Protein 8F4B (pdb70)

Nearest PDB structures (foldseek):
  8f4b-assembly1_A  TM=1.001E+00  e=0.000E+00  Bos taurus
  5uja-assembly1_A  TM=8.887E-01  e=0.000E+00  Bos taurus
  8hvh-assembly1_A  TM=9.849E-01  e=0.000E+00  Homo sapiens
  6uy0-assembly1_A  TM=6.257E-01  e=0.000E+00  Bos taurus
  8hw4-assembly1_A  TM=9.477E-01  e=0.000E+00  Homo sapiens

Solvent-accessible surface area: 55188 Å² total

Sequence (1198 aa):
PNPCPESSASFLSRITFWWITGMMVQGYRQPLESTDLWSLNKEDTSEQVVPVLVKNWKKECAKSFKVLYKTFGPYFLMSFLFKAVHDLMMFAGPEILKLLINFVNDKKAPEWQGYFYTALLFISACLQTLVLHQYFHICFVSGMRIKTAVIGAVYRKALVITNAARKSSTVGEIVNLMSVDAQRFMDLATYINMIWSAPLQVILALYLLWLNLGPSVLAGVAVMVLMVPLNAVMAMKTKTYQVAHMKSKDNRIKLMNEILNGIKVLKLYAWELAFKDKVLAIRQEELKVLKKSAYLAAVGTFTWVCTPFLVALSTFAVYVTVDENNILDAQKAFVSLALFNILRFPLNILPMVISSIVQASVSLKRLRVFLSHEDLDPDSIQRRSITVKNATFTWARNDPPTLHGITFSVPEGSLVAVVGQVGCGKSSLLSALLAEMDKVEGHVTVKGSVAYVPQQAWIQNISLRENILFGRQLQERYYKAVVEACALLPDLEILPSGDRTEIGEKGVNLSGGQKQRVSLARAVYCDSDVYLLDDPLSAVDAHVGKHIFENVIGPKGLLKNKTRLLVTHAISYLPQMDVIIVMSGGKISEMGSYQELLARDGAFAEFLRKLSVYWDYMKAIGLFISFLSIFLFLCNHVASLVSNYWLSLWTDDPIVNGTQEHTQVRLSVYGALGISQGITVFGYSMAVSIGGIFASRRLHLDLLHNVLRSPISFFERTPSGNLVNRFSKELDTVDSMIPQVIKMFMGSLFNVIGACIIILLATPMAAVIIPPLGLIYFFVQRFYVASSRQLKRLESVSRSPVYSHFNETLLGVSVIRAFEEQERFIRQSDLKVDENQKAYYPSIVANRWLAVRLECVGNCIVLFASLFAVISRHSLSAGLVGLSVSYSLQVTTYLNWLVRMSSEMETNIVAVERLKEYSETEKEAPWQIQDMAPPKDWPQVGRVEFRDYGLRYREDLDLVLKHINVTIDGGEKVGIVGRTGAGKSSLTLGLFRIKESAEGEIIIDDINIAKIGLHDLRFKITIIPQDPVLFSGSLRMNLDPFSQYSDEEVWTSLELAHLKGFVSALPDKLNHECAEGGENLSVGQRQLVCLARALLRKTKILVLDEATAAVDLETDDLIQSTIRTQFDDCTVLTIAHRLNTIMDYTRVIVLDKGEIQEWGSPSDLLQQRGLFYSMAKDSGLVFWGNLHWYYEQFDSTC

Structure (mmCIF, N/CA/C/O backbone):
data_8F4B
#
_entry.id   8F4B
#
_cell.length_a   1.00
_cell.length_b   1.00
_cell.length_c   1.00
_cell.angle_alpha   90.00
_cell.angle_beta   90.00
_cell.angle_gamma   90.00
#
_symmetry.space_group_name_H-M   'P 1'
#
loop_
_entity.id
_entity.type
_entity.pdbx_description
1 polymer 'Multidrug resistance-associated protein 1'
2 polymer 'Cyclic peptide inhibitor 1 (CPI1)'
#
loop_
_atom_site.group_PDB
_atom_site.id
_atom_site.type_symbol
_atom_site.label_atom_id
_atom_site.label_alt_id
_atom_site.label_comp_id
_atom_site.label_asym_id
_atom_site.label_entity_id
_atom_site.label_seq_id
_atom_site.pdbx_PDB_ins_code
_atom_site.Cartn_x
_atom_site.Cartn_y
_atom_site.Cartn_z
_atom_site.occupancy
_atom_site.B_iso_or_equiv
_atom_site.auth_seq_id
_atom_site.auth_comp_id
_atom_site.auth_asym_id
_atom_site.auth_atom_id
_atom_site.pdbx_PDB_model_num
ATOM 1 N N . PRO A 1 1 ? 145.382 149.290 144.505 1.00 164.80 205 PRO A N 1
ATOM 2 C CA . PRO A 1 1 ? 144.146 150.084 144.446 1.00 161.10 205 PRO A CA 1
ATOM 3 C C . PRO A 1 1 ? 144.415 151.533 144.878 1.00 156.57 205 PRO A C 1
ATOM 4 O O . PRO A 1 1 ? 144.044 152.438 144.153 1.00 151.87 205 PRO A O 1
ATOM 8 N N . ASN A 1 2 ? 145.052 151.698 146.043 1.00 155.01 206 ASN A N 1
ATOM 9 C CA . ASN A 1 2 ? 145.506 153.002 146.604 1.00 146.42 206 ASN A CA 1
ATOM 10 C C . ASN A 1 2 ? 146.685 152.738 147.542 1.00 140.71 206 ASN A C 1
ATOM 11 O O . ASN A 1 2 ? 146.556 152.867 148.760 1.00 146.86 206 ASN A O 1
ATOM 16 N N . PRO A 1 3 ? 147.869 152.347 147.009 1.00 133.05 207 PRO A N 1
ATOM 17 C CA . PRO A 1 3 ? 149.017 151.997 147.848 1.00 129.79 207 PRO A CA 1
ATOM 18 C C . PRO A 1 3 ? 149.705 153.219 148.470 1.00 126.70 207 PRO A C 1
ATOM 19 O O . PRO A 1 3 ? 149.488 154.318 147.995 1.00 132.63 207 PRO A O 1
ATOM 23 N N . CYS A 1 4 ? 150.514 152.995 149.509 1.00 126.58 208 CYS A N 1
ATOM 24 C CA . CYS A 1 4 ? 151.376 154.021 150.155 1.00 128.13 208 CYS A CA 1
ATOM 25 C C . CYS A 1 4 ? 152.494 154.399 149.185 1.00 127.51 208 CYS A C 1
ATOM 26 O O . CYS A 1 4 ? 153.220 153.518 148.727 1.00 134.61 208 CYS A O 1
ATOM 29 N N . PRO A 1 5 ? 152.675 155.692 148.818 1.00 125.15 209 PRO A N 1
ATOM 30 C CA . PRO A 1 5 ? 153.706 156.072 147.850 1.00 125.98 209 PRO A CA 1
ATOM 31 C C . PRO A 1 5 ? 155.163 155.841 148.294 1.00 128.12 209 PRO A C 1
ATOM 32 O O . PRO A 1 5 ? 156.019 155.872 147.428 1.00 138.13 209 PRO A O 1
ATOM 36 N N . GLU A 1 6 ? 155.412 155.638 149.596 1.00 126.97 210 GLU A N 1
ATOM 37 C CA . GLU A 1 6 ? 156.765 155.426 150.186 1.00 126.12 210 GLU A CA 1
ATOM 38 C C . GLU A 1 6 ? 157.496 154.297 149.451 1.00 128.35 210 GLU A C 1
ATOM 39 O O . GLU A 1 6 ? 158.655 154.519 149.054 1.00 133.64 210 GLU A O 1
ATOM 45 N N . SER A 1 7 ? 156.848 153.136 149.304 1.00 129.64 211 SER A N 1
ATOM 46 C CA . SER A 1 7 ? 157.431 151.896 148.718 1.00 132.87 211 SER A CA 1
ATOM 47 C C . SER A 1 7 ? 157.791 152.109 147.240 1.00 131.60 211 SER A C 1
ATOM 48 O O . SER A 1 7 ? 158.818 151.552 146.807 1.00 135.24 211 SER A O 1
ATOM 51 N N . SER A 1 8 ? 156.982 152.880 146.502 1.00 126.54 212 SER A N 1
ATOM 52 C CA . SER A 1 8 ? 157.208 153.248 145.078 1.00 128.56 212 SER A CA 1
ATOM 53 C C . SER A 1 8 ? 157.691 154.703 144.973 1.00 129.66 212 SER A C 1
ATOM 54 O O . SER A 1 8 ? 157.144 155.454 144.137 1.00 134.94 212 SER A O 1
ATOM 57 N N . ALA A 1 9 ? 158.680 155.083 145.793 1.00 127.68 213 ALA A N 1
ATOM 58 C CA . ALA A 1 9 ? 159.398 156.382 145.750 1.00 122.31 213 ALA A CA 1
ATOM 59 C C . ALA A 1 9 ? 160.913 156.138 145.788 1.00 123.42 213 ALA A C 1
ATOM 60 O O . ALA A 1 9 ? 161.340 155.148 146.421 1.00 126.67 213 ALA A O 1
ATOM 62 N N . SER A 1 10 ? 161.688 157.031 145.159 1.00 119.71 214 SER A N 1
ATOM 63 C CA . SER A 1 10 ? 163.169 156.954 145.014 1.00 117.62 214 SER A CA 1
ATOM 64 C C . SER A 1 10 ? 163.862 157.084 146.379 1.00 114.71 214 SER A C 1
ATOM 65 O O . SER A 1 10 ? 163.171 157.378 147.373 1.00 115.28 214 SER A O 1
ATOM 68 N N . PHE A 1 11 ? 165.185 156.892 146.412 1.00 114.18 215 PHE A N 1
ATOM 69 C CA . PHE A 1 11 ? 166.029 157.002 147.632 1.00 116.35 215 PHE A CA 1
ATOM 70 C C . PHE A 1 11 ? 165.926 158.416 148.215 1.00 125.19 215 PHE A C 1
ATOM 71 O O . PHE A 1 11 ? 165.657 158.536 149.427 1.00 141.26 215 PHE A O 1
ATOM 79 N N . LEU A 1 12 ? 166.140 159.440 147.379 1.00 122.69 216 LEU A N 1
ATOM 80 C CA . LEU A 1 12 ? 166.150 160.875 147.785 1.00 116.08 216 LEU A CA 1
ATOM 81 C C . LEU A 1 12 ? 164.776 161.273 148.338 1.00 112.23 216 LEU A C 1
ATOM 82 O O . LEU A 1 12 ? 164.751 162.010 149.340 1.00 114.96 216 LEU A O 1
ATOM 87 N N . SER A 1 13 ? 163.686 160.796 147.724 1.00 108.48 217 SER A N 1
ATOM 88 C CA . SER A 1 13 ? 162.288 161.025 148.183 1.00 114.72 217 SER A CA 1
ATOM 89 C C . SER A 1 13 ? 162.124 160.546 149.631 1.00 113.09 217 SER A C 1
ATOM 90 O O . SER A 1 13 ? 161.551 161.304 150.436 1.00 122.02 217 SER A O 1
ATOM 93 N N . ARG A 1 14 ? 162.611 159.339 149.939 1.00 111.13 218 ARG A N 1
ATOM 94 C CA . ARG A 1 14 ? 162.435 158.669 151.259 1.00 113.60 218 ARG A CA 1
ATOM 95 C C . ARG A 1 14 ? 163.266 159.384 152.330 1.00 112.18 218 ARG A C 1
ATOM 96 O O . ARG A 1 14 ? 162.775 159.479 153.472 1.00 118.60 218 ARG A O 1
ATOM 104 N N . ILE A 1 15 ? 164.469 159.857 151.978 1.00 107.04 219 ILE A N 1
ATOM 105 C CA . ILE A 1 15 ? 165.399 160.597 152.889 1.00 104.65 219 ILE A CA 1
ATOM 106 C C . ILE A 1 15 ? 164.709 161.876 153.387 1.00 102.52 219 ILE A C 1
ATOM 107 O O . ILE A 1 15 ? 164.752 162.124 154.611 1.00 109.67 219 ILE A O 1
ATOM 112 N N . THR A 1 16 ? 164.097 162.647 152.478 1.00 92.12 220 THR A N 1
ATOM 113 C CA . THR A 1 16 ? 163.504 163.988 152.738 1.00 83.06 220 THR A CA 1
ATOM 114 C C . THR A 1 16 ? 161.982 163.908 152.931 1.00 78.52 220 THR A C 1
ATOM 115 O O . THR A 1 16 ? 161.380 164.963 153.150 1.00 80.76 220 THR A O 1
ATOM 119 N N . PHE A 1 17 ? 161.384 162.716 152.848 1.00 81.37 221 PHE A N 1
ATOM 120 C CA . PHE A 1 17 ? 159.926 162.474 153.022 1.00 83.83 221 PHE A CA 1
ATOM 121 C C . PHE A 1 17 ? 159.133 163.319 152.016 1.00 84.24 221 PHE A C 1
ATOM 122 O O . PHE A 1 17 ? 158.104 163.891 152.390 1.00 85.00 221 PHE A O 1
ATOM 130 N N . TRP A 1 18 ? 159.587 163.373 150.761 1.00 87.88 222 TRP A N 1
ATOM 131 C CA . TRP A 1 18 ? 158.931 164.157 149.682 1.00 89.19 222 TRP A CA 1
ATOM 132 C C . TRP A 1 18 ? 157.653 163.452 149.214 1.00 88.65 222 TRP A C 1
ATOM 133 O O . TRP A 1 18 ? 156.809 164.129 148.603 1.00 100.33 222 TRP A O 1
ATOM 144 N N . TRP A 1 19 ? 157.507 162.153 149.488 1.00 87.43 223 TRP A N 1
ATOM 145 C CA . TRP A 1 19 ? 156.393 161.316 148.960 1.00 92.07 223 TRP A CA 1
ATOM 146 C C . TRP A 1 19 ? 155.053 161.666 149.631 1.00 92.07 223 TRP A C 1
ATOM 147 O O . TRP A 1 19 ? 154.017 161.310 149.035 1.00 94.43 223 TRP A O 1
ATOM 158 N N . ILE A 1 20 ? 155.055 162.341 150.790 1.00 91.19 224 ILE A N 1
ATOM 159 C CA . ILE A 1 20 ? 153.809 162.794 151.490 1.00 90.89 224 ILE A CA 1
ATOM 160 C C . ILE A 1 20 ? 153.400 164.197 151.016 1.00 96.31 224 ILE A C 1
ATOM 161 O O . ILE A 1 20 ? 152.233 164.555 151.263 1.00 103.35 224 ILE A O 1
ATOM 166 N N . THR A 1 21 ? 154.296 164.952 150.362 1.00 101.30 225 THR A N 1
ATOM 167 C CA . THR A 1 21 ? 154.070 166.357 149.903 1.00 105.25 225 THR A CA 1
ATOM 168 C C . THR A 1 21 ? 152.760 166.461 149.109 1.00 107.46 225 THR A C 1
ATOM 169 O O . THR A 1 21 ? 152.067 167.489 149.265 1.00 109.95 225 THR A O 1
ATOM 173 N N . GLY A 1 22 ? 152.450 165.455 148.283 1.00 109.45 226 GLY A N 1
ATOM 174 C CA . GLY A 1 22 ? 151.181 165.339 147.537 1.00 111.01 226 GLY A CA 1
ATOM 175 C C . GLY A 1 22 ? 149.968 165.363 148.456 1.00 112.81 226 GLY A C 1
ATOM 176 O O . GLY A 1 22 ? 149.006 166.084 148.131 1.00 111.75 226 GLY A O 1
ATOM 177 N N . MET A 1 23 ? 150.009 164.611 149.561 1.00 117.30 227 MET A N 1
ATOM 178 C CA . MET A 1 23 ? 148.887 164.473 150.534 1.00 118.53 227 MET A CA 1
ATOM 179 C C . MET A 1 23 ? 148.757 165.741 151.393 1.00 115.46 227 MET A C 1
ATOM 180 O O . MET A 1 23 ? 147.647 165.974 151.903 1.00 110.65 227 MET A O 1
ATOM 185 N N . MET A 1 24 ? 149.840 166.510 151.563 1.00 118.75 228 MET A N 1
ATOM 186 C CA . MET A 1 24 ? 149.855 167.759 152.376 1.00 118.48 228 MET A CA 1
ATOM 187 C C . MET A 1 24 ? 149.149 168.874 151.600 1.00 116.51 228 MET A C 1
ATOM 188 O O . MET A 1 24 ? 148.240 169.495 152.176 1.00 120.10 228 MET A O 1
ATOM 193 N N . VAL A 1 25 ? 149.560 169.115 150.350 1.00 118.54 229 VAL A N 1
ATOM 194 C CA . VAL A 1 25 ? 149.024 170.210 149.480 1.00 120.88 229 VAL A CA 1
ATOM 195 C C . VAL A 1 25 ? 147.525 169.971 149.238 1.00 118.97 229 VAL A C 1
ATOM 196 O O . VAL A 1 25 ? 146.767 170.961 149.255 1.00 120.51 229 VAL A O 1
ATOM 200 N N . GLN A 1 26 ? 147.121 168.711 149.048 1.00 123.57 230 GLN A N 1
ATOM 201 C CA . GLN A 1 26 ? 145.708 168.275 148.862 1.00 128.22 230 GLN A CA 1
ATOM 202 C C . GLN A 1 26 ? 144.886 168.649 150.102 1.00 124.31 230 GLN A C 1
ATOM 203 O O . GLN A 1 26 ? 143.773 169.182 149.928 1.00 128.10 230 GLN A O 1
ATOM 209 N N . GLY A 1 27 ? 145.426 168.380 151.297 1.00 124.97 231 GLY A N 1
ATOM 210 C CA . GLY A 1 27 ? 144.756 168.552 152.601 1.00 126.41 231 GLY A CA 1
ATOM 211 C C . GLY A 1 27 ? 144.410 169.999 152.919 1.00 131.61 231 GLY A C 1
ATOM 212 O O . GLY A 1 27 ? 143.537 170.204 153.787 1.00 135.06 231 GLY A O 1
ATOM 213 N N . TYR A 1 28 ? 145.072 170.969 152.275 1.00 136.73 232 TYR A N 1
ATOM 214 C CA . TYR A 1 28 ? 144.757 172.420 152.372 1.00 136.44 232 TYR A CA 1
ATOM 215 C C . TYR A 1 28 ? 143.547 172.746 151.486 1.00 135.32 232 TYR A C 1
ATOM 216 O O . TYR A 1 28 ? 142.620 173.411 151.987 1.00 136.73 232 TYR A O 1
ATOM 225 N N . ARG A 1 29 ? 143.565 172.300 150.221 1.00 135.78 233 ARG A N 1
ATOM 226 C CA . ARG A 1 29 ? 142.531 172.603 149.190 1.00 142.79 233 ARG A CA 1
ATOM 227 C C . ARG A 1 29 ? 141.146 172.163 149.679 1.00 147.45 233 ARG A C 1
ATOM 228 O O . ARG A 1 29 ? 140.228 173.006 149.669 1.00 152.77 233 ARG A O 1
ATOM 236 N N . GLN A 1 30 ? 141.013 170.895 150.086 1.00 154.23 234 GLN A N 1
ATOM 237 C CA . GLN A 1 30 ? 139.737 170.270 150.536 1.00 157.79 234 GLN A CA 1
ATOM 238 C C . GLN A 1 30 ? 139.966 169.545 151.862 1.00 157.87 234 GLN A C 1
ATOM 239 O O . GLN A 1 30 ? 141.110 169.279 152.221 1.00 164.19 234 GLN A O 1
ATOM 245 N N . PRO A 1 31 ? 138.903 169.208 152.636 1.00 156.38 235 PRO A N 1
ATOM 246 C CA . PRO A 1 31 ? 139.064 168.432 153.867 1.00 157.06 235 PRO A CA 1
ATOM 247 C C . PRO A 1 31 ? 139.449 166.972 153.575 1.00 163.45 235 PRO A C 1
ATOM 248 O O . PRO A 1 31 ? 138.932 166.413 152.621 1.00 169.42 235 PRO A O 1
ATOM 252 N N . LEU A 1 32 ? 140.345 166.403 154.391 1.00 162.30 236 LEU A N 1
ATOM 253 C CA . LEU A 1 32 ? 140.759 164.974 154.323 1.00 162.16 236 LEU A CA 1
ATOM 254 C C . LEU A 1 32 ? 139.750 164.133 155.112 1.00 159.37 236 LEU A C 1
ATOM 255 O O . LEU A 1 32 ? 139.451 164.506 156.266 1.00 159.92 236 LEU A O 1
ATOM 260 N N . GLU A 1 33 ? 139.249 163.049 154.506 1.00 151.63 237 GLU A N 1
ATOM 261 C CA . GLU A 1 33 ? 138.291 162.088 155.122 1.00 150.04 237 GLU A CA 1
ATOM 262 C C . GLU A 1 33 ? 138.943 160.698 155.158 1.00 149.71 237 GLU A C 1
ATOM 263 O O . GLU A 1 33 ? 140.061 160.554 154.624 1.00 156.95 237 GLU A O 1
ATOM 269 N N . SER A 1 34 ? 138.264 159.719 155.764 1.00 144.08 238 SER A N 1
ATOM 270 C CA . SER A 1 34 ? 138.763 158.335 155.991 1.00 139.11 238 SER A CA 1
ATOM 271 C C . SER A 1 34 ? 138.989 157.602 154.661 1.00 138.43 238 SER A C 1
ATOM 272 O O . SER A 1 34 ? 139.842 156.699 154.638 1.00 147.14 238 SER A O 1
ATOM 275 N N . THR A 1 35 ? 138.248 157.961 153.605 1.00 139.70 239 THR A N 1
ATOM 276 C CA . THR A 1 35 ? 138.345 157.353 152.248 1.00 141.87 239 THR A CA 1
ATOM 277 C C . THR A 1 35 ? 139.593 157.879 151.525 1.00 140.74 239 THR A C 1
ATOM 278 O O . THR A 1 35 ? 140.246 157.071 150.836 1.00 136.99 239 THR A O 1
ATOM 282 N N . ASP A 1 36 ? 139.906 159.174 151.671 1.00 143.86 240 ASP A N 1
ATOM 283 C CA . ASP A 1 36 ? 141.080 159.849 151.050 1.00 149.26 240 ASP A CA 1
ATOM 284 C C . ASP A 1 36 ? 142.317 159.566 151.915 1.00 146.02 240 ASP A C 1
ATOM 285 O O . ASP A 1 36 ? 142.932 160.529 152.418 1.00 154.05 240 ASP A O 1
ATOM 290 N N . LEU A 1 37 ? 142.674 158.286 152.056 1.00 141.80 241 LEU A N 1
ATOM 291 C CA . LEU A 1 37 ? 143.633 157.766 153.070 1.00 135.20 241 LEU A CA 1
ATOM 292 C C . LEU A 1 37 ? 144.227 156.453 152.548 1.00 132.59 241 LEU A C 1
ATOM 293 O O . LEU A 1 37 ? 143.436 155.543 152.227 1.00 138.70 241 LEU A O 1
ATOM 298 N N . TRP A 1 38 ? 145.559 156.359 152.467 1.00 129.43 242 TRP A N 1
ATOM 299 C CA . TRP A 1 38 ? 146.292 155.244 151.800 1.00 128.23 242 TRP A CA 1
ATOM 300 C C . TRP A 1 38 ? 146.010 153.910 152.499 1.00 131.47 242 TRP A C 1
ATOM 301 O O . TRP A 1 38 ? 145.666 153.923 153.700 1.00 141.90 242 TRP A O 1
ATOM 312 N N . SER A 1 39 ? 146.186 152.802 151.774 1.00 129.12 243 SER A N 1
ATOM 313 C CA . SER A 1 39 ? 146.287 151.430 152.338 1.00 132.04 243 SER A CA 1
ATOM 314 C C . SER A 1 39 ? 147.607 151.314 153.105 1.00 130.12 243 SER A C 1
ATOM 315 O O . SER A 1 39 ? 148.589 151.959 152.679 1.00 131.13 243 SER A O 1
ATOM 318 N N . LEU A 1 40 ? 147.628 150.530 154.189 1.00 126.31 244 LEU A N 1
ATOM 319 C CA . LEU A 1 40 ? 148.852 150.240 154.989 1.00 124.96 244 LEU A CA 1
ATOM 320 C C . LEU A 1 40 ? 149.846 149.459 154.124 1.00 125.27 244 LEU A C 1
ATOM 321 O O . LEU A 1 40 ? 149.400 148.758 153.191 1.00 130.34 244 LEU A O 1
ATOM 326 N N . ASN A 1 41 ? 151.142 149.570 154.436 1.00 125.74 245 ASN A N 1
ATOM 327 C CA . ASN A 1 41 ? 152.209 148.687 153.892 1.00 127.72 245 ASN A CA 1
ATOM 328 C C . ASN A 1 41 ? 151.920 147.248 154.339 1.00 132.17 245 ASN A C 1
ATOM 329 O O . ASN A 1 41 ? 151.342 147.069 155.437 1.00 137.74 245 ASN A O 1
ATOM 334 N N . LYS A 1 42 ? 152.323 146.265 153.528 1.00 135.49 246 LYS A N 1
ATOM 335 C CA . LYS A 1 42 ? 152.152 144.814 153.819 1.00 139.13 246 LYS A CA 1
ATOM 336 C C . LYS A 1 42 ? 152.804 144.475 155.168 1.00 135.56 246 LYS A C 1
ATOM 337 O O . LYS A 1 42 ? 152.203 143.691 155.926 1.00 134.12 246 LYS A O 1
ATOM 343 N N . GLU A 1 43 ? 153.952 145.093 155.474 1.00 134.28 247 GLU A N 1
ATOM 344 C CA . GLU A 1 43 ? 154.785 144.805 156.676 1.00 137.09 247 GLU A CA 1
ATOM 345 C C . GLU A 1 43 ? 154.223 145.504 157.924 1.00 131.91 247 GLU A C 1
ATOM 346 O O . GLU A 1 43 ? 154.746 145.223 159.022 1.00 127.57 247 GLU A O 1
ATOM 352 N N . ASP A 1 44 ? 153.224 146.385 157.770 1.00 132.66 248 ASP A N 1
ATOM 353 C CA . ASP A 1 44 ? 152.527 147.098 158.877 1.00 135.50 248 ASP A CA 1
ATOM 354 C C . ASP A 1 44 ? 151.172 146.442 159.189 1.00 130.42 248 ASP A C 1
ATOM 355 O O . ASP A 1 44 ? 150.675 146.659 160.313 1.00 130.57 248 ASP A O 1
ATOM 360 N N . THR A 1 45 ? 150.591 145.688 158.243 1.00 128.25 249 THR A N 1
ATOM 361 C CA . THR A 1 45 ? 149.251 145.043 158.358 1.00 124.46 249 THR A CA 1
ATOM 362 C C . THR A 1 45 ? 149.239 144.059 159.536 1.00 120.59 249 THR A C 1
ATOM 363 O O . THR A 1 45 ? 150.273 143.402 159.758 1.00 126.87 249 THR A O 1
ATOM 367 N N . SER A 1 46 ? 148.102 143.954 160.236 1.00 119.87 250 SER A N 1
ATOM 368 C CA . SER A 1 46 ? 147.888 143.102 161.440 1.00 117.52 250 SER A CA 1
ATOM 369 C C . SER A 1 46 ? 148.158 141.627 161.118 1.00 119.51 250 SER A C 1
ATOM 370 O O . SER A 1 46 ? 148.855 140.973 161.920 1.00 127.75 250 SER A O 1
ATOM 373 N N . GLU A 1 47 ? 147.650 141.139 159.981 1.00 123.89 251 GLU A N 1
ATOM 374 C CA . GLU A 1 47 ? 147.730 139.713 159.553 1.00 127.98 251 GLU A CA 1
ATOM 375 C C . GLU A 1 47 ? 149.177 139.297 159.248 1.00 125.38 251 GLU A C 1
ATOM 376 O O . GLU A 1 47 ? 149.400 138.078 159.136 1.00 127.09 251 GLU A O 1
ATOM 382 N N . GLN A 1 48 ? 150.108 140.248 159.090 1.00 124.74 252 GLN A N 1
ATOM 383 C CA . GLN A 1 48 ? 151.567 139.981 158.928 1.00 124.18 252 GLN A CA 1
ATOM 384 C C . GLN A 1 48 ? 152.279 140.121 160.279 1.00 117.10 252 GLN A C 1
ATOM 385 O O . GLN A 1 48 ? 153.064 139.219 160.621 1.00 123.31 252 GLN A O 1
ATOM 391 N N . VAL A 1 49 ? 152.004 141.203 161.011 1.00 113.02 253 VAL A N 1
ATOM 392 C CA . VAL A 1 49 ? 152.712 141.595 162.269 1.00 114.62 253 VAL A CA 1
ATOM 393 C C . VAL A 1 49 ? 152.319 140.651 163.415 1.00 115.84 253 VAL A C 1
ATOM 394 O O . VAL A 1 49 ? 153.235 140.204 164.135 1.00 116.53 253 VAL A O 1
ATOM 398 N N . VAL A 1 50 ? 151.021 140.374 163.594 1.00 116.17 254 VAL A N 1
ATOM 399 C CA . VAL A 1 50 ? 150.469 139.704 164.814 1.00 114.02 254 VAL A CA 1
ATOM 400 C C . VAL A 1 50 ? 150.919 138.242 164.881 1.00 115.87 254 VAL A C 1
ATOM 401 O O . VAL A 1 50 ? 151.372 137.813 165.939 1.00 124.59 254 VAL A O 1
ATOM 405 N N . PRO A 1 51 ? 150.809 137.418 163.806 1.00 113.77 255 PRO A N 1
ATOM 406 C CA . PRO A 1 51 ? 151.189 136.003 163.876 1.00 116.89 255 PRO A CA 1
ATOM 407 C C . PRO A 1 51 ? 152.645 135.691 164.263 1.00 124.11 255 PRO A C 1
ATOM 408 O O . PRO A 1 51 ? 152.879 134.599 164.753 1.00 133.16 255 PRO A O 1
ATOM 412 N N . VAL A 1 52 ? 153.575 136.626 164.035 1.00 123.72 256 VAL A N 1
ATOM 413 C CA . VAL A 1 52 ? 155.028 136.463 164.352 1.00 120.09 256 VAL A CA 1
ATOM 414 C C . VAL A 1 52 ? 155.218 136.515 165.876 1.00 116.75 256 VAL A C 1
ATOM 415 O O . VAL A 1 52 ? 156.091 135.784 166.375 1.00 122.84 256 VAL A O 1
ATOM 419 N N . LEU A 1 53 ? 154.441 137.343 166.586 1.00 116.28 257 LEU A N 1
ATOM 420 C CA . LEU A 1 53 ? 154.527 137.503 168.064 1.00 118.07 257 LEU A CA 1
ATOM 421 C C . LEU A 1 53 ? 153.928 136.275 168.759 1.00 119.60 257 LEU A C 1
ATOM 422 O O . LEU A 1 53 ? 154.597 135.738 169.664 1.00 128.58 257 LEU A O 1
ATOM 427 N N . VAL A 1 54 ? 152.716 135.862 168.368 1.00 116.53 258 VAL A N 1
ATOM 428 C CA . VAL A 1 54 ? 151.965 134.739 169.011 1.00 118.60 258 VAL A CA 1
ATOM 429 C C . VAL A 1 54 ? 152.729 133.426 168.791 1.00 120.60 258 VAL A C 1
ATOM 430 O O . VAL A 1 54 ? 152.601 132.536 169.654 1.00 127.98 258 VAL A O 1
ATOM 434 N N . LYS A 1 55 ? 153.474 133.311 167.684 1.00 124.78 259 LYS A N 1
ATOM 435 C CA . LYS A 1 55 ? 154.347 132.146 167.372 1.00 129.55 259 LYS A CA 1
ATOM 436 C C . LYS A 1 55 ? 155.496 132.083 168.387 1.00 127.00 259 LYS A C 1
ATOM 437 O O . LYS A 1 55 ? 155.684 131.012 168.999 1.00 131.97 259 LYS A O 1
ATOM 443 N N . ASN A 1 56 ? 156.230 133.189 168.550 1.00 119.32 260 ASN A N 1
ATOM 444 C CA . ASN A 1 56 ? 157.406 133.306 169.458 1.00 117.71 260 ASN A CA 1
ATOM 445 C C . ASN A 1 56 ? 156.972 133.151 170.922 1.00 119.99 260 ASN A C 1
ATOM 446 O O . ASN A 1 56 ? 157.784 132.642 171.711 1.00 130.69 260 ASN A O 1
ATOM 451 N N . TRP A 1 57 ? 155.755 133.582 171.274 1.00 121.97 261 TRP A N 1
ATOM 452 C CA . TRP A 1 57 ? 155.180 133.463 172.644 1.00 125.30 261 TRP A CA 1
ATOM 453 C C . TRP A 1 57 ? 154.875 131.991 172.962 1.00 128.31 261 TRP A C 1
ATOM 454 O O . TRP A 1 57 ? 155.171 131.567 174.096 1.00 124.54 261 TRP A O 1
ATOM 465 N N . LYS A 1 58 ? 154.310 131.250 171.999 1.00 135.94 262 LYS A N 1
ATOM 466 C CA . LYS A 1 58 ? 154.025 129.789 172.103 1.00 143.58 262 LYS A CA 1
ATOM 467 C C . LYS A 1 58 ? 155.343 129.020 172.266 1.00 148.21 262 LYS A C 1
ATOM 468 O O . LYS A 1 58 ? 155.386 128.099 173.110 1.00 153.89 262 LYS A O 1
ATOM 474 N N . LYS A 1 59 ? 156.370 129.389 171.489 1.00 149.13 263 LYS A N 1
ATOM 475 C CA . LYS A 1 59 ? 157.725 128.771 171.508 1.00 150.03 263 LYS A CA 1
ATOM 476 C C . LYS A 1 59 ? 158.393 129.022 172.868 1.00 150.50 263 LYS A C 1
ATOM 477 O O . LYS A 1 59 ? 158.882 128.043 173.467 1.00 152.27 263 LYS A O 1
ATOM 483 N N . GLU A 1 60 ? 158.407 130.279 173.328 1.00 148.74 264 GLU A N 1
ATOM 484 C CA . GLU A 1 60 ? 159.071 130.722 174.587 1.00 148.88 264 GLU A CA 1
ATOM 485 C C . GLU A 1 60 ? 158.373 130.098 175.801 1.00 143.98 264 GLU A C 1
ATOM 486 O O . GLU A 1 60 ? 159.090 129.675 176.729 1.00 135.09 264 GLU A O 1
ATOM 492 N N . CYS A 1 61 ? 157.035 130.056 175.799 1.00 148.30 265 CYS A N 1
ATOM 493 C CA . CYS A 1 61 ? 156.195 129.511 176.905 1.00 158.25 265 CYS A CA 1
ATOM 494 C C . CYS A 1 61 ? 156.552 128.043 177.175 1.00 158.53 265 CYS A C 1
ATOM 495 O O . CYS A 1 61 ? 156.618 127.665 178.364 1.00 165.29 265 CYS A O 1
ATOM 498 N N . ALA A 1 62 ? 156.785 127.255 176.116 1.00 154.65 266 ALA A N 1
ATOM 499 C CA . ALA A 1 62 ? 157.125 125.811 176.173 1.00 153.33 266 ALA A CA 1
ATOM 500 C C . ALA A 1 62 ? 158.370 125.573 177.037 1.00 152.79 266 ALA A C 1
ATOM 501 O O . ALA A 1 62 ? 158.357 124.607 177.828 1.00 154.94 266 ALA A O 1
ATOM 503 N N . LYS A 1 63 ? 159.394 126.426 176.902 1.00 153.66 267 LYS A N 1
ATOM 504 C CA . LYS A 1 63 ? 160.727 126.280 177.557 1.00 154.01 267 LYS A CA 1
ATOM 505 C C . LYS A 1 63 ? 160.590 126.328 179.086 1.00 150.73 267 LYS A C 1
ATOM 506 O O . LYS A 1 63 ? 161.358 125.609 179.756 1.00 146.34 267 LYS A O 1
ATOM 512 N N . SER A 1 64 ? 159.665 127.144 179.611 1.00 152.23 268 SER A N 1
ATOM 513 C CA . SER A 1 64 ? 159.392 127.313 181.067 1.00 150.07 268 SER A CA 1
ATOM 514 C C . SER A 1 64 ? 158.333 126.304 181.526 1.00 147.45 268 SER A C 1
ATOM 515 O O . SER A 1 64 ? 158.343 125.968 182.730 1.00 131.76 268 SER A O 1
ATOM 518 N N . PHE A 1 110 ? 158.612 138.705 179.783 1.00 133.97 314 PHE A N 1
ATOM 519 C CA . PHE A 1 110 ? 158.655 138.402 178.325 1.00 131.30 314 PHE A CA 1
ATOM 520 C C . PHE A 1 110 ? 159.319 139.562 177.563 1.00 129.62 314 PHE A C 1
ATOM 521 O O . PHE A 1 110 ? 158.825 139.954 176.489 1.00 131.95 314 PHE A O 1
ATOM 529 N N . LYS A 1 111 ? 160.436 140.080 178.086 1.00 127.34 315 LYS A N 1
ATOM 530 C CA . LYS A 1 111 ? 161.337 141.012 177.353 1.00 125.50 315 LYS A CA 1
ATOM 531 C C . LYS A 1 111 ? 162.129 140.208 176.308 1.00 122.96 315 LYS A C 1
ATOM 532 O O . LYS A 1 111 ? 162.602 140.817 175.331 1.00 129.80 315 LYS A O 1
ATOM 538 N N . VAL A 1 112 ? 162.245 138.888 176.501 1.00 121.17 316 VAL A N 1
ATOM 539 C CA . VAL A 1 112 ? 162.866 137.925 175.539 1.00 126.67 316 VAL A CA 1
ATOM 540 C C . VAL A 1 112 ? 161.966 137.797 174.296 1.00 128.10 316 VAL A C 1
ATOM 541 O O . VAL A 1 112 ? 162.513 137.526 173.208 1.00 135.75 316 VAL A O 1
ATOM 545 N N . LEU A 1 113 ? 160.646 137.973 174.439 1.00 127.81 317 LEU A N 1
ATOM 546 C CA . LEU A 1 113 ? 159.677 137.955 173.307 1.00 130.13 317 LEU A CA 1
ATOM 547 C C . LEU A 1 113 ? 159.775 139.262 172.506 1.00 130.43 317 LEU A C 1
ATOM 548 O O . LEU A 1 113 ? 159.393 139.240 171.322 1.00 136.00 317 LEU A O 1
ATOM 553 N N . TYR A 1 114 ? 160.270 140.348 173.115 1.00 133.00 318 TYR A N 1
ATOM 554 C CA . TYR A 1 114 ? 160.549 141.648 172.441 1.00 133.09 318 TYR A CA 1
ATOM 555 C C . TYR A 1 114 ? 161.945 141.629 171.786 1.00 128.71 318 TYR A C 1
ATOM 556 O O . TYR A 1 114 ? 162.568 142.697 171.636 1.00 125.79 318 TYR A O 1
ATOM 565 N N . LYS A 1 115 ? 162.421 140.436 171.400 1.00 126.50 319 LYS A N 1
ATOM 566 C CA . LYS A 1 115 ? 163.423 140.206 170.326 1.00 123.32 319 LYS A CA 1
ATOM 567 C C . LYS A 1 115 ? 162.683 139.690 169.080 1.00 118.76 319 LYS A C 1
ATOM 568 O O . LYS A 1 115 ? 163.240 138.831 168.365 1.00 113.41 319 LYS A O 1
ATOM 574 N N . THR A 1 116 ? 161.451 140.174 168.869 1.00 116.75 320 THR A N 1
ATOM 575 C CA . THR A 1 116 ? 160.649 140.082 167.619 1.00 114.20 320 THR A CA 1
ATOM 576 C C . THR A 1 116 ? 160.820 141.385 166.831 1.00 115.55 320 THR A C 1
ATOM 577 O O . THR A 1 116 ? 161.018 141.310 165.601 1.00 120.37 320 THR A O 1
ATOM 581 N N . PHE A 1 117 ? 160.734 142.525 167.526 1.00 112.71 321 PHE A N 1
ATOM 582 C CA . PHE A 1 117 ? 160.894 143.896 166.972 1.00 118.15 321 PHE A CA 1
ATOM 583 C C . PHE A 1 117 ? 162.335 144.378 167.193 1.00 120.61 321 PHE A C 1
ATOM 584 O O . PHE A 1 117 ? 162.636 145.524 166.801 1.00 125.14 321 PHE A O 1
ATOM 592 N N . GLY A 1 118 ? 163.181 143.537 167.801 1.00 117.63 322 GLY A N 1
ATOM 593 C CA . GLY A 1 118 ? 164.619 143.778 168.023 1.00 112.09 322 GLY A CA 1
ATOM 594 C C . GLY A 1 118 ? 165.382 144.016 166.721 1.00 107.08 322 GLY A C 1
ATOM 595 O O . GLY A 1 118 ? 166.081 145.017 166.610 1.00 113.70 322 GLY A O 1
ATOM 596 N N . PRO A 1 119 ? 165.285 143.114 165.713 1.00 103.38 323 PRO A N 1
ATOM 597 C CA . PRO A 1 119 ? 166.077 143.224 164.484 1.00 104.42 323 PRO A CA 1
ATOM 598 C C . PRO A 1 119 ? 165.940 144.565 163.749 1.00 103.05 323 PRO A C 1
ATOM 599 O O . PRO A 1 119 ? 166.954 145.127 163.377 1.00 103.27 323 PRO A O 1
ATOM 603 N N . TYR A 1 120 ? 164.706 145.037 163.554 1.00 105.04 324 TYR A N 1
ATOM 604 C CA . TYR A 1 120 ? 164.393 146.321 162.872 1.00 105.92 324 TYR A CA 1
ATOM 605 C C . TYR A 1 120 ? 164.879 147.491 163.733 1.00 109.39 324 TYR A C 1
ATOM 606 O O . TYR A 1 120 ? 165.473 148.434 163.180 1.00 119.78 324 TYR A O 1
ATOM 615 N N . PHE A 1 121 ? 164.634 147.419 165.044 1.00 112.23 325 PHE A N 1
ATOM 616 C CA . PHE A 1 121 ? 164.940 148.488 166.031 1.00 111.23 325 PHE A CA 1
ATOM 617 C C . PHE A 1 121 ? 166.449 148.579 166.300 1.00 110.92 325 PHE A C 1
ATOM 618 O O . PHE A 1 121 ? 166.888 149.644 166.752 1.00 120.53 325 PHE A O 1
ATOM 626 N N . LEU A 1 122 ? 167.216 147.514 166.047 1.00 113.85 326 LEU A N 1
ATOM 627 C CA . LEU A 1 122 ? 168.693 147.478 166.254 1.00 117.44 326 LEU A CA 1
ATOM 628 C C . LEU A 1 122 ? 169.386 148.483 165.319 1.00 119.29 326 LEU A C 1
ATOM 629 O O . LEU A 1 122 ? 170.439 149.016 165.720 1.00 121.63 326 LEU A O 1
ATOM 634 N N . MET A 1 123 ? 168.821 148.724 164.128 1.00 120.01 327 MET A N 1
ATOM 635 C CA . MET A 1 123 ? 169.297 149.725 163.130 1.00 119.30 327 MET A CA 1
ATOM 636 C C . MET A 1 123 ? 169.240 151.140 163.730 1.00 115.96 327 MET A C 1
ATOM 637 O O . MET A 1 123 ? 170.082 151.969 163.335 1.00 116.77 327 MET A O 1
ATOM 642 N N . SER A 1 124 ? 168.284 151.398 164.635 1.00 110.89 328 SER A N 1
ATOM 643 C CA . SER A 1 124 ? 168.063 152.697 165.332 1.00 111.34 328 SER A CA 1
ATOM 644 C C . SER A 1 124 ? 169.352 153.183 166.008 1.00 113.98 328 SER A C 1
ATOM 645 O O . SER A 1 124 ? 169.662 154.384 165.869 1.00 119.19 328 SER A O 1
ATOM 648 N N . PHE A 1 125 ? 170.059 152.285 166.704 1.00 113.94 329 PHE A N 1
ATOM 649 C CA . PHE A 1 125 ? 171.301 152.566 167.477 1.00 114.50 329 PHE A CA 1
ATOM 650 C C . PHE A 1 125 ? 172.370 153.208 166.579 1.00 111.34 329 PHE A C 1
ATOM 651 O O . PHE A 1 125 ? 173.061 154.120 167.064 1.00 109.91 329 PHE A O 1
ATOM 659 N N . LEU A 1 126 ? 172.512 152.740 165.332 1.00 113.51 330 LEU A N 1
ATOM 660 C CA . LEU A 1 126 ? 173.579 153.182 164.389 1.00 117.25 330 LEU A CA 1
ATOM 661 C C . LEU A 1 126 ? 173.347 154.641 163.975 1.00 115.06 330 LEU A C 1
ATOM 662 O O . LEU A 1 126 ? 174.323 155.409 163.999 1.00 118.86 330 LEU A O 1
ATOM 667 N N . PHE A 1 127 ? 172.115 154.999 163.595 1.00 112.04 331 PHE A N 1
ATOM 668 C CA . PHE A 1 127 ? 171.709 156.379 163.207 1.00 109.69 331 PHE A CA 1
ATOM 669 C C . PHE A 1 127 ? 171.873 157.339 164.393 1.00 108.58 331 PHE A C 1
ATOM 670 O O . PHE A 1 127 ? 172.433 158.432 164.190 1.00 115.11 331 PHE A O 1
ATOM 678 N N . LYS A 1 128 ? 171.389 156.952 165.580 1.00 108.44 332 LYS A N 1
ATOM 679 C CA . LYS A 1 128 ? 171.388 157.797 166.809 1.00 110.01 332 LYS A CA 1
ATOM 680 C C . LYS A 1 128 ? 172.821 158.050 167.292 1.00 106.44 332 LYS A C 1
ATOM 681 O O . LYS A 1 128 ? 173.077 159.170 167.765 1.00 110.10 332 LYS A O 1
ATOM 687 N N . ALA A 1 129 ? 173.702 157.046 167.204 1.00 104.74 333 ALA A N 1
ATOM 688 C CA . ALA A 1 129 ? 175.137 157.130 167.577 1.00 104.99 333 ALA A CA 1
ATOM 689 C C . ALA A 1 129 ? 175.856 158.148 166.681 1.00 109.54 333 ALA A C 1
ATOM 690 O O . ALA A 1 129 ? 176.629 158.963 167.223 1.00 113.59 333 ALA A O 1
ATOM 692 N N . VAL A 1 130 ? 175.612 158.088 165.366 1.00 111.07 334 VAL A N 1
ATOM 693 C CA . VAL A 1 130 ? 176.165 159.025 164.338 1.00 108.89 334 VAL A CA 1
ATOM 694 C C . VAL A 1 130 ? 175.698 160.454 164.645 1.00 111.20 334 VAL A C 1
ATOM 695 O O . VAL A 1 130 ? 176.519 161.374 164.486 1.00 118.29 334 VAL A O 1
ATOM 699 N N . HIS A 1 131 ? 174.434 160.634 165.050 1.00 112.69 335 HIS A N 1
ATOM 700 C CA . HIS A 1 131 ? 173.820 161.960 165.336 1.00 119.77 335 HIS A CA 1
ATOM 701 C C . HIS A 1 131 ? 174.524 162.635 166.520 1.00 123.95 335 HIS A C 1
ATOM 702 O O . HIS A 1 131 ? 174.687 163.867 166.466 1.00 132.48 335 HIS A O 1
ATOM 709 N N . ASP A 1 132 ? 174.919 161.868 167.541 1.00 125.36 336 ASP A N 1
ATOM 710 C CA . ASP A 1 132 ? 175.514 162.396 168.800 1.00 133.93 336 ASP A CA 1
ATOM 711 C C . ASP A 1 132 ? 176.914 162.967 168.535 1.00 135.37 336 ASP A C 1
ATOM 712 O O . ASP A 1 132 ? 177.267 163.952 169.208 1.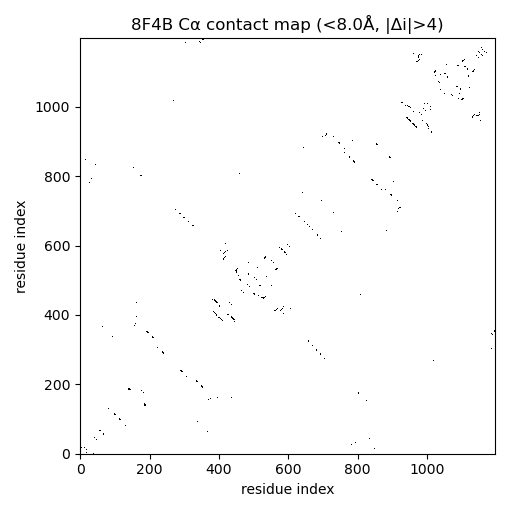00 150.25 336 ASP A O 1
ATOM 717 N N . LEU A 1 133 ? 177.677 162.379 167.607 1.00 128.67 337 LEU A N 1
ATOM 718 C CA . LEU A 1 133 ? 179.050 162.836 167.245 1.00 124.51 337 LEU A CA 1
ATOM 719 C C . LEU A 1 133 ? 178.970 164.023 166.277 1.00 121.36 337 LEU A C 1
ATOM 720 O O . LEU A 1 133 ? 179.799 164.940 166.414 1.00 129.08 337 LEU A O 1
ATOM 725 N N . MET A 1 134 ? 178.017 164.002 165.339 1.00 117.69 338 MET A N 1
ATOM 726 C CA . MET A 1 134 ? 177.729 165.119 164.395 1.00 120.89 338 MET A CA 1
ATOM 727 C C . MET A 1 134 ? 177.230 166.350 165.165 1.00 120.10 338 MET A C 1
ATOM 728 O O . MET A 1 134 ? 177.436 167.467 164.660 1.00 119.40 338 MET A O 1
ATOM 733 N N . MET A 1 135 ? 176.577 166.146 166.316 1.00 122.04 339 MET A N 1
ATOM 734 C CA . MET A 1 135 ? 175.987 167.214 167.172 1.00 124.82 339 MET A CA 1
ATOM 735 C C . MET A 1 135 ? 177.089 168.128 167.717 1.00 121.14 339 MET A C 1
ATOM 736 O O . MET A 1 135 ? 176.837 169.346 167.801 1.00 125.92 339 MET A O 1
ATOM 741 N N . PHE A 1 136 ? 178.250 167.561 168.072 1.00 114.66 340 PHE A N 1
ATOM 742 C CA . PHE A 1 136 ? 179.444 168.288 168.586 1.00 111.14 340 PHE A CA 1
ATOM 743 C C . PHE A 1 136 ? 180.415 168.605 167.439 1.00 109.28 340 PHE A C 1
ATOM 744 O O . PHE A 1 136 ? 181.637 168.523 167.655 1.00 107.91 340 PHE A O 1
ATOM 752 N N . ALA A 1 137 ? 179.890 168.967 166.261 1.00 115.87 341 ALA A N 1
ATOM 753 C CA . ALA A 1 137 ? 180.656 169.410 165.071 1.00 119.79 341 ALA A CA 1
ATOM 754 C C . ALA A 1 137 ? 180.536 170.930 164.936 1.00 121.41 341 ALA A C 1
ATOM 755 O O . ALA A 1 137 ? 181.576 171.574 164.719 1.00 129.61 341 ALA A O 1
ATOM 757 N N . GLY A 1 138 ? 179.311 171.461 165.052 1.00 122.66 342 GLY A N 1
ATOM 758 C CA . GLY A 1 138 ? 178.994 172.904 165.024 1.00 122.70 342 GLY A CA 1
ATOM 759 C C . GLY A 1 138 ? 179.892 173.721 165.951 1.00 121.62 342 GLY A C 1
ATOM 760 O O . GLY A 1 138 ? 180.569 174.638 165.490 1.00 124.83 342 GLY A O 1
ATOM 761 N N . PRO A 1 139 ? 179.915 173.431 167.275 1.00 117.04 343 PRO A N 1
ATOM 762 C CA . PRO A 1 139 ? 180.822 174.110 168.207 1.00 116.38 343 PRO A CA 1
ATOM 763 C C . PRO A 1 139 ? 182.323 173.965 167.897 1.00 118.99 343 PRO A C 1
ATOM 764 O O . PRO A 1 139 ? 183.044 174.918 168.131 1.00 126.73 343 PRO A O 1
ATOM 768 N N . GLU A 1 140 ? 182.765 172.802 167.405 1.00 119.28 344 GLU A N 1
ATOM 769 C CA . GLU A 1 140 ? 184.193 172.534 167.069 1.00 125.08 344 GLU A CA 1
ATOM 770 C C . GLU A 1 140 ? 184.588 173.345 165.826 1.00 124.17 344 GLU A C 1
ATOM 771 O O . GLU A 1 140 ? 185.686 173.937 165.838 1.00 128.69 344 GLU A O 1
ATOM 777 N N . ILE A 1 141 ? 183.728 173.361 164.799 1.00 117.96 345 ILE A N 1
ATOM 778 C CA . ILE A 1 141 ? 183.896 174.148 163.536 1.00 110.68 345 ILE A CA 1
ATOM 779 C C . ILE A 1 141 ? 183.800 175.645 163.862 1.00 112.16 345 ILE A C 1
ATOM 780 O O . ILE A 1 141 ? 184.581 176.413 163.270 1.00 118.18 345 ILE A O 1
ATOM 785 N N . LEU A 1 142 ? 182.874 176.041 164.746 1.00 108.93 346 LEU A N 1
ATOM 786 C CA . LEU A 1 142 ? 182.671 177.456 165.169 1.00 106.55 346 LEU A CA 1
ATOM 787 C C . LEU A 1 142 ? 183.991 178.021 165.705 1.00 106.16 346 LEU A C 1
ATOM 788 O O . LEU A 1 142 ? 184.373 179.119 165.267 1.00 115.30 346 LEU A O 1
ATOM 793 N N . LYS A 1 143 ? 184.665 177.290 166.600 1.00 107.00 347 LYS A N 1
ATOM 794 C CA . LYS A 1 143 ? 185.952 177.709 167.222 1.00 111.54 347 LYS A CA 1
ATOM 795 C C . LYS A 1 143 ? 186.966 178.069 166.127 1.00 114.38 347 LYS A C 1
ATOM 796 O O . LYS A 1 143 ? 187.657 179.090 166.295 1.00 123.59 347 LYS A O 1
ATOM 802 N N . LEU A 1 144 ? 187.029 177.277 165.047 1.00 114.86 348 LEU A N 1
ATOM 803 C CA . LEU A 1 144 ? 187.969 177.472 163.904 1.00 113.03 348 LEU A CA 1
ATOM 804 C C . LEU A 1 144 ? 187.581 178.730 163.116 1.00 111.79 348 LEU A C 1
ATOM 805 O O . LEU A 1 144 ? 188.499 179.449 162.678 1.00 119.87 348 LEU A O 1
ATOM 810 N N . LEU A 1 145 ? 186.278 178.974 162.943 1.00 111.22 349 LEU A N 1
ATOM 811 C CA . LEU A 1 145 ? 185.731 180.121 162.170 1.00 108.20 349 LEU A CA 1
ATOM 812 C C . LEU A 1 145 ? 186.020 181.436 162.905 1.00 106.94 349 LEU A C 1
ATOM 813 O O . LEU A 1 145 ? 186.314 182.427 162.215 1.00 115.26 349 LEU A O 1
ATOM 818 N N . ILE A 1 146 ? 185.923 181.449 164.241 1.00 104.18 350 ILE A N 1
ATOM 819 C CA . ILE A 1 146 ? 186.174 182.656 165.087 1.00 99.27 350 ILE A CA 1
ATOM 820 C C . ILE A 1 146 ? 187.676 182.961 165.060 1.00 101.02 350 ILE A C 1
ATOM 821 O O . ILE A 1 146 ? 188.027 184.159 165.016 1.00 107.45 350 ILE A O 1
ATOM 826 N N . ASN A 1 147 ? 188.519 181.923 165.101 1.00 100.03 351 ASN A N 1
ATOM 827 C CA . ASN A 1 147 ? 189.999 182.039 164.995 1.00 104.28 351 ASN A CA 1
ATOM 828 C C . ASN A 1 147 ? 190.368 182.585 163.612 1.00 104.92 351 ASN A C 1
ATOM 829 O O . ASN A 1 147 ? 191.307 183.404 163.540 1.00 106.57 351 ASN A O 1
ATOM 834 N N . PHE A 1 148 ? 189.652 182.156 162.567 1.00 104.49 352 PHE A N 1
ATOM 835 C CA . PHE A 1 148 ? 189.874 182.576 161.158 1.00 102.85 352 PHE A CA 1
ATOM 836 C C . PHE A 1 148 ? 189.666 184.089 161.029 1.00 103.61 352 PHE A C 1
ATOM 837 O O . PHE A 1 148 ? 190.553 184.755 160.468 1.00 113.15 352 PHE A O 1
ATOM 845 N N . VAL A 1 149 ? 188.535 184.602 161.528 1.00 105.73 353 VAL A N 1
ATOM 846 C CA . VAL A 1 149 ? 188.145 186.044 161.444 1.00 108.12 353 VAL A CA 1
ATOM 847 C C . VAL A 1 149 ? 189.146 186.891 162.237 1.00 111.49 353 VAL A C 1
ATOM 848 O O . VAL A 1 149 ? 189.426 188.028 161.805 1.00 108.23 353 VAL A O 1
ATOM 852 N N . ASN A 1 150 ? 189.654 186.360 163.354 1.00 123.10 354 ASN A N 1
ATOM 853 C CA . ASN A 1 150 ? 190.640 187.039 164.238 1.00 130.52 354 ASN A CA 1
ATOM 854 C C . ASN A 1 150 ? 192.020 187.037 163.565 1.00 135.90 354 ASN A C 1
ATOM 855 O O . ASN A 1 150 ? 192.691 188.090 163.615 1.00 135.32 354 ASN A O 1
ATOM 860 N N . ASP A 1 151 ? 192.426 185.906 162.969 1.00 143.90 355 ASP A N 1
ATOM 861 C CA . ASP A 1 151 ? 193.729 185.736 162.262 1.00 151.85 355 ASP A CA 1
ATOM 862 C C . ASP A 1 151 ? 193.652 186.433 160.896 1.00 151.60 355 ASP A C 1
ATOM 863 O O . ASP A 1 151 ? 193.287 185.762 159.911 1.00 150.47 355 ASP A O 1
ATOM 868 N N . LYS A 1 152 ? 194.011 187.723 160.850 1.00 155.80 356 LYS A N 1
ATOM 869 C CA . LYS A 1 152 ? 193.848 188.621 159.670 1.00 156.44 356 LYS A CA 1
ATOM 870 C C . LYS A 1 152 ? 194.738 188.153 158.511 1.00 153.03 356 LYS A C 1
ATOM 871 O O . LYS A 1 152 ? 194.221 188.055 157.383 1.00 152.55 356 LYS A O 1
ATOM 877 N N . LYS A 1 153 ? 196.022 187.887 158.776 1.00 155.40 357 LYS A N 1
ATOM 878 C CA . LYS A 1 153 ? 197.014 187.440 157.758 1.00 159.89 357 LYS A CA 1
ATOM 879 C C . LYS A 1 153 ? 196.895 185.923 157.573 1.00 157.58 357 LYS A C 1
ATOM 880 O O . LYS A 1 153 ? 197.788 185.189 158.049 1.00 156.52 357 LYS A O 1
ATOM 886 N N . ALA A 1 154 ? 195.823 185.477 156.909 1.00 156.33 358 ALA A N 1
ATOM 887 C CA . ALA A 1 154 ? 195.535 184.056 156.589 1.00 154.13 358 ALA A CA 1
ATOM 888 C C . ALA A 1 154 ? 194.979 183.951 155.168 1.00 147.21 358 ALA A C 1
ATOM 889 O O . ALA A 1 154 ? 194.470 184.937 154.635 1.00 153.79 358 ALA A O 1
ATOM 891 N N . PRO A 1 155 ? 195.060 182.770 154.504 1.00 130.75 359 PRO A N 1
ATOM 892 C CA . PRO A 1 155 ? 194.443 182.577 153.191 1.00 128.79 359 PRO A CA 1
ATOM 893 C C . PRO A 1 155 ? 192.910 182.634 153.285 1.00 127.32 359 PRO A C 1
ATOM 894 O O . PRO A 1 155 ? 192.352 181.875 154.060 1.00 130.28 359 PRO A O 1
ATOM 898 N N . GLU A 1 156 ? 192.281 183.524 152.508 1.00 120.34 360 GLU A N 1
ATOM 899 C CA . GLU A 1 156 ? 190.834 183.863 152.609 1.00 115.65 360 GLU A CA 1
ATOM 900 C C . GLU A 1 156 ? 189.976 182.622 152.332 1.00 108.36 360 GLU A C 1
ATOM 901 O O . GLU A 1 156 ? 189.035 182.381 153.118 1.00 112.84 360 GLU A O 1
ATOM 907 N N . TRP A 1 157 ? 190.303 181.858 151.282 1.00 98.44 361 TRP A N 1
ATOM 908 C CA . TRP A 1 157 ? 189.536 180.660 150.836 1.00 96.62 361 TRP A CA 1
ATOM 909 C C . TRP A 1 157 ? 189.224 179.741 152.027 1.00 100.16 361 TRP A C 1
ATOM 910 O O . TRP A 1 157 ? 188.113 179.169 152.044 1.00 100.70 361 TRP A O 1
ATOM 921 N N . GLN A 1 158 ? 190.160 179.606 152.979 1.00 104.87 362 GLN A N 1
ATOM 922 C CA . GLN A 1 158 ? 190.020 178.763 154.203 1.00 109.67 362 GLN A CA 1
ATOM 923 C C . GLN A 1 158 ? 188.726 179.109 154.946 1.00 107.53 362 GLN A C 1
ATOM 924 O O . GLN A 1 158 ? 188.133 178.187 155.530 1.00 116.47 362 GLN A O 1
ATOM 930 N N . GLY A 1 159 ? 188.321 180.382 154.946 1.00 103.44 363 GLY A N 1
ATOM 931 C CA . GLY A 1 159 ? 187.039 180.830 155.526 1.00 106.33 363 GLY A CA 1
ATOM 932 C C . GLY A 1 159 ? 185.862 180.128 154.880 1.00 106.60 363 GLY A C 1
ATOM 933 O O . GLY A 1 159 ? 185.119 179.431 155.595 1.00 110.24 363 GLY A O 1
ATOM 934 N N . TYR A 1 160 ? 185.719 180.297 153.564 1.00 104.28 364 TYR A N 1
ATOM 935 C CA . TYR A 1 160 ? 184.608 179.751 152.743 1.00 102.72 364 TYR A CA 1
ATOM 936 C C . TYR A 1 160 ? 184.529 178.233 152.947 1.00 106.64 364 TYR A C 1
ATOM 937 O O . TYR A 1 160 ? 183.408 177.695 153.000 1.00 118.20 364 TYR A O 1
ATOM 946 N N . PHE A 1 161 ? 185.684 177.571 153.076 1.00 105.53 365 PHE A N 1
ATOM 947 C CA . PHE A 1 161 ? 185.799 176.109 153.333 1.00 108.39 365 PHE A CA 1
ATOM 948 C C . PHE A 1 161 ? 185.084 175.746 154.643 1.00 112.16 365 PHE A C 1
ATOM 949 O O . PHE A 1 161 ? 184.311 174.768 154.630 1.00 121.65 365 PHE A O 1
ATOM 957 N N . TYR A 1 162 ? 185.329 176.499 155.725 1.00 110.72 366 TYR A N 1
ATOM 958 C CA . TYR A 1 162 ? 184.735 176.259 157.071 1.00 107.61 366 TYR A CA 1
ATOM 959 C C . TYR A 1 162 ? 183.214 176.433 157.008 1.00 108.16 366 TYR A C 1
ATOM 960 O O . TYR A 1 162 ? 182.503 175.574 157.548 1.00 115.49 366 TYR A O 1
ATOM 969 N N . THR A 1 163 ? 182.745 177.516 156.381 1.00 105.83 367 THR A N 1
ATOM 970 C CA . THR A 1 163 ? 181.308 177.892 156.302 1.00 114.55 367 THR A CA 1
ATOM 971 C C . THR A 1 163 ? 180.553 176.855 155.462 1.00 117.10 367 THR A C 1
ATOM 972 O O . THR A 1 163 ? 179.382 176.589 155.785 1.00 126.06 367 THR A O 1
ATOM 976 N N . ALA A 1 164 ? 181.202 176.298 154.435 1.00 119.30 368 ALA A N 1
ATOM 977 C CA . ALA A 1 164 ? 180.681 175.191 153.596 1.00 117.91 368 ALA A CA 1
ATOM 978 C C . ALA A 1 164 ? 180.607 173.913 154.440 1.00 111.80 368 ALA A C 1
ATOM 979 O O . ALA A 1 164 ? 179.514 173.328 154.543 1.00 112.61 368 ALA A O 1
ATOM 981 N N . LEU A 1 165 ? 181.737 173.533 155.046 1.00 106.75 369 LEU A N 1
ATOM 982 C CA . LEU A 1 165 ? 181.899 172.339 155.922 1.00 106.59 369 LEU A CA 1
ATOM 983 C C . LEU A 1 165 ? 180.906 172.389 157.096 1.00 104.05 369 LEU A C 1
ATOM 984 O O . LEU A 1 165 ? 180.510 171.304 157.570 1.00 102.49 369 LEU A O 1
ATOM 989 N N . LEU A 1 166 ? 180.525 173.594 157.543 1.00 100.86 370 LEU A N 1
ATOM 990 C CA . LEU A 1 166 ? 179.560 173.826 158.655 1.00 101.85 370 LEU A CA 1
ATOM 991 C C . LEU A 1 166 ? 178.141 173.475 158.194 1.00 102.35 370 LEU A C 1
ATOM 992 O O . LEU A 1 166 ? 177.429 172.795 158.963 1.00 104.11 370 LEU A O 1
ATOM 997 N N . PHE A 1 167 ? 177.746 173.937 157.001 1.00 101.02 371 PHE A N 1
ATOM 998 C CA . PHE A 1 167 ? 176.394 173.740 156.411 1.00 100.90 371 PHE A CA 1
ATOM 999 C C . PHE A 1 167 ? 176.181 172.256 156.081 1.00 104.03 371 PHE A C 1
ATOM 1000 O O . PHE A 1 167 ? 175.131 171.709 156.469 1.00 110.88 371 PHE A O 1
ATOM 1008 N N . ILE A 1 168 ? 177.145 171.641 155.386 1.00 103.84 372 ILE A N 1
ATOM 1009 C CA . ILE A 1 168 ? 177.160 170.190 155.022 1.00 103.84 372 ILE A CA 1
ATOM 1010 C C . ILE A 1 168 ? 176.997 169.342 156.290 1.00 103.06 372 ILE A C 1
ATOM 1011 O O . ILE A 1 168 ? 176.155 168.431 156.273 1.00 105.83 372 ILE A O 1
ATOM 1016 N N . SER A 1 169 ? 177.779 169.630 157.338 1.00 103.09 373 SER A N 1
ATOM 1017 C CA . SER A 1 169 ? 177.769 168.904 158.636 1.00 103.99 373 SER A CA 1
ATOM 1018 C C . SER A 1 169 ? 176.387 169.002 159.298 1.00 104.45 373 SER A C 1
ATOM 1019 O O . SER A 1 169 ? 175.894 167.964 159.783 1.00 105.31 373 SER A O 1
ATOM 1022 N N . ALA A 1 170 ? 175.797 170.202 159.314 1.00 104.41 374 ALA A N 1
ATOM 1023 C CA . ALA A 1 170 ? 174.477 170.507 159.922 1.00 105.84 374 ALA A CA 1
ATOM 1024 C C . ALA A 1 170 ? 173.339 169.851 159.127 1.00 104.90 374 ALA A C 1
ATOM 1025 O O . ALA A 1 170 ? 172.303 169.535 159.749 1.00 103.79 374 ALA A O 1
ATOM 1027 N N . CYS A 1 171 ? 173.513 169.666 157.812 1.00 106.54 375 CYS A N 1
ATOM 1028 C CA . CYS A 1 171 ? 172.476 169.130 156.883 1.00 108.32 375 CYS A CA 1
ATOM 1029 C C . CYS A 1 171 ? 172.476 167.593 156.880 1.00 105.72 375 CYS A C 1
ATOM 1030 O O . CYS A 1 171 ? 171.399 167.024 156.651 1.00 101.82 375 CYS A O 1
ATOM 1033 N N . LEU A 1 172 ? 173.624 166.945 157.100 1.00 105.13 376 LEU A N 1
ATOM 1034 C CA . LEU A 1 172 ? 173.703 165.471 157.316 1.00 104.97 376 LEU A CA 1
ATOM 1035 C C . LEU A 1 172 ? 173.128 165.129 158.695 1.00 105.06 376 LEU A C 1
ATOM 1036 O O . LEU A 1 172 ? 172.622 164.001 158.851 1.00 111.29 376 LEU A O 1
ATOM 1041 N N . GLN A 1 173 ? 173.202 166.063 159.648 1.00 101.81 377 GLN A N 1
ATOM 1042 C CA . GLN A 1 173 ? 172.683 165.895 161.031 1.00 100.36 377 GLN A CA 1
ATOM 1043 C C . GLN A 1 173 ? 171.151 165.825 160.987 1.00 95.24 377 GLN A C 1
ATOM 1044 O O . GLN A 1 173 ? 170.599 164.896 161.599 1.00 102.06 377 GLN A O 1
ATOM 1050 N N . THR A 1 174 ? 170.492 166.759 160.290 1.00 92.03 378 THR A N 1
ATOM 1051 C CA . THR A 1 174 ? 169.005 166.810 160.170 1.00 93.03 378 THR A CA 1
ATOM 1052 C C . THR A 1 174 ? 168.491 165.541 159.472 1.00 93.53 378 THR A C 1
ATOM 1053 O O . THR A 1 174 ? 167.466 165.013 159.931 1.00 99.39 378 THR A O 1
ATOM 1057 N N . LEU A 1 175 ? 169.170 165.065 158.422 1.00 92.86 379 LEU A N 1
ATOM 1058 C CA . LEU A 1 175 ? 168.727 163.888 157.625 1.00 89.33 379 LEU A CA 1
ATOM 1059 C C . LEU A 1 175 ? 168.835 162.616 158.471 1.00 91.04 379 LEU A C 1
ATOM 1060 O O . LEU A 1 175 ? 167.828 161.883 158.537 1.00 106.30 379 LEU A O 1
ATOM 1065 N N . VAL A 1 176 ? 169.991 162.381 159.103 1.00 86.68 380 VAL A N 1
ATOM 1066 C CA . VAL A 1 176 ? 170.270 161.175 159.947 1.00 87.61 380 VAL A CA 1
ATOM 1067 C C . VAL A 1 176 ? 169.325 161.155 161.160 1.00 89.08 380 VAL A C 1
ATOM 1068 O O . VAL A 1 176 ? 168.845 160.051 161.501 1.00 95.16 380 VAL A O 1
ATOM 1072 N N . LEU A 1 177 ? 169.076 162.315 161.780 1.00 87.89 381 LEU A N 1
ATOM 1073 C CA . LEU A 1 177 ? 168.170 162.482 162.953 1.00 91.24 381 LEU A CA 1
ATOM 1074 C C . LEU A 1 177 ? 166.775 161.932 162.626 1.00 93.51 381 LEU A C 1
ATOM 1075 O O . LEU A 1 177 ? 166.277 161.095 163.401 1.00 99.12 381 LEU A O 1
ATOM 1080 N N . HIS A 1 178 ? 166.164 162.413 161.541 1.00 92.34 382 HIS A N 1
ATOM 1081 C CA . HIS A 1 178 ? 164.747 162.136 161.177 1.00 93.00 382 HIS A CA 1
ATOM 1082 C C . HIS A 1 178 ? 164.615 160.784 160.468 1.00 93.44 382 HIS A C 1
ATOM 1083 O O . HIS A 1 178 ? 163.468 160.305 160.360 1.00 98.24 382 HIS A O 1
ATOM 1090 N N . GLN A 1 179 ? 165.724 160.182 160.021 1.00 90.68 383 GLN A N 1
ATOM 1091 C CA . GLN A 1 179 ? 165.766 158.736 159.679 1.00 93.13 383 GLN A CA 1
ATOM 1092 C C . GLN A 1 179 ? 165.678 157.922 160.977 1.00 89.86 383 GLN A C 1
ATOM 1093 O O . GLN A 1 179 ? 164.859 156.983 161.011 1.00 91.85 383 GLN A O 1
ATOM 1099 N N . TYR A 1 180 ? 166.465 158.277 162.002 1.00 85.52 384 TYR A N 1
ATOM 1100 C CA . TYR A 1 180 ? 166.461 157.612 163.338 1.00 86.73 384 TYR A CA 1
ATOM 1101 C C . TYR A 1 180 ? 165.054 157.657 163.948 1.00 87.81 384 TYR A C 1
ATOM 1102 O O . TYR A 1 180 ? 164.632 156.638 164.526 1.00 93.93 384 TYR A O 1
ATOM 1111 N N . PHE A 1 181 ? 164.370 158.800 163.846 1.00 87.56 385 PHE A N 1
ATOM 1112 C CA . PHE A 1 181 ? 163.023 159.016 164.445 1.00 87.43 385 PHE A CA 1
ATOM 1113 C C . PHE A 1 181 ? 161.954 158.250 163.656 1.00 89.13 385 PHE A C 1
ATOM 1114 O O . PHE A 1 181 ? 161.019 157.748 164.300 1.00 95.61 385 PHE A O 1
ATOM 1122 N N . HIS A 1 182 ? 162.071 158.149 162.328 1.00 88.79 386 HIS A N 1
ATOM 1123 C CA . HIS A 1 182 ? 161.085 157.419 161.487 1.00 93.96 386 HIS A CA 1
ATOM 1124 C C . HIS A 1 182 ? 161.038 155.946 161.909 1.00 99.21 386 HIS A C 1
ATOM 1125 O O . HIS A 1 182 ? 159.933 155.461 162.208 1.00 111.60 386 HIS A O 1
ATOM 1132 N N . ILE A 1 183 ? 162.197 155.279 161.958 1.00 100.71 387 ILE A N 1
ATOM 1133 C CA . ILE A 1 183 ? 162.310 153.815 162.251 1.00 102.16 387 ILE A CA 1
ATOM 1134 C C . ILE A 1 183 ? 161.994 153.536 163.729 1.00 98.46 387 ILE A C 1
ATOM 1135 O O . ILE A 1 183 ? 161.663 152.373 164.034 1.00 105.38 387 ILE A O 1
ATOM 1140 N N . CYS A 1 184 ? 162.084 154.543 164.608 1.00 92.09 388 CYS A N 1
ATOM 1141 C CA . CYS A 1 184 ? 161.637 154.465 166.028 1.00 90.14 388 CYS A CA 1
ATOM 1142 C C . CYS A 1 184 ? 160.108 154.516 166.103 1.00 88.33 388 CYS A C 1
ATOM 1143 O O . CYS A 1 184 ? 159.535 153.681 166.819 1.00 91.81 388 CYS A O 1
ATOM 1146 N N . PHE A 1 185 ? 159.488 155.482 165.419 1.00 90.05 389 PHE A N 1
ATOM 1147 C CA . PHE A 1 185 ? 158.017 155.718 165.410 1.00 90.52 389 PHE A CA 1
ATOM 1148 C C . PHE A 1 185 ? 157.297 154.594 164.650 1.00 94.35 389 PHE A C 1
ATOM 1149 O O . PHE A 1 185 ? 156.113 154.358 164.951 1.00 96.99 389 PHE A O 1
ATOM 1157 N N . VAL A 1 186 ? 157.972 153.943 163.696 1.00 96.99 390 VAL A N 1
ATOM 1158 C CA . VAL A 1 186 ? 157.427 152.778 162.939 1.00 96.23 390 VAL A CA 1
ATOM 1159 C C . VAL A 1 186 ? 157.436 151.550 163.858 1.00 97.70 390 VAL A C 1
ATOM 1160 O O . VAL A 1 186 ? 156.376 150.909 163.980 1.00 103.91 390 VAL A O 1
ATOM 1164 N N . SER A 1 187 ? 158.580 151.242 164.480 1.00 97.61 391 SER A N 1
ATOM 1165 C CA . SER A 1 187 ? 158.762 150.069 165.382 1.00 97.37 391 SER A CA 1
ATOM 1166 C C . SER A 1 187 ? 157.769 150.133 166.552 1.00 93.03 391 SER A C 1
ATOM 1167 O O . SER A 1 187 ? 157.306 149.063 166.980 1.00 97.02 391 SER A O 1
ATOM 1170 N N . GLY A 1 188 ? 157.462 151.338 167.045 1.00 91.52 392 GLY A N 1
ATOM 1171 C CA . GLY A 1 188 ? 156.470 151.582 168.111 1.00 95.79 392 GLY A CA 1
ATOM 1172 C C . GLY A 1 188 ? 155.048 151.338 167.631 1.00 98.72 392 GLY A C 1
ATOM 1173 O O . GLY A 1 188 ? 154.251 150.773 168.411 1.00 101.85 392 GLY A O 1
ATOM 1174 N N . MET A 1 189 ? 154.743 151.756 166.398 1.00 99.33 393 MET A N 1
ATOM 1175 C CA . MET A 1 189 ? 153.447 151.515 165.702 1.00 100.74 393 MET A CA 1
ATOM 1176 C C . MET A 1 189 ? 153.271 150.009 165.454 1.00 97.00 393 MET A C 1
ATOM 1177 O O . MET A 1 189 ? 152.140 149.516 165.618 1.00 98.62 393 MET A O 1
ATOM 1182 N N . ARG A 1 190 ? 154.351 149.316 165.075 1.00 96.86 394 ARG A N 1
ATOM 1183 C CA . ARG A 1 190 ? 154.369 147.849 164.814 1.00 99.27 394 ARG A CA 1
ATOM 1184 C C . ARG A 1 190 ? 154.210 147.055 166.118 1.00 97.12 394 ARG A C 1
ATOM 1185 O O . ARG A 1 190 ? 153.764 145.898 166.027 1.00 105.50 394 ARG A O 1
ATOM 1193 N N . ILE A 1 191 ? 154.592 147.614 167.272 1.00 90.20 395 ILE A N 1
ATOM 1194 C CA . ILE A 1 191 ? 154.407 146.951 168.598 1.00 90.51 395 ILE A CA 1
ATOM 1195 C C . ILE A 1 191 ? 152.931 147.064 168.998 1.00 92.82 395 ILE A C 1
ATOM 1196 O O . ILE A 1 191 ? 152.379 146.046 169.452 1.00 98.45 395 ILE A O 1
ATOM 1201 N N . LYS A 1 192 ? 152.327 148.248 168.841 1.00 97.47 396 LYS A N 1
ATOM 1202 C CA . LYS A 1 192 ? 150.907 148.518 169.212 1.00 99.13 396 LYS A CA 1
ATOM 1203 C C . LYS A 1 192 ? 149.998 147.511 168.501 1.00 100.30 396 LYS A C 1
ATOM 1204 O O . LYS A 1 192 ? 149.189 146.862 169.194 1.00 107.43 396 LYS A O 1
ATOM 1210 N N . THR A 1 193 ? 150.145 147.391 167.178 1.00 97.96 397 THR A N 1
ATOM 1211 C CA . THR A 1 193 ? 149.384 146.460 166.300 1.00 99.74 397 THR A CA 1
ATOM 1212 C C . THR A 1 193 ? 149.532 145.021 166.811 1.00 95.97 397 THR A C 1
ATOM 1213 O O . THR A 1 193 ? 148.508 144.309 166.859 1.00 100.24 397 THR A O 1
ATOM 1217 N N . ALA A 1 194 ? 150.754 144.624 167.181 1.00 90.66 398 ALA A N 1
ATOM 1218 C CA . ALA A 1 194 ? 151.116 143.261 167.640 1.00 91.04 398 ALA A CA 1
ATOM 1219 C C . ALA A 1 194 ? 150.504 142.971 169.015 1.00 92.52 398 ALA A C 1
ATOM 1220 O O . ALA A 1 194 ? 149.890 141.898 169.159 1.00 95.29 398 ALA A O 1
ATOM 1222 N N . VAL A 1 195 ? 150.688 143.879 169.982 1.00 96.44 399 VAL A N 1
ATOM 1223 C CA . VAL A 1 195 ? 150.226 143.725 171.399 1.00 99.36 399 VAL A CA 1
ATOM 1224 C C . VAL A 1 195 ? 148.697 143.598 171.413 1.00 95.18 399 VAL A C 1
ATOM 1225 O O . VAL A 1 195 ? 148.202 142.620 172.001 1.00 99.46 399 VAL A O 1
ATOM 1229 N N . ILE A 1 196 ? 147.991 144.548 170.792 1.00 92.76 400 ILE A N 1
ATOM 1230 C CA . ILE A 1 196 ? 146.500 144.544 170.664 1.00 95.09 400 ILE A CA 1
ATOM 1231 C C . ILE A 1 196 ? 146.065 143.190 170.092 1.00 96.26 400 ILE A C 1
ATOM 1232 O O . ILE A 1 196 ? 145.121 142.596 170.650 1.00 101.78 400 ILE A O 1
ATOM 1237 N N . GLY A 1 197 ? 146.732 142.739 169.022 1.00 96.35 401 GLY A N 1
ATOM 1238 C CA . GLY A 1 197 ? 146.473 141.455 168.343 1.00 93.59 401 GLY A CA 1
ATOM 1239 C C . GLY A 1 197 ? 146.530 140.287 169.311 1.00 92.89 401 GLY A C 1
ATOM 1240 O O . GLY A 1 197 ? 145.535 139.545 169.385 1.00 96.79 401 GLY A O 1
ATOM 1241 N N . ALA A 1 198 ? 147.637 140.157 170.050 1.00 94.38 402 ALA A N 1
ATOM 1242 C CA . ALA A 1 198 ? 147.922 139.049 170.996 1.00 95.16 402 ALA A CA 1
ATOM 1243 C C . ALA A 1 198 ? 146.888 139.034 172.128 1.00 92.82 402 ALA A C 1
ATOM 1244 O O . ALA A 1 198 ? 146.337 137.946 172.409 1.00 93.89 402 ALA A O 1
ATOM 1246 N N . VAL A 1 199 ? 146.640 140.195 172.746 1.00 90.85 403 VAL A N 1
ATOM 1247 C CA . VAL A 1 199 ? 145.671 140.382 173.871 1.00 92.83 403 VAL A CA 1
ATOM 1248 C C . VAL A 1 199 ? 144.286 139.886 173.433 1.00 94.48 403 VAL A C 1
ATOM 1249 O O . VAL A 1 199 ? 143.626 139.197 174.239 1.00 105.41 403 VAL A O 1
ATOM 1253 N N . TYR A 1 200 ? 143.868 140.228 172.211 1.00 94.07 404 TYR A N 1
ATOM 1254 C CA . TYR A 1 200 ? 142.525 139.903 171.660 1.00 95.18 404 TYR A CA 1
ATOM 1255 C C . TYR A 1 200 ? 142.390 138.386 171.483 1.00 97.59 404 TYR A C 1
ATOM 1256 O O . TYR A 1 200 ? 141.358 137.841 171.917 1.00 103.52 404 TYR A O 1
ATOM 1265 N N . ARG A 1 201 ? 143.385 137.736 170.865 1.00 98.69 405 ARG A N 1
ATOM 1266 C CA . ARG A 1 201 ? 143.433 136.256 170.684 1.00 100.71 405 ARG A CA 1
ATOM 1267 C C . ARG A 1 201 ? 143.366 135.568 172.054 1.00 101.09 405 ARG A C 1
ATOM 1268 O O . ARG A 1 201 ? 142.608 134.585 172.179 1.00 103.67 405 ARG A O 1
ATOM 1276 N N . LYS A 1 202 ? 144.126 136.064 173.035 1.00 102.16 406 LYS A N 1
ATOM 1277 C CA . LYS A 1 202 ? 144.211 135.488 174.406 1.00 104.04 406 LYS A CA 1
ATOM 1278 C C . LYS A 1 202 ? 142.839 135.569 175.091 1.00 103.55 406 LYS A C 1
ATOM 1279 O O . LYS A 1 202 ? 142.434 134.564 175.718 1.00 107.80 406 LYS A O 1
ATOM 1285 N N . ALA A 1 203 ? 142.149 136.708 174.953 1.00 103.75 407 ALA A N 1
ATOM 1286 C CA . ALA A 1 203 ? 140.842 137.013 175.588 1.00 103.64 407 ALA A CA 1
ATOM 1287 C C . ALA A 1 203 ? 139.776 135.981 175.191 1.00 106.00 407 ALA A C 1
ATOM 1288 O O . ALA A 1 203 ? 138.806 135.827 175.959 1.00 112.00 407 ALA A O 1
ATOM 1290 N N . LEU A 1 204 ? 139.929 135.321 174.036 1.00 106.83 408 LEU A N 1
ATOM 1291 C CA . LEU A 1 204 ? 138.992 134.276 173.541 1.00 109.07 408 LEU A CA 1
ATOM 1292 C C . LEU A 1 204 ? 139.317 132.935 174.208 1.00 109.96 408 LEU A C 1
ATOM 1293 O O . LEU A 1 204 ? 138.373 132.282 174.692 1.00 117.35 408 LEU A O 1
ATOM 1298 N N . VAL A 1 205 ? 140.596 132.545 174.236 1.00 107.27 409 VAL A N 1
ATOM 1299 C CA . VAL A 1 205 ? 141.058 131.210 174.724 1.00 109.50 409 VAL A CA 1
ATOM 1300 C C . VAL A 1 205 ? 141.141 131.186 176.260 1.00 112.40 409 VAL A C 1
ATOM 1301 O O . VAL A 1 205 ? 141.104 130.070 176.800 1.00 121.83 409 VAL A O 1
ATOM 1305 N N . ILE A 1 206 ? 141.234 132.342 176.936 1.00 113.76 410 ILE A N 1
ATOM 1306 C CA . ILE A 1 206 ? 141.339 132.451 178.431 1.00 112.61 410 ILE A CA 1
ATOM 1307 C C . ILE A 1 206 ? 140.170 131.713 179.104 1.00 115.80 410 ILE A C 1
ATOM 1308 O O . ILE A 1 206 ? 139.089 131.632 178.488 1.00 116.73 410 ILE A O 1
ATOM 1313 N N . THR A 1 207 ? 140.383 131.219 180.333 1.00 121.86 411 THR A N 1
ATOM 1314 C CA . THR A 1 207 ? 139.390 130.451 181.143 1.00 124.34 411 THR A CA 1
ATOM 1315 C C . THR A 1 207 ? 138.611 131.396 182.071 1.00 125.33 411 THR A C 1
ATOM 1316 O O . THR A 1 207 ? 139.108 132.508 182.335 1.00 132.83 411 THR A O 1
ATOM 1320 N N . ASN A 1 208 ? 137.448 130.943 182.558 1.00 132.03 412 ASN A N 1
ATOM 1321 C CA . ASN A 1 208 ? 136.484 131.735 183.376 1.00 142.16 412 ASN A CA 1
ATOM 1322 C C . ASN A 1 208 ? 137.133 132.169 184.696 1.00 137.34 412 ASN A C 1
ATOM 1323 O O . ASN A 1 208 ? 136.924 133.335 185.094 1.00 137.37 412 ASN A O 1
ATOM 1328 N N . ALA A 1 209 ? 137.870 131.262 185.347 1.00 133.03 413 ALA A N 1
ATOM 1329 C CA . ALA A 1 209 ? 138.611 131.489 186.612 1.00 128.06 413 ALA A CA 1
ATOM 1330 C C . ALA A 1 209 ? 139.554 132.691 186.464 1.00 125.97 413 ALA A C 1
ATOM 1331 O O . ALA A 1 209 ? 139.552 133.556 187.361 1.00 129.71 413 ALA A O 1
ATOM 1333 N N . ALA A 1 210 ? 140.314 132.737 185.367 1.00 124.60 414 ALA A N 1
ATOM 1334 C CA . ALA A 1 210 ? 141.330 133.776 185.072 1.00 122.43 414 ALA A CA 1
ATOM 1335 C C . ALA A 1 210 ? 140.643 135.096 184.709 1.00 122.62 414 ALA A C 1
ATOM 1336 O O . ALA A 1 210 ? 141.172 136.149 185.100 1.00 129.32 414 ALA A O 1
ATOM 1338 N N . ARG A 1 211 ? 139.514 135.044 183.993 1.00 126.51 415 ARG A N 1
ATOM 1339 C CA . ARG A 1 211 ? 138.740 136.245 183.575 1.00 133.62 415 ARG A CA 1
ATOM 1340 C C . ARG A 1 211 ? 138.066 136.883 184.799 1.00 136.14 415 ARG A C 1
ATOM 1341 O O . ARG A 1 211 ? 137.943 138.124 184.813 1.00 135.43 415 ARG A O 1
ATOM 1349 N N . LYS A 1 212 ? 137.659 136.073 185.786 1.00 138.96 416 LYS A N 1
ATOM 1350 C CA . LYS A 1 212 ? 137.052 136.541 187.067 1.00 142.93 416 LYS A CA 1
ATOM 1351 C C . LYS A 1 212 ? 138.099 137.241 187.948 1.00 143.87 416 LYS A C 1
ATOM 1352 O O . LYS A 1 212 ? 137.676 137.977 188.864 1.00 141.90 416 LYS A O 1
ATOM 1358 N N . SER A 1 213 ? 139.399 137.021 187.708 1.00 147.91 417 SER A N 1
ATOM 1359 C CA . SER A 1 213 ? 140.518 137.708 188.410 1.00 149.24 417 SER A CA 1
ATOM 1360 C C . SER A 1 213 ? 140.460 139.214 188.131 1.00 147.51 417 SER A C 1
ATOM 1361 O O . SER A 1 213 ? 140.498 139.993 189.104 1.00 154.73 417 SER A O 1
ATOM 1364 N N . SER A 1 214 ? 140.364 139.595 186.853 1.00 144.05 418 SER A N 1
ATOM 1365 C CA . SER A 1 214 ? 140.339 141.005 186.377 1.00 147.33 418 SER A CA 1
ATOM 1366 C C . SER A 1 214 ? 138.893 141.477 186.178 1.00 145.70 418 SER A C 1
ATOM 1367 O O . SER A 1 214 ? 137.972 140.642 186.273 1.00 148.69 418 SER A O 1
ATOM 1370 N N . THR A 1 215 ? 138.716 142.778 185.930 1.00 143.51 419 THR A N 1
ATOM 1371 C CA . THR A 1 215 ? 137.426 143.428 185.570 1.00 143.63 419 THR A CA 1
ATOM 1372 C C . THR A 1 215 ? 137.380 143.597 184.047 1.00 140.21 419 THR A C 1
ATOM 1373 O O . THR A 1 215 ? 138.463 143.593 183.427 1.00 139.82 419 THR A O 1
ATOM 1377 N N . VAL A 1 216 ? 136.180 143.735 183.471 1.00 141.93 420 VAL A N 1
ATOM 1378 C CA . VAL A 1 216 ? 135.967 144.076 182.030 1.00 144.26 420 VAL A CA 1
ATOM 1379 C C . VAL A 1 216 ? 136.679 145.404 181.724 1.00 143.67 420 VAL A C 1
ATOM 1380 O O . VAL A 1 216 ? 137.286 145.507 180.638 1.00 149.06 420 VAL A O 1
ATOM 1384 N N . GLY A 1 217 ? 136.622 146.366 182.654 1.00 141.07 421 GLY A N 1
ATOM 1385 C CA . GLY A 1 217 ? 137.302 147.673 182.560 1.00 139.17 421 GLY A CA 1
ATOM 1386 C C . GLY A 1 217 ? 138.815 147.533 182.496 1.00 136.48 421 GLY A C 1
ATOM 1387 O O . GLY A 1 217 ? 139.417 148.176 181.621 1.00 141.35 421 GLY A O 1
ATOM 1388 N N . GLU A 1 218 ? 139.399 146.712 183.378 1.00 136.51 422 GLU A N 1
ATOM 1389 C CA . GLU A 1 218 ? 140.871 146.534 183.542 1.00 138.79 422 GLU A CA 1
ATOM 1390 C C . GLU A 1 218 ? 141.482 145.908 182.279 1.00 133.53 422 GLU A C 1
ATOM 1391 O O . GLU A 1 218 ? 142.614 146.296 181.928 1.00 135.72 422 GLU A O 1
ATOM 1397 N N . ILE A 1 219 ? 140.771 144.974 181.637 1.00 127.77 423 ILE A N 1
ATOM 1398 C CA . ILE A 1 219 ? 141.218 144.259 180.402 1.00 125.81 423 ILE A CA 1
ATOM 1399 C C . ILE A 1 219 ? 141.114 145.215 179.202 1.00 127.91 423 ILE A C 1
ATOM 1400 O O . ILE A 1 219 ? 142.029 145.191 178.351 1.00 124.06 423 ILE A O 1
ATOM 1405 N N . VAL A 1 220 ? 140.051 146.023 179.126 1.00 131.30 424 VAL A N 1
ATOM 1406 C CA . VAL A 1 220 ? 139.875 147.073 178.076 1.00 137.30 424 VAL A CA 1
ATOM 1407 C C . VAL A 1 220 ? 140.937 148.166 178.285 1.00 133.47 424 VAL A C 1
ATOM 1408 O O . VAL A 1 220 ? 141.434 148.689 177.270 1.00 135.11 424 VAL A O 1
ATOM 1412 N N . ASN A 1 221 ? 141.264 148.494 179.541 1.00 133.73 425 ASN A N 1
ATOM 1413 C CA . ASN A 1 221 ? 142.339 149.455 179.922 1.00 134.83 425 ASN A CA 1
ATOM 1414 C C . ASN A 1 221 ? 143.716 148.882 179.565 1.00 131.53 425 ASN A C 1
ATOM 1415 O O . ASN A 1 221 ? 144.620 149.686 179.284 1.00 138.19 425 ASN A O 1
ATOM 1420 N N . LEU A 1 222 ? 143.877 147.555 179.600 1.00 127.58 426 LEU A N 1
ATOM 1421 C CA . LEU A 1 222 ? 145.127 146.841 179.218 1.00 122.55 426 LEU A CA 1
ATOM 1422 C C . LEU A 1 222 ? 145.409 147.047 177.723 1.00 119.70 426 LEU A C 1
ATOM 1423 O O . LEU A 1 222 ? 146.593 147.160 177.361 1.00 122.17 426 LEU A O 1
ATOM 1428 N N . MET A 1 223 ? 144.365 147.098 176.891 1.00 125.75 427 MET A N 1
ATOM 1429 C CA . MET A 1 223 ? 144.469 147.321 175.420 1.00 131.58 427 MET A CA 1
ATOM 1430 C C . MET A 1 223 ? 144.592 148.822 175.107 1.00 127.73 427 MET A C 1
ATOM 1431 O O . MET A 1 223 ? 145.171 149.149 174.053 1.00 123.82 427 MET A O 1
ATOM 1436 N N . SER A 1 224 ? 144.070 149.694 175.979 1.00 128.33 428 SER A N 1
ATOM 1437 C CA . SER A 1 224 ? 143.878 151.151 175.744 1.00 124.72 428 SER A CA 1
ATOM 1438 C C . SER A 1 224 ? 145.050 151.972 176.300 1.00 126.39 428 SER A C 1
ATOM 1439 O O . SER A 1 224 ? 145.467 152.924 175.614 1.00 128.50 428 SER A O 1
ATOM 1442 N N . VAL A 1 225 ? 145.540 151.635 177.499 1.00 129.87 429 VAL A N 1
ATOM 1443 C CA . VAL A 1 225 ? 146.584 152.394 178.255 1.00 131.14 429 VAL A CA 1
ATOM 1444 C C . VAL A 1 225 ? 147.950 151.721 178.054 1.00 136.03 429 VAL A C 1
ATOM 1445 O O . VAL A 1 225 ? 148.889 152.417 177.607 1.00 144.65 429 VAL A O 1
ATOM 1449 N N . ASP A 1 226 ? 148.055 150.428 178.379 1.00 134.57 430 ASP A N 1
ATOM 1450 C CA . ASP A 1 226 ? 149.342 149.682 178.471 1.00 137.99 430 ASP A CA 1
ATOM 1451 C C . ASP A 1 226 ? 149.953 149.509 177.074 1.00 134.07 430 ASP A C 1
ATOM 1452 O O . ASP A 1 226 ? 151.173 149.721 176.949 1.00 141.51 430 ASP A O 1
ATOM 1457 N N . ALA A 1 227 ? 149.146 149.144 176.071 1.00 128.45 431 ALA A N 1
ATOM 1458 C CA . ALA A 1 227 ? 149.566 148.996 174.654 1.00 125.47 431 ALA A CA 1
ATOM 1459 C C . ALA A 1 227 ? 149.978 150.359 174.081 1.00 124.77 431 ALA A C 1
ATOM 1460 O O . ALA A 1 227 ? 150.964 150.402 173.318 1.00 127.37 431 ALA A O 1
ATOM 1462 N N . GLN A 1 228 ? 149.243 151.419 174.432 1.00 124.79 432 GLN A N 1
ATOM 1463 C CA . GLN A 1 228 ? 149.493 152.822 173.995 1.00 124.08 432 GLN A CA 1
ATOM 1464 C C . GLN A 1 228 ? 150.853 153.302 174.527 1.00 123.08 432 GLN A C 1
ATOM 1465 O O . GLN A 1 228 ? 151.524 154.052 173.795 1.00 129.83 432 GLN A O 1
ATOM 1471 N N . ARG A 1 229 ? 151.244 152.898 175.741 1.00 119.14 433 ARG A N 1
ATOM 1472 C CA . ARG A 1 229 ? 152.533 153.298 176.379 1.00 118.96 433 ARG A CA 1
ATOM 1473 C C . ARG A 1 229 ? 153.728 152.691 175.628 1.00 119.80 433 ARG A C 1
ATOM 1474 O O . ARG A 1 229 ? 154.816 153.305 175.686 1.00 130.40 433 ARG A O 1
ATOM 1482 N N . PHE A 1 230 ? 153.545 151.547 174.958 1.00 119.26 434 PHE A N 1
ATOM 1483 C CA . PHE A 1 230 ? 154.609 150.826 174.205 1.00 120.14 434 PHE A CA 1
ATOM 1484 C C . PHE A 1 230 ? 154.807 151.435 172.807 1.00 121.08 434 PHE A C 1
ATOM 1485 O O . PHE A 1 230 ? 155.837 151.106 172.181 1.00 119.73 434 PHE A O 1
ATOM 1493 N N . MET A 1 231 ? 153.881 152.276 172.324 1.00 120.42 435 MET A N 1
ATOM 1494 C CA . MET A 1 231 ? 154.133 153.194 171.176 1.00 119.96 435 MET A CA 1
ATOM 1495 C C . MET A 1 231 ? 155.149 154.246 171.623 1.00 114.80 435 MET A C 1
ATOM 1496 O O . MET A 1 231 ? 156.123 154.484 170.891 1.00 121.16 435 MET A O 1
ATOM 1501 N N . ASP A 1 232 ? 154.905 154.844 172.790 1.00 113.31 436 ASP A N 1
ATOM 1502 C CA . ASP A 1 232 ? 155.680 155.984 173.343 1.00 119.30 436 ASP A CA 1
ATOM 1503 C C . ASP A 1 232 ? 157.063 155.486 173.774 1.00 114.52 436 ASP A C 1
ATOM 1504 O O . ASP A 1 232 ? 158.049 156.140 173.398 1.00 122.16 436 ASP A O 1
ATOM 1509 N N . LEU A 1 233 ? 157.126 154.370 174.512 1.00 111.89 437 LEU A N 1
ATOM 1510 C CA . LEU A 1 233 ? 158.393 153.775 175.031 1.00 111.82 437 LEU A CA 1
ATOM 1511 C C . LEU A 1 233 ? 159.384 153.562 173.880 1.00 107.30 437 LEU A C 1
ATOM 1512 O O . LEU A 1 233 ? 160.569 153.891 174.065 1.00 108.77 437 LEU A O 1
ATOM 1517 N N . ALA A 1 234 ? 158.906 153.040 172.743 1.00 104.25 438 ALA A N 1
ATOM 1518 C CA . ALA A 1 234 ? 159.702 152.706 171.535 1.00 101.22 438 ALA A CA 1
ATOM 1519 C C . ALA A 1 234 ? 160.512 153.919 171.063 1.00 96.85 438 ALA A C 1
ATOM 1520 O O . ALA A 1 234 ? 161.621 153.711 170.540 1.00 103.24 438 ALA A O 1
ATOM 1522 N N . THR A 1 235 ? 159.973 155.131 171.229 1.00 93.98 439 THR A N 1
ATOM 1523 C CA . THR A 1 235 ? 160.633 156.409 170.856 1.00 95.24 439 THR A CA 1
ATOM 1524 C C . THR A 1 235 ? 161.856 156.649 171.750 1.00 104.38 439 THR A C 1
ATOM 1525 O O . THR A 1 235 ? 162.990 156.522 171.239 1.00 119.68 439 THR A O 1
ATOM 1529 N N . TYR A 1 236 ? 161.632 156.946 173.034 1.00 103.50 440 TYR A N 1
ATOM 1530 C CA . TYR A 1 236 ? 162.624 157.573 173.950 1.00 104.96 440 TYR A CA 1
ATOM 1531 C C . TYR A 1 236 ? 163.480 156.531 174.690 1.00 106.85 440 TYR A C 1
ATOM 1532 O O . TYR A 1 236 ? 164.311 156.968 175.512 1.00 112.97 440 TYR A O 1
ATOM 1541 N N . ILE A 1 237 ? 163.324 155.225 174.426 1.00 106.91 441 ILE A N 1
ATOM 1542 C CA . ILE A 1 237 ? 164.099 154.153 175.128 1.00 107.58 441 ILE A CA 1
ATOM 1543 C C . ILE A 1 237 ? 165.594 154.273 174.798 1.00 111.15 441 ILE A C 1
ATOM 1544 O O . ILE A 1 237 ? 166.398 153.875 175.657 1.00 119.26 441 ILE A O 1
ATOM 1549 N N . ASN A 1 238 ? 165.951 154.787 173.612 1.00 110.70 442 ASN A N 1
ATOM 1550 C CA . ASN A 1 238 ? 167.360 154.983 173.165 1.00 106.32 442 ASN A CA 1
ATOM 1551 C C . ASN A 1 238 ? 168.058 156.054 174.011 1.00 105.35 442 ASN A C 1
ATOM 1552 O O . ASN A 1 238 ? 169.291 155.995 174.092 1.00 109.03 442 ASN A O 1
ATOM 1557 N N . MET A 1 239 ? 167.314 156.991 174.610 1.00 109.89 443 MET A N 1
ATOM 1558 C CA . MET A 1 239 ? 167.877 158.145 175.367 1.00 112.12 443 MET A CA 1
ATOM 1559 C C . MET A 1 239 ? 168.504 157.685 176.692 1.00 113.07 443 MET A C 1
ATOM 1560 O O . MET A 1 239 ? 169.190 158.516 177.315 1.00 119.59 443 MET A O 1
ATOM 1565 N N . ILE A 1 240 ? 168.282 156.434 177.117 1.00 113.37 444 ILE A N 1
ATOM 1566 C CA . ILE A 1 240 ? 168.889 155.856 178.354 1.00 112.86 444 ILE A CA 1
ATOM 1567 C C . ILE A 1 240 ? 170.415 155.753 178.178 1.00 109.00 444 ILE A C 1
ATOM 1568 O O . ILE A 1 240 ? 171.120 156.072 179.150 1.00 115.90 444 ILE A O 1
ATOM 1573 N N . TRP A 1 241 ? 170.904 155.342 177.000 1.00 103.15 445 TRP A N 1
ATOM 1574 C CA . TRP A 1 241 ? 172.357 155.250 176.675 1.00 103.48 445 TRP A CA 1
ATOM 1575 C C . TRP A 1 241 ? 172.834 156.530 175.974 1.00 101.36 445 TRP A C 1
ATOM 1576 O O . TRP A 1 241 ? 174.005 156.893 176.165 1.00 103.39 445 TRP A O 1
ATOM 1587 N N . SER A 1 242 ? 171.969 157.180 175.191 1.00 106.31 446 SER A N 1
ATOM 1588 C CA . SER A 1 242 ? 172.323 158.328 174.313 1.00 109.66 446 SER A CA 1
ATOM 1589 C C . SER A 1 242 ? 172.601 159.589 175.140 1.00 110.25 446 SER A C 1
ATOM 1590 O O . SER A 1 242 ? 173.631 160.234 174.872 1.00 124.81 446 SER A O 1
ATOM 1593 N N . ALA A 1 243 ? 171.726 159.929 176.094 1.00 106.45 447 ALA A N 1
ATOM 1594 C CA . ALA A 1 243 ? 171.783 161.185 176.884 1.00 102.56 447 ALA A CA 1
ATOM 1595 C C . ALA A 1 243 ? 173.023 161.217 177.781 1.00 100.59 447 ALA A C 1
ATOM 1596 O O . ALA A 1 243 ? 173.714 162.234 177.807 1.00 104.67 447 ALA A O 1
ATOM 1598 N N . PRO A 1 244 ? 173.362 160.148 178.546 1.00 98.96 448 PRO A N 1
ATOM 1599 C CA . PRO A 1 244 ? 174.592 160.141 179.343 1.00 104.71 448 PRO A CA 1
ATOM 1600 C C . PRO A 1 244 ? 175.869 160.300 178.505 1.00 112.34 448 PRO A C 1
ATOM 1601 O O . PRO A 1 244 ? 176.744 161.026 178.935 1.00 124.66 448 PRO A O 1
ATOM 1605 N N . LEU A 1 245 ? 175.943 159.628 177.350 1.00 112.75 449 LEU A N 1
ATOM 1606 C CA . LEU A 1 245 ? 177.058 159.764 176.372 1.00 112.00 449 LEU A CA 1
ATOM 1607 C C . LEU A 1 245 ? 177.113 161.209 175.861 1.00 113.21 449 LEU A C 1
ATOM 1608 O O . LEU A 1 245 ? 178.233 161.726 175.682 1.00 123.33 449 LEU A O 1
ATOM 1613 N N . GLN A 1 246 ? 175.949 161.825 175.637 1.00 112.30 450 GLN A N 1
ATOM 1614 C CA . GLN A 1 246 ? 175.812 163.232 175.169 1.00 109.27 450 GLN A CA 1
ATOM 1615 C C . GLN A 1 246 ? 176.280 164.187 176.276 1.00 103.07 450 GLN A C 1
ATOM 1616 O O . GLN A 1 246 ? 176.948 165.173 175.935 1.00 109.18 450 GLN A O 1
ATOM 1622 N N . VAL A 1 247 ? 175.950 163.903 177.542 1.00 101.22 451 VAL A N 1
ATOM 1623 C CA . VAL A 1 247 ? 176.346 164.738 178.719 1.00 102.33 451 VAL A CA 1
ATOM 1624 C C . VAL A 1 247 ? 177.865 164.641 178.916 1.00 104.35 451 VAL A C 1
ATOM 1625 O O . VAL A 1 247 ? 178.501 165.704 179.063 1.00 111.42 451 VAL A O 1
ATOM 1629 N N . ILE A 1 248 ? 178.406 163.416 178.934 1.00 105.74 452 ILE A N 1
ATOM 1630 C CA . ILE A 1 248 ? 179.847 163.101 179.185 1.00 104.45 452 ILE A CA 1
ATOM 1631 C C . ILE A 1 248 ? 180.722 163.857 178.178 1.00 100.64 452 ILE A C 1
ATOM 1632 O O . ILE A 1 248 ? 181.755 164.393 178.611 1.00 102.29 452 ILE A O 1
ATOM 1637 N N . LEU A 1 249 ? 180.337 163.876 176.896 1.00 101.98 453 LEU A N 1
ATOM 1638 C CA . LEU A 1 249 ? 181.054 164.610 175.812 1.00 104.84 453 LEU A CA 1
ATOM 1639 C C . LEU A 1 249 ? 180.961 166.120 176.063 1.00 103.44 453 LEU A C 1
ATOM 1640 O O . LEU A 1 249 ? 182.016 166.787 176.076 1.00 105.65 453 LEU A O 1
ATOM 1645 N N . ALA A 1 250 ? 179.738 166.623 176.255 1.00 101.16 454 ALA A N 1
ATOM 1646 C CA . ALA A 1 250 ? 179.418 168.051 176.488 1.00 104.25 454 ALA A CA 1
ATOM 1647 C C . ALA A 1 250 ? 180.284 168.610 177.622 1.00 103.92 454 ALA A C 1
ATOM 1648 O O . ALA A 1 250 ? 180.849 169.701 177.430 1.00 114.92 454 ALA A O 1
ATOM 1650 N N . LEU A 1 251 ? 180.393 167.884 178.743 1.00 103.42 455 LEU A N 1
ATOM 1651 C CA . LEU A 1 251 ? 181.241 168.262 179.911 1.00 101.67 455 LEU A CA 1
ATOM 1652 C C . LEU A 1 251 ? 182.713 168.349 179.493 1.00 96.43 455 LEU A C 1
ATOM 1653 O O . LEU A 1 251 ? 183.388 169.289 179.949 1.00 100.68 455 LEU A O 1
ATOM 1658 N N . TYR A 1 252 ? 183.194 167.404 178.678 1.00 91.91 456 TYR A N 1
ATOM 1659 C CA . TYR A 1 252 ? 184.636 167.251 178.350 1.00 97.05 456 TYR A CA 1
ATOM 1660 C C . TYR A 1 252 ? 185.085 168.339 177.370 1.00 100.50 456 TYR A C 1
ATOM 1661 O O . TYR A 1 252 ? 186.203 168.863 177.553 1.00 114.51 456 TYR A O 1
ATOM 1670 N N . LEU A 1 253 ? 184.272 168.642 176.355 1.00 99.14 457 LEU A N 1
ATOM 1671 C CA . LEU A 1 253 ? 184.554 169.742 175.392 1.00 102.50 457 LEU A CA 1
ATOM 1672 C C . LEU A 1 253 ? 184.508 171.089 176.130 1.00 102.95 457 LEU A C 1
ATOM 1673 O O . LEU A 1 253 ? 185.393 171.927 175.864 1.00 109.31 457 LEU A O 1
ATOM 1678 N N . LEU A 1 254 ? 183.531 171.274 177.029 1.00 96.33 458 LEU A N 1
ATOM 1679 C CA . LEU A 1 254 ? 183.419 172.453 177.934 1.00 91.92 458 LEU A CA 1
ATOM 1680 C C . LEU A 1 254 ? 184.695 172.600 178.771 1.00 92.38 458 LEU A C 1
ATOM 1681 O O . LEU A 1 254 ? 185.123 173.750 178.968 1.00 104.12 458 LEU A O 1
ATOM 1686 N N . TRP A 1 255 ? 185.263 171.489 179.250 1.00 90.15 459 TRP A N 1
ATOM 1687 C CA . TRP A 1 255 ? 186.430 171.467 180.176 1.00 92.51 459 TRP A CA 1
ATOM 1688 C C . TRP A 1 255 ? 187.693 171.966 179.464 1.00 96.42 459 TRP A C 1
ATOM 1689 O O . TRP A 1 255 ? 188.451 172.730 180.089 1.00 101.05 459 TRP A O 1
ATOM 1700 N N . LEU A 1 256 ? 187.911 171.544 178.214 1.00 104.56 460 LEU A N 1
ATOM 1701 C CA . LEU A 1 256 ? 189.088 171.939 177.391 1.00 114.68 460 LEU A CA 1
ATOM 1702 C C . LEU A 1 256 ? 188.992 173.419 177.002 1.00 123.32 460 LEU A C 1
ATOM 1703 O O . LEU A 1 256 ? 190.055 174.044 176.835 1.00 136.20 460 LEU A O 1
ATOM 1708 N N . ASN A 1 257 ? 187.772 173.950 176.860 1.00 126.02 461 ASN A N 1
ATOM 1709 C CA . ASN A 1 257 ? 187.507 175.301 176.293 1.00 127.45 461 ASN A CA 1
ATOM 1710 C C . ASN A 1 257 ? 187.821 176.376 177.341 1.00 124.90 461 ASN A C 1
ATOM 1711 O O . ASN A 1 257 ? 188.457 177.378 176.965 1.00 129.65 461 ASN A O 1
ATOM 1716 N N . LEU A 1 258 ? 187.382 176.182 178.591 1.00 126.93 462 LEU A N 1
ATOM 1717 C CA . LEU A 1 258 ? 187.575 177.138 179.720 1.00 127.27 462 LEU A CA 1
ATOM 1718 C C . LEU A 1 258 ? 188.589 176.567 180.719 1.00 125.94 462 LEU A C 1
ATOM 1719 O O . LEU A 1 258 ? 189.699 177.128 180.812 1.00 138.12 462 LEU A O 1
ATOM 1724 N N . GLY A 1 259 ? 188.224 175.493 181.425 1.00 117.42 463 GLY A N 1
ATOM 1725 C CA . GLY A 1 259 ? 189.020 174.915 182.526 1.00 118.70 463 GLY A CA 1
ATOM 1726 C C . GLY A 1 259 ? 188.117 174.350 183.620 1.00 120.12 463 GLY A C 1
ATOM 1727 O O . GLY A 1 259 ? 186.938 174.110 183.367 1.00 122.95 463 GLY A O 1
ATOM 1728 N N . PRO A 1 260 ? 188.618 174.140 184.863 1.00 116.74 464 PRO A N 1
ATOM 1729 C CA . PRO A 1 260 ? 187.787 173.603 185.945 1.00 114.22 464 PRO A CA 1
ATOM 1730 C C . PRO A 1 260 ? 186.697 174.591 186.394 1.00 116.35 464 PRO A C 1
ATOM 1731 O O . PRO A 1 260 ? 185.748 174.157 187.020 1.00 123.90 464 PRO A O 1
ATOM 1735 N N . SER A 1 261 ? 186.867 175.877 186.057 1.00 111.59 465 SER A N 1
ATOM 1736 C CA . SER A 1 261 ? 185.894 176.990 186.244 1.00 107.12 465 SER A CA 1
ATOM 1737 C C . SER A 1 261 ? 184.505 176.643 185.685 1.00 103.15 465 SER A C 1
ATOM 1738 O O . SER A 1 261 ? 183.521 177.161 186.238 1.00 104.38 465 SER A O 1
ATOM 1741 N N . VAL A 1 262 ? 184.425 175.819 184.633 1.00 104.53 466 VAL A N 1
ATOM 1742 C CA . VAL A 1 262 ? 183.166 175.509 183.885 1.00 112.35 466 VAL A CA 1
ATOM 1743 C C . VAL A 1 262 ? 182.208 174.658 184.741 1.00 115.89 466 VAL A C 1
ATOM 1744 O O . VAL A 1 262 ? 181.035 174.525 184.330 1.00 117.47 466 VAL A O 1
ATOM 1748 N N . LEU A 1 263 ? 182.668 174.103 185.871 1.00 118.30 467 LEU A N 1
ATOM 1749 C CA . LEU A 1 263 ? 181.821 173.375 186.864 1.00 120.29 467 LEU A CA 1
ATOM 1750 C C . LEU A 1 263 ? 180.711 174.296 187.395 1.00 114.11 467 LEU A C 1
ATOM 1751 O O . LEU A 1 263 ? 179.570 173.816 187.525 1.00 113.32 467 LEU A O 1
ATOM 1756 N N . ALA A 1 264 ? 181.039 175.561 187.683 1.00 109.95 468 ALA A N 1
ATOM 1757 C CA . ALA A 1 264 ? 180.120 176.601 188.210 1.00 111.00 468 ALA A CA 1
ATOM 1758 C C . ALA A 1 264 ? 178.859 176.704 187.341 1.00 112.48 468 ALA A C 1
ATOM 1759 O O . ALA A 1 264 ? 177.778 176.934 187.909 1.00 122.13 468 ALA A O 1
ATOM 1761 N N . GLY A 1 265 ? 178.997 176.558 186.020 1.00 112.24 469 GLY A N 1
ATOM 1762 C CA . GLY A 1 265 ? 177.871 176.588 185.066 1.00 115.62 469 GLY A CA 1
ATOM 1763 C C . GLY A 1 265 ? 177.044 175.315 185.125 1.00 112.46 469 GLY A C 1
ATOM 1764 O O . GLY A 1 265 ? 175.802 175.419 185.142 1.00 108.08 469 GLY A O 1
ATOM 1765 N N . VAL A 1 266 ? 177.718 174.160 185.151 1.00 114.78 470 VAL A N 1
ATOM 1766 C CA . VAL A 1 266 ? 177.099 172.800 185.210 1.00 123.00 470 VAL A CA 1
ATOM 1767 C C . VAL A 1 266 ? 176.303 172.681 186.517 1.00 118.29 470 VAL A C 1
ATOM 1768 O O . VAL A 1 266 ? 175.213 172.082 186.478 1.00 119.84 470 VAL A O 1
ATOM 1772 N N . ALA A 1 267 ? 176.833 173.236 187.617 1.00 113.84 471 ALA A N 1
ATOM 1773 C CA . ALA A 1 267 ? 176.222 173.250 188.970 1.00 107.32 471 ALA A CA 1
ATOM 1774 C C . ALA A 1 267 ? 174.815 173.857 188.916 1.00 102.21 471 ALA A C 1
ATOM 1775 O O . ALA A 1 267 ? 173.889 173.218 189.441 1.00 100.71 471 ALA A O 1
ATOM 1777 N N . VAL A 1 268 ? 174.672 175.035 188.293 1.00 101.67 472 VAL A N 1
ATOM 1778 C CA . VAL A 1 268 ? 173.385 175.788 188.161 1.00 102.74 472 VAL A CA 1
ATOM 1779 C C . VAL A 1 268 ? 172.364 174.893 187.439 1.00 104.03 472 VAL A C 1
ATOM 1780 O O . VAL A 1 268 ? 171.356 174.525 188.077 1.00 112.06 472 VAL A O 1
ATOM 1784 N N . MET A 1 269 ? 172.633 174.537 186.178 1.00 105.80 473 MET A N 1
ATOM 1785 C CA . MET A 1 269 ? 171.739 173.713 185.318 1.00 112.29 473 MET A CA 1
ATOM 1786 C C . MET A 1 269 ? 171.335 172.422 186.045 1.00 115.69 473 MET A C 1
ATOM 1787 O O . MET A 1 269 ? 170.168 172.010 185.887 1.00 120.04 473 MET A O 1
ATOM 1792 N N . VAL A 1 270 ? 172.261 171.808 186.792 1.00 118.75 474 VAL A N 1
ATOM 1793 C CA . VAL A 1 270 ? 172.022 170.568 187.594 1.00 120.13 474 VAL A CA 1
ATOM 1794 C C . VAL A 1 270 ? 171.064 170.890 188.751 1.00 124.16 474 VAL A C 1
ATOM 1795 O O . VAL A 1 270 ? 170.202 170.040 189.033 1.00 131.75 474 VAL A O 1
ATOM 1799 N N . LEU A 1 271 ? 171.208 172.058 189.393 1.00 124.28 475 LEU A N 1
ATOM 1800 C CA . LEU A 1 271 ? 170.377 172.480 190.557 1.00 123.58 475 LEU A CA 1
ATOM 1801 C C . LEU A 1 271 ? 168.993 172.966 190.098 1.00 124.10 475 LEU A C 1
ATOM 1802 O O . LEU A 1 271 ? 168.102 173.041 190.963 1.00 137.11 475 LEU A O 1
ATOM 1807 N N . MET A 1 272 ? 168.806 173.282 188.811 1.00 125.68 476 MET A N 1
ATOM 1808 C CA . MET A 1 272 ? 167.486 173.665 188.230 1.00 128.92 476 MET A CA 1
ATOM 1809 C C . MET A 1 272 ? 166.577 172.433 188.101 1.00 129.94 476 MET A C 1
ATOM 1810 O O . MET A 1 272 ? 165.344 172.618 188.143 1.00 129.13 476 MET A O 1
ATOM 1815 N N . VAL A 1 273 ? 167.158 171.238 187.928 1.00 129.87 477 VAL A N 1
ATOM 1816 C CA . VAL A 1 273 ? 166.437 169.946 187.692 1.00 127.54 477 VAL A CA 1
ATOM 1817 C C . VAL A 1 273 ? 165.561 169.598 188.900 1.00 121.16 477 VAL A C 1
ATOM 1818 O O . VAL A 1 273 ? 164.375 169.338 188.716 1.00 120.99 477 VAL A O 1
ATOM 1822 N N . PRO A 1 274 ? 166.076 169.547 190.155 1.00 117.66 478 PRO A N 1
ATOM 1823 C CA . PRO A 1 274 ? 165.226 169.285 191.318 1.00 122.05 478 PRO A CA 1
ATOM 1824 C C . PRO A 1 274 ? 164.254 170.425 191.666 1.00 128.61 478 PRO A C 1
ATOM 1825 O O . PRO A 1 274 ? 163.241 170.137 192.272 1.00 139.06 478 PRO A O 1
ATOM 1829 N N . LEU A 1 275 ? 164.573 171.672 191.295 1.00 128.01 479 LEU A N 1
ATOM 1830 C CA . LEU A 1 275 ? 163.657 172.839 191.435 1.00 123.56 479 LEU A CA 1
ATOM 1831 C C . LEU A 1 275 ? 162.474 172.669 190.475 1.00 123.62 479 LEU A C 1
ATOM 1832 O O . LEU A 1 275 ? 161.335 172.937 190.903 1.00 132.03 479 LEU A O 1
ATOM 1837 N N . ASN A 1 276 ? 162.738 172.247 189.232 1.00 126.18 480 ASN A N 1
ATOM 1838 C CA . ASN A 1 276 ? 161.701 171.942 188.205 1.00 128.40 480 ASN A CA 1
ATOM 1839 C C . ASN A 1 276 ? 160.785 170.817 188.705 1.00 130.07 480 ASN A C 1
ATOM 1840 O O . ASN A 1 276 ? 159.568 170.915 188.467 1.00 137.92 480 ASN A O 1
ATOM 1845 N N . ALA A 1 277 ? 161.347 169.800 189.370 1.00 128.88 481 ALA A N 1
ATOM 1846 C CA . ALA A 1 277 ? 160.629 168.615 189.899 1.00 127.58 481 ALA A CA 1
ATOM 1847 C C . ALA A 1 277 ? 159.661 169.036 191.012 1.00 123.92 481 ALA A C 1
ATOM 1848 O O . ALA A 1 277 ? 158.475 168.675 190.918 1.00 123.83 481 ALA A O 1
ATOM 1850 N N . VAL A 1 278 ? 160.156 169.764 192.018 1.00 126.04 482 VAL A N 1
ATOM 1851 C CA . VAL A 1 278 ? 159.385 170.223 193.216 1.00 133.95 482 VAL A CA 1
ATOM 1852 C C . VAL A 1 278 ? 158.202 171.090 192.759 1.00 140.38 482 VAL A C 1
ATOM 1853 O O . VAL A 1 278 ? 157.087 170.876 193.272 1.00 153.48 482 VAL A O 1
ATOM 1857 N N . MET A 1 279 ? 158.440 172.031 191.841 1.00 145.15 483 MET A N 1
ATOM 1858 C CA . MET A 1 279 ? 157.413 172.986 191.340 1.00 147.87 483 MET A CA 1
ATOM 1859 C C . MET A 1 279 ? 156.397 172.270 190.439 1.00 145.12 483 MET A C 1
ATOM 1860 O O . MET A 1 279 ? 155.223 172.683 190.456 1.00 149.80 483 MET A O 1
ATOM 1865 N N . ALA A 1 280 ? 156.823 171.253 189.681 1.00 142.97 484 ALA A N 1
ATOM 1866 C CA . ALA A 1 280 ? 155.959 170.430 188.795 1.00 145.18 484 ALA A CA 1
ATOM 1867 C C . ALA A 1 280 ? 155.043 169.516 189.624 1.00 147.73 484 ALA A C 1
ATOM 1868 O O . ALA A 1 280 ? 154.013 169.073 189.075 1.00 144.73 484 ALA A O 1
ATOM 1870 N N . MET A 1 281 ? 155.412 169.223 190.876 1.00 151.37 485 MET A N 1
ATOM 1871 C CA . MET A 1 281 ? 154.597 168.439 191.842 1.00 150.82 485 MET A CA 1
ATOM 1872 C C . MET A 1 281 ? 153.520 169.346 192.455 1.00 145.05 485 MET A C 1
ATOM 1873 O O . MET A 1 281 ? 152.375 168.875 192.595 1.00 149.85 485 MET A O 1
ATOM 1878 N N . LYS A 1 282 ? 153.881 170.586 192.810 1.00 138.40 486 LYS A N 1
ATOM 1879 C CA . LYS A 1 282 ? 152.983 171.566 193.487 1.00 139.89 486 LYS A CA 1
ATOM 1880 C C . LYS A 1 282 ? 151.842 171.995 192.554 1.00 142.49 486 LYS A C 1
ATOM 1881 O O . LYS A 1 282 ? 150.738 172.246 193.076 1.00 137.85 486 LYS A O 1
ATOM 1887 N N . THR A 1 283 ? 152.087 172.093 191.240 1.00 148.95 487 THR A N 1
ATOM 1888 C CA . THR A 1 283 ? 151.061 172.463 190.222 1.00 153.13 487 THR A CA 1
ATOM 1889 C C . THR A 1 283 ? 150.023 171.336 190.091 1.00 161.07 487 THR A C 1
ATOM 1890 O O . THR A 1 283 ? 148.826 171.665 189.940 1.00 169.36 487 THR A O 1
ATOM 1894 N N . LYS A 1 284 ? 150.460 170.070 190.157 1.00 162.18 488 LYS A N 1
ATOM 1895 C CA . LYS A 1 284 ? 149.592 168.863 190.041 1.00 159.55 488 LYS A CA 1
ATOM 1896 C C . LYS A 1 284 ? 148.571 168.835 191.187 1.00 159.65 488 LYS A C 1
ATOM 1897 O O . LYS A 1 284 ? 147.406 168.486 190.918 1.00 163.63 488 LYS A O 1
ATOM 1903 N N . THR A 1 285 ? 148.990 169.179 192.411 1.00 158.74 489 THR A N 1
ATOM 1904 C CA . THR A 1 285 ? 148.121 169.239 193.621 1.00 161.91 489 THR A CA 1
ATOM 1905 C C . THR A 1 285 ? 147.107 170.381 193.478 1.00 163.34 489 THR A C 1
ATOM 1906 O O . THR A 1 285 ? 145.961 170.200 193.935 1.00 169.98 489 THR A O 1
ATOM 1910 N N . TYR A 1 286 ? 147.509 171.507 192.872 1.00 161.05 490 TYR A N 1
ATOM 1911 C CA . TYR A 1 286 ? 146.621 172.662 192.559 1.00 157.84 490 TYR A CA 1
ATOM 1912 C C . TYR A 1 286 ? 145.632 172.275 191.449 1.00 156.14 490 TYR A C 1
ATOM 1913 O O . TYR A 1 286 ? 144.464 172.701 191.543 1.00 159.48 490 TYR A O 1
ATOM 1922 N N . GLN A 1 287 ? 146.075 171.510 190.442 1.00 154.88 491 GLN A N 1
ATOM 1923 C CA . GLN A 1 287 ? 145.227 171.049 189.303 1.00 160.11 491 GLN A CA 1
ATOM 1924 C C . GLN A 1 287 ? 144.095 170.144 189.811 1.00 162.27 491 GLN A C 1
ATOM 1925 O O . GLN A 1 287 ? 142.957 170.307 189.324 1.00 170.39 491 GLN A O 1
ATOM 1931 N N . VAL A 1 288 ? 144.395 169.224 190.738 1.00 160.75 492 VAL A N 1
ATOM 1932 C CA . VAL A 1 288 ? 143.402 168.296 191.363 1.00 160.87 492 VAL A CA 1
ATOM 1933 C C . VAL A 1 288 ? 142.424 169.109 192.227 1.00 160.25 492 VAL A C 1
ATOM 1934 O O . VAL A 1 288 ? 141.217 168.803 192.177 1.00 165.84 492 VAL A O 1
ATOM 1938 N N . ALA A 1 289 ? 142.926 170.090 192.989 1.00 157.04 493 ALA A N 1
ATOM 1939 C CA . ALA A 1 289 ? 142.131 170.996 193.856 1.00 158.46 493 ALA A CA 1
ATOM 1940 C C . ALA A 1 289 ? 141.152 171.824 193.007 1.00 161.03 493 ALA A C 1
ATOM 1941 O O . ALA A 1 289 ? 140.011 172.034 193.464 1.00 161.05 493 ALA A O 1
ATOM 1943 N N . HIS A 1 290 ? 141.592 172.280 191.829 1.00 163.61 494 HIS A N 1
ATOM 1944 C CA . HIS A 1 290 ? 140.767 173.004 190.821 1.00 167.29 494 HIS A CA 1
ATOM 1945 C C . HIS A 1 290 ? 139.688 172.071 190.255 1.00 167.35 494 HIS A C 1
ATOM 1946 O O . HIS A 1 290 ? 138.529 172.518 190.147 1.00 173.72 494 HIS A O 1
ATOM 1953 N N . MET A 1 291 ? 140.063 170.835 189.902 1.00 169.13 495 MET A N 1
ATOM 1954 C CA . MET A 1 291 ? 139.193 169.845 189.204 1.00 171.73 495 MET A CA 1
ATOM 1955 C C . MET A 1 291 ? 138.024 169.426 190.108 1.00 168.35 495 MET A C 1
ATOM 1956 O O . MET A 1 291 ? 136.907 169.277 189.577 1.00 171.28 495 MET A O 1
ATOM 1961 N N . LYS A 1 292 ? 138.273 169.236 191.410 1.00 166.63 496 LYS A N 1
ATOM 1962 C CA . LYS A 1 292 ? 137.247 168.835 192.416 1.00 168.16 496 LYS A CA 1
ATOM 1963 C C . LYS A 1 292 ? 136.200 169.947 192.570 1.00 164.82 496 LYS A C 1
ATOM 1964 O O . LYS A 1 292 ? 135.001 169.614 192.647 1.00 164.74 496 LYS A O 1
ATOM 1970 N N . SER A 1 293 ? 136.641 171.209 192.621 1.00 162.32 497 SER A N 1
ATOM 1971 C CA . SER A 1 293 ? 135.777 172.416 192.750 1.00 163.64 497 SER A CA 1
ATOM 1972 C C . SER A 1 293 ? 134.964 172.647 191.468 1.00 160.66 497 SER A C 1
ATOM 1973 O O . SER A 1 293 ? 133.863 173.227 191.577 1.00 157.87 497 SER A O 1
ATOM 1976 N N . LYS A 1 294 ? 135.482 172.224 190.306 1.00 160.87 498 LYS A N 1
ATOM 1977 C CA . LYS A 1 294 ? 134.835 172.404 188.975 1.00 164.40 498 LYS A CA 1
ATOM 1978 C C . LYS A 1 294 ? 133.552 171.564 188.894 1.00 169.48 498 LYS A C 1
ATOM 1979 O O . LYS A 1 294 ? 132.532 172.104 188.419 1.00 173.65 498 LYS A O 1
ATOM 1985 N N . ASP A 1 295 ? 133.610 170.298 189.330 1.00 168.48 499 ASP A N 1
ATOM 1986 C CA . ASP A 1 295 ? 132.493 169.313 189.251 1.00 168.76 499 ASP A CA 1
ATOM 1987 C C . ASP A 1 295 ? 131.281 169.802 190.059 1.00 166.53 499 ASP A C 1
ATOM 1988 O O . ASP A 1 295 ? 130.146 169.538 189.616 1.00 169.47 499 ASP A O 1
ATOM 1993 N N . ASN A 1 296 ? 131.513 170.475 191.194 1.00 161.49 500 ASN A N 1
ATOM 1994 C CA . ASN A 1 296 ? 130.456 171.087 192.047 1.00 159.27 500 ASN A CA 1
ATOM 1995 C C . ASN A 1 296 ? 129.686 172.143 191.244 1.00 158.71 500 ASN A C 1
ATOM 1996 O O . ASN A 1 296 ? 128.443 172.178 191.366 1.00 163.71 500 ASN A O 1
ATOM 2001 N N . ARG A 1 297 ? 130.395 172.968 190.464 1.00 153.10 501 ARG A N 1
ATOM 2002 C CA . ARG A 1 297 ? 129.806 174.031 189.601 1.00 149.88 501 ARG A CA 1
ATOM 2003 C C . ARG A 1 297 ? 129.011 173.384 188.457 1.00 147.40 501 ARG A C 1
ATOM 2004 O O . ARG A 1 297 ? 127.888 173.858 188.200 1.00 152.30 501 ARG A O 1
ATOM 2012 N N . ILE A 1 298 ? 129.561 172.348 187.809 1.00 140.36 502 ILE A N 1
ATOM 2013 C CA . ILE A 1 298 ? 128.925 171.638 186.653 1.00 140.11 502 ILE A CA 1
ATOM 2014 C C . ILE A 1 298 ? 127.672 170.898 187.145 1.00 141.48 502 ILE A C 1
ATOM 2015 O O . ILE A 1 298 ? 126.625 170.990 186.458 1.00 146.92 502 ILE A O 1
ATOM 2020 N N . LYS A 1 299 ? 127.773 170.195 188.280 1.00 145.81 503 LYS A N 1
ATOM 2021 C CA . LYS A 1 299 ? 126.649 169.446 188.911 1.00 148.17 503 LYS A CA 1
ATOM 2022 C C . LYS A 1 299 ? 125.496 170.408 189.228 1.00 145.87 503 LYS A C 1
ATOM 2023 O O . LYS A 1 299 ? 124.333 169.997 189.043 1.00 153.55 503 LYS A O 1
ATOM 2029 N N . LEU A 1 300 ? 125.800 171.628 189.691 1.00 137.21 504 LEU A N 1
ATOM 2030 C CA . LEU A 1 300 ? 124.786 172.673 189.995 1.00 135.55 504 LEU A CA 1
ATOM 2031 C C . LEU A 1 300 ? 124.181 173.198 188.685 1.00 135.92 504 LEU A C 1
ATOM 2032 O O . LEU A 1 300 ? 122.948 173.378 188.649 1.00 140.56 504 LEU A O 1
ATOM 2037 N N . MET A 1 301 ? 125.012 173.438 187.663 1.00 137.91 505 MET A N 1
ATOM 2038 C CA . MET A 1 301 ? 124.576 173.919 186.320 1.00 138.71 505 MET A CA 1
ATOM 2039 C C . MET A 1 301 ? 123.648 172.881 185.677 1.00 137.66 505 MET A C 1
ATOM 2040 O O . MET A 1 301 ? 122.649 173.303 185.052 1.00 142.43 505 MET A O 1
ATOM 2045 N N . ASN A 1 302 ? 123.959 171.585 185.827 1.00 135.41 506 ASN A N 1
ATOM 2046 C CA . ASN A 1 302 ? 123.123 170.459 185.326 1.00 137.37 506 ASN A CA 1
ATOM 2047 C C . ASN A 1 302 ? 121.694 170.577 185.878 1.00 139.58 506 ASN A C 1
ATOM 2048 O O . ASN A 1 302 ? 120.752 170.350 185.096 1.00 145.37 506 ASN A O 1
ATOM 2053 N N . GLU A 1 303 ? 121.539 170.933 187.159 1.00 140.17 507 GLU A N 1
ATOM 2054 C CA . GLU A 1 303 ? 120.221 171.103 187.835 1.00 141.23 507 GLU A CA 1
ATOM 2055 C C . GLU A 1 303 ? 119.506 172.345 187.287 1.00 134.08 507 GLU A C 1
ATOM 2056 O O . GLU A 1 303 ? 118.282 172.260 187.054 1.00 133.56 507 GLU A O 1
ATOM 2062 N N . ILE A 1 304 ? 120.239 173.448 187.104 1.00 130.57 508 ILE A N 1
ATOM 2063 C CA . ILE A 1 304 ? 119.709 174.763 186.622 1.00 130.05 508 ILE A CA 1
ATOM 2064 C C . ILE A 1 304 ? 119.211 174.597 185.180 1.00 130.05 508 ILE A C 1
ATOM 2065 O O . ILE A 1 304 ? 118.046 174.972 184.913 1.00 133.60 508 ILE A O 1
ATOM 2070 N N . LEU A 1 305 ? 120.058 174.053 184.297 1.00 131.99 509 LEU A N 1
ATOM 2071 C CA . LEU A 1 305 ? 119.756 173.841 182.852 1.00 136.38 509 LEU A CA 1
ATOM 2072 C C . LEU A 1 305 ? 118.557 172.897 182.690 1.00 138.11 509 LEU A C 1
ATOM 2073 O O . LEU A 1 305 ? 117.711 173.176 181.816 1.00 144.17 509 LEU A O 1
ATOM 2078 N N . ASN A 1 306 ? 118.486 171.832 183.498 1.00 136.71 510 ASN A N 1
ATOM 2079 C CA . ASN A 1 306 ? 117.356 170.862 183.515 1.00 134.91 510 ASN A CA 1
ATOM 2080 C C . ASN A 1 306 ? 116.089 171.554 184.034 1.00 132.43 510 ASN A C 1
ATOM 2081 O O . ASN A 1 306 ? 115.074 171.535 183.312 1.00 134.86 510 ASN A O 1
ATOM 2086 N N . GLY A 1 307 ? 116.158 172.149 185.230 1.00 135.23 511 GLY A N 1
ATOM 2087 C CA . GLY A 1 307 ? 114.996 172.719 185.943 1.00 140.15 511 GLY A CA 1
ATOM 2088 C C . GLY A 1 307 ? 114.911 174.234 185.833 1.00 144.47 511 GLY A C 1
ATOM 2089 O O . GLY A 1 307 ? 114.588 174.865 186.856 1.00 154.70 511 GLY A O 1
ATOM 2090 N N . ILE A 1 308 ? 115.177 174.804 184.651 1.00 142.21 512 ILE A N 1
ATOM 2091 C CA . ILE A 1 308 ? 114.977 176.259 184.354 1.00 141.95 512 ILE A CA 1
ATOM 2092 C C . ILE A 1 308 ? 113.476 176.590 184.391 1.00 141.10 512 ILE A C 1
ATOM 2093 O O . ILE A 1 308 ? 113.133 177.706 184.847 1.00 145.05 512 ILE A O 1
ATOM 2098 N N . LYS A 1 309 ? 112.627 175.659 183.934 1.00 138.54 513 LYS A N 1
ATOM 2099 C CA . LYS A 1 309 ? 111.164 175.845 183.724 1.00 138.06 513 LYS A CA 1
ATOM 2100 C C . LYS A 1 309 ? 110.487 176.285 185.029 1.00 132.80 513 LYS A C 1
ATOM 2101 O O . LYS A 1 309 ? 109.658 177.216 184.966 1.00 131.42 513 LYS A O 1
ATOM 2107 N N . VAL A 1 310 ? 110.810 175.635 186.153 1.00 129.84 514 VAL A N 1
ATOM 2108 C CA . VAL A 1 310 ? 110.273 175.973 187.509 1.00 130.88 514 VAL A CA 1
ATOM 2109 C C . VAL A 1 310 ? 111.013 177.202 188.049 1.00 129.24 514 VAL A C 1
ATOM 2110 O O . VAL A 1 310 ? 110.348 178.060 188.665 1.00 129.20 514 VAL A O 1
ATOM 2114 N N . LEU A 1 311 ? 112.331 177.277 187.824 1.00 127.26 515 LEU A N 1
ATOM 2115 C CA . LEU A 1 311 ? 113.230 178.355 188.323 1.00 125.74 515 LEU A CA 1
ATOM 2116 C C . LEU A 1 311 ? 112.748 179.718 187.807 1.00 122.71 515 LEU A C 1
ATOM 2117 O O . LEU A 1 311 ? 112.772 180.682 188.599 1.00 125.55 515 LEU A O 1
ATOM 2122 N N . LYS A 1 312 ? 112.323 179.787 186.539 1.00 119.79 516 LYS A N 1
ATOM 2123 C CA . LYS A 1 312 ? 111.789 181.024 185.900 1.00 119.67 516 LYS A CA 1
ATOM 2124 C C . LYS A 1 312 ? 110.466 181.439 186.556 1.00 122.13 516 LYS A C 1
ATOM 2125 O O . LYS A 1 312 ? 110.300 182.649 186.808 1.00 125.62 516 LYS A O 1
ATOM 2131 N N . LEU A 1 313 ? 109.561 180.484 186.800 1.00 124.65 517 LEU A N 1
ATOM 2132 C CA . LEU A 1 313 ? 108.199 180.731 187.356 1.00 130.57 517 LEU A CA 1
ATOM 2133 C C . LEU A 1 313 ? 108.292 181.350 188.759 1.00 131.57 517 LEU A C 1
ATOM 2134 O O . LEU A 1 313 ? 107.483 182.252 189.053 1.00 131.44 517 LEU A O 1
ATOM 2139 N N . TYR A 1 314 ? 109.227 180.876 189.588 1.00 133.22 518 TYR A N 1
ATOM 2140 C CA . TYR A 1 314 ? 109.425 181.326 190.994 1.00 138.92 518 TYR A CA 1
ATOM 2141 C C . TYR A 1 314 ? 110.188 182.660 191.047 1.00 139.54 518 TYR A C 1
ATOM 2142 O O . TYR A 1 314 ? 110.115 183.322 192.102 1.00 144.09 518 TYR A O 1
ATOM 2151 N N . ALA A 1 315 ? 110.889 183.034 189.966 1.00 137.86 519 ALA A N 1
ATOM 2152 C CA . ALA A 1 315 ? 111.790 184.209 189.852 1.00 134.91 519 ALA A CA 1
ATOM 2153 C C . ALA A 1 315 ? 113.043 183.975 190.707 1.00 133.87 519 ALA A C 1
ATOM 2154 O O . ALA A 1 315 ? 113.402 184.863 191.506 1.00 135.02 519 ALA A O 1
ATOM 2156 N N . TRP A 1 316 ? 113.685 182.816 190.520 1.00 137.07 520 TRP A N 1
ATOM 2157 C CA . TRP A 1 316 ? 114.878 182.346 191.276 1.00 139.67 520 TRP A CA 1
ATOM 2158 C C . TRP A 1 316 ? 116.127 182.387 190.381 1.00 143.82 520 TRP A C 1
ATOM 2159 O O . TRP A 1 316 ? 117.107 181.684 190.703 1.00 144.37 520 TRP A O 1
ATOM 2170 N N . GLU A 1 317 ? 116.106 183.193 189.313 1.00 149.12 521 GLU A N 1
ATOM 2171 C CA . GLU A 1 317 ? 117.225 183.336 188.342 1.00 159.14 521 GLU A CA 1
ATOM 2172 C C . GLU A 1 317 ? 118.391 184.068 189.018 1.00 162.26 521 GLU A C 1
ATOM 2173 O O . GLU A 1 317 ? 119.526 183.549 188.967 1.00 164.72 521 GLU A O 1
ATOM 2179 N N . LEU A 1 318 ? 118.104 185.220 189.636 1.00 162.58 522 LEU A N 1
ATOM 2180 C CA . LEU A 1 318 ? 119.096 186.107 190.305 1.00 157.67 522 LEU A CA 1
ATOM 2181 C C . LEU A 1 318 ? 119.696 185.398 191.529 1.00 148.21 522 LEU A C 1
ATOM 2182 O O . LEU A 1 318 ? 120.909 185.567 191.761 1.00 151.57 522 LEU A O 1
ATOM 2187 N N . ALA A 1 319 ? 118.881 184.639 192.272 1.00 139.39 523 ALA A N 1
ATOM 2188 C CA . ALA A 1 319 ? 119.271 183.903 193.500 1.00 137.87 523 ALA A CA 1
ATOM 2189 C C . ALA A 1 319 ? 120.293 182.805 193.169 1.00 132.21 523 ALA A C 1
ATOM 2190 O O . ALA A 1 319 ? 121.276 182.669 193.929 1.00 128.83 523 ALA A O 1
ATOM 2192 N N . PHE A 1 320 ? 120.063 182.056 192.084 1.00 132.50 524 PHE A N 1
ATOM 2193 C CA . PHE A 1 320 ? 120.923 180.927 191.629 1.00 135.62 524 PHE A CA 1
ATOM 2194 C C . PHE A 1 320 ? 122.112 181.446 190.808 1.00 137.06 524 PHE A C 1
ATOM 2195 O O . PHE A 1 320 ? 123.082 180.678 190.663 1.00 130.76 524 PHE A O 1
ATOM 2203 N N . LYS A 1 321 ? 122.044 182.679 190.288 1.00 142.17 525 LYS A N 1
ATOM 2204 C CA . LYS A 1 321 ? 123.197 183.363 189.635 1.00 143.77 525 LYS A CA 1
ATOM 2205 C C . LYS A 1 321 ? 124.272 183.641 190.693 1.00 146.33 525 LYS A C 1
ATOM 2206 O O . LYS A 1 321 ? 125.449 183.334 190.426 1.00 155.73 525 LYS A O 1
ATOM 2212 N N . ASP A 1 322 ? 123.867 184.191 191.846 1.00 145.84 526 ASP A N 1
ATOM 2213 C CA . ASP A 1 322 ? 124.748 184.482 193.012 1.00 145.93 526 ASP A CA 1
ATOM 2214 C C . ASP A 1 322 ? 125.296 183.175 193.603 1.00 141.59 526 ASP A C 1
ATOM 2215 O O . ASP A 1 322 ? 126.448 183.190 194.075 1.00 143.94 526 ASP A O 1
ATOM 2220 N N . LYS A 1 323 ? 124.501 182.098 193.583 1.00 137.69 527 LYS A N 1
ATOM 2221 C CA . LYS A 1 323 ? 124.857 180.774 194.164 1.00 137.67 527 LYS A CA 1
ATOM 2222 C C . LYS A 1 323 ? 125.986 180.119 193.352 1.00 133.64 527 LYS A C 1
ATOM 2223 O O . LYS A 1 323 ? 126.868 179.502 193.982 1.00 135.94 527 LYS A O 1
ATOM 2229 N N . VAL A 1 324 ? 125.949 180.226 192.018 1.00 131.40 528 VAL A N 1
ATOM 2230 C CA . VAL A 1 324 ? 126.995 179.683 191.092 1.00 132.73 528 VAL A CA 1
ATOM 2231 C C . VAL A 1 324 ? 128.272 180.526 191.222 1.00 130.03 528 VAL A C 1
ATOM 2232 O O . VAL A 1 324 ? 129.369 179.927 191.202 1.00 124.85 528 VAL A O 1
ATOM 2236 N N . LEU A 1 325 ? 128.138 181.855 191.330 1.00 129.92 529 LEU A N 1
ATOM 2237 C CA . LEU A 1 325 ? 129.271 182.819 191.450 1.00 129.20 529 LEU A CA 1
ATOM 2238 C C . LEU A 1 325 ? 130.045 182.584 192.756 1.00 131.76 529 LEU A C 1
ATOM 2239 O O . LEU A 1 325 ? 131.271 182.807 192.748 1.00 137.22 529 LEU A O 1
ATOM 2244 N N . ALA A 1 326 ? 129.362 182.163 193.829 1.00 132.33 530 ALA A N 1
ATOM 2245 C CA . ALA A 1 326 ? 129.958 181.829 195.148 1.00 131.27 530 ALA A CA 1
ATOM 2246 C C . ALA A 1 326 ? 130.901 180.622 195.017 1.00 130.63 530 ALA A C 1
ATOM 2247 O O . ALA A 1 326 ? 131.962 180.634 195.668 1.00 133.13 530 ALA A O 1
ATOM 2249 N N . ILE A 1 327 ? 130.524 179.623 194.213 1.00 131.02 531 ILE A N 1
ATOM 2250 C CA . ILE A 1 327 ? 131.349 178.413 193.910 1.00 133.99 531 ILE A CA 1
ATOM 2251 C C . ILE A 1 327 ? 132.477 178.804 192.943 1.00 136.71 531 ILE A C 1
ATOM 2252 O O . ILE A 1 327 ? 133.582 178.247 193.085 1.00 142.15 531 ILE A O 1
ATOM 2257 N N . ARG A 1 328 ? 132.204 179.707 191.991 1.00 139.68 532 ARG A N 1
ATOM 2258 C CA . ARG A 1 328 ? 133.160 180.140 190.932 1.00 142.98 532 ARG A CA 1
ATOM 2259 C C . ARG A 1 328 ? 134.354 180.874 191.559 1.00 145.43 532 ARG A C 1
ATOM 2260 O O . ARG A 1 328 ? 135.485 180.640 191.092 1.00 149.11 532 ARG A O 1
ATOM 2268 N N . GLN A 1 329 ? 134.113 181.735 192.557 1.00 148.25 533 GLN A N 1
ATOM 2269 C CA . GLN A 1 329 ? 135.166 182.516 193.268 1.00 150.29 533 GLN A CA 1
ATOM 2270 C C . GLN A 1 329 ? 136.099 181.568 194.035 1.00 147.62 533 GLN A C 1
ATOM 2271 O O . GLN A 1 329 ? 137.306 181.864 194.085 1.00 147.87 533 GLN A O 1
ATOM 2277 N N . GLU A 1 330 ? 135.562 180.482 194.604 1.00 147.89 534 GLU A N 1
ATOM 2278 C CA . GLU A 1 330 ? 136.338 179.430 195.320 1.00 149.43 534 GLU A CA 1
ATOM 2279 C C . GLU A 1 330 ? 137.279 178.711 194.342 1.00 143.27 534 GLU A C 1
ATOM 2280 O O . GLU A 1 330 ? 138.358 178.274 194.786 1.00 145.13 534 GLU A O 1
ATOM 2286 N N . GLU A 1 331 ? 136.876 178.583 193.073 1.00 140.93 535 GLU A N 1
ATOM 2287 C CA . GLU A 1 331 ? 137.653 177.931 191.983 1.00 142.73 535 GLU A CA 1
ATOM 2288 C C . GLU A 1 331 ? 138.719 178.893 191.437 1.00 137.28 535 GLU A C 1
ATOM 2289 O O . GLU A 1 331 ? 139.813 178.407 191.088 1.00 136.01 535 GLU A O 1
ATOM 2295 N N . LEU A 1 332 ? 138.410 180.191 191.341 1.00 133.79 536 LEU A N 1
ATOM 2296 C CA . LEU A 1 332 ? 139.316 181.234 190.777 1.00 134.06 536 LEU A CA 1
ATOM 2297 C C . LEU A 1 332 ? 140.440 181.582 191.767 1.00 137.89 536 LEU A C 1
ATOM 2298 O O . LEU A 1 332 ? 141.456 182.141 191.308 1.00 146.14 536 LEU A O 1
ATOM 2303 N N . LYS A 1 333 ? 140.265 181.294 193.064 1.00 139.14 537 LYS A N 1
ATOM 2304 C CA . LYS A 1 333 ? 141.302 181.501 194.117 1.00 139.68 537 LYS A CA 1
ATOM 2305 C C . LYS A 1 333 ? 142.400 180.437 193.988 1.00 136.90 537 LYS A C 1
ATOM 2306 O O . LYS A 1 333 ? 143.563 180.764 194.289 1.00 142.40 537 LYS A O 1
ATOM 2312 N N . VAL A 1 334 ? 142.049 179.219 193.562 1.00 132.95 538 VAL A N 1
ATOM 2313 C CA . VAL A 1 334 ? 143.000 178.084 193.357 1.00 136.62 538 VAL A CA 1
ATOM 2314 C C . VAL A 1 334 ? 143.808 178.339 192.075 1.00 139.50 538 VAL A C 1
ATOM 2315 O O . VAL A 1 334 ? 145.015 178.016 192.072 1.00 150.15 538 VAL A O 1
ATOM 2319 N N . LEU A 1 335 ? 143.173 178.885 191.031 1.00 136.10 539 LEU A N 1
ATOM 2320 C CA . LEU A 1 335 ? 143.846 179.306 189.768 1.00 137.49 539 LEU A CA 1
ATOM 2321 C C . LEU A 1 335 ? 144.794 180.480 190.046 1.00 136.40 539 LEU A C 1
ATOM 2322 O O . LEU A 1 335 ? 145.856 180.529 189.398 1.00 143.45 539 LEU A O 1
ATOM 2327 N N . LYS A 1 336 ? 144.418 181.394 190.950 1.00 135.67 540 LYS A N 1
ATOM 2328 C CA . LYS A 1 336 ? 145.235 182.578 191.341 1.00 135.22 540 LYS A CA 1
ATOM 2329 C C . LYS A 1 336 ? 146.536 182.110 192.007 1.00 130.69 540 LYS A C 1
ATOM 2330 O O . LYS A 1 336 ? 147.577 182.741 191.751 1.00 131.58 540 LYS A O 1
ATOM 2336 N N . LYS A 1 337 ? 146.474 181.055 192.827 1.00 125.62 541 LYS A N 1
ATOM 2337 C CA . LYS A 1 337 ? 147.660 180.409 193.456 1.00 124.69 541 LYS A CA 1
ATOM 2338 C C . LYS A 1 337 ? 148.503 179.712 192.378 1.00 123.14 541 LYS A C 1
ATOM 2339 O O . LYS A 1 337 ? 149.741 179.766 192.484 1.00 127.99 541 LYS A O 1
ATOM 2345 N N . SER A 1 338 ? 147.858 179.082 191.389 1.00 123.55 542 SER A N 1
ATOM 2346 C CA . SER A 1 338 ? 148.513 178.405 190.234 1.00 123.63 542 SER A CA 1
ATOM 2347 C C . SER A 1 338 ? 149.206 179.431 189.325 1.00 122.21 542 SER A C 1
ATOM 2348 O O . SER A 1 338 ? 150.246 179.079 188.739 1.00 122.61 542 SER A O 1
ATOM 2351 N N . ALA A 1 339 ? 148.647 180.641 189.206 1.00 128.71 543 ALA A N 1
ATOM 2352 C CA . ALA A 1 339 ? 149.183 181.759 188.389 1.00 133.04 543 ALA A CA 1
ATOM 2353 C C . ALA A 1 339 ? 150.544 182.208 188.940 1.00 135.80 543 ALA A C 1
ATOM 2354 O O . ALA A 1 339 ? 151.490 182.322 188.134 1.00 141.12 543 ALA A O 1
ATOM 2356 N N . TYR A 1 340 ? 150.633 182.438 190.252 1.00 132.90 544 TYR A N 1
ATOM 2357 C CA . TYR A 1 340 ? 151.908 182.890 190.868 1.00 130.60 544 TYR A CA 1
ATOM 2358 C C . TYR A 1 340 ? 152.971 181.825 190.577 1.00 124.78 544 TYR A C 1
ATOM 2359 O O . TYR A 1 340 ? 154.099 182.195 190.196 1.00 127.51 544 TYR A O 1
ATOM 2368 N N . LEU A 1 341 ? 152.618 180.548 190.747 1.00 120.49 545 LEU A N 1
A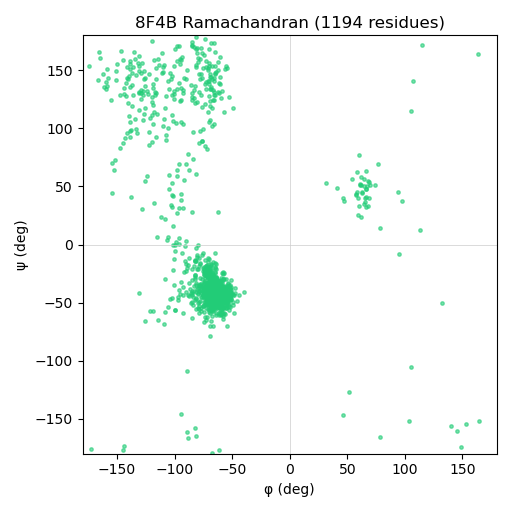TOM 2369 C CA . LEU A 1 341 ? 153.597 179.447 190.526 1.00 117.26 545 LEU A CA 1
ATOM 2370 C C . LEU A 1 341 ? 154.075 179.480 189.070 1.00 112.27 545 LEU A C 1
ATOM 2371 O O . LEU A 1 341 ? 155.295 179.615 188.856 1.00 108.41 545 LEU A O 1
ATOM 2376 N N . ALA A 1 342 ? 153.145 179.390 188.113 1.00 111.08 546 ALA A N 1
ATOM 2377 C CA . ALA A 1 342 ? 153.517 179.368 186.678 1.00 110.33 546 ALA A CA 1
ATOM 2378 C C . ALA A 1 342 ? 154.501 180.488 186.335 1.00 109.04 546 ALA A C 1
ATOM 2379 O O . ALA A 1 342 ? 155.471 180.220 185.600 1.00 109.72 546 ALA A O 1
ATOM 2381 N N . ALA A 1 343 ? 154.255 181.692 186.854 1.00 109.91 547 ALA A N 1
ATOM 2382 C CA . ALA A 1 343 ? 155.136 182.856 186.585 1.00 114.51 547 ALA A CA 1
ATOM 2383 C C . ALA A 1 343 ? 156.602 182.491 186.850 1.00 115.91 547 ALA A C 1
ATOM 2384 O O . ALA A 1 343 ? 157.462 182.883 186.036 1.00 126.36 547 ALA A O 1
ATOM 2386 N N . VAL A 1 344 ? 156.871 181.773 187.946 1.00 113.75 548 VAL A N 1
ATOM 2387 C CA . VAL A 1 344 ? 158.238 181.338 188.367 1.00 111.93 548 VAL A CA 1
ATOM 2388 C C . VAL A 1 344 ? 158.741 180.265 187.387 1.00 109.81 548 VAL A C 1
ATOM 2389 O O . VAL A 1 344 ? 159.966 180.197 187.175 1.00 108.73 548 VAL A O 1
ATOM 2393 N N . GLY A 1 345 ? 157.837 179.465 186.807 1.00 111.38 549 GLY A N 1
ATOM 2394 C CA . GLY A 1 345 ? 158.154 178.443 185.789 1.00 112.55 549 GLY A CA 1
ATOM 2395 C C . GLY A 1 345 ? 158.784 179.052 184.546 1.00 114.92 549 GLY A C 1
ATOM 2396 O O . GLY A 1 345 ? 159.843 178.549 184.117 1.00 120.52 549 GLY A O 1
ATOM 2397 N N . THR A 1 346 ? 158.164 180.097 183.989 1.00 114.94 550 THR A N 1
ATOM 2398 C CA . THR A 1 346 ? 158.641 180.832 182.784 1.00 116.99 550 THR A CA 1
ATOM 2399 C C . THR A 1 346 ? 159.833 181.726 183.151 1.00 116.69 550 THR A C 1
ATOM 2400 O O . THR A 1 346 ? 160.603 182.055 182.232 1.00 125.94 550 THR A O 1
ATOM 2404 N N . PHE A 1 347 ? 159.977 182.111 184.426 1.00 115.12 551 PHE A N 1
ATOM 2405 C CA . PHE A 1 347 ? 161.118 182.924 184.928 1.00 114.75 551 PHE A CA 1
ATOM 2406 C C . PHE A 1 347 ? 162.414 182.114 184.822 1.00 112.21 551 PHE A C 1
ATOM 2407 O O . PHE A 1 347 ? 163.363 182.627 184.213 1.00 116.50 551 PHE A O 1
ATOM 2415 N N . THR A 1 348 ? 162.448 180.908 185.402 1.00 114.96 552 THR A N 1
ATOM 2416 C CA . THR A 1 348 ? 163.656 180.035 185.459 1.00 119.27 552 THR A CA 1
ATOM 2417 C C . THR A 1 348 ? 164.100 179.653 184.041 1.00 120.16 552 THR A C 1
ATOM 2418 O O . THR A 1 348 ? 165.319 179.613 183.816 1.00 128.92 552 THR A O 1
ATOM 2422 N N . TRP A 1 349 ? 163.154 179.402 183.129 1.00 115.87 553 TRP A N 1
ATOM 2423 C CA . TRP A 1 349 ? 163.431 178.966 181.733 1.00 114.53 553 TRP A CA 1
ATOM 2424 C C . TRP A 1 349 ? 164.249 180.025 180.980 1.00 113.28 553 TRP A C 1
ATOM 2425 O O . TRP A 1 349 ? 165.235 179.641 180.320 1.00 117.73 553 TRP A O 1
ATOM 2436 N N . VAL A 1 350 ? 163.843 181.293 181.056 1.00 112.45 554 VAL A N 1
ATOM 2437 C CA . VAL A 1 350 ? 164.421 182.411 180.249 1.00 115.59 554 VAL A CA 1
ATOM 2438 C C . VAL A 1 350 ? 165.767 182.838 180.850 1.00 120.67 554 VAL A C 1
ATOM 2439 O O . VAL A 1 350 ? 166.696 183.104 180.063 1.00 125.61 554 VAL A O 1
ATOM 2443 N N . CYS A 1 351 ? 165.867 182.917 182.182 1.00 126.15 555 CYS A N 1
ATOM 2444 C CA . CYS A 1 351 ? 167.036 183.481 182.912 1.00 131.49 555 CYS A CA 1
ATOM 2445 C C . CYS A 1 351 ? 168.113 182.415 183.178 1.00 128.29 555 CYS A C 1
ATOM 2446 O O . CYS A 1 351 ? 169.222 182.821 183.577 1.00 135.54 555 CYS A O 1
ATOM 2449 N N . THR A 1 352 ? 167.819 181.121 182.972 1.00 121.60 556 THR A N 1
ATOM 2450 C CA . THR A 1 352 ? 168.801 180.001 183.101 1.00 121.58 556 THR A CA 1
ATOM 2451 C C . THR A 1 352 ? 169.998 180.247 182.181 1.00 119.41 556 THR A C 1
ATOM 2452 O O . THR A 1 352 ? 171.121 180.340 182.675 1.00 122.76 556 THR A O 1
ATOM 2456 N N . PRO A 1 353 ? 169.825 180.364 180.839 1.00 116.60 557 PRO A N 1
ATOM 2457 C CA . PRO A 1 353 ? 170.960 180.573 179.935 1.00 116.22 557 PRO A CA 1
ATOM 2458 C C . PRO A 1 353 ? 171.806 181.822 180.243 1.00 112.93 557 PRO A C 1
ATOM 2459 O O . PRO A 1 353 ? 172.967 181.819 179.876 1.00 118.30 557 PRO A O 1
ATOM 2463 N N . PHE A 1 354 ? 171.232 182.838 180.898 1.00 109.90 558 PHE A N 1
ATOM 2464 C CA . PHE A 1 354 ? 171.981 184.014 181.416 1.00 110.03 558 PHE A CA 1
ATOM 2465 C C . PHE A 1 354 ? 172.728 183.628 182.699 1.00 111.72 558 PHE A C 1
ATOM 2466 O O . PHE A 1 354 ? 173.956 183.830 182.748 1.00 121.59 558 PHE A O 1
ATOM 2474 N N . LEU A 1 355 ? 172.001 183.137 183.711 1.00 111.49 559 LEU A N 1
ATOM 2475 C CA . LEU A 1 355 ? 172.537 182.812 185.065 1.00 115.28 559 LEU A CA 1
ATOM 2476 C C . LEU A 1 355 ? 173.759 181.893 184.940 1.00 121.36 559 LEU A C 1
ATOM 2477 O O . LEU A 1 355 ? 174.753 182.142 185.653 1.00 128.45 559 LEU A O 1
ATOM 2482 N N . VAL A 1 356 ? 173.680 180.884 184.063 1.00 124.06 560 VAL A N 1
ATOM 2483 C CA . VAL A 1 356 ? 174.780 179.914 183.772 1.00 117.24 560 VAL A CA 1
ATOM 2484 C C . VAL A 1 356 ? 175.977 180.695 183.216 1.00 116.56 560 VAL A C 1
ATOM 2485 O O . VAL A 1 356 ? 177.080 180.549 183.776 1.00 127.37 560 VAL A O 1
ATOM 2489 N N . ALA A 1 357 ? 175.756 181.493 182.166 1.00 112.56 561 ALA A N 1
ATOM 2490 C CA . ALA A 1 357 ? 176.785 182.305 181.472 1.00 111.97 561 ALA A CA 1
ATOM 2491 C C . ALA A 1 357 ? 177.483 183.232 182.473 1.00 112.75 561 ALA A C 1
ATOM 2492 O O . ALA A 1 357 ? 178.731 183.206 182.527 1.00 120.37 561 ALA A O 1
ATOM 2494 N N . LEU A 1 358 ? 176.706 183.998 183.248 1.00 113.18 562 LEU A N 1
ATOM 2495 C CA . LEU A 1 358 ? 177.220 184.962 184.263 1.00 114.25 562 LEU A CA 1
ATOM 2496 C C . LEU A 1 358 ? 178.089 184.214 185.280 1.00 113.23 562 LEU A C 1
ATOM 2497 O O . LEU A 1 358 ? 179.250 184.623 185.463 1.00 121.16 562 LEU A O 1
ATOM 2502 N N . SER A 1 359 ? 177.544 183.168 185.909 1.00 107.71 563 SER A N 1
ATOM 2503 C CA . SER A 1 359 ? 178.205 182.385 186.988 1.00 111.15 563 SER A CA 1
ATOM 2504 C C . SER A 1 359 ? 179.554 181.835 186.501 1.00 112.64 563 SER A C 1
ATOM 2505 O O . SER A 1 359 ? 180.542 181.963 187.257 1.00 115.51 563 SER A O 1
ATOM 2508 N N . THR A 1 360 ? 179.601 181.278 185.283 1.00 108.96 564 THR A N 1
ATOM 2509 C CA . THR A 1 360 ? 180.807 180.645 184.678 1.00 104.75 564 THR A CA 1
ATOM 2510 C C . THR A 1 360 ? 181.871 181.706 184.374 1.00 104.37 564 THR A C 1
ATOM 2511 O O . THR A 1 360 ? 183.046 181.467 184.720 1.00 108.43 564 THR A O 1
ATOM 2515 N N . PHE A 1 361 ? 181.489 182.818 183.736 1.00 103.39 565 PHE A N 1
ATOM 2516 C CA . PHE A 1 361 ? 182.432 183.896 183.330 1.00 106.69 565 PHE A CA 1
ATOM 2517 C C . PHE A 1 361 ? 182.929 184.637 184.576 1.00 105.81 565 PHE A C 1
ATOM 2518 O O . PHE A 1 361 ? 184.149 184.881 184.658 1.00 116.05 565 PHE A O 1
ATOM 2526 N N . ALA A 1 362 ? 182.029 184.960 185.510 1.00 100.19 566 ALA A N 1
ATOM 2527 C CA . ALA A 1 362 ? 182.338 185.653 186.786 1.00 100.29 566 ALA A CA 1
ATOM 2528 C C . ALA A 1 362 ? 183.423 184.876 187.544 1.00 101.20 566 ALA A C 1
ATOM 2529 O O . ALA A 1 362 ? 184.429 185.502 187.939 1.00 100.31 566 ALA A O 1
ATOM 2531 N N . VAL A 1 363 ? 183.232 183.562 187.712 1.00 103.91 567 VAL A N 1
ATOM 2532 C CA . VAL A 1 363 ? 184.217 182.646 188.363 1.00 106.92 567 VAL A CA 1
ATOM 2533 C C . VAL A 1 363 ? 185.525 182.696 187.562 1.00 109.11 567 VAL A C 1
ATOM 2534 O O . VAL A 1 363 ? 186.549 183.081 188.148 1.00 114.90 567 VAL A O 1
ATOM 2538 N N . TYR A 1 364 ? 185.475 182.341 186.274 1.00 113.06 568 TYR A N 1
ATOM 2539 C CA . TYR A 1 364 ? 186.646 182.233 185.359 1.00 113.51 568 TYR A CA 1
ATOM 2540 C C . TYR A 1 364 ? 187.507 183.497 185.436 1.00 112.46 568 TYR A C 1
ATOM 2541 O O . TYR A 1 364 ? 188.729 183.376 185.635 1.00 118.55 568 TYR A O 1
ATOM 2550 N N . VAL A 1 365 ? 186.873 184.660 185.264 1.00 113.11 569 VAL A N 1
ATOM 2551 C CA . VAL A 1 365 ? 187.540 185.990 185.121 1.00 114.77 569 VAL A CA 1
ATOM 2552 C C . VAL A 1 365 ? 188.236 186.370 186.433 1.00 112.70 569 VAL A C 1
ATOM 2553 O O . VAL A 1 365 ? 189.380 186.853 186.354 1.00 114.07 569 VAL A O 1
ATOM 2557 N N . THR A 1 366 ? 187.574 186.178 187.579 1.00 111.44 570 THR A N 1
ATOM 2558 C CA . THR A 1 366 ? 188.021 186.698 188.900 1.00 114.93 570 THR A CA 1
ATOM 2559 C C . THR A 1 366 ? 189.211 185.884 189.426 1.00 117.34 570 THR A C 1
ATOM 2560 O O . THR A 1 366 ? 190.268 186.506 189.667 1.00 116.00 570 THR A O 1
ATOM 2564 N N . VAL A 1 367 ? 189.041 184.564 189.586 1.00 121.57 571 VAL A N 1
ATOM 2565 C CA . VAL A 1 367 ? 189.961 183.635 190.323 1.00 122.29 571 VAL A CA 1
ATOM 2566 C C . VAL A 1 367 ? 191.426 183.989 190.040 1.00 128.25 571 VAL A C 1
ATOM 2567 O O . VAL A 1 367 ? 192.230 183.946 190.995 1.00 131.45 571 VAL A O 1
ATOM 2571 N N . ASP A 1 368 ? 191.758 184.315 188.786 1.00 133.41 572 ASP A N 1
ATOM 2572 C CA . ASP A 1 368 ? 193.105 184.796 188.373 1.00 136.30 572 ASP A CA 1
ATOM 2573 C C . ASP A 1 368 ? 192.952 185.884 187.304 1.00 140.49 572 ASP A C 1
ATOM 2574 O O . ASP A 1 368 ? 192.118 185.707 186.395 1.00 147.09 572 ASP A O 1
ATOM 2579 N N . GLU A 1 369 ? 193.759 186.947 187.405 1.00 143.52 573 GLU A N 1
ATOM 2580 C CA . GLU A 1 369 ? 193.743 188.128 186.496 1.00 141.53 573 GLU A CA 1
ATOM 2581 C C . GLU A 1 369 ? 194.241 187.738 185.097 1.00 144.58 573 GLU A C 1
ATOM 2582 O O . GLU A 1 369 ? 193.843 188.420 184.131 1.00 156.06 573 GLU A O 1
ATOM 2588 N N . ASN A 1 370 ? 195.072 186.691 184.992 1.00 137.85 574 ASN A N 1
ATOM 2589 C CA . ASN A 1 370 ? 195.752 186.267 183.737 1.00 127.41 574 ASN A CA 1
ATOM 2590 C C . ASN A 1 370 ? 194.805 185.435 182.860 1.00 125.65 574 ASN A C 1
ATOM 2591 O O . ASN A 1 370 ? 195.154 185.225 181.684 1.00 133.55 574 ASN A O 1
ATOM 2596 N N . ASN A 1 371 ? 193.674 184.965 183.400 1.00 119.69 575 ASN A N 1
ATOM 2597 C CA . ASN A 1 371 ? 192.586 184.306 182.623 1.00 121.57 575 ASN A CA 1
ATOM 2598 C C . ASN A 1 371 ? 191.928 185.340 181.702 1.00 123.97 575 ASN A C 1
ATOM 2599 O O . ASN A 1 371 ? 191.106 186.132 182.205 1.00 137.78 575 ASN A O 1
ATOM 2604 N N . ILE A 1 372 ? 192.270 185.326 180.408 1.00 118.80 576 ILE A N 1
ATOM 2605 C CA . ILE A 1 372 ? 191.743 186.277 179.382 1.00 116.53 576 ILE A CA 1
ATOM 2606 C C . ILE A 1 372 ? 190.513 185.645 178.723 1.00 113.43 576 ILE A C 1
ATOM 2607 O O . ILE A 1 372 ? 190.618 184.479 178.288 1.00 116.78 576 ILE A O 1
ATOM 2612 N N . LEU A 1 373 ? 189.406 186.394 178.642 1.00 106.98 577 LEU A N 1
ATOM 2613 C CA . LEU A 1 373 ? 188.136 185.954 178.002 1.00 107.33 577 LEU A CA 1
ATOM 2614 C C . LEU A 1 373 ? 188.135 186.401 176.536 1.00 113.23 577 LEU A C 1
ATOM 2615 O O . LEU A 1 373 ? 187.929 187.606 176.285 1.00 114.49 577 LEU A O 1
ATOM 2620 N N . ASP A 1 374 ? 188.376 185.456 175.617 1.00 120.58 578 ASP A N 1
ATOM 2621 C CA . ASP A 1 374 ? 188.368 185.650 174.140 1.00 123.12 578 ASP A CA 1
ATOM 2622 C C . ASP A 1 374 ? 186.996 185.252 173.586 1.00 119.26 578 ASP A C 1
ATOM 2623 O O . ASP A 1 374 ? 186.292 184.476 174.260 1.00 118.70 578 ASP A O 1
ATOM 2628 N N . ALA A 1 375 ? 186.653 185.743 172.390 1.00 116.35 579 ALA A N 1
ATOM 2629 C CA . ALA A 1 375 ? 185.424 185.393 171.636 1.00 115.18 579 ALA A CA 1
ATOM 2630 C C . ALA A 1 375 ? 185.382 183.883 171.361 1.00 111.59 579 ALA A C 1
ATOM 2631 O O . ALA A 1 375 ? 184.285 183.293 171.452 1.00 110.64 579 ALA A O 1
ATOM 2633 N N . GLN A 1 376 ? 186.538 183.290 171.037 1.00 109.31 580 GLN A N 1
ATOM 2634 C CA . GLN A 1 376 ? 186.701 181.842 170.727 1.00 109.51 580 GLN A CA 1
ATOM 2635 C C . GLN A 1 376 ? 186.445 180.987 171.980 1.00 109.75 580 GLN A C 1
ATOM 2636 O O . GLN A 1 376 ? 186.051 179.816 171.806 1.00 107.44 580 GLN A O 1
ATOM 2642 N N . LYS A 1 377 ? 186.668 181.532 173.185 1.00 108.10 581 LYS A N 1
ATOM 2643 C CA . LYS A 1 377 ? 186.380 180.850 174.481 1.00 103.73 581 LYS A CA 1
ATOM 2644 C C . LYS A 1 377 ? 184.915 181.075 174.875 1.00 102.63 581 LYS A C 1
ATOM 2645 O O . LYS A 1 377 ? 184.232 180.083 175.197 1.00 107.34 581 LYS A O 1
ATOM 2651 N N . ALA A 1 378 ? 184.466 182.335 174.852 1.00 95.59 582 ALA A N 1
ATOM 2652 C CA . ALA A 1 378 ? 183.180 182.806 175.417 1.00 91.05 582 ALA A CA 1
ATOM 2653 C C . ALA A 1 378 ? 181.997 182.182 174.671 1.00 90.06 582 ALA A C 1
ATOM 2654 O O . ALA A 1 378 ? 181.137 181.589 175.344 1.00 98.32 582 ALA A O 1
ATOM 2656 N N . PHE A 1 379 ? 181.954 182.310 173.341 1.00 89.79 583 PHE A N 1
ATOM 2657 C CA . PHE A 1 379 ? 180.770 181.970 172.505 1.00 92.45 583 PHE A CA 1
ATOM 2658 C C . PHE A 1 379 ? 180.719 180.465 172.213 1.00 95.66 583 PHE A C 1
ATOM 2659 O O . PHE A 1 379 ? 179.597 179.943 172.064 1.00 103.76 583 PHE A O 1
ATOM 2667 N N . VAL A 1 380 ? 181.872 179.791 172.146 1.00 97.95 584 VAL A N 1
ATOM 2668 C CA . VAL A 1 380 ? 181.959 178.312 171.954 1.00 100.60 584 VAL A CA 1
ATOM 2669 C C . VAL A 1 380 ? 181.425 177.628 173.220 1.00 104.10 584 VAL A C 1
ATOM 2670 O O . VAL A 1 380 ? 180.581 176.721 173.076 1.00 112.87 584 VAL A O 1
ATOM 2674 N N . SER A 1 381 ? 181.891 178.049 174.403 1.00 104.87 585 SER A N 1
ATOM 2675 C CA . SER A 1 381 ? 181.437 177.530 175.723 1.00 104.78 585 SER A CA 1
ATOM 2676 C C . SER A 1 381 ? 179.937 177.792 175.895 1.00 104.85 585 SER A C 1
ATOM 2677 O O . SER A 1 381 ? 179.238 176.886 176.387 1.00 118.79 585 SER A O 1
ATOM 2680 N N . LEU A 1 382 ? 179.472 178.980 175.496 1.00 102.85 586 LEU A N 1
ATOM 2681 C CA . LEU A 1 382 ? 178.045 179.397 175.581 1.00 106.74 586 LEU A CA 1
ATOM 2682 C C . LEU A 1 382 ? 177.183 178.499 174.682 1.00 103.71 586 LEU A C 1
ATOM 2683 O O . LEU A 1 382 ? 176.053 178.175 175.096 1.00 105.14 586 LEU A O 1
ATOM 2688 N N . ALA A 1 383 ? 177.694 178.114 173.505 1.00 100.51 587 ALA A N 1
ATOM 2689 C CA . ALA A 1 383 ? 177.014 177.219 172.536 1.00 100.95 587 ALA A CA 1
ATOM 2690 C C . ALA A 1 383 ? 176.990 175.783 173.075 1.00 101.89 587 ALA A C 1
ATOM 2691 O O . ALA A 1 383 ? 175.937 175.134 172.952 1.00 104.73 587 ALA A O 1
ATOM 2693 N N . LEU A 1 384 ? 178.114 175.310 173.630 1.00 104.59 588 LEU A N 1
ATOM 2694 C CA . LEU A 1 384 ? 178.251 173.973 174.277 1.00 104.22 588 LEU A CA 1
ATOM 2695 C C . LEU A 1 384 ? 177.248 173.837 175.432 1.00 108.50 588 LEU A C 1
ATOM 2696 O O . LEU A 1 384 ? 176.646 172.749 175.557 1.00 118.22 588 LEU A O 1
ATOM 2701 N N . PHE A 1 385 ? 177.088 174.890 176.245 1.00 107.09 589 PHE A N 1
ATOM 2702 C CA . PHE A 1 385 ? 176.136 174.954 177.388 1.00 105.21 589 PHE A CA 1
ATOM 2703 C C . PHE A 1 385 ? 174.696 174.725 176.907 1.00 108.09 589 PHE A C 1
ATOM 2704 O O . PHE A 1 385 ? 173.926 174.082 177.648 1.00 115.33 589 PHE A O 1
ATOM 2712 N N . ASN A 1 386 ? 174.342 175.240 175.725 1.00 108.21 590 ASN A N 1
ATOM 2713 C CA . ASN A 1 386 ? 172.991 175.090 175.116 1.00 113.29 590 ASN A CA 1
ATOM 2714 C C . ASN A 1 386 ? 172.824 173.676 174.543 1.00 113.82 590 ASN A C 1
ATOM 2715 O O . ASN A 1 386 ? 171.674 173.202 174.513 1.00 122.95 590 ASN A O 1
ATOM 2720 N N . ILE A 1 387 ? 173.909 173.029 174.101 1.00 111.29 591 ILE A N 1
ATOM 2721 C CA . ILE A 1 387 ? 173.911 171.591 173.691 1.00 113.42 591 ILE A CA 1
ATOM 2722 C C . ILE A 1 387 ? 173.750 170.730 174.953 1.00 111.98 591 ILE A C 1
ATOM 2723 O O . ILE A 1 387 ? 172.981 169.756 174.894 1.00 112.93 591 ILE A O 1
ATOM 2728 N N . LEU A 1 388 ? 174.446 171.085 176.043 1.00 113.10 592 LEU A N 1
ATOM 2729 C CA . LEU A 1 388 ? 174.427 170.356 177.347 1.00 111.93 592 LEU A CA 1
ATOM 2730 C C . LEU A 1 388 ? 173.045 170.452 178.011 1.00 115.61 592 LEU A C 1
ATOM 2731 O O . LEU A 1 388 ? 172.722 169.541 178.797 1.00 118.56 592 LEU A O 1
ATOM 2736 N N . ARG A 1 389 ? 172.267 171.505 177.727 1.00 120.59 593 ARG A N 1
ATOM 2737 C CA . ARG A 1 389 ? 170.993 171.808 178.436 1.00 122.23 593 ARG A CA 1
ATOM 2738 C C . ARG A 1 389 ? 169.912 170.773 178.093 1.00 122.00 593 ARG A C 1
ATOM 2739 O O . ARG A 1 389 ? 169.108 170.466 178.995 1.00 133.43 593 ARG A O 1
ATOM 2747 N N . PHE A 1 390 ? 169.862 170.292 176.850 1.00 117.29 594 PHE A N 1
ATOM 2748 C CA . PHE A 1 390 ? 168.752 169.388 176.442 1.00 115.86 594 PHE A CA 1
ATOM 2749 C C . PHE A 1 390 ? 168.777 168.052 177.193 1.00 113.36 594 PHE A C 1
ATOM 2750 O O . PHE A 1 390 ? 167.733 167.691 177.776 1.00 118.12 594 PHE A O 1
ATOM 2758 N N . PRO A 1 391 ? 169.899 167.296 177.234 1.00 115.21 595 PRO A N 1
ATOM 2759 C CA . PRO A 1 391 ? 169.880 165.952 177.829 1.00 117.38 595 PRO A CA 1
ATOM 2760 C C . PRO A 1 391 ? 169.544 165.991 179.327 1.00 117.85 595 PRO A C 1
ATOM 2761 O O . PRO A 1 391 ? 168.798 165.134 179.764 1.00 125.50 595 PRO A O 1
ATOM 2765 N N . LEU A 1 392 ? 170.077 166.963 180.073 1.00 116.92 596 LEU A N 1
ATOM 2766 C CA . LEU A 1 392 ? 169.805 166.944 181.533 1.00 120.74 596 LEU A CA 1
ATOM 2767 C C . LEU A 1 392 ? 168.292 167.061 181.748 1.00 120.98 596 LEU A C 1
ATOM 2768 O O . LEU A 1 392 ? 167.762 166.309 182.574 1.00 125.86 596 LEU A O 1
ATOM 2773 N N . ASN A 1 393 ? 167.642 167.986 181.035 1.00 116.73 597 ASN A N 1
ATOM 2774 C CA . ASN A 1 393 ? 166.173 168.197 181.170 1.00 120.22 597 ASN A CA 1
ATOM 2775 C C . ASN A 1 393 ? 165.338 166.982 180.751 1.00 121.78 597 ASN A C 1
ATOM 2776 O O . ASN A 1 393 ? 164.321 166.713 181.419 1.00 127.34 597 ASN A O 1
ATOM 2781 N N . ILE A 1 394 ? 165.732 166.294 179.677 1.00 122.09 598 ILE A N 1
ATOM 2782 C CA . ILE A 1 394 ? 164.911 165.165 179.147 1.00 124.14 598 ILE A CA 1
ATOM 2783 C C . ILE A 1 394 ? 165.183 163.902 179.971 1.00 121.21 598 ILE A C 1
ATOM 2784 O O . ILE A 1 394 ? 164.411 162.935 179.831 1.00 120.75 598 ILE A O 1
ATOM 2789 N N . LEU A 1 395 ? 166.203 163.927 180.829 1.00 120.33 599 LEU A N 1
ATOM 2790 C CA . LEU A 1 395 ? 166.614 162.709 181.588 1.00 122.15 599 LEU A CA 1
ATOM 2791 C C . LEU A 1 395 ? 165.619 162.378 182.704 1.00 123.24 599 LEU A C 1
ATOM 2792 O O . LEU A 1 395 ? 165.338 161.201 182.921 1.00 129.11 599 LEU A O 1
ATOM 2797 N N . PRO A 1 396 ? 165.075 163.359 183.467 1.00 120.63 600 PRO A N 1
ATOM 2798 C CA . PRO A 1 396 ? 164.026 163.073 184.451 1.00 119.84 600 PRO A CA 1
ATOM 2799 C C . PRO A 1 396 ? 162.707 162.555 183.856 1.00 120.07 600 PRO A C 1
ATOM 2800 O O . PRO A 1 396 ? 162.047 161.791 184.528 1.00 121.58 600 PRO A O 1
ATOM 2804 N N . MET A 1 397 ? 162.348 162.988 182.640 1.00 124.01 601 MET A N 1
ATOM 2805 C CA . MET A 1 397 ? 161.124 162.536 181.919 1.00 124.79 601 MET A CA 1
ATOM 2806 C C . MET A 1 397 ? 161.319 161.097 181.422 1.00 119.22 601 MET A C 1
ATOM 2807 O O . MET A 1 397 ? 160.357 160.316 181.515 1.00 118.13 601 MET A O 1
ATOM 2812 N N . VAL A 1 398 ? 162.514 160.776 180.909 1.00 116.67 602 VAL A N 1
ATOM 2813 C CA . VAL A 1 398 ? 162.892 159.428 180.384 1.00 117.53 602 VAL A CA 1
ATOM 2814 C C . VAL A 1 398 ? 162.757 158.406 181.520 1.00 117.47 602 VAL A C 1
ATOM 2815 O O . VAL A 1 398 ? 161.941 157.475 181.370 1.00 129.91 602 VAL A O 1
ATOM 2819 N N . ILE A 1 399 ? 163.516 158.593 182.605 1.00 113.56 603 ILE A N 1
ATOM 2820 C CA . ILE A 1 399 ? 163.589 157.662 183.775 1.00 110.88 603 ILE A CA 1
ATOM 2821 C C . ILE A 1 399 ? 162.189 157.508 184.389 1.00 111.97 603 ILE A C 1
ATOM 2822 O O . ILE A 1 399 ? 161.833 156.366 184.730 1.00 125.76 603 ILE A O 1
ATOM 2827 N N . SER A 1 400 ? 161.437 158.608 184.521 1.00 105.58 604 SER A N 1
ATOM 2828 C CA . SER A 1 400 ? 160.031 158.640 185.012 1.00 107.00 604 SER A CA 1
ATOM 2829 C C . SER A 1 400 ? 159.151 157.683 184.198 1.00 108.53 604 SER A C 1
ATOM 2830 O O . SER A 1 400 ? 158.369 156.931 184.812 1.00 107.02 604 SER A O 1
ATOM 2833 N N . SER A 1 401 ? 159.280 157.716 182.867 1.00 110.86 605 SER A N 1
ATOM 2834 C CA . SER A 1 401 ? 158.415 156.986 181.902 1.00 110.03 605 SER A CA 1
ATOM 2835 C C . SER A 1 401 ? 158.807 155.507 181.812 1.00 110.13 605 SER A C 1
ATOM 2836 O O . SER A 1 401 ? 157.892 154.680 181.639 1.00 114.44 605 SER A O 1
ATOM 2839 N N . ILE A 1 402 ? 160.105 155.190 181.905 1.00 109.42 606 ILE A N 1
ATOM 2840 C CA . ILE A 1 402 ? 160.640 153.792 181.878 1.00 111.67 606 ILE A CA 1
ATOM 2841 C C . ILE A 1 402 ? 160.101 153.027 183.095 1.00 115.94 606 ILE A C 1
ATOM 2842 O O . ILE A 1 402 ? 159.842 151.816 182.952 1.00 118.65 606 ILE A O 1
ATOM 2847 N N . VAL A 1 403 ? 159.942 153.705 184.239 1.00 120.17 607 VAL A N 1
ATOM 2848 C CA . VAL A 1 403 ? 159.355 153.140 185.495 1.00 122.78 607 VAL A CA 1
ATOM 2849 C C . VAL A 1 403 ? 157.889 152.763 185.239 1.00 124.41 607 VAL A C 1
ATOM 2850 O O . VAL A 1 403 ? 157.516 151.620 185.572 1.00 126.26 607 VAL A O 1
ATOM 2854 N N . GLN A 1 404 ? 157.097 153.686 184.678 1.00 124.35 608 GLN A N 1
ATOM 2855 C CA . GLN A 1 404 ? 155.647 153.495 184.387 1.00 127.24 608 GLN A CA 1
ATOM 2856 C C . GLN A 1 404 ? 155.449 152.392 183.337 1.00 123.61 608 GLN A C 1
ATOM 2857 O O . GLN A 1 404 ? 154.414 151.702 183.410 1.00 126.56 608 GLN A O 1
ATOM 2863 N N . ALA A 1 405 ? 156.382 152.245 182.391 1.00 115.09 609 ALA A N 1
ATOM 2864 C CA . ALA A 1 405 ? 156.367 151.193 181.346 1.00 112.66 609 ALA A CA 1
ATOM 2865 C C . ALA A 1 405 ? 156.552 149.813 181.990 1.00 113.41 609 ALA A C 1
ATOM 2866 O O . ALA A 1 405 ? 155.953 148.844 181.483 1.00 124.20 609 ALA A O 1
ATOM 2868 N N . SER A 1 406 ? 157.346 149.728 183.066 1.00 110.95 610 SER A N 1
ATOM 2869 C CA . SER A 1 406 ? 157.645 148.476 183.810 1.00 112.96 610 SER A CA 1
ATOM 2870 C C . SER A 1 406 ? 156.418 148.011 184.607 1.00 114.60 610 SER A C 1
ATOM 2871 O O . SER A 1 406 ? 156.349 146.807 184.919 1.00 116.91 610 SER A O 1
ATOM 2874 N N . VAL A 1 407 ? 155.497 148.925 184.937 1.00 116.63 611 VAL A N 1
ATOM 2875 C CA . VAL A 1 407 ? 154.167 148.608 185.544 1.00 117.97 611 VAL A CA 1
ATOM 2876 C C . VAL A 1 407 ? 153.308 147.926 184.470 1.00 117.73 611 VAL A C 1
ATOM 2877 O O . VAL A 1 407 ? 152.739 146.854 184.761 1.00 116.92 611 VAL A O 1
ATOM 2881 N N . SER A 1 408 ? 153.226 148.537 183.281 1.00 116.78 612 SER A N 1
ATOM 2882 C CA . SER A 1 408 ? 152.430 148.073 182.113 1.00 113.98 612 SER A CA 1
ATOM 2883 C C . SER A 1 408 ? 152.975 146.744 181.577 1.00 113.56 612 SER A C 1
ATOM 2884 O O . SER A 1 408 ? 152.152 145.895 181.193 1.00 124.25 612 SER A O 1
ATOM 2887 N N . LEU A 1 409 ? 154.304 146.581 181.537 1.00 113.00 613 LEU A N 1
ATOM 2888 C CA . LEU A 1 409 ? 154.995 145.339 181.083 1.00 117.98 613 LEU A CA 1
ATOM 2889 C C . LEU A 1 409 ? 154.587 144.160 181.978 1.00 116.94 613 LEU A C 1
ATOM 2890 O O . LEU A 1 409 ? 154.370 143.060 181.434 1.00 115.62 613 LEU A O 1
ATOM 2895 N N . LYS A 1 410 ? 154.501 144.387 18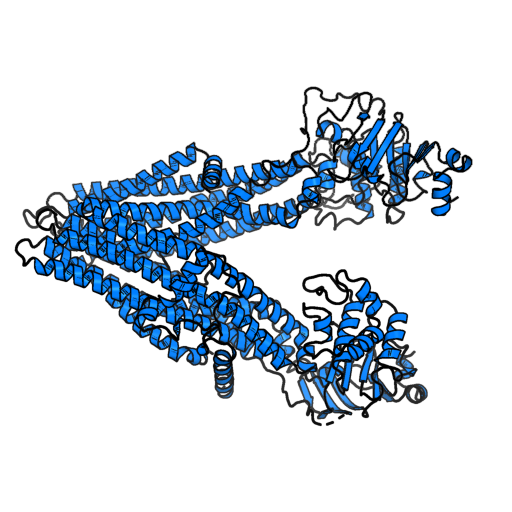3.294 1.00 122.72 614 LYS A N 1
ATOM 2896 C CA . LYS A 1 410 ? 154.093 143.370 184.305 1.00 127.20 614 LYS A CA 1
ATOM 2897 C C . LYS A 1 410 ? 152.621 142.990 184.086 1.00 122.47 614 LYS A C 1
ATOM 2898 O O . LYS A 1 410 ? 152.322 141.783 184.153 1.00 127.33 614 LYS A O 1
ATOM 2904 N N . ARG A 1 411 ? 151.749 143.974 183.833 1.00 114.67 615 ARG A N 1
ATOM 2905 C CA . ARG A 1 411 ? 150.285 143.780 183.625 1.00 114.03 615 ARG A CA 1
ATOM 2906 C C . ARG A 1 411 ? 150.029 142.873 182.414 1.00 108.60 615 ARG A C 1
ATOM 2907 O O . ARG A 1 411 ? 149.143 142.006 182.523 1.00 110.79 615 ARG A O 1
ATOM 2915 N N . LEU A 1 412 ? 150.761 143.077 181.313 1.00 106.92 616 LEU A N 1
ATOM 2916 C CA . LEU A 1 412 ? 150.668 142.249 180.075 1.00 107.44 616 LEU A CA 1
ATOM 2917 C C . LEU A 1 412 ? 151.139 140.822 180.371 1.00 107.13 616 LEU A C 1
ATOM 2918 O O . LEU A 1 412 ? 150.408 139.881 180.005 1.00 115.16 616 LEU A O 1
ATOM 2923 N N . ARG A 1 413 ? 152.309 140.677 181.005 1.00 107.77 617 ARG A N 1
ATOM 2924 C CA . ARG A 1 413 ? 152.937 139.366 181.331 1.00 113.50 617 ARG A CA 1
ATOM 2925 C C . ARG A 1 413 ? 151.957 138.513 182.149 1.00 113.44 617 ARG A C 1
ATOM 2926 O O . ARG A 1 413 ? 151.848 137.306 181.852 1.00 121.44 617 ARG A O 1
ATOM 2934 N N . VAL A 1 414 ? 151.275 139.122 183.127 1.00 110.53 618 VAL A N 1
ATOM 2935 C CA . VAL A 1 414 ? 150.223 138.476 183.970 1.00 111.80 618 VAL A CA 1
ATOM 2936 C C . VAL A 1 414 ? 149.106 137.949 183.058 1.00 113.59 618 VAL A C 1
ATOM 2937 O O . VAL A 1 414 ? 148.801 136.741 183.149 1.00 119.25 618 VAL A O 1
ATOM 2941 N N . PHE A 1 415 ? 148.533 138.816 182.213 1.00 107.85 619 PHE A N 1
ATOM 2942 C CA . PHE A 1 415 ? 147.339 138.518 181.376 1.00 103.55 619 PHE A CA 1
ATOM 2943 C C . PHE A 1 415 ? 147.674 137.469 180.307 1.00 101.14 619 PHE A C 1
ATOM 2944 O O . PHE A 1 415 ? 146.857 136.548 180.120 1.00 105.44 619 PHE A O 1
ATOM 2952 N N . LEU A 1 416 ? 148.810 137.614 179.616 1.00 98.70 620 LEU A N 1
ATOM 2953 C CA . LEU A 1 416 ? 149.220 136.706 178.506 1.00 101.57 620 LEU A CA 1
ATOM 2954 C C . LEU A 1 416 ? 149.473 135.292 179.046 1.00 106.62 620 LEU A C 1
ATOM 2955 O O . LEU A 1 416 ? 149.101 134.332 178.342 1.00 112.38 620 LEU A O 1
ATOM 2960 N N . SER A 1 417 ? 150.060 135.170 180.242 1.00 110.02 621 SER A N 1
ATOM 2961 C CA . SER A 1 417 ? 150.483 133.876 180.847 1.00 116.27 621 SER A CA 1
ATOM 2962 C C . SER A 1 417 ? 149.385 133.294 181.756 1.00 119.95 621 SER A C 1
ATOM 2963 O O . SER A 1 417 ? 149.743 132.599 182.731 1.00 125.62 621 SER A O 1
ATOM 2966 N N . HIS A 1 418 ? 148.102 133.536 181.447 1.00 119.63 622 HIS A N 1
ATOM 2967 C CA . HIS A 1 418 ? 146.939 132.839 182.065 1.00 122.66 622 HIS A CA 1
ATOM 2968 C C . HIS A 1 418 ? 146.766 131.461 181.413 1.00 129.05 622 HIS A C 1
ATOM 2969 O O . HIS A 1 418 ? 147.300 131.260 180.301 1.00 126.93 622 HIS A O 1
ATOM 2976 N N . GLU A 1 419 ? 146.049 130.554 182.085 1.00 136.46 623 GLU A N 1
ATOM 2977 C CA . GLU A 1 419 ? 145.743 129.184 181.590 1.00 140.65 623 GLU A CA 1
ATOM 2978 C C . GLU A 1 419 ? 144.536 129.259 180.650 1.00 141.58 623 GLU A C 1
ATOM 2979 O O . GLU A 1 419 ? 143.476 129.735 181.096 1.00 141.52 623 GLU A O 1
ATOM 2985 N N . ASP A 1 420 ? 144.698 128.809 179.402 1.00 143.91 624 ASP A N 1
ATOM 2986 C CA . ASP A 1 420 ? 143.607 128.722 178.393 1.00 146.16 624 ASP A CA 1
ATOM 2987 C C . ASP A 1 420 ? 142.791 127.449 178.650 1.00 140.64 624 ASP A C 1
ATOM 2988 O O . ASP A 1 420 ? 143.270 126.574 179.396 1.00 142.64 624 ASP A O 1
ATOM 2993 N N . LEU A 1 421 ? 141.602 127.362 178.047 1.00 138.44 625 LEU A N 1
ATOM 2994 C CA . LEU A 1 421 ? 140.706 126.176 178.117 1.00 142.03 625 LEU A CA 1
ATOM 2995 C C . LEU A 1 421 ? 141.295 125.053 177.256 1.00 149.52 625 LEU A C 1
ATOM 2996 O O . LEU A 1 421 ? 141.806 125.361 176.160 1.00 153.53 625 LEU A O 1
ATOM 3001 N N . ASP A 1 422 ? 141.232 123.809 177.738 1.00 154.93 626 ASP A N 1
ATOM 3002 C CA . ASP A 1 422 ? 141.633 122.595 176.977 1.00 161.32 626 ASP A CA 1
ATOM 3003 C C . ASP A 1 422 ? 140.589 122.359 175.886 1.00 167.60 626 ASP A C 1
ATOM 3004 O O . ASP A 1 422 ? 139.436 122.074 176.203 1.00 174.99 626 ASP A O 1
ATOM 3009 N N . PRO A 1 423 ? 140.938 122.479 174.581 1.00 170.73 627 PRO A N 1
ATOM 3010 C CA . PRO A 1 423 ? 139.950 122.346 173.507 1.00 172.52 627 PRO A CA 1
ATOM 3011 C C . PRO A 1 423 ? 139.458 120.903 173.303 1.00 172.75 627 PRO A C 1
ATOM 3012 O O . PRO A 1 423 ? 138.299 120.739 172.962 1.00 168.52 627 PRO A O 1
ATOM 3016 N N . ASP A 1 424 ? 140.329 119.912 173.536 1.00 174.78 628 ASP A N 1
ATOM 3017 C CA . ASP A 1 424 ? 140.045 118.461 173.361 1.00 173.53 628 ASP A CA 1
ATOM 3018 C C . ASP A 1 424 ? 139.608 117.853 174.705 1.00 171.09 628 ASP A C 1
ATOM 3019 O O . ASP A 1 424 ? 140.082 116.746 175.039 1.00 179.27 628 ASP A O 1
ATOM 3024 N N . SER A 1 425 ? 138.733 118.545 175.448 1.00 161.03 629 SER A N 1
ATOM 3025 C CA . SER A 1 425 ? 137.981 118.009 176.616 1.00 156.75 629 SER A CA 1
ATOM 3026 C C . SER A 1 425 ? 136.681 117.373 176.115 1.00 153.49 629 SER A C 1
ATOM 3027 O O . SER A 1 425 ? 136.345 116.267 176.584 1.00 155.50 629 SER A O 1
ATOM 3030 N N . ILE A 1 426 ? 135.986 118.062 175.200 1.00 147.19 630 ILE A N 1
ATOM 3031 C CA . ILE A 1 426 ? 134.813 117.554 174.427 1.00 140.40 630 ILE A CA 1
ATOM 3032 C C . ILE A 1 426 ? 135.327 117.105 173.051 1.00 143.34 630 ILE A C 1
ATOM 3033 O O . ILE A 1 426 ? 136.099 117.871 172.438 1.00 149.13 630 ILE A O 1
ATOM 3038 N N . GLN A 1 427 ? 134.913 115.919 172.589 1.00 141.39 631 GLN A N 1
ATOM 3039 C CA . GLN A 1 427 ? 135.488 115.234 171.396 1.00 146.96 631 GLN A CA 1
ATOM 3040 C C . GLN A 1 427 ? 135.105 115.984 170.110 1.00 152.20 631 GLN A C 1
ATOM 3041 O O . GLN A 1 427 ? 136.025 116.288 169.323 1.00 156.21 631 GLN A O 1
ATOM 3047 N N . ARG A 1 428 ? 133.806 116.249 169.910 1.00 151.58 632 ARG A N 1
ATOM 3048 C CA . ARG A 1 428 ? 133.213 116.850 168.679 1.00 149.93 632 ARG A CA 1
ATOM 3049 C C . ARG A 1 428 ? 133.382 115.875 167.501 1.00 151.54 632 ARG A C 1
ATOM 3050 O O . ARG A 1 428 ? 134.060 116.234 166.515 1.00 149.55 632 ARG A O 1
ATOM 3058 N N . ARG A 1 429 ? 132.760 114.694 167.605 1.00 152.79 633 ARG A N 1
ATOM 3059 C CA . ARG A 1 429 ? 132.817 113.596 166.597 1.00 153.85 633 ARG A CA 1
ATOM 3060 C C . ARG A 1 429 ? 132.054 114.031 165.336 1.00 151.88 633 ARG A C 1
ATOM 3061 O O . ARG A 1 429 ? 132.705 114.596 164.433 1.00 153.63 633 ARG A O 1
ATOM 3069 N N . SER A 1 439 ? 123.127 111.836 169.993 1.00 140.01 643 SER A N 1
ATOM 3070 C CA . SER A 1 439 ? 123.500 113.224 169.600 1.00 141.26 643 SER A CA 1
ATOM 3071 C C . SER A 1 439 ? 124.465 113.838 170.623 1.00 141.58 643 SER A C 1
ATOM 3072 O O . SER A 1 439 ? 125.531 114.326 170.195 1.00 136.42 643 SER A O 1
ATOM 3075 N N . ILE A 1 440 ? 124.077 113.846 171.906 1.00 144.17 644 ILE A N 1
ATOM 3076 C CA . ILE A 1 440 ? 124.925 114.271 173.064 1.00 138.68 644 ILE A CA 1
ATOM 3077 C C . ILE A 1 440 ? 124.882 113.170 174.136 1.00 135.91 644 ILE A C 1
ATOM 3078 O O . ILE A 1 440 ? 123.774 112.665 174.424 1.00 135.18 644 ILE A O 1
ATOM 3083 N N . THR A 1 441 ? 126.052 112.797 174.669 1.00 138.30 645 THR A N 1
ATOM 3084 C CA . THR A 1 441 ? 126.248 111.704 175.664 1.00 139.70 645 THR A CA 1
ATOM 3085 C C . THR A 1 441 ? 127.307 112.122 176.695 1.00 143.46 645 THR A C 1
ATOM 3086 O O . THR A 1 441 ? 128.281 112.802 176.300 1.00 150.16 645 THR A O 1
ATOM 3090 N N . VAL A 1 442 ? 127.114 111.723 177.959 1.00 139.51 646 VAL A N 1
ATOM 3091 C CA . VAL A 1 442 ? 128.029 112.008 179.108 1.00 133.48 646 VAL A CA 1
ATOM 3092 C C . VAL A 1 442 ? 128.243 110.706 179.892 1.00 131.15 646 VAL A C 1
ATOM 3093 O O . VAL A 1 442 ? 127.280 109.913 179.972 1.00 135.28 646 VAL A O 1
ATOM 3097 N N . LYS A 1 443 ? 129.443 110.501 180.454 1.00 131.13 647 LYS A N 1
ATOM 3098 C CA . LYS A 1 443 ? 129.804 109.292 181.253 1.00 138.76 647 LYS A CA 1
ATOM 3099 C C . LYS A 1 443 ? 130.640 109.680 182.485 1.00 142.11 647 LYS A C 1
ATOM 3100 O O . LYS A 1 443 ? 131.882 109.747 182.359 1.00 146.63 647 LYS A O 1
ATOM 3106 N N . ASN A 1 444 ? 129.971 109.903 183.627 1.00 142.43 648 ASN A N 1
ATOM 3107 C CA . ASN A 1 444 ? 130.561 110.148 184.976 1.00 136.62 648 ASN A CA 1
ATOM 3108 C C . ASN A 1 444 ? 131.428 111.413 184.946 1.00 132.07 648 ASN A C 1
ATOM 3109 O O . ASN A 1 444 ? 132.595 111.350 185.381 1.00 138.52 648 ASN A O 1
ATOM 3114 N N . ALA A 1 445 ? 130.865 112.526 184.466 1.00 128.26 649 ALA A N 1
ATOM 3115 C CA . ALA A 1 445 ? 131.560 113.826 184.309 1.00 130.75 649 ALA A CA 1
ATOM 3116 C C . ALA A 1 445 ? 131.502 114.609 185.627 1.00 131.97 649 ALA A C 1
ATOM 3117 O O . ALA A 1 445 ? 130.427 114.623 186.257 1.00 134.39 649 ALA A O 1
ATOM 3119 N N . THR A 1 446 ? 132.621 115.231 186.018 1.00 133.26 650 THR A N 1
ATOM 3120 C CA . THR A 1 446 ? 132.753 116.099 187.222 1.00 131.06 650 THR A CA 1
ATOM 3121 C C . THR A 1 446 ? 133.390 117.430 186.801 1.00 125.77 650 THR A C 1
ATOM 3122 O O . THR A 1 446 ? 134.483 117.390 186.206 1.00 130.46 650 THR A O 1
ATOM 3126 N N . PHE A 1 447 ? 132.738 118.556 187.108 1.00 124.64 651 PHE A N 1
ATOM 3127 C CA . PHE A 1 447 ? 133.124 119.913 186.635 1.00 133.13 651 PHE A CA 1
ATOM 3128 C C . PHE A 1 447 ? 133.242 120.888 187.816 1.00 138.72 651 PHE A C 1
ATOM 3129 O O . PHE A 1 447 ? 132.298 120.980 188.636 1.00 150.63 651 PHE A O 1
ATOM 3137 N N . THR A 1 448 ? 134.375 121.595 187.887 1.00 133.89 652 THR A N 1
ATOM 3138 C CA . THR A 1 448 ? 134.611 122.782 188.755 1.00 132.90 652 THR A CA 1
ATOM 3139 C C . THR A 1 448 ? 134.437 124.048 187.912 1.00 126.22 652 THR A C 1
ATOM 3140 O O . THR A 1 448 ? 134.394 123.924 186.675 1.00 130.05 652 THR A O 1
ATOM 3144 N N . TRP A 1 449 ? 134.368 125.216 188.556 1.00 124.10 653 TRP A N 1
ATOM 3145 C CA . TRP A 1 449 ? 134.442 126.545 187.890 1.00 128.76 653 TRP A CA 1
ATOM 3146 C C . TRP A 1 449 ? 135.896 127.038 187.865 1.00 130.17 653 TRP A C 1
ATOM 3147 O O . TRP A 1 449 ? 136.280 127.666 186.852 1.00 124.67 653 TRP A O 1
ATOM 3158 N N . ALA A 1 450 ? 136.665 126.768 188.929 1.00 136.41 654 ALA A N 1
ATOM 3159 C CA . ALA A 1 450 ? 138.089 127.156 189.092 1.00 146.59 654 ALA A CA 1
ATOM 3160 C C . ALA A 1 450 ? 138.980 125.907 189.100 1.00 153.31 654 ALA A C 1
ATOM 3161 O O . ALA A 1 450 ? 138.477 124.825 189.467 1.00 151.81 654 ALA A O 1
ATOM 3163 N N . ARG A 1 451 ? 140.257 126.076 188.722 1.00 161.64 655 ARG A N 1
ATOM 3164 C CA . ARG A 1 451 ? 141.272 124.994 188.542 1.00 164.43 655 ARG A CA 1
ATOM 3165 C C . ARG A 1 451 ? 141.325 124.082 189.775 1.00 160.20 655 ARG A C 1
ATOM 3166 O O . ARG A 1 451 ? 141.530 122.867 189.587 1.00 155.39 655 ARG A O 1
ATOM 3174 N N . ASN A 1 452 ? 141.167 124.652 190.978 1.00 161.60 656 ASN A N 1
ATOM 3175 C CA . ASN A 1 452 ? 140.983 123.912 192.256 1.00 162.32 656 ASN A CA 1
ATOM 3176 C C . ASN A 1 452 ? 139.876 124.596 193.070 1.00 163.62 656 ASN A C 1
ATOM 3177 O O . ASN A 1 452 ? 140.043 125.784 193.415 1.00 168.91 656 ASN A O 1
ATOM 3182 N N . ASP A 1 453 ? 138.800 123.860 193.365 1.00 162.52 657 ASP A N 1
ATOM 3183 C CA . ASP A 1 453 ? 137.554 124.357 194.015 1.00 162.08 657 ASP A CA 1
ATOM 3184 C C . ASP A 1 453 ? 136.659 123.149 194.291 1.00 161.44 657 ASP A C 1
ATOM 3185 O O . ASP A 1 453 ? 136.809 122.131 193.615 1.00 170.60 657 ASP A O 1
ATOM 3190 N N . PRO A 1 454 ? 135.745 123.174 195.296 1.00 151.57 658 PRO A N 1
ATOM 3191 C CA . PRO A 1 454 ? 134.714 122.140 195.420 1.00 150.72 658 PRO A CA 1
ATOM 3192 C C . PRO A 1 454 ? 133.970 121.889 194.104 1.00 147.24 658 PRO A C 1
ATOM 3193 O O . PRO A 1 454 ? 133.340 122.806 193.577 1.00 151.67 658 PRO A O 1
ATOM 3197 N N . PRO A 1 455 ? 134.049 120.667 193.513 1.00 132.31 659 PRO A N 1
ATOM 3198 C CA . PRO A 1 455 ? 133.355 120.351 192.261 1.00 125.08 659 PRO A CA 1
ATOM 3199 C C . PRO A 1 455 ? 131.847 120.652 192.253 1.00 124.31 659 PRO A C 1
ATOM 3200 O O . PRO A 1 455 ? 131.152 120.175 193.137 1.00 120.64 659 PRO A O 1
ATOM 3204 N N . THR A 1 456 ? 131.391 121.415 191.251 1.00 124.15 660 THR A N 1
ATOM 3205 C CA . THR A 1 456 ? 129.981 121.861 191.078 1.00 123.52 660 THR A CA 1
ATOM 3206 C C . THR A 1 456 ? 129.111 120.641 190.751 1.00 122.28 660 THR A C 1
ATOM 3207 O O . THR A 1 456 ? 128.256 120.286 191.587 1.00 122.22 660 THR A O 1
ATOM 3211 N N . LEU A 1 457 ? 129.348 120.028 189.587 1.00 122.20 661 LEU A N 1
ATOM 3212 C CA . LEU A 1 457 ? 128.618 118.837 189.071 1.00 125.91 661 LEU A CA 1
ATOM 3213 C C . LEU A 1 457 ? 129.480 117.598 189.330 1.00 128.21 661 LEU A C 1
ATOM 3214 O O . LEU A 1 457 ? 130.670 117.644 188.965 1.00 127.59 661 LEU A O 1
ATOM 3219 N N . HIS A 1 458 ? 128.909 116.553 189.938 1.00 129.70 662 HIS A N 1
ATOM 3220 C CA . HIS A 1 458 ? 129.625 115.321 190.377 1.00 136.47 662 HIS A CA 1
ATOM 3221 C C . HIS A 1 458 ? 128.776 114.077 190.086 1.00 134.04 662 HIS A C 1
ATOM 3222 O O . HIS A 1 458 ? 127.746 113.892 190.757 1.00 134.91 662 HIS A O 1
ATOM 3229 N N . GLY A 1 459 ? 129.208 113.257 189.121 1.00 137.43 663 GLY A N 1
ATOM 3230 C CA . GLY A 1 459 ? 128.575 111.973 188.763 1.00 141.64 663 GLY A CA 1
ATOM 3231 C C . GLY A 1 459 ? 127.306 112.164 187.950 1.00 143.77 663 GLY A C 1
ATOM 3232 O O . GLY A 1 459 ? 126.216 111.880 188.488 1.00 148.62 663 GLY A O 1
ATOM 3233 N N . ILE A 1 460 ? 127.440 112.620 186.699 1.00 143.36 664 ILE A N 1
ATOM 3234 C CA . ILE A 1 460 ? 126.327 112.735 185.707 1.00 145.61 664 ILE A CA 1
ATOM 3235 C C . ILE A 1 460 ? 126.622 111.782 184.540 1.00 145.66 664 ILE A C 1
ATOM 3236 O O . ILE A 1 460 ? 127.761 111.805 184.040 1.00 145.86 664 ILE A O 1
ATOM 3241 N N . THR A 1 461 ? 125.641 110.955 184.160 1.00 147.69 665 THR A N 1
ATOM 3242 C CA . THR A 1 461 ? 125.734 109.944 183.068 1.00 151.28 665 THR A CA 1
ATOM 3243 C C . THR A 1 461 ? 124.389 109.878 182.333 1.00 151.22 665 THR A C 1
ATOM 3244 O O . THR A 1 461 ? 123.518 109.089 182.763 1.00 153.22 665 THR A O 1
ATOM 3248 N N . PHE A 1 462 ? 124.231 110.676 181.271 1.00 147.43 666 PHE A N 1
ATOM 3249 C CA . PHE A 1 462 ? 122.989 110.766 180.456 1.00 143.82 666 PHE A CA 1
ATOM 3250 C C . PHE A 1 462 ? 123.346 110.814 178.966 1.00 141.95 666 PHE A C 1
ATOM 3251 O O . PHE A 1 462 ? 124.411 111.370 178.610 1.00 145.52 666 PHE A O 1
ATOM 3259 N N . SER A 1 463 ? 122.470 110.234 178.136 1.00 142.74 667 SER A N 1
ATOM 3260 C CA . SER A 1 463 ? 122.572 110.168 176.654 1.00 143.99 667 SER A CA 1
ATOM 3261 C C . SER A 1 463 ? 121.242 110.608 176.032 1.00 144.60 667 SER A C 1
ATOM 3262 O O . SER A 1 463 ? 120.192 110.085 176.461 1.00 146.51 667 SER A O 1
ATOM 3265 N N . VAL A 1 464 ? 121.294 111.530 175.060 1.00 143.98 668 VAL A N 1
ATOM 3266 C CA . VAL A 1 464 ? 120.108 112.127 174.373 1.00 144.40 668 VAL A CA 1
ATOM 3267 C C . VAL A 1 464 ? 120.038 111.578 172.950 1.00 146.48 668 VAL A C 1
ATOM 3268 O O . VAL A 1 464 ? 120.954 111.812 172.164 1.00 153.75 668 VAL A O 1
ATOM 3272 N N . PRO A 1 465 ? 118.965 110.837 172.569 1.00 145.90 669 PRO A N 1
ATOM 3273 C CA . PRO A 1 465 ? 118.755 110.435 171.176 1.00 151.50 669 PRO A CA 1
ATOM 3274 C C . PRO A 1 465 ? 118.734 111.611 170.183 1.00 156.70 669 PRO A C 1
ATOM 3275 O O . PRO A 1 465 ? 118.402 112.713 170.589 1.00 164.43 669 PRO A O 1
ATOM 3279 N N . GLU A 1 466 ? 119.080 111.350 168.917 1.00 157.47 670 GLU A N 1
ATOM 3280 C CA . GLU A 1 466 ? 119.069 112.355 167.818 1.00 161.27 670 GLU A CA 1
ATOM 3281 C C . GLU A 1 466 ? 117.620 112.783 167.546 1.00 157.88 670 GLU A C 1
ATOM 3282 O O . GLU A 1 466 ? 116.759 111.889 167.407 1.00 160.41 670 GLU A O 1
ATOM 3288 N N . GLY A 1 467 ? 117.374 114.096 167.476 1.00 150.68 671 GLY A N 1
ATOM 3289 C CA . GLY A 1 467 ? 116.061 114.683 167.148 1.00 149.72 671 GLY A CA 1
ATOM 3290 C C . GLY A 1 467 ? 115.037 114.431 168.240 1.00 147.75 671 GLY A C 1
ATOM 3291 O O . GLY A 1 467 ? 113.964 113.882 167.921 1.00 154.80 671 GLY A O 1
ATOM 3292 N N . SER A 1 468 ? 115.360 114.810 169.481 1.00 143.03 672 SER A N 1
ATOM 3293 C CA . SER A 1 468 ? 114.477 114.691 170.672 1.00 141.23 672 SER A CA 1
ATOM 3294 C C . SER A 1 468 ? 114.542 115.974 171.512 1.00 139.46 672 SER A C 1
ATOM 3295 O O . SER A 1 468 ? 115.586 116.658 171.468 1.00 137.87 672 SER A O 1
ATOM 3298 N N . LEU A 1 469 ? 113.459 116.268 172.242 1.00 137.50 673 LEU A N 1
ATOM 3299 C CA . LEU A 1 469 ? 113.312 117.447 173.139 1.00 136.98 673 LEU A CA 1
ATOM 3300 C C . LEU A 1 469 ? 113.505 116.989 174.591 1.00 143.61 673 LEU A C 1
ATOM 3301 O O . LEU A 1 469 ? 112.632 116.254 175.094 1.00 154.72 673 LEU A O 1
ATOM 3306 N N . VAL A 1 470 ? 114.604 117.415 175.226 1.00 144.20 674 VAL A N 1
ATOM 3307 C CA . VAL A 1 470 ? 114.967 117.096 176.641 1.00 143.81 674 VAL A CA 1
ATOM 3308 C C . VAL A 1 470 ? 114.690 118.333 177.505 1.00 147.96 674 VAL A C 1
ATOM 3309 O O . VAL A 1 470 ? 114.853 119.460 176.993 1.00 160.53 674 VAL A O 1
ATOM 3313 N N . ALA A 1 471 ? 114.306 118.123 178.769 1.00 145.19 675 ALA A N 1
ATOM 3314 C CA . ALA A 1 471 ? 113.892 119.174 179.728 1.00 145.71 675 ALA A CA 1
ATOM 3315 C C . ALA A 1 471 ? 114.636 118.999 181.059 1.00 146.15 675 ALA A C 1
ATOM 3316 O O . ALA A 1 471 ? 114.412 117.976 181.730 1.00 143.67 675 ALA A O 1
ATOM 3318 N N . VAL A 1 472 ? 115.476 119.973 181.423 1.00 148.65 676 VAL A N 1
ATOM 3319 C CA . VAL A 1 472 ? 116.232 120.014 182.711 1.00 153.24 676 VAL A CA 1
ATOM 3320 C C . VAL A 1 472 ? 115.416 120.844 183.710 1.00 161.61 676 VAL A C 1
ATOM 3321 O O . VAL A 1 472 ? 115.089 122.003 183.380 1.00 160.61 676 VAL A O 1
ATOM 3325 N N . VAL A 1 473 ? 115.101 120.270 184.878 1.00 167.88 677 VAL A N 1
ATOM 3326 C CA . VAL A 1 473 ? 114.251 120.894 185.939 1.00 165.14 677 VAL A CA 1
ATOM 3327 C C . VAL A 1 473 ? 114.904 120.678 187.310 1.00 168.78 677 VAL A C 1
ATOM 3328 O O . VAL A 1 473 ? 115.815 119.831 187.413 1.00 165.96 677 VAL A O 1
ATOM 3332 N N . GLY A 1 474 ? 114.430 121.420 188.317 1.00 176.45 678 GLY A N 1
ATOM 3333 C CA . GLY A 1 474 ? 114.925 121.387 189.709 1.00 178.90 678 GLY A CA 1
ATOM 3334 C C . GLY A 1 474 ? 114.786 122.738 190.393 1.00 183.12 678 GLY A C 1
ATOM 3335 O O . GLY A 1 474 ? 114.197 123.654 189.781 1.00 188.82 678 GLY A O 1
ATOM 3336 N N . GLN A 1 475 ? 115.309 122.858 191.617 1.00 181.93 679 GLN A N 1
ATOM 3337 C CA . GLN A 1 475 ? 115.310 124.113 192.421 1.00 177.80 679 GLN A CA 1
ATOM 3338 C C . GLN A 1 475 ? 116.495 124.988 191.992 1.00 179.33 679 GLN A C 1
ATOM 3339 O O . GLN A 1 475 ? 117.355 124.491 191.234 1.00 181.96 679 GLN A O 1
ATOM 3345 N N . VAL A 1 476 ? 116.530 126.242 192.456 1.00 179.71 680 VAL A N 1
ATOM 3346 C CA . VAL A 1 476 ? 117.639 127.212 192.192 1.00 177.92 680 VAL A CA 1
ATOM 3347 C C . VAL A 1 476 ? 118.916 126.692 192.866 1.00 175.13 680 VAL A C 1
ATOM 3348 O O . VAL A 1 476 ? 118.815 126.140 193.982 1.00 177.67 680 VAL A O 1
ATOM 3352 N N . GLY A 1 477 ? 120.065 126.851 192.201 1.00 171.72 681 GLY A N 1
ATOM 3353 C CA . GLY A 1 477 ? 121.389 126.419 192.693 1.00 175.45 681 GLY A CA 1
ATOM 3354 C C . GLY A 1 477 ? 121.503 124.905 192.796 1.00 179.59 681 GLY A C 1
ATOM 3355 O O . GLY A 1 477 ? 122.084 124.431 193.794 1.00 179.53 681 GLY A O 1
ATOM 3356 N N . CYS A 1 478 ? 120.971 124.177 191.805 1.00 185.47 682 CYS A N 1
ATOM 3357 C CA . CYS A 1 478 ? 121.074 122.697 191.655 1.00 182.36 682 CYS A CA 1
ATOM 3358 C C . CYS A 1 478 ? 122.068 122.338 190.540 1.00 175.22 682 CYS A C 1
ATOM 3359 O O . CYS A 1 478 ? 122.175 121.139 190.218 1.00 172.41 682 CYS A O 1
ATOM 3362 N N . GLY A 1 479 ? 122.767 123.332 189.977 1.00 171.77 683 GLY A N 1
ATOM 3363 C CA . GLY A 1 479 ? 123.732 123.162 188.874 1.00 167.51 683 GLY A CA 1
ATOM 3364 C C . GLY A 1 479 ? 123.058 122.999 187.519 1.00 162.91 683 GLY A C 1
ATOM 3365 O O . GLY A 1 479 ? 123.757 122.585 186.573 1.00 170.95 683 GLY A O 1
ATOM 3366 N N . LYS A 1 480 ? 121.761 123.314 187.410 1.00 155.05 684 LYS A N 1
ATOM 3367 C CA . LYS A 1 480 ? 120.994 123.250 186.134 1.00 152.51 684 LYS A CA 1
ATOM 3368 C C . LYS A 1 480 ? 121.496 124.348 185.183 1.00 149.86 684 LYS A C 1
ATOM 3369 O O . LYS A 1 480 ? 121.455 124.125 183.958 1.00 154.28 684 LYS A O 1
ATOM 3375 N N . SER A 1 481 ? 121.957 125.482 185.727 1.00 143.50 685 SER A N 1
ATOM 3376 C CA . SER A 1 481 ? 122.574 126.603 184.970 1.00 141.51 685 SER A CA 1
ATOM 3377 C C . SER A 1 481 ? 123.968 126.196 184.474 1.00 136.24 685 SER A C 1
ATOM 3378 O O . SER A 1 481 ? 124.309 126.544 183.327 1.00 136.32 685 SER A O 1
ATOM 3381 N N . SER A 1 482 ? 124.737 125.487 185.309 1.00 134.17 686 SER A N 1
ATOM 3382 C CA . SER A 1 482 ? 126.129 125.035 185.037 1.00 135.87 686 SER A CA 1
ATOM 3383 C C . SER A 1 482 ? 126.166 123.938 183.962 1.00 134.45 686 SER A C 1
ATOM 3384 O O . SER A 1 482 ? 127.204 123.836 183.278 1.00 135.32 686 SER A O 1
ATOM 3387 N N . LEU A 1 483 ? 125.094 123.146 183.825 1.00 131.42 687 LEU A N 1
ATOM 3388 C CA . LEU A 1 483 ? 125.029 121.942 182.946 1.00 125.92 687 LEU A CA 1
ATOM 3389 C C . LEU A 1 483 ? 125.309 122.321 181.486 1.00 122.67 687 LEU A C 1
ATOM 3390 O O . LEU A 1 483 ? 126.112 121.618 180.848 1.00 120.90 687 LEU A O 1
ATOM 3395 N N . LEU A 1 484 ? 124.665 123.379 180.979 1.00 121.94 688 LEU A N 1
ATOM 3396 C CA . LEU A 1 484 ? 124.814 123.845 179.571 1.00 126.38 688 LEU A CA 1
ATOM 3397 C C . LEU A 1 484 ? 126.200 124.464 179.363 1.00 130.37 688 LEU A C 1
ATOM 3398 O O . LEU A 1 484 ? 126.747 124.303 178.254 1.00 141.27 688 LEU A O 1
ATOM 3403 N N . SER A 1 485 ? 126.746 125.141 180.380 1.00 128.15 689 SER A N 1
ATOM 3404 C CA . SER A 1 485 ? 128.115 125.727 180.372 1.00 129.98 689 SER A CA 1
ATOM 3405 C C . SER A 1 485 ? 129.177 124.621 180.301 1.00 132.71 689 SER A C 1
ATOM 3406 O O . SER A 1 485 ? 130.269 124.903 179.765 1.00 144.34 689 SER A O 1
ATOM 3409 N N . ALA A 1 486 ? 128.874 123.422 180.818 1.00 133.59 690 ALA A N 1
ATOM 3410 C CA . ALA A 1 486 ? 129.775 122.242 180.832 1.00 132.75 690 ALA A CA 1
ATOM 3411 C C . ALA A 1 486 ? 129.908 121.651 179.425 1.00 127.33 690 ALA A C 1
ATOM 3412 O O . ALA A 1 486 ? 131.048 121.332 179.034 1.00 129.03 690 ALA A O 1
ATOM 3414 N N . LEU A 1 487 ? 128.790 121.495 178.705 1.00 122.18 691 LEU A N 1
ATOM 3415 C CA . LEU A 1 487 ? 128.746 120.944 177.321 1.00 125.70 691 LEU A CA 1
ATOM 3416 C C . LEU A 1 487 ? 129.491 121.873 176.349 1.00 127.22 691 LEU A C 1
ATOM 3417 O O . LEU A 1 487 ? 130.078 121.351 175.384 1.00 137.77 691 LEU A O 1
ATOM 3422 N N . LEU A 1 488 ? 129.479 123.188 176.598 1.00 123.11 692 LEU A N 1
ATOM 3423 C CA . LEU A 1 488 ? 130.121 124.212 175.725 1.00 129.93 692 LEU A CA 1
ATOM 3424 C C . LEU A 1 488 ? 131.630 124.308 176.001 1.00 132.60 692 LEU A C 1
ATOM 3425 O O . LEU A 1 488 ? 132.290 125.096 175.295 1.00 139.33 692 LEU A O 1
ATOM 3430 N N . ALA A 1 489 ? 132.146 123.557 176.984 1.00 135.24 693 ALA A N 1
ATOM 3431 C CA . ALA A 1 489 ? 133.577 123.478 177.372 1.00 138.59 693 ALA A CA 1
ATOM 3432 C C . ALA A 1 489 ? 134.041 124.827 177.942 1.00 142.34 693 ALA A C 1
ATOM 3433 O O . ALA A 1 489 ? 135.116 125.313 177.528 1.00 147.59 693 ALA A O 1
ATOM 3435 N N . GLU A 1 490 ? 133.251 125.401 178.859 1.00 141.91 694 GLU A N 1
ATOM 3436 C CA . GLU A 1 490 ? 133.593 126.625 179.637 1.00 144.22 694 GLU A CA 1
ATOM 3437 C C . GLU A 1 490 ? 134.158 126.216 181.004 1.00 142.12 694 GLU A C 1
ATOM 3438 O O . GLU A 1 490 ? 135.118 126.866 181.461 1.00 149.81 694 GLU A O 1
ATOM 3444 N N . MET A 1 491 ? 133.583 125.177 181.623 1.00 134.61 695 MET A N 1
ATOM 3445 C CA . MET A 1 491 ? 134.019 124.605 182.927 1.00 131.72 695 MET A CA 1
ATOM 3446 C C . MET A 1 491 ? 135.203 123.654 182.712 1.00 135.20 695 MET A C 1
ATOM 3447 O O . MET A 1 491 ? 135.292 123.061 181.619 1.00 145.28 695 MET A O 1
ATOM 3452 N N . ASP A 1 492 ? 136.059 123.502 183.728 1.00 136.08 696 ASP A N 1
ATOM 3453 C CA . ASP A 1 492 ? 137.236 122.587 183.719 1.00 135.13 696 ASP A CA 1
ATOM 3454 C C . ASP A 1 492 ? 136.781 121.185 184.133 1.00 131.98 696 ASP A C 1
ATOM 3455 O O . ASP A 1 492 ? 136.188 121.061 185.222 1.00 134.87 696 ASP A O 1
ATOM 3460 N N . LYS A 1 493 ? 137.047 120.177 183.297 1.00 130.82 697 LYS A N 1
ATOM 3461 C CA . LYS A 1 493 ? 136.715 118.751 183.568 1.00 127.86 697 LYS A CA 1
ATOM 3462 C C . LYS A 1 493 ? 137.737 118.173 184.553 1.00 128.50 697 LYS A C 1
ATOM 3463 O O . LYS A 1 493 ? 138.910 118.593 184.504 1.00 134.66 697 LYS A O 1
ATOM 3469 N N . VAL A 1 494 ? 137.293 117.248 185.408 1.00 128.35 698 VAL A N 1
ATOM 3470 C CA . VAL A 1 494 ? 138.129 116.517 186.408 1.00 130.06 698 VAL A CA 1
ATOM 3471 C C . VAL A 1 494 ? 138.272 115.068 185.927 1.00 132.23 698 VAL A C 1
ATOM 3472 O O . VAL A 1 494 ? 139.420 114.621 185.734 1.00 133.22 698 VAL A O 1
ATOM 3476 N N . GLU A 1 495 ? 137.141 114.376 185.751 1.00 135.82 699 GLU A N 1
ATOM 3477 C CA . GLU A 1 495 ? 137.051 112.984 185.225 1.00 139.58 699 GLU A CA 1
ATOM 3478 C C . GLU A 1 495 ? 135.786 112.846 184.368 1.00 141.21 699 GLU A C 1
ATOM 3479 O O . GLU A 1 495 ? 134.868 113.674 184.538 1.00 138.15 699 GLU A O 1
ATOM 3485 N N . GLY A 1 496 ? 135.757 111.845 183.479 1.00 144.83 700 GLY A N 1
ATOM 3486 C CA . GLY A 1 496 ? 134.580 111.452 182.677 1.00 143.24 700 GLY A CA 1
ATOM 3487 C C . GLY A 1 496 ? 134.781 111.661 181.184 1.00 140.87 700 GLY A C 1
ATOM 3488 O O . GLY A 1 496 ? 135.796 112.276 180.798 1.00 140.05 700 GLY A O 1
ATOM 3489 N N . HIS A 1 497 ? 133.832 111.164 180.377 1.00 138.36 701 HIS A N 1
ATOM 3490 C CA . HIS A 1 497 ? 133.795 111.256 178.891 1.00 135.01 701 HIS A CA 1
ATOM 3491 C C . HIS A 1 497 ? 132.559 112.055 178.455 1.00 131.25 701 HIS A C 1
ATOM 3492 O O . HIS A 1 497 ? 131.452 111.732 178.939 1.00 131.62 701 HIS A O 1
ATOM 3499 N N . VAL A 1 498 ? 132.749 113.042 177.568 1.00 131.82 702 VAL A N 1
ATOM 3500 C CA . VAL A 1 498 ? 131.682 113.937 177.016 1.00 133.63 702 VAL A CA 1
ATOM 3501 C C . VAL A 1 498 ? 131.932 114.136 175.516 1.00 138.42 702 VAL A C 1
ATOM 3502 O O . VAL A 1 498 ? 133.098 114.383 175.147 1.00 144.45 702 VAL A O 1
ATOM 3506 N N . THR A 1 499 ? 130.878 114.057 174.694 1.00 140.98 703 THR A N 1
ATOM 3507 C CA . THR A 1 499 ? 130.915 114.348 173.231 1.00 142.30 703 THR A CA 1
ATOM 3508 C C . THR A 1 499 ? 129.550 114.870 172.759 1.00 141.04 703 THR A C 1
ATOM 3509 O O . THR A 1 499 ? 128.524 114.359 173.248 1.00 140.40 703 THR A O 1
ATOM 3513 N N . VAL A 1 500 ? 129.557 115.844 171.839 1.00 141.61 704 VAL A N 1
ATOM 3514 C CA . VAL A 1 500 ? 128.341 116.411 171.179 1.00 143.66 704 VAL A CA 1
ATOM 3515 C C . VAL A 1 500 ? 128.527 116.318 169.657 1.00 147.93 704 VAL A C 1
ATOM 3516 O O . VAL A 1 500 ? 129.634 116.629 169.173 1.00 153.35 704 VAL A O 1
ATOM 3520 N N . LYS A 1 501 ? 127.481 115.895 168.940 1.00 146.96 705 LYS A N 1
ATOM 3521 C CA . LYS A 1 501 ? 127.513 115.586 167.484 1.00 147.88 705 LYS A CA 1
ATOM 3522 C C . LYS A 1 501 ? 127.040 116.810 166.690 1.00 150.16 705 LYS A C 1
ATOM 3523 O O . LYS A 1 501 ? 125.917 117.282 166.947 1.00 149.57 705 LYS A O 1
ATOM 3529 N N . GLY A 1 502 ? 127.869 117.291 165.758 1.00 152.51 706 GLY A N 1
ATOM 3530 C CA . GLY A 1 502 ? 127.514 118.351 164.793 1.00 150.77 706 GLY A CA 1
ATOM 3531 C C . GLY A 1 502 ? 127.565 119.737 165.411 1.00 147.67 706 GLY A C 1
ATOM 3532 O O . GLY A 1 502 ? 128.139 119.879 166.510 1.00 150.32 706 GLY A O 1
ATOM 3533 N N . SER A 1 503 ? 126.982 120.722 164.722 1.00 142.58 707 SER A N 1
ATOM 3534 C CA . SER A 1 503 ? 126.983 122.159 165.101 1.00 140.95 707 SER A CA 1
ATOM 3535 C C . SER A 1 503 ? 126.091 122.376 166.331 1.00 141.57 707 SER A C 1
ATOM 3536 O O . SER A 1 503 ? 125.134 121.594 166.515 1.00 147.14 707 SER A O 1
ATOM 3539 N N . VAL A 1 504 ? 126.405 123.395 167.140 1.00 135.05 708 VAL A N 1
ATOM 3540 C CA . VAL A 1 504 ? 125.720 123.720 168.428 1.00 129.30 708 VAL A CA 1
ATOM 3541 C C . VAL A 1 504 ? 125.292 125.194 168.398 1.00 131.39 708 VAL A C 1
ATOM 3542 O O . VAL A 1 504 ? 126.134 126.044 168.038 1.00 133.87 708 VAL A O 1
ATOM 3546 N N . ALA A 1 505 ? 124.035 125.469 168.770 1.00 129.30 709 ALA A N 1
ATOM 3547 C CA . ALA A 1 505 ? 123.431 126.819 168.885 1.00 125.99 709 ALA A CA 1
ATOM 3548 C C . ALA A 1 505 ? 123.000 127.057 170.338 1.00 127.96 709 ALA A C 1
ATOM 3549 O O . ALA A 1 505 ? 122.370 126.154 170.929 1.00 132.12 709 ALA A O 1
ATOM 3551 N N . TYR A 1 506 ? 123.319 128.241 170.872 1.00 127.56 710 TYR A N 1
ATOM 3552 C CA . TYR A 1 506 ? 123.243 128.596 172.316 1.00 123.48 710 TYR A CA 1
ATOM 3553 C C . TYR A 1 506 ? 122.395 129.861 172.496 1.00 126.98 710 TYR A C 1
ATOM 3554 O O . TYR A 1 506 ? 122.474 130.769 171.640 1.00 140.54 710 TYR A O 1
ATOM 3563 N N . VAL A 1 507 ? 121.613 129.913 173.581 1.00 123.39 711 VAL A N 1
ATOM 3564 C CA . VAL A 1 507 ? 120.752 131.069 173.978 1.00 119.30 711 VAL A CA 1
ATOM 3565 C C . VAL A 1 507 ? 120.985 131.339 175.465 1.00 119.52 711 VAL A C 1
ATOM 3566 O O . VAL A 1 507 ? 120.368 130.687 176.305 1.00 124.05 711 VAL A O 1
ATOM 3570 N N . PRO A 1 508 ? 121.869 132.289 175.851 1.00 119.26 712 PRO A N 1
ATOM 3571 C CA . PRO A 1 508 ? 122.185 132.511 177.265 1.00 126.85 712 PRO A CA 1
ATOM 3572 C C . PRO A 1 508 ? 121.052 133.205 178.036 1.00 138.70 712 PRO A C 1
ATOM 3573 O O . PRO A 1 508 ? 120.229 133.850 177.404 1.00 147.58 712 PRO A O 1
ATOM 3577 N N . GLN A 1 509 ? 121.032 133.045 179.366 1.00 146.26 713 GLN A N 1
ATOM 3578 C CA . GLN A 1 509 ? 120.064 133.703 180.291 1.00 151.43 713 GLN A CA 1
ATOM 3579 C C . GLN A 1 509 ? 120.157 135.223 180.114 1.00 152.14 713 GLN A C 1
ATOM 3580 O O . GLN A 1 509 ? 119.132 135.841 179.764 1.00 153.90 713 GLN A O 1
ATOM 3586 N N . GLN A 1 510 ? 121.346 135.790 180.341 1.00 152.84 714 GLN A N 1
ATOM 3587 C CA . GLN A 1 510 ? 121.654 137.228 180.110 1.00 152.84 714 GLN A CA 1
ATOM 3588 C C . GLN A 1 510 ? 122.026 137.405 178.633 1.00 146.09 714 GLN A C 1
ATOM 3589 O O . GLN A 1 510 ? 123.193 137.140 178.282 1.00 150.64 714 GLN A O 1
ATOM 3595 N N . ALA A 1 511 ? 121.060 137.821 177.807 1.00 137.98 715 ALA A N 1
ATOM 3596 C CA . ALA A 1 511 ? 121.181 137.946 176.333 1.00 132.87 715 ALA A CA 1
ATOM 3597 C C . ALA A 1 511 ? 122.210 139.026 175.980 1.00 128.87 715 ALA A C 1
ATOM 3598 O O . ALA A 1 511 ? 122.098 140.144 176.515 1.00 135.71 715 ALA A O 1
ATOM 3600 N N . TRP A 1 512 ? 123.169 138.689 175.112 1.00 127.72 716 TRP A N 1
ATOM 3601 C CA . TRP A 1 512 ? 124.222 139.597 174.584 1.00 125.80 716 TRP A CA 1
ATOM 3602 C C . TRP A 1 512 ? 123.816 140.071 173.184 1.00 131.49 716 TRP A C 1
ATOM 3603 O O . TRP A 1 512 ? 123.542 139.200 172.331 1.00 137.61 716 TRP A O 1
ATOM 3614 N N . ILE A 1 513 ? 123.777 141.392 172.969 1.00 134.38 717 ILE A N 1
ATOM 3615 C CA . ILE A 1 513 ? 123.331 142.036 171.696 1.00 136.50 717 ILE A CA 1
ATOM 3616 C C . ILE A 1 513 ? 124.351 143.119 171.316 1.00 136.45 717 ILE A C 1
ATOM 3617 O O . ILE A 1 513 ? 124.294 144.220 171.901 1.00 147.29 717 ILE A O 1
ATOM 3622 N N . GLN A 1 514 ? 125.260 142.804 170.388 1.00 134.38 718 GLN A N 1
ATOM 3623 C CA . GLN A 1 514 ? 126.300 143.742 169.874 1.00 138.92 718 GLN A CA 1
ATOM 3624 C C . GLN A 1 514 ? 125.613 144.878 169.106 1.00 149.03 718 GLN A C 1
ATOM 3625 O O . GLN A 1 514 ? 124.605 144.603 168.427 1.00 162.61 718 GLN A O 1
ATOM 3631 N N . ASN A 1 515 ? 126.141 146.103 169.218 1.00 151.14 719 ASN A N 1
ATOM 3632 C CA . ASN A 1 515 ? 125.523 147.344 168.675 1.00 149.50 719 ASN A CA 1
ATOM 3633 C C . ASN A 1 515 ? 125.731 147.398 167.154 1.00 141.68 719 ASN A C 1
ATOM 3634 O O . ASN A 1 515 ? 126.758 147.954 166.714 1.00 137.20 719 ASN A O 1
ATOM 3639 N N . ILE A 1 516 ? 124.790 146.827 166.393 1.00 139.69 720 ILE A N 1
ATOM 3640 C CA . ILE A 1 516 ? 124.751 146.840 164.896 1.00 144.38 720 ILE A CA 1
ATOM 3641 C C . ILE A 1 516 ? 123.284 146.913 164.441 1.00 147.71 720 ILE A C 1
ATOM 3642 O O . ILE A 1 516 ? 122.398 147.023 165.317 1.00 148.70 720 ILE A O 1
ATOM 3647 N N . SER A 1 517 ? 123.044 146.873 163.124 1.00 150.42 721 SER A N 1
ATOM 3648 C CA . SER A 1 517 ? 121.697 146.798 162.493 1.00 149.16 721 SER A CA 1
ATOM 3649 C C . SER A 1 517 ? 120.972 145.532 162.968 1.00 141.00 721 SER A C 1
ATOM 3650 O O . SER A 1 517 ? 121.554 144.441 162.820 1.00 136.65 721 SER A O 1
ATOM 3653 N N . LEU A 1 518 ? 119.751 145.680 163.497 1.00 136.26 722 LEU A N 1
ATOM 3654 C CA . LEU A 1 518 ? 118.953 144.596 164.143 1.00 137.46 722 LEU A CA 1
ATOM 3655 C C . LEU A 1 518 ? 118.714 143.435 163.165 1.00 134.54 722 LEU A C 1
ATOM 3656 O O . LEU A 1 518 ? 118.604 142.292 163.647 1.00 134.62 722 LEU A O 1
ATOM 3661 N N . ARG A 1 519 ? 118.619 143.708 161.858 1.00 136.23 723 ARG A N 1
ATOM 3662 C CA . ARG A 1 519 ? 118.591 142.671 160.789 1.00 141.60 723 ARG A CA 1
ATOM 3663 C C . ARG A 1 519 ? 119.908 141.886 160.835 1.00 144.40 723 ARG A C 1
ATOM 3664 O O . ARG A 1 519 ? 119.855 140.648 160.975 1.00 139.61 723 ARG A O 1
ATOM 3672 N N . GLU A 1 520 ? 121.042 142.597 160.777 1.00 150.36 724 GLU A N 1
ATOM 3673 C CA . GLU A 1 520 ? 122.415 142.019 160.718 1.00 151.80 724 GLU A CA 1
ATOM 3674 C C . GLU A 1 520 ? 122.796 141.392 162.069 1.00 145.11 724 GLU A C 1
ATOM 3675 O O . GLU A 1 520 ? 123.787 140.635 162.099 1.00 149.71 724 GLU A O 1
ATOM 3681 N N . ASN A 1 521 ? 122.058 141.706 163.140 1.00 134.40 725 ASN A N 1
ATOM 3682 C CA . ASN A 1 521 ? 122.221 141.119 164.498 1.00 126.38 725 ASN A CA 1
ATOM 3683 C C . ASN A 1 521 ? 121.661 139.690 164.509 1.00 120.48 725 ASN A C 1
ATOM 3684 O O . ASN A 1 521 ? 122.344 138.802 165.051 1.00 116.94 725 ASN A O 1
ATOM 3689 N N . ILE A 1 522 ? 120.463 139.490 163.948 1.00 118.39 726 ILE A N 1
ATOM 3690 C CA . ILE A 1 522 ? 119.779 138.163 163.841 1.00 120.99 726 ILE A CA 1
ATOM 3691 C C . ILE A 1 522 ? 120.494 137.312 162.781 1.00 123.81 726 ILE A C 1
ATOM 3692 O O . ILE A 1 522 ? 120.580 136.084 162.983 1.00 127.54 726 ILE A O 1
ATOM 3697 N N . LEU A 1 523 ? 120.978 137.925 161.693 1.00 125.16 727 LEU A N 1
ATOM 3698 C CA . LEU A 1 523 ? 121.733 137.224 160.616 1.00 127.11 727 LEU A CA 1
ATOM 3699 C C . LEU A 1 523 ? 123.096 136.766 161.151 1.00 126.53 727 LEU A C 1
ATOM 3700 O O . LEU A 1 523 ? 123.527 135.659 160.773 1.00 130.72 727 LEU A O 1
ATOM 3705 N N . PHE A 1 524 ? 123.746 137.592 161.981 1.00 122.86 728 PHE A N 1
ATOM 3706 C CA . PHE A 1 524 ? 124.963 137.255 162.770 1.00 121.57 728 PHE A CA 1
ATOM 3707 C C . PHE A 1 524 ? 126.105 136.830 161.831 1.00 122.55 728 PHE A C 1
ATOM 3708 O O . PHE A 1 524 ? 126.846 135.886 162.163 1.00 122.60 728 PHE A O 1
ATOM 3716 N N . GLY A 1 525 ? 126.245 137.520 160.694 1.00 127.52 729 GLY A N 1
ATOM 3717 C CA . GLY A 1 525 ? 127.258 137.229 159.661 1.00 132.26 729 GLY A CA 1
ATOM 3718 C C . GLY A 1 525 ? 126.918 135.980 158.865 1.00 136.43 729 GLY A C 1
ATOM 3719 O O . GLY A 1 525 ? 127.795 135.101 158.754 1.00 134.20 729 GLY A O 1
ATOM 3720 N N . ARG A 1 526 ? 125.690 135.904 158.335 1.00 144.47 730 ARG A N 1
ATOM 3721 C CA . ARG A 1 526 ? 125.227 134.849 157.390 1.00 152.91 730 ARG A CA 1
ATOM 3722 C C . ARG A 1 526 ? 124.534 135.508 156.191 1.00 157.77 730 ARG A C 1
ATOM 3723 O O . ARG A 1 526 ? 124.002 136.628 156.351 1.00 152.14 730 ARG A O 1
ATOM 3731 N N . GLN A 1 527 ? 124.543 134.827 155.039 1.00 165.41 731 GLN A N 1
ATOM 3732 C CA . GLN A 1 527 ? 123.917 135.295 153.771 1.00 169.65 731 GLN A CA 1
ATOM 3733 C C . GLN A 1 527 ? 122.393 135.263 153.933 1.00 165.57 731 GLN A C 1
ATOM 3734 O O . GLN A 1 527 ? 121.876 134.242 154.430 1.00 162.74 731 GLN A O 1
ATOM 3740 N N . LEU A 1 528 ? 121.712 136.339 153.521 1.00 162.42 732 LEU A N 1
ATOM 3741 C CA . LEU A 1 528 ? 120.253 136.554 153.738 1.00 158.71 732 LEU A CA 1
ATOM 3742 C C . LEU A 1 528 ? 119.450 135.546 152.903 1.00 156.94 732 LEU A C 1
ATOM 3743 O O . LEU A 1 528 ? 119.890 135.206 151.787 1.00 153.71 732 LEU A O 1
ATOM 3748 N N . GLN A 1 529 ? 118.327 135.079 153.460 1.00 159.74 733 GLN A N 1
ATOM 3749 C CA . GLN A 1 529 ? 117.309 134.220 152.798 1.00 162.79 733 GLN A CA 1
ATOM 3750 C C . GLN A 1 529 ? 115.928 134.757 153.205 1.00 173.53 733 GLN A C 1
ATOM 3751 O O . GLN A 1 529 ? 115.473 134.441 154.328 1.00 182.84 733 GLN A O 1
ATOM 3757 N N . GLU A 1 530 ? 115.308 135.554 152.325 1.00 178.86 734 GLU A N 1
ATOM 3758 C CA . GLU A 1 530 ? 114.149 136.444 152.628 1.00 185.34 734 GLU A CA 1
ATOM 3759 C C . GLU A 1 530 ? 112.950 135.622 153.117 1.00 180.83 734 GLU A C 1
ATOM 3760 O O . GLU A 1 530 ? 112.341 136.026 154.129 1.00 180.77 734 GLU A O 1
ATOM 3766 N N . ARG A 1 531 ? 112.625 134.522 152.427 1.00 181.75 735 ARG A N 1
ATOM 3767 C CA . ARG A 1 531 ? 111.466 133.637 152.737 1.00 186.43 735 ARG A CA 1
ATOM 3768 C C . ARG A 1 531 ? 111.609 133.072 154.156 1.00 185.00 735 ARG A C 1
ATOM 3769 O O . ARG A 1 531 ? 110.633 133.167 154.930 1.00 179.45 735 ARG A O 1
ATOM 3777 N N . TYR A 1 532 ? 112.784 132.518 154.475 1.00 184.05 736 TYR A N 1
ATOM 3778 C CA . TYR A 1 532 ? 113.109 131.876 155.778 1.00 176.93 736 TYR A CA 1
ATOM 3779 C C . TYR A 1 532 ? 113.198 132.945 156.877 1.00 165.73 736 TYR A C 1
ATOM 3780 O O . TYR A 1 532 ? 112.633 132.716 157.965 1.00 159.42 736 TYR A O 1
ATOM 3789 N N . TYR A 1 533 ? 113.882 134.064 156.602 1.00 157.01 737 TYR A N 1
ATOM 3790 C CA . TYR A 1 533 ? 114.053 135.212 157.537 1.00 154.40 737 TYR A CA 1
ATOM 3791 C C . TYR A 1 533 ? 112.680 135.742 157.977 1.00 156.73 737 TYR A C 1
ATOM 3792 O O . TYR A 1 533 ? 112.548 136.147 159.148 1.00 152.21 737 TYR A O 1
ATOM 3801 N N . LYS A 1 534 ? 111.698 135.752 157.069 1.00 166.44 738 LYS A N 1
ATOM 3802 C CA . LYS A 1 534 ? 110.302 136.194 157.345 1.00 173.62 738 LYS A CA 1
ATOM 3803 C C . LYS A 1 534 ? 109.625 135.199 158.298 1.00 175.18 738 LYS A C 1
ATOM 3804 O O . LYS A 1 534 ? 108.931 135.658 159.231 1.00 167.74 738 LYS A O 1
ATOM 3810 N N . ALA A 1 535 ? 109.833 133.894 158.077 1.00 176.74 739 ALA A N 1
ATOM 3811 C CA . ALA A 1 535 ? 109.182 132.777 158.805 1.00 175.87 739 ALA A CA 1
ATOM 3812 C C . ALA A 1 535 ? 109.627 132.745 160.275 1.00 170.77 739 ALA A C 1
ATOM 3813 O O . ALA A 1 535 ? 108.753 132.529 161.135 1.00 161.80 739 ALA A O 1
ATOM 3815 N N . VAL A 1 536 ? 110.925 132.933 160.550 1.00 170.80 740 VAL A N 1
ATOM 3816 C CA . VAL A 1 536 ? 111.515 132.851 161.925 1.00 167.70 740 VAL A CA 1
ATOM 3817 C C . VAL A 1 536 ? 111.130 134.099 162.735 1.00 168.77 740 VAL A C 1
ATOM 3818 O O . VAL A 1 536 ? 110.815 133.938 163.932 1.00 174.54 740 VAL A O 1
ATOM 3822 N N . VAL A 1 537 ? 111.160 135.286 162.116 1.00 169.27 741 VAL A N 1
ATOM 3823 C CA . VAL A 1 537 ? 110.785 136.591 162.752 1.00 171.72 741 VAL A CA 1
ATOM 3824 C C . VAL A 1 537 ? 109.303 136.542 163.153 1.00 176.45 741 VAL A C 1
ATOM 3825 O O . VAL A 1 537 ? 108.978 137.026 164.258 1.00 176.31 741 VAL A O 1
ATOM 3829 N N . GLU A 1 538 ? 108.448 135.984 162.289 1.00 180.33 742 GLU A N 1
ATOM 3830 C CA . GLU A 1 538 ? 106.998 135.763 162.550 1.00 183.99 742 GLU A CA 1
ATOM 3831 C C . GLU A 1 538 ? 106.835 134.733 163.677 1.00 186.48 742 GLU A C 1
ATOM 3832 O O . GLU A 1 538 ? 106.091 135.025 164.635 1.00 186.38 742 GLU A O 1
ATOM 3838 N N . ALA A 1 539 ? 107.515 133.583 163.560 1.00 186.51 743 ALA A N 1
ATOM 3839 C CA . ALA A 1 539 ? 107.444 132.426 164.490 1.00 177.94 743 ALA A CA 1
ATOM 3840 C C . ALA A 1 539 ? 107.926 132.820 165.892 1.00 174.49 743 ALA A C 1
ATOM 3841 O O . ALA A 1 539 ? 107.362 132.293 166.869 1.00 178.12 743 ALA A O 1
ATOM 3843 N N . CYS A 1 540 ? 108.926 133.706 165.986 1.00 173.89 744 CYS A N 1
ATOM 3844 C CA . CYS A 1 540 ? 109.498 134.222 167.262 1.00 177.48 744 CYS A CA 1
ATOM 3845 C C . CYS A 1 540 ? 108.567 135.258 167.914 1.00 180.33 744 CYS A C 1
ATOM 3846 O O . CYS A 1 540 ? 108.854 135.637 169.069 1.00 181.36 744 CYS A O 1
ATOM 3849 N N . ALA A 1 541 ? 107.512 135.702 167.214 1.00 180.77 745 ALA A N 1
ATOM 3850 C CA . ALA A 1 541 ? 106.525 136.714 167.666 1.00 178.95 745 ALA A CA 1
ATOM 3851 C C . ALA A 1 541 ? 107.235 138.057 167.885 1.00 176.57 745 ALA A C 1
ATOM 3852 O O . ALA A 1 541 ? 106.974 138.715 168.915 1.00 171.75 745 ALA A O 1
ATOM 3854 N N . LEU A 1 542 ? 108.089 138.446 166.931 1.00 176.22 746 LEU A N 1
ATOM 3855 C CA . LEU A 1 542 ? 108.945 139.662 166.988 1.00 180.97 746 LEU A CA 1
ATOM 3856 C C . LEU A 1 542 ? 108.324 140.805 166.167 1.00 184.34 746 LEU A C 1
ATOM 3857 O O . LEU A 1 542 ? 108.799 141.944 166.327 1.00 188.69 746 LEU A O 1
ATOM 3862 N N . LEU A 1 543 ? 107.301 140.530 165.342 1.00 182.15 747 LEU A N 1
ATOM 3863 C CA . LEU A 1 543 ? 106.613 141.542 164.482 1.00 177.81 747 LEU A CA 1
ATOM 3864 C C . LEU A 1 543 ? 105.863 142.572 165.331 1.00 180.53 747 LEU A C 1
ATOM 3865 O O . LEU A 1 543 ? 105.899 143.757 165.003 1.00 178.13 747 LEU A O 1
ATOM 3870 N N . PRO A 1 544 ? 105.140 142.185 166.415 1.00 180.79 748 PRO A N 1
ATOM 3871 C CA . PRO A 1 544 ? 104.545 143.165 167.332 1.00 181.82 748 PRO A CA 1
ATOM 3872 C C . PRO A 1 544 ? 105.552 144.156 167.947 1.00 185.28 748 PRO A C 1
ATOM 3873 O O . PRO A 1 544 ? 105.187 145.299 168.140 1.00 184.59 748 PRO A O 1
ATOM 3877 N N . ASP A 1 545 ? 106.772 143.690 168.236 1.00 193.79 749 ASP A N 1
ATOM 3878 C CA . ASP A 1 545 ? 107.891 144.498 168.799 1.00 200.61 749 ASP A CA 1
ATOM 3879 C C . ASP A 1 545 ? 108.550 145.325 167.686 1.00 202.47 749 ASP A C 1
ATOM 3880 O O . ASP A 1 545 ? 108.907 146.490 167.958 1.00 209.20 749 ASP A O 1
ATOM 3885 N N . LEU A 1 546 ? 108.710 144.737 166.493 1.00 199.24 750 LEU A N 1
ATOM 3886 C CA . LEU A 1 546 ? 109.384 145.346 165.311 1.00 201.55 750 LEU A CA 1
ATOM 3887 C C . LEU A 1 546 ? 108.662 146.635 164.894 1.00 203.68 750 LEU A C 1
ATOM 3888 O O . LEU A 1 546 ? 109.358 147.637 164.643 1.00 206.69 750 LEU A O 1
ATOM 3893 N N . GLU A 1 547 ? 107.326 146.605 164.832 1.00 205.13 751 GLU A N 1
ATOM 3894 C CA . GLU A 1 547 ? 106.467 147.731 164.362 1.00 204.50 751 GLU A CA 1
ATOM 3895 C C . GLU A 1 547 ? 106.572 148.926 165.320 1.00 204.62 751 GLU A C 1
ATOM 3896 O O . GLU A 1 547 ? 106.482 150.071 164.830 1.00 209.13 751 GLU A O 1
ATOM 3902 N N . ILE A 1 548 ? 106.752 148.677 166.624 1.00 203.88 752 ILE A N 1
ATOM 3903 C CA . ILE A 1 548 ? 106.810 149.724 167.694 1.00 203.95 752 ILE A CA 1
ATOM 3904 C C . ILE A 1 548 ? 108.088 150.561 167.528 1.00 205.87 752 ILE A C 1
ATOM 3905 O O . ILE A 1 548 ? 108.001 151.793 167.709 1.00 202.05 752 ILE A O 1
ATOM 3910 N N . LEU A 1 549 ? 109.220 149.921 167.202 1.00 207.90 753 LEU A N 1
ATOM 3911 C CA . LEU A 1 549 ? 110.570 150.552 167.128 1.00 209.04 753 LEU A CA 1
ATOM 3912 C C . LEU A 1 549 ? 110.571 151.671 166.087 1.00 205.41 753 LEU A C 1
ATOM 3913 O O . LEU A 1 549 ? 110.005 151.495 165.009 1.00 195.48 753 LEU A O 1
ATOM 3918 N N . PRO A 1 550 ? 111.210 152.840 166.362 1.00 207.64 754 PRO A N 1
ATOM 3919 C CA . PRO A 1 550 ? 111.119 154.012 165.483 1.00 205.66 754 PRO A CA 1
ATOM 3920 C C . PRO A 1 550 ? 111.440 153.749 164.003 1.00 201.89 754 PRO A C 1
ATOM 3921 O O . PRO A 1 550 ? 110.622 154.090 163.165 1.00 204.93 754 PRO A O 1
ATOM 3925 N N . SER A 1 551 ? 112.604 153.156 163.722 1.00 198.02 755 SER A N 1
ATOM 3926 C CA . SER A 1 551 ? 113.089 152.840 162.351 1.00 199.71 755 SER A CA 1
ATOM 3927 C C . SER A 1 551 ? 112.366 151.603 161.808 1.00 199.48 755 SER A C 1
ATOM 3928 O O . SER A 1 551 ? 112.106 151.565 160.588 1.00 195.00 755 SER A O 1
ATOM 3931 N N . GLY A 1 552 ? 112.071 150.627 162.677 1.00 202.96 756 GLY A N 1
ATOM 3932 C CA . GLY A 1 552 ? 111.292 149.415 162.357 1.00 204.60 756 GLY A CA 1
ATOM 3933 C C . GLY A 1 552 ? 112.173 148.180 162.243 1.00 203.31 756 GLY A C 1
ATOM 3934 O O . GLY A 1 552 ? 112.612 147.671 163.295 1.00 195.80 756 GLY A O 1
ATOM 3935 N N . ASP A 1 553 ? 112.419 147.719 161.010 1.00 204.95 757 ASP A N 1
ATOM 3936 C CA . ASP A 1 553 ? 113.168 146.471 160.691 1.00 205.40 757 ASP A CA 1
ATOM 3937 C C . ASP A 1 553 ? 114.630 146.611 161.131 1.00 203.60 757 ASP A C 1
ATOM 3938 O O . ASP A 1 553 ? 115.124 145.697 161.822 1.00 203.65 757 ASP A O 1
ATOM 3943 N N . ARG A 1 554 ? 115.284 147.708 160.735 1.00 200.83 758 ARG A N 1
ATOM 3944 C CA . ARG A 1 554 ? 116.733 147.971 160.966 1.00 200.13 758 ARG A CA 1
ATOM 3945 C C . ARG A 1 554 ? 116.873 149.219 161.844 1.00 196.54 758 ARG A C 1
ATOM 3946 O O . ARG A 1 554 ? 116.499 150.313 161.381 1.00 197.94 758 ARG A O 1
ATOM 3954 N N . THR A 1 555 ? 117.380 149.043 163.070 1.00 196.23 759 THR A N 1
ATOM 3955 C CA . THR A 1 555 ? 117.579 150.113 164.088 1.00 200.51 759 THR A CA 1
ATOM 3956 C C . THR A 1 555 ? 118.870 149.835 164.873 1.00 203.50 759 THR A C 1
ATOM 3957 O O . THR A 1 555 ? 119.602 148.896 164.490 1.00 205.52 759 THR A O 1
ATOM 3961 N N . GLU A 1 556 ? 119.134 150.626 165.920 1.00 206.64 760 GLU A N 1
ATOM 3962 C CA . GLU A 1 556 ? 120.299 150.476 166.836 1.00 208.58 760 GLU A CA 1
ATOM 3963 C C . GLU A 1 556 ? 119.870 149.716 168.099 1.00 213.19 760 GLU A C 1
ATOM 3964 O O . GLU A 1 556 ? 118.655 149.487 168.277 1.00 216.96 760 GLU A O 1
ATOM 3970 N N . ILE A 1 557 ? 120.846 149.345 168.935 1.00 217.23 761 ILE A N 1
ATOM 3971 C CA . ILE A 1 557 ? 120.683 148.478 170.143 1.00 222.62 761 ILE A CA 1
ATOM 3972 C C . ILE A 1 557 ? 120.856 149.341 171.400 1.00 228.36 761 ILE A C 1
ATOM 3973 O O . ILE A 1 557 ? 121.540 150.382 171.314 1.00 233.37 761 ILE A O 1
ATOM 3978 N N . GLY A 1 558 ? 120.259 148.910 172.521 1.00 231.50 762 GLY A N 1
ATOM 3979 C CA . GLY A 1 558 ? 120.240 149.610 173.822 1.00 232.07 762 GLY A CA 1
ATOM 3980 C C . GLY A 1 558 ? 121.623 149.899 174.392 1.00 231.25 762 GLY A C 1
ATOM 3981 O O . GLY A 1 558 ? 121.718 150.821 175.229 1.00 232.92 762 GLY A O 1
ATOM 3982 N N . GLU A 1 559 ? 122.648 149.134 173.992 1.00 226.51 763 GLU A N 1
ATOM 3983 C CA . GLU A 1 559 ? 124.077 149.347 174.363 1.00 220.66 763 GLU A CA 1
ATOM 3984 C C . GLU A 1 559 ? 124.476 150.795 174.046 1.00 211.83 763 GLU A C 1
ATOM 3985 O O . GLU A 1 559 ? 125.084 151.442 174.924 1.00 212.90 763 GLU A O 1
ATOM 3991 N N . LYS A 1 560 ? 124.148 151.276 172.840 1.00 202.31 764 LYS A N 1
ATOM 3992 C CA . LYS A 1 560 ? 124.381 152.678 172.394 1.00 196.25 764 LYS A CA 1
ATOM 3993 C C . LYS A 1 560 ? 123.315 153.054 171.354 1.00 190.67 764 LYS A C 1
ATOM 3994 O O . LYS A 1 560 ? 123.648 153.139 170.154 1.00 188.44 764 LYS A O 1
ATOM 4000 N N . GLY A 1 561 ? 122.077 153.265 171.811 1.00 191.15 765 GLY A N 1
ATOM 4001 C CA . GLY A 1 561 ? 120.913 153.588 170.959 1.00 193.35 765 GLY A CA 1
ATOM 4002 C C . GLY A 1 561 ? 119.596 153.406 171.699 1.00 193.99 765 GLY A C 1
ATOM 4003 O O . GLY A 1 561 ? 119.591 153.566 172.938 1.00 191.04 765 GLY A O 1
ATOM 4004 N N . VAL A 1 562 ? 118.520 153.093 170.968 1.00 196.00 766 VAL A N 1
ATOM 4005 C CA . VAL A 1 562 ? 117.148 152.881 171.528 1.00 198.20 766 VAL A CA 1
ATOM 4006 C C . VAL A 1 562 ? 117.166 151.616 172.401 1.00 195.07 766 VAL A C 1
ATOM 4007 O O . VAL A 1 562 ? 117.710 150.590 171.947 1.00 197.23 766 VAL A O 1
ATOM 4011 N N . ASN A 1 563 ? 116.600 151.703 173.610 1.00 191.12 767 ASN A N 1
ATOM 4012 C CA . ASN A 1 563 ? 116.668 150.643 174.655 1.00 188.59 767 ASN A CA 1
ATOM 4013 C C . ASN A 1 563 ? 115.591 149.586 174.386 1.00 187.39 767 ASN A C 1
ATOM 4014 O O . ASN A 1 563 ? 114.431 149.976 174.140 1.00 190.07 767 ASN A O 1
ATOM 4019 N N . LEU A 1 564 ? 115.972 148.304 174.438 1.00 182.86 768 LEU A N 1
ATOM 4020 C CA . LEU A 1 564 ? 115.065 147.127 174.340 1.00 178.33 768 LEU A CA 1
ATOM 4021 C C . LEU A 1 564 ? 114.858 146.542 175.743 1.00 175.93 768 LEU A C 1
ATOM 4022 O O . LEU A 1 564 ? 115.831 146.529 176.526 1.00 177.73 768 LEU A O 1
ATOM 4027 N N . SER A 1 565 ? 113.642 146.071 176.040 1.00 169.94 769 SER A N 1
ATOM 4028 C CA . SER A 1 565 ? 113.254 145.469 177.344 1.00 164.92 769 SER A CA 1
ATOM 4029 C C . SER A 1 565 ? 113.816 144.045 177.453 1.00 166.33 769 SER A C 1
ATOM 4030 O O . SER A 1 565 ? 114.223 143.487 176.413 1.00 171.74 769 SER A O 1
ATOM 4033 N N . GLY A 1 566 ? 113.825 143.490 178.670 1.00 168.40 770 GLY A N 1
ATOM 4034 C CA . GLY A 1 566 ? 114.346 142.143 178.990 1.00 164.32 770 GLY A CA 1
ATOM 4035 C C . GLY A 1 566 ? 113.717 141.055 178.131 1.00 158.61 770 GLY A C 1
ATOM 4036 O O . GLY A 1 566 ? 114.459 140.149 177.702 1.00 150.85 770 GLY A O 1
ATOM 4037 N N . GLY A 1 567 ? 112.403 141.143 177.889 1.00 157.08 771 GLY A N 1
ATOM 4038 C CA . GLY A 1 567 ? 111.634 140.208 177.046 1.00 156.64 771 GLY A CA 1
ATOM 4039 C C . GLY A 1 567 ? 112.057 140.268 175.587 1.00 157.16 771 GLY A C 1
ATOM 4040 O O . GLY A 1 567 ? 112.183 139.193 174.966 1.00 159.86 771 GLY A O 1
ATOM 4041 N N . GLN A 1 568 ? 112.266 141.480 175.058 1.00 156.82 772 GLN A N 1
ATOM 4042 C CA . GLN A 1 568 ? 112.663 141.745 173.646 1.00 154.59 772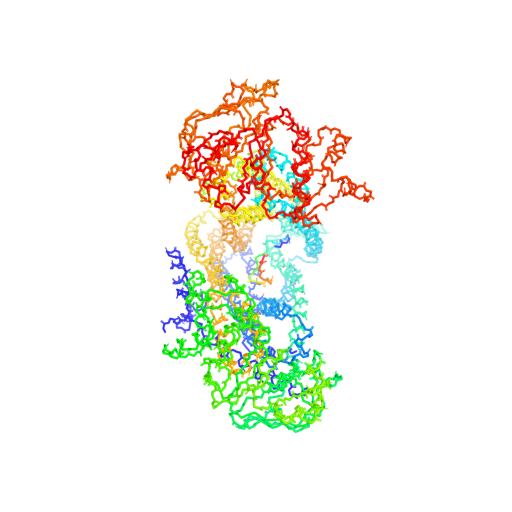 GLN A CA 1
ATOM 4043 C C . GLN A 1 568 ? 114.097 141.257 173.397 1.00 150.20 772 GLN A C 1
ATOM 4044 O O . GLN A 1 568 ? 114.340 140.696 172.308 1.00 146.34 772 GLN A O 1
ATOM 4050 N N . LYS A 1 569 ? 115.004 141.466 174.359 1.00 149.37 773 LYS A N 1
ATOM 4051 C CA . LYS A 1 569 ? 116.424 141.017 174.290 1.00 154.15 773 LYS A CA 1
ATOM 4052 C C . LYS A 1 569 ? 116.481 139.495 174.091 1.00 154.38 773 LYS A C 1
ATOM 4053 O O . LYS A 1 569 ? 117.255 139.044 173.222 1.00 157.83 773 LYS A O 1
ATOM 4059 N N . GLN A 1 570 ? 115.686 138.744 174.863 1.00 152.57 774 GLN A N 1
ATOM 4060 C CA . GLN A 1 570 ? 115.567 137.260 174.787 1.00 148.62 774 GLN A CA 1
ATOM 4061 C C . GLN A 1 570 ? 115.013 136.837 173.420 1.00 145.62 774 GLN A C 1
ATOM 4062 O O . GLN A 1 570 ? 115.467 135.799 172.899 1.00 145.25 774 GLN A O 1
ATOM 4068 N N . ARG A 1 571 ? 114.064 137.609 172.874 1.00 143.16 775 ARG A N 1
ATOM 4069 C CA . ARG A 1 571 ? 113.306 137.277 171.635 1.00 144.22 775 ARG A CA 1
ATOM 4070 C C . ARG A 1 571 ? 114.222 137.412 170.408 1.00 141.01 775 ARG A C 1
ATOM 4071 O O . ARG A 1 571 ? 114.071 136.596 169.477 1.00 143.28 775 ARG A O 1
ATOM 4079 N N . VAL A 1 572 ? 115.128 138.399 170.408 1.00 134.92 776 VAL A N 1
ATOM 4080 C CA . VAL A 1 572 ? 116.187 138.586 169.367 1.00 132.07 776 VAL A CA 1
ATOM 4081 C C . VAL A 1 572 ? 117.197 137.435 169.489 1.00 130.43 776 VAL A C 1
ATOM 4082 O O . VAL A 1 572 ? 117.461 136.754 168.468 1.00 123.15 776 VAL A O 1
ATOM 4086 N N . SER A 1 573 ? 117.739 137.246 170.698 1.00 130.68 777 SER A N 1
ATOM 4087 C CA . SER A 1 573 ? 118.747 136.216 171.068 1.00 125.39 777 SER A CA 1
ATOM 4088 C C . SER A 1 573 ? 118.256 134.816 170.678 1.00 117.72 777 SER A C 1
ATOM 4089 O O . SER A 1 573 ? 119.080 134.029 170.173 1.00 112.09 777 SER A O 1
ATOM 4092 N N . LEU A 1 574 ? 116.970 134.522 170.913 1.00 117.10 778 LEU A N 1
ATOM 4093 C CA . LEU A 1 574 ? 116.315 133.244 170.519 1.00 121.57 778 LEU A CA 1
ATOM 4094 C C . LEU A 1 574 ? 116.322 133.121 168.991 1.00 124.69 778 LEU A C 1
ATOM 4095 O O . LEU A 1 574 ? 116.728 132.055 168.495 1.00 130.10 778 LEU A O 1
ATOM 4100 N N . ALA A 1 575 ? 115.883 134.171 168.289 1.00 123.39 779 ALA A N 1
ATOM 4101 C CA . ALA A 1 575 ? 115.793 134.233 166.809 1.00 123.28 779 ALA A CA 1
ATOM 4102 C C . ALA A 1 575 ? 117.180 134.029 166.180 1.00 119.13 779 ALA A C 1
ATOM 4103 O O . ALA A 1 575 ? 117.270 133.253 165.201 1.00 111.81 779 ALA A O 1
ATOM 4105 N N . ARG A 1 576 ? 118.212 134.691 166.728 1.00 114.98 780 ARG A N 1
ATOM 4106 C CA . ARG A 1 576 ? 119.628 134.605 166.265 1.00 112.58 780 ARG A CA 1
ATOM 4107 C C . ARG A 1 576 ? 120.068 133.137 166.181 1.00 111.45 780 ARG A C 1
ATOM 4108 O O . ARG A 1 576 ? 120.707 132.771 165.178 1.00 113.54 780 ARG A O 1
ATOM 4116 N N . ALA A 1 577 ? 119.749 132.340 167.205 1.00 115.95 781 ALA A N 1
ATOM 4117 C CA . ALA A 1 577 ? 120.049 130.890 167.273 1.00 118.32 781 ALA A CA 1
ATOM 4118 C C . ALA A 1 577 ? 119.198 130.134 166.246 1.00 117.58 781 ALA A C 1
ATOM 4119 O O . ALA A 1 577 ? 119.762 129.271 165.553 1.00 119.04 781 ALA A O 1
ATOM 4121 N N . VAL A 1 578 ? 117.898 130.448 166.160 1.00 117.71 782 VAL A N 1
ATOM 4122 C CA . VAL A 1 578 ? 116.916 129.762 165.264 1.00 120.98 782 VAL A CA 1
ATOM 4123 C C . VAL A 1 578 ? 117.361 129.934 163.806 1.00 124.19 782 VAL A C 1
ATOM 4124 O O . VAL A 1 578 ? 117.333 128.927 163.066 1.00 115.96 782 VAL A O 1
ATOM 4128 N N . TYR A 1 579 ? 117.748 131.153 163.411 1.00 134.20 783 TYR A N 1
ATOM 4129 C CA . TYR A 1 579 ? 118.124 131.498 162.013 1.00 140.02 783 TYR A CA 1
ATOM 4130 C C . TYR A 1 579 ? 119.363 130.703 161.587 1.00 140.55 783 TYR A C 1
ATOM 4131 O O . TYR A 1 579 ? 119.370 130.190 160.449 1.00 145.02 783 TYR A O 1
ATOM 4140 N N . CYS A 1 580 ? 120.369 130.611 162.465 1.00 139.79 784 CYS A N 1
ATOM 4141 C CA . CYS A 1 580 ? 121.657 129.896 162.234 1.00 142.23 784 CYS A CA 1
ATOM 4142 C C . CYS A 1 580 ? 121.394 128.465 161.741 1.00 138.95 784 CYS A C 1
ATOM 4143 O O . CYS A 1 580 ? 122.119 128.019 160.828 1.00 138.22 784 CYS A O 1
ATOM 4146 N N . ASP A 1 581 ? 120.400 127.787 162.326 1.00 138.48 785 ASP A N 1
ATOM 4147 C CA . ASP A 1 581 ? 119.925 126.434 161.928 1.00 144.02 785 ASP A CA 1
ATOM 4148 C C . ASP A 1 581 ? 121.072 125.424 162.097 1.00 144.22 785 ASP A C 1
ATOM 4149 O O . ASP A 1 581 ? 121.454 124.769 161.103 1.00 145.85 785 ASP A O 1
ATOM 4154 N N . SER A 1 582 ? 121.605 125.320 163.319 1.00 141.31 786 SER A N 1
ATOM 4155 C CA . SER A 1 582 ? 122.604 124.300 163.737 1.00 138.16 786 SER A CA 1
ATOM 4156 C C . SER A 1 582 ? 121.878 122.986 164.049 1.00 137.50 786 SER A C 1
ATOM 4157 O O . SER A 1 582 ? 120.641 123.008 164.133 1.00 135.77 786 SER A O 1
ATOM 4160 N N . ASP A 1 583 ? 122.623 121.893 164.228 1.00 142.88 787 ASP A N 1
ATOM 4161 C CA . ASP A 1 583 ? 122.071 120.534 164.487 1.00 146.58 787 ASP A CA 1
ATOM 4162 C C . ASP A 1 583 ? 121.531 120.473 165.922 1.00 146.21 787 ASP A C 1
ATOM 4163 O O . ASP A 1 583 ? 120.311 120.269 166.081 1.00 154.23 787 ASP A O 1
ATOM 4168 N N . VAL A 1 584 ? 122.407 120.655 166.918 1.00 138.97 788 VAL A N 1
ATOM 4169 C CA . VAL A 1 584 ? 122.071 120.625 168.374 1.00 131.04 788 VAL A CA 1
ATOM 4170 C C . VAL A 1 584 ? 121.737 122.051 168.822 1.00 126.98 788 VAL A C 1
ATOM 4171 O O . VAL A 1 584 ? 122.392 122.989 168.329 1.00 129.31 788 VAL A O 1
ATOM 4175 N N . TYR A 1 585 ? 120.761 122.192 169.726 1.00 123.53 789 TYR A N 1
ATOM 4176 C CA . TYR A 1 585 ? 120.326 123.466 170.357 1.00 119.99 789 TYR A CA 1
ATOM 4177 C C . TYR A 1 585 ? 120.411 123.329 171.880 1.00 123.46 789 TYR A C 1
ATOM 4178 O O . TYR A 1 585 ? 119.925 122.310 172.406 1.00 131.69 789 TYR A O 1
ATOM 4187 N N . LEU A 1 586 ? 121.010 124.320 172.552 1.00 124.79 790 LEU A N 1
ATOM 4188 C CA . LEU A 1 586 ? 121.125 124.389 174.036 1.00 125.29 790 LEU A CA 1
ATOM 4189 C C . LEU A 1 586 ? 120.470 125.688 174.523 1.00 128.69 790 LEU A C 1
ATOM 4190 O O . LEU A 1 586 ? 121.137 126.741 174.485 1.00 130.88 790 LEU A O 1
ATOM 4195 N N . LEU A 1 587 ? 119.206 125.605 174.955 1.00 129.95 791 LEU A N 1
ATOM 4196 C CA . LEU A 1 587 ? 118.366 126.769 175.347 1.00 136.42 791 LEU A CA 1
ATOM 4197 C C . LEU A 1 587 ? 118.462 126.972 176.866 1.00 141.81 791 LEU A C 1
ATOM 4198 O O . LEU A 1 587 ? 117.851 126.173 177.606 1.00 144.51 791 LEU A O 1
ATOM 4203 N N . ASP A 1 588 ? 119.207 127.996 177.305 1.00 150.10 792 ASP A N 1
ATOM 4204 C CA . ASP A 1 588 ? 119.455 128.315 178.740 1.00 160.42 792 ASP A CA 1
ATOM 4205 C C . ASP A 1 588 ? 118.366 129.283 179.225 1.00 165.80 792 ASP A C 1
ATOM 4206 O O . ASP A 1 588 ? 118.680 130.466 179.484 1.00 171.49 792 ASP A O 1
ATOM 4211 N N . ASP A 1 589 ? 117.130 128.776 179.330 1.00 170.47 793 ASP A N 1
ATOM 4212 C CA . ASP A 1 589 ? 115.923 129.494 179.821 1.00 173.85 793 ASP A CA 1
ATOM 4213 C C . ASP A 1 589 ? 115.645 130.705 178.930 1.00 178.71 793 ASP A C 1
ATOM 4214 O O . ASP A 1 589 ? 115.943 131.837 179.307 1.00 180.03 793 ASP A O 1
ATOM 4219 N N . PRO A 1 590 ? 115.078 130.509 177.714 1.00 183.08 794 PRO A N 1
ATOM 4220 C CA . PRO A 1 590 ? 114.595 131.624 176.897 1.00 184.01 794 PRO A CA 1
ATOM 4221 C C . PRO A 1 590 ? 113.349 132.306 177.489 1.00 184.41 794 PRO A C 1
ATOM 4222 O O . PRO A 1 590 ? 113.155 133.478 177.222 1.00 187.50 794 PRO A O 1
ATOM 4226 N N . LEU A 1 591 ? 112.552 131.562 178.268 1.00 184.40 795 LEU A N 1
ATOM 4227 C CA . LEU A 1 591 ? 111.237 132.005 178.813 1.00 184.62 795 LEU A CA 1
ATOM 4228 C C . LEU A 1 591 ? 111.465 133.021 179.941 1.00 183.45 795 LEU A C 1
ATOM 4229 O O . LEU A 1 591 ? 111.498 132.618 181.122 1.00 179.78 795 LEU A O 1
ATOM 4234 N N . SER A 1 592 ? 111.635 134.292 179.568 1.00 188.06 796 SER A N 1
ATOM 4235 C CA . SER A 1 592 ? 111.621 135.479 180.463 1.00 188.12 796 SER A CA 1
ATOM 4236 C C . SER A 1 592 ? 110.826 136.606 179.786 1.00 189.91 796 SER A C 1
ATOM 4237 O O . SER A 1 592 ? 111.252 137.776 179.871 1.00 180.79 796 SER A O 1
ATOM 4240 N N . ALA A 1 593 ? 109.702 136.249 179.151 1.00 197.26 797 ALA A N 1
ATOM 4241 C CA . ALA A 1 593 ? 108.845 137.142 178.335 1.00 206.73 797 ALA A CA 1
ATOM 4242 C C . ALA A 1 593 ? 107.853 137.885 179.239 1.00 217.83 797 ALA A C 1
ATOM 4243 O O . ALA A 1 593 ? 107.818 137.594 180.454 1.00 216.21 797 ALA A O 1
ATOM 4245 N N . VAL A 1 594 ? 107.083 138.813 178.659 1.00 230.91 798 VAL A N 1
ATOM 4246 C CA . VAL A 1 594 ? 106.107 139.690 179.380 1.00 236.95 798 VAL A CA 1
ATOM 4247 C C . VAL A 1 594 ? 104.920 138.848 179.874 1.00 239.27 798 VAL A C 1
ATOM 4248 O O . VAL A 1 594 ? 104.497 139.069 181.029 1.00 242.56 798 VAL A O 1
ATOM 4252 N N . ASP A 1 595 ? 104.407 137.928 179.043 1.00 235.75 799 ASP A N 1
ATOM 4253 C CA . ASP A 1 595 ? 103.213 137.087 179.336 1.00 232.60 799 ASP A CA 1
ATOM 4254 C C . ASP A 1 595 ? 103.491 135.627 178.959 1.00 226.51 799 ASP A C 1
ATOM 4255 O O . ASP A 1 595 ? 104.406 135.383 178.147 1.00 224.15 799 ASP A O 1
ATOM 4260 N N . ALA A 1 596 ? 102.715 134.702 179.534 1.00 223.71 800 ALA A N 1
ATOM 4261 C CA . ALA A 1 596 ? 102.696 133.259 179.193 1.00 223.68 800 ALA A CA 1
ATOM 4262 C C . ALA A 1 596 ? 102.074 133.061 177.803 1.00 224.16 800 ALA A C 1
ATOM 4263 O O . ALA A 1 596 ? 102.480 132.105 177.109 1.00 226.97 800 ALA A O 1
ATOM 4265 N N . HIS A 1 597 ? 101.126 133.929 177.424 1.00 221.52 801 HIS A N 1
ATOM 4266 C CA . HIS A 1 597 ? 100.455 133.962 176.093 1.00 218.96 801 HIS A CA 1
ATOM 4267 C C . HIS A 1 597 ? 101.490 134.174 174.978 1.00 216.19 801 HIS A C 1
ATOM 4268 O O . HIS A 1 597 ? 101.303 133.593 173.889 1.00 224.39 801 HIS A O 1
ATOM 4275 N N . VAL A 1 598 ? 102.532 134.974 175.240 1.00 204.80 802 VAL A N 1
ATOM 4276 C CA . VAL A 1 598 ? 103.676 135.213 174.307 1.00 196.24 802 VAL A CA 1
ATOM 4277 C C . VAL A 1 598 ? 104.492 133.916 174.204 1.00 189.36 802 VAL A C 1
ATOM 4278 O O . VAL A 1 598 ? 104.782 133.494 173.065 1.00 184.94 802 VAL A O 1
ATOM 4282 N N . GLY A 1 599 ? 104.839 133.318 175.350 1.00 180.57 803 GLY A N 1
ATOM 4283 C CA . GLY A 1 599 ? 105.592 132.050 175.461 1.00 173.93 803 GLY A CA 1
ATOM 4284 C C . GLY A 1 599 ? 104.892 130.887 174.772 1.00 168.91 803 GLY A C 1
ATOM 4285 O O . GLY A 1 599 ? 105.604 130.058 174.169 1.00 161.55 803 GLY A O 1
ATOM 4286 N N . LYS A 1 600 ? 103.557 130.817 174.868 1.00 171.14 804 LYS A N 1
ATOM 4287 C CA . LYS A 1 600 ? 102.708 129.782 174.205 1.00 177.41 804 LYS A CA 1
ATOM 4288 C C . LYS A 1 600 ? 102.920 129.825 172.685 1.00 179.26 804 LYS A C 1
ATOM 4289 O O . LYS A 1 600 ? 103.109 128.743 172.085 1.00 175.09 804 LYS A O 1
ATOM 4295 N N . HIS A 1 601 ? 102.884 131.027 172.098 1.00 181.82 805 HIS A N 1
ATOM 4296 C CA . HIS A 1 601 ? 103.056 131.283 170.640 1.00 185.47 805 HIS A CA 1
ATOM 4297 C C . HIS A 1 601 ? 104.464 130.867 170.194 1.00 178.09 805 HIS A C 1
ATOM 4298 O O . HIS A 1 601 ? 104.573 130.185 169.156 1.00 167.03 805 HIS A O 1
ATOM 4305 N N . ILE A 1 602 ? 105.493 131.256 170.958 1.00 174.78 806 ILE A N 1
ATOM 4306 C CA . ILE A 1 602 ? 106.935 130.998 170.661 1.00 170.06 806 ILE A CA 1
ATOM 4307 C C . ILE A 1 602 ? 107.202 129.491 170.772 1.00 164.21 806 ILE A C 1
ATOM 4308 O O . ILE A 1 602 ? 107.678 128.909 169.778 1.00 154.75 806 ILE A O 1
ATOM 4313 N N . PHE A 1 603 ? 106.907 128.899 171.936 1.00 167.40 807 PHE A N 1
ATOM 4314 C CA . PHE A 1 603 ? 107.163 127.469 172.268 1.00 173.74 807 PHE A CA 1
ATOM 4315 C C . PHE A 1 603 ? 106.560 126.561 171.189 1.00 177.17 807 PHE A C 1
ATOM 4316 O O . PHE A 1 603 ? 107.297 125.706 170.662 1.00 187.09 807 PHE A O 1
ATOM 4324 N N . GLU A 1 604 ? 105.270 126.744 170.879 1.00 175.52 808 GLU A N 1
ATOM 4325 C CA . GLU A 1 604 ? 104.494 125.882 169.946 1.00 176.57 808 GLU A CA 1
ATOM 4326 C C . GLU A 1 604 ? 105.032 126.017 168.514 1.00 175.43 808 GLU A C 1
ATOM 4327 O O . GLU A 1 604 ? 105.112 124.980 167.823 1.00 169.77 808 GLU A O 1
ATOM 4333 N N . ASN A 1 605 ? 105.376 127.239 168.089 1.00 175.78 809 ASN A N 1
ATOM 4334 C CA . ASN A 1 605 ? 105.704 127.577 166.676 1.00 176.11 809 ASN A CA 1
ATOM 4335 C C . ASN A 1 605 ? 107.207 127.395 166.402 1.00 169.40 809 ASN A C 1
ATOM 4336 O O . ASN A 1 605 ? 107.551 127.219 165.217 1.00 175.77 809 ASN A O 1
ATOM 4341 N N . VAL A 1 606 ? 108.067 127.431 167.432 1.00 159.23 810 VAL A N 1
ATOM 4342 C CA . VAL A 1 606 ? 109.556 127.346 167.293 1.00 153.24 810 VAL A CA 1
ATOM 4343 C C . VAL A 1 606 ? 110.068 126.047 167.933 1.00 149.69 810 VAL A C 1
ATOM 4344 O O . VAL A 1 606 ? 110.589 125.198 167.188 1.00 148.26 810 VAL A O 1
ATOM 4348 N N . ILE A 1 607 ? 109.925 125.910 169.258 1.00 146.13 811 ILE A N 1
ATOM 4349 C CA . ILE A 1 607 ? 110.691 124.949 170.113 1.00 139.18 811 ILE A CA 1
ATOM 4350 C C . ILE A 1 607 ? 109.999 123.577 170.129 1.00 135.22 811 ILE A C 1
ATOM 4351 O O . ILE A 1 607 ? 110.725 122.566 170.067 1.00 134.57 811 ILE A O 1
ATOM 4356 N N . GLY A 1 608 ? 108.665 123.543 170.231 1.00 135.44 812 GLY A N 1
ATOM 4357 C CA . GLY A 1 608 ? 107.859 122.321 170.428 1.00 140.14 812 GLY A CA 1
ATOM 4358 C C . GLY A 1 608 ? 107.888 121.380 169.224 1.00 143.29 812 GLY A C 1
ATOM 4359 O O . GLY A 1 608 ? 108.547 121.663 168.224 1.00 143.95 812 GLY A O 1
ATOM 4360 N N . PRO A 1 609 ? 107.167 120.232 169.280 1.00 147.63 813 PRO A N 1
ATOM 4361 C CA . PRO A 1 609 ? 107.175 119.251 168.192 1.00 152.14 813 PRO A CA 1
ATOM 4362 C C . PRO A 1 609 ? 106.432 119.707 166.925 1.00 161.44 813 PRO A C 1
ATOM 4363 O O . PRO A 1 609 ? 106.792 119.251 165.854 1.00 172.36 813 PRO A O 1
ATOM 4367 N N . LYS A 1 610 ? 105.427 120.582 167.071 1.00 163.54 814 LYS A N 1
ATOM 4368 C CA . LYS A 1 610 ? 104.642 121.172 165.950 1.00 161.60 814 LYS A CA 1
ATOM 4369 C C . LYS A 1 610 ? 105.389 122.362 165.326 1.00 157.26 814 LYS A C 1
ATOM 4370 O O . LYS A 1 610 ? 104.987 122.776 164.222 1.00 156.77 814 LYS A O 1
ATOM 4376 N N . GLY A 1 611 ? 106.423 122.891 165.994 1.00 157.95 815 GLY A N 1
ATOM 4377 C CA . GLY A 1 611 ? 107.161 124.102 165.580 1.00 158.90 815 GLY A CA 1
ATOM 4378 C C . GLY A 1 611 ? 108.219 123.826 164.521 1.00 162.38 815 GLY A C 1
ATOM 4379 O O . GLY A 1 611 ? 108.103 122.804 163.813 1.00 166.50 815 GLY A O 1
ATOM 4380 N N . LEU A 1 612 ? 109.218 124.712 164.419 1.00 160.28 816 LEU A N 1
ATOM 4381 C CA . LEU A 1 612 ? 110.273 124.704 163.364 1.00 160.41 816 LEU A CA 1
ATOM 4382 C C . LEU A 1 612 ? 111.222 123.517 163.568 1.00 164.82 816 LEU A C 1
ATOM 4383 O O . LEU A 1 612 ? 111.476 122.793 162.585 1.00 176.77 816 LEU A O 1
ATOM 4388 N N . LEU A 1 613 ? 111.719 123.331 164.796 1.00 162.17 817 LEU A N 1
ATOM 4389 C CA . LEU A 1 613 ? 112.808 122.375 165.140 1.00 155.72 817 LEU A CA 1
ATOM 4390 C C . LEU A 1 613 ? 112.195 120.997 165.436 1.00 154.09 817 LEU A C 1
ATOM 4391 O O . LEU A 1 613 ? 112.325 120.526 166.580 1.00 149.37 817 LEU A O 1
ATOM 4396 N N . LYS A 1 614 ? 111.567 120.372 164.433 1.00 158.62 818 LYS A N 1
ATOM 4397 C CA . LYS A 1 614 ? 110.821 119.089 164.571 1.00 164.95 818 LYS A CA 1
ATOM 4398 C C . LYS A 1 614 ? 111.811 117.935 164.764 1.00 166.03 818 LYS A C 1
ATOM 4399 O O . LYS A 1 614 ? 111.749 117.284 165.827 1.00 170.72 818 LYS A O 1
ATOM 4405 N N . ASN A 1 615 ? 112.677 117.696 163.771 1.00 162.65 819 ASN A N 1
ATOM 4406 C CA . ASN A 1 615 ? 113.693 116.609 163.761 1.00 159.51 819 ASN A CA 1
ATOM 4407 C C . ASN A 1 615 ? 115.070 117.232 164.017 1.00 152.81 819 ASN A C 1
ATOM 4408 O O . ASN A 1 615 ? 115.956 117.111 163.146 1.00 152.08 819 ASN A O 1
ATOM 4413 N N . LYS A 1 616 ? 115.220 117.895 165.169 1.00 148.66 820 LYS A N 1
ATOM 4414 C CA . LYS A 1 616 ? 116.481 118.538 165.633 1.00 147.69 820 LYS A CA 1
ATOM 4415 C C . LYS A 1 616 ? 116.590 118.394 167.158 1.00 147.17 820 LYS A C 1
ATOM 4416 O O . LYS A 1 616 ? 115.572 118.615 167.848 1.00 146.45 820 LYS A O 1
ATOM 4422 N N . THR A 1 617 ? 117.774 118.013 167.652 1.00 143.65 821 THR A N 1
ATOM 4423 C CA . THR A 1 617 ? 118.100 117.839 169.096 1.00 138.13 821 THR A CA 1
ATOM 4424 C C . THR A 1 617 ? 118.024 119.205 169.782 1.00 135.30 821 THR A C 1
ATOM 4425 O O . THR A 1 617 ? 118.719 120.125 169.315 1.00 141.65 821 THR A O 1
ATOM 4429 N N . ARG A 1 618 ? 117.217 119.324 170.843 1.00 136.07 822 ARG A N 1
ATOM 4430 C CA . ARG A 1 618 ? 116.921 120.610 171.539 1.00 138.50 822 ARG A CA 1
ATOM 4431 C C . ARG A 1 618 ? 116.767 120.359 173.046 1.00 136.80 822 ARG A C 1
ATOM 4432 O O . ARG A 1 618 ? 115.630 120.125 173.506 1.00 130.40 822 ARG A O 1
ATOM 4440 N N . LEU A 1 619 ? 117.884 120.403 173.781 1.00 140.14 823 LEU A N 1
ATOM 4441 C CA . LEU A 1 619 ? 117.925 120.304 175.266 1.00 137.95 823 LEU A CA 1
ATOM 4442 C C . LEU A 1 619 ? 117.653 121.692 175.858 1.00 133.67 823 LEU A C 1
ATOM 4443 O O . LEU A 1 619 ? 118.359 122.650 175.475 1.00 122.21 823 LEU A O 1
ATOM 4448 N N . LEU A 1 620 ? 116.667 121.783 176.756 1.00 140.19 824 LEU A N 1
ATOM 4449 C CA . LEU A 1 620 ? 116.157 123.050 177.350 1.00 146.32 824 LEU A CA 1
ATOM 4450 C C . LEU A 1 620 ? 116.189 122.949 178.880 1.00 152.01 824 LEU A C 1
ATOM 4451 O O . LEU A 1 620 ? 116.032 121.827 179.401 1.00 153.76 824 LEU A O 1
ATOM 4456 N N . VAL A 1 621 ? 116.386 124.087 179.557 1.00 153.89 825 VAL A N 1
ATOM 4457 C CA . VAL A 1 621 ? 116.311 124.238 181.044 1.00 155.94 825 VAL A CA 1
ATOM 4458 C C . VAL A 1 621 ? 115.388 125.426 181.353 1.00 160.00 825 VAL A C 1
ATOM 4459 O O . VAL A 1 621 ? 115.578 126.492 180.738 1.00 165.55 825 VAL A O 1
ATOM 4463 N N . THR A 1 622 ? 114.414 125.241 182.252 1.00 165.44 826 THR A N 1
ATOM 4464 C CA . THR A 1 622 ? 113.335 126.229 182.535 1.00 171.32 826 THR A CA 1
ATOM 4465 C C . THR A 1 622 ? 112.839 126.108 183.982 1.00 172.13 826 THR A C 1
ATOM 4466 O O . THR A 1 622 ? 112.855 124.986 184.530 1.00 170.82 826 THR A O 1
ATOM 4470 N N . HIS A 1 623 ? 112.398 127.234 184.553 1.00 172.71 827 HIS A N 1
ATOM 4471 C CA . HIS A 1 623 ? 111.747 127.343 185.886 1.00 175.06 827 HIS A CA 1
ATOM 4472 C C . HIS A 1 623 ? 110.252 127.002 185.773 1.00 176.36 827 HIS A C 1
ATOM 4473 O O . HIS A 1 623 ? 109.676 126.567 186.791 1.00 176.31 827 HIS A O 1
ATOM 4480 N N . ALA A 1 624 ? 109.655 127.196 184.588 1.00 179.76 828 ALA A N 1
ATOM 4481 C CA . ALA A 1 624 ? 108.216 126.974 184.294 1.00 183.25 828 ALA A CA 1
ATOM 4482 C C . ALA A 1 624 ? 107.862 125.486 184.426 1.00 185.51 828 ALA A C 1
ATOM 4483 O O . ALA A 1 624 ? 108.726 124.638 184.126 1.00 188.27 828 ALA A O 1
ATOM 4485 N N . ILE A 1 625 ? 106.623 125.198 184.847 1.00 185.69 829 ILE A N 1
ATOM 4486 C CA . ILE A 1 625 ? 106.080 123.825 185.093 1.00 187.98 829 ILE A CA 1
ATOM 4487 C C . ILE A 1 625 ? 104.936 123.528 184.105 1.00 184.58 829 ILE A C 1
ATOM 4488 O O . ILE A 1 625 ? 104.315 122.453 184.233 1.00 182.70 829 ILE A O 1
ATOM 4493 N N . SER A 1 626 ? 104.686 124.419 183.138 1.00 178.93 830 SER A N 1
ATOM 4494 C CA . SER A 1 626 ? 103.478 124.417 182.269 1.00 173.43 830 SER A CA 1
ATOM 4495 C C . SER A 1 626 ? 103.665 123.487 181.061 1.00 172.18 830 SER A C 1
ATOM 4496 O O . SER A 1 626 ? 102.713 122.746 180.749 1.00 169.48 830 SER A O 1
ATOM 4499 N N . TYR A 1 627 ? 104.840 123.524 180.417 1.00 175.59 831 TYR A N 1
ATOM 4500 C CA . TYR A 1 627 ? 105.124 122.878 179.103 1.00 175.17 831 TYR A CA 1
ATOM 4501 C C . TYR A 1 627 ? 105.781 121.498 179.273 1.00 168.33 831 TYR A C 1
ATOM 4502 O O . TYR A 1 627 ? 106.147 120.901 178.240 1.00 158.89 831 TYR A O 1
ATOM 4511 N N . LEU A 1 628 ? 105.907 120.997 180.510 1.00 166.72 832 LEU A N 1
ATOM 4512 C CA . LEU A 1 628 ? 106.524 119.679 180.844 1.00 166.79 832 LEU A CA 1
ATOM 4513 C C . LEU A 1 628 ? 105.812 118.527 180.129 1.00 165.56 832 LEU A C 1
ATOM 4514 O O . LEU A 1 628 ? 106.485 117.704 179.513 1.00 165.89 832 LEU A O 1
ATOM 4519 N N . PRO A 1 629 ? 104.461 118.401 180.180 1.00 169.83 833 PRO A N 1
ATOM 4520 C CA . PRO A 1 629 ? 103.774 117.280 179.526 1.00 170.59 833 PRO A CA 1
ATOM 4521 C C . PRO A 1 629 ? 103.851 117.211 177.988 1.00 169.71 833 PRO A C 1
ATOM 4522 O O . PRO A 1 629 ? 103.411 116.205 177.454 1.00 169.03 833 PRO A O 1
ATOM 4526 N N . GLN A 1 630 ? 104.395 118.236 177.318 1.00 167.39 834 GLN A N 1
ATOM 4527 C CA . GLN A 1 630 ? 104.637 118.250 175.845 1.00 165.91 834 GLN A CA 1
ATOM 4528 C C . GLN A 1 630 ? 105.983 117.579 175.525 1.00 161.34 834 GLN A C 1
ATOM 4529 O O . GLN A 1 630 ? 106.033 116.826 174.533 1.00 158.58 834 GLN A O 1
ATOM 4535 N N . MET A 1 631 ? 107.020 117.848 176.329 1.00 159.69 835 MET A N 1
ATOM 4536 C CA . MET A 1 631 ? 108.431 117.413 176.105 1.00 158.41 835 MET A CA 1
ATOM 4537 C C . MET A 1 631 ? 108.546 115.887 176.236 1.00 155.89 835 MET A C 1
ATOM 4538 O O . MET A 1 631 ? 107.721 115.289 176.957 1.00 155.52 835 MET A O 1
ATOM 4543 N N . ASP A 1 632 ? 109.543 115.292 175.569 1.00 157.30 836 ASP A N 1
ATOM 4544 C CA . ASP A 1 632 ? 109.726 113.818 175.436 1.00 160.26 836 ASP A CA 1
ATOM 4545 C C . ASP A 1 632 ? 110.205 113.222 176.767 1.00 161.75 836 ASP A C 1
ATOM 4546 O O . ASP A 1 632 ? 109.452 112.412 177.347 1.00 166.99 836 ASP A O 1
ATOM 4551 N N . VAL A 1 633 ? 111.410 113.596 177.213 1.00 160.88 837 VAL A N 1
ATOM 4552 C CA . VAL A 1 633 ? 112.065 113.075 178.454 1.00 159.44 837 VAL A CA 1
ATOM 4553 C C . VAL A 1 633 ? 112.470 114.260 179.338 1.00 158.48 837 VAL A C 1
ATOM 4554 O O . VAL A 1 633 ? 112.903 115.291 178.784 1.00 162.60 837 VAL A O 1
ATOM 4558 N N . ILE A 1 634 ? 112.333 114.107 180.660 1.00 157.75 838 ILE A N 1
ATOM 4559 C CA . ILE A 1 634 ? 112.654 115.149 181.681 1.00 159.93 838 ILE A CA 1
ATOM 4560 C C . ILE A 1 634 ? 113.760 114.611 182.599 1.00 164.35 838 ILE A C 1
ATOM 4561 O O . ILE A 1 634 ? 113.691 113.419 182.982 1.00 165.68 838 ILE A O 1
ATOM 4566 N N . ILE A 1 635 ? 114.733 115.469 182.932 1.00 165.24 839 ILE A N 1
ATOM 4567 C CA . ILE A 1 635 ? 115.943 115.158 183.752 1.00 160.63 839 ILE A CA 1
ATOM 4568 C C . ILE A 1 635 ? 115.913 116.051 185.001 1.00 156.80 839 ILE A C 1
ATOM 4569 O O . ILE A 1 635 ? 116.094 117.277 184.848 1.00 151.50 839 ILE A O 1
ATOM 4574 N N . VAL A 1 636 ? 115.699 115.454 186.180 1.00 151.07 840 VAL A N 1
ATOM 4575 C CA . VAL A 1 636 ? 115.619 116.159 187.497 1.00 145.02 840 VAL A CA 1
ATOM 4576 C C . VAL A 1 636 ? 117.005 116.116 188.155 1.00 143.38 840 VAL A C 1
ATOM 4577 O O . VAL A 1 636 ? 117.622 115.029 188.160 1.00 140.58 840 VAL A O 1
ATOM 4581 N N . MET A 1 637 ? 117.462 117.252 188.695 1.00 144.20 841 MET A N 1
ATOM 4582 C CA . MET A 1 637 ? 118.790 117.412 189.351 1.00 145.98 841 MET A CA 1
ATOM 4583 C C . MET A 1 637 ? 118.607 117.706 190.847 1.00 146.16 841 MET A C 1
ATOM 4584 O O . MET A 1 637 ? 117.512 118.157 191.239 1.00 149.45 841 MET A O 1
ATOM 4589 N N . SER A 1 638 ? 119.657 117.458 191.640 1.00 144.21 842 SER A N 1
ATOM 4590 C CA . SER A 1 638 ? 119.683 117.595 193.121 1.00 140.16 842 SER A CA 1
ATOM 4591 C C . SER A 1 638 ? 121.086 118.015 193.587 1.00 134.96 842 SER A C 1
ATOM 4592 O O . SER A 1 638 ? 121.881 117.129 193.969 1.00 128.54 842 SER A O 1
ATOM 4595 N N . GLY A 1 639 ? 121.370 119.321 193.539 1.00 132.93 843 GLY A N 1
ATOM 4596 C CA . GLY A 1 639 ? 122.605 119.939 194.063 1.00 133.66 843 GLY A CA 1
ATOM 4597 C C . GLY A 1 639 ? 123.846 119.543 193.280 1.00 132.42 843 GLY A C 1
ATOM 4598 O O . GLY A 1 639 ? 124.919 119.453 193.907 1.00 130.76 843 GLY A O 1
ATOM 4599 N N . GLY A 1 640 ? 123.715 119.332 191.965 1.00 141.14 844 GLY A N 1
ATOM 4600 C CA . GLY A 1 640 ? 124.815 118.978 191.041 1.00 147.40 844 GLY A CA 1
ATOM 4601 C C . GLY A 1 640 ? 124.910 117.480 190.780 1.00 147.73 844 GLY A C 1
ATOM 4602 O O . GLY A 1 640 ? 126.046 116.978 190.654 1.00 144.05 844 GLY A O 1
ATOM 4603 N N . LYS A 1 641 ? 123.767 116.793 190.679 1.00 145.07 845 LYS A N 1
ATOM 4604 C CA . LYS A 1 641 ? 123.672 115.333 190.405 1.00 145.79 845 LYS A CA 1
ATOM 4605 C C . LYS A 1 641 ? 122.269 115.016 189.876 1.00 148.74 845 LYS A C 1
ATOM 4606 O O . LYS A 1 641 ? 121.294 115.506 190.475 1.00 158.21 845 LYS A O 1
ATOM 4612 N N . ILE A 1 642 ? 122.179 114.221 188.803 1.00 147.40 846 ILE A N 1
ATOM 4613 C CA . ILE A 1 642 ? 120.897 113.788 188.167 1.00 144.49 846 ILE A CA 1
ATOM 4614 C C . ILE A 1 642 ? 120.188 112.826 189.128 1.00 142.35 846 ILE A C 1
ATOM 4615 O O . ILE A 1 642 ? 120.651 111.676 189.261 1.00 139.09 846 ILE A O 1
ATOM 4620 N N . SER A 1 643 ? 119.107 113.284 189.770 1.00 146.80 847 SER A N 1
ATOM 4621 C CA . SER A 1 643 ? 118.327 112.512 190.774 1.00 156.13 847 SER A CA 1
ATOM 4622 C C . SER A 1 643 ? 117.594 111.354 190.084 1.00 160.33 847 SER A C 1
ATOM 4623 O O . SER A 1 643 ? 117.748 110.206 190.547 1.00 159.36 847 SER A O 1
ATOM 4626 N N . GLU A 1 644 ? 116.834 111.646 189.021 1.00 167.20 848 GLU A N 1
ATOM 4627 C CA . GLU A 1 644 ? 116.105 110.627 188.214 1.00 172.20 848 GLU A CA 1
ATOM 4628 C C . GLU A 1 644 ? 115.764 111.185 186.824 1.00 167.72 848 GLU A C 1
ATOM 4629 O O . GLU A 1 644 ? 115.395 112.378 186.737 1.00 161.98 848 GLU A O 1
ATOM 4635 N N . MET A 1 645 ? 115.893 110.342 185.788 1.00 164.60 849 MET A N 1
ATOM 4636 C CA . MET A 1 645 ? 115.500 110.616 184.376 1.00 161.52 849 MET A CA 1
ATOM 4637 C C . MET A 1 645 ? 114.276 109.768 184.018 1.00 157.42 849 MET A C 1
ATOM 4638 O O . MET A 1 645 ? 114.166 108.642 184.549 1.00 148.17 849 MET A O 1
ATOM 4643 N N . GLY A 1 646 ? 113.414 110.277 183.130 1.00 160.64 850 GLY A N 1
ATOM 4644 C CA . GLY A 1 646 ? 112.233 109.549 182.621 1.00 161.03 850 GLY A CA 1
ATOM 4645 C C . GLY A 1 646 ? 111.221 110.463 181.947 1.00 157.71 850 GLY A C 1
ATOM 4646 O O . GLY A 1 646 ? 111.297 111.692 182.155 1.00 149.22 850 GLY A O 1
ATOM 4647 N N . SER A 1 647 ? 110.303 109.874 181.172 1.00 161.20 851 SER A N 1
ATOM 4648 C CA . SER A 1 647 ? 109.194 110.571 180.463 1.00 164.68 851 SER A CA 1
ATOM 4649 C C . SER A 1 647 ? 108.126 111.012 181.472 1.00 169.07 851 SER A C 1
ATOM 4650 O O . SER A 1 647 ? 107.986 110.342 182.517 1.00 174.96 851 SER A O 1
ATOM 4653 N N . TYR A 1 648 ? 107.394 112.084 181.149 1.00 166.26 852 TYR A N 1
ATOM 4654 C CA . TYR A 1 648 ? 106.388 112.760 182.017 1.00 169.93 852 TYR A CA 1
ATOM 4655 C C . TYR A 1 648 ? 105.415 111.741 182.629 1.00 180.08 852 TYR A C 1
ATOM 4656 O O . TYR A 1 648 ? 105.117 111.859 183.833 1.00 179.00 852 TYR A O 1
ATOM 4665 N N . GLN A 1 649 ? 104.945 110.778 181.828 1.00 194.33 853 GLN A N 1
ATOM 4666 C CA . GLN A 1 649 ? 103.904 109.786 182.217 1.00 201.50 853 GLN A CA 1
ATOM 4667 C C . GLN A 1 649 ? 104.473 108.805 183.251 1.00 203.54 853 GLN A C 1
ATOM 4668 O O . GLN A 1 649 ? 103.865 108.676 184.332 1.00 209.70 853 GLN A O 1
ATOM 4674 N N . GLU A 1 650 ? 105.590 108.144 182.923 1.00 199.95 854 GLU A N 1
ATOM 4675 C CA . GLU A 1 650 ? 106.219 107.084 183.761 1.00 196.83 854 GLU A CA 1
ATOM 4676 C C . GLU A 1 650 ? 106.892 107.702 184.997 1.00 192.58 854 GLU A C 1
ATOM 4677 O O . GLU A 1 650 ? 106.833 107.063 186.069 1.00 190.13 854 GLU A O 1
ATOM 4683 N N . LEU A 1 651 ? 107.501 108.888 184.860 1.00 190.29 855 LEU A N 1
ATOM 4684 C CA . LEU A 1 651 ? 108.303 109.545 185.935 1.00 194.06 855 LEU A CA 1
ATOM 4685 C C . LEU A 1 651 ? 107.389 109.987 187.090 1.00 194.91 855 LEU A C 1
ATOM 4686 O O . LEU A 1 651 ? 107.862 109.955 188.244 1.00 202.22 855 LEU A O 1
ATOM 4691 N N . LEU A 1 652 ? 106.137 110.374 186.803 1.00 191.25 856 LEU A N 1
ATOM 4692 C CA . LEU A 1 652 ? 105.113 110.713 187.834 1.00 187.63 856 LEU A CA 1
ATOM 4693 C C . LEU A 1 652 ? 104.617 109.435 188.526 1.00 188.53 856 LEU A C 1
ATOM 4694 O O . LEU A 1 652 ? 104.404 109.486 189.754 1.00 190.31 856 LEU A O 1
ATOM 4699 N N . ALA A 1 653 ? 104.433 108.344 187.767 1.00 191.51 857 ALA A N 1
ATOM 4700 C CA . ALA A 1 653 ? 103.909 107.039 188.245 1.00 189.89 857 ALA A CA 1
ATOM 4701 C C . ALA A 1 653 ? 104.821 106.447 189.330 1.00 190.72 857 ALA A C 1
ATOM 4702 O O . ALA A 1 653 ? 104.279 105.814 190.259 1.00 189.22 857 ALA A O 1
ATOM 4704 N N . ARG A 1 654 ? 106.142 106.640 189.219 1.00 193.34 858 ARG A N 1
ATOM 4705 C CA . ARG A 1 654 ? 107.151 106.149 190.206 1.00 197.12 858 ARG A CA 1
ATOM 4706 C C . ARG A 1 654 ? 107.010 106.887 191.546 1.00 201.27 858 ARG A C 1
ATOM 4707 O O . ARG A 1 654 ? 107.351 106.270 192.578 1.00 200.17 858 ARG A O 1
ATOM 4715 N N . ASP A 1 655 ? 106.549 108.146 191.533 1.00 208.28 859 ASP A N 1
ATOM 4716 C CA . ASP A 1 655 ? 106.378 109.023 192.729 1.00 208.96 859 ASP A CA 1
ATOM 4717 C C . ASP A 1 655 ? 107.754 109.302 193.355 1.00 202.46 859 ASP A C 1
ATOM 4718 O O . ASP A 1 655 ? 107.897 109.125 194.583 1.00 199.94 859 ASP A O 1
ATOM 4723 N N . GLY A 1 656 ? 108.719 109.731 192.533 1.00 197.40 860 GLY A N 1
ATOM 4724 C CA . GLY A 1 656 ? 110.105 110.033 192.945 1.00 195.45 860 GLY A CA 1
ATOM 4725 C C . GLY A 1 656 ? 110.290 111.507 193.266 1.00 193.75 860 GLY A C 1
ATOM 4726 O O . GLY A 1 656 ? 109.330 112.126 193.772 1.00 196.82 860 GLY A O 1
ATOM 4727 N N . ALA A 1 657 ? 111.480 112.046 192.976 1.00 189.60 861 ALA A N 1
ATOM 4728 C CA . ALA A 1 657 ? 111.863 113.465 193.182 1.00 186.59 861 ALA A CA 1
ATOM 4729 C C . ALA A 1 657 ? 111.008 114.385 192.298 1.00 190.05 861 ALA A C 1
ATOM 4730 O O . ALA A 1 657 ? 110.728 115.521 192.734 1.00 194.16 861 ALA A O 1
ATOM 4732 N N . PHE A 1 658 ? 110.615 113.913 191.108 1.00 193.27 862 PHE A N 1
ATOM 4733 C CA . PHE A 1 658 ? 109.802 114.658 190.110 1.00 200.18 862 PHE A CA 1
ATOM 4734 C C . PHE A 1 658 ? 108.396 114.933 190.661 1.00 207.71 862 PHE A C 1
ATOM 4735 O O . PHE A 1 658 ? 107.868 116.036 190.409 1.00 218.00 862 PHE A O 1
ATOM 4743 N N . ALA A 1 659 ? 107.805 113.961 191.368 1.00 206.58 863 ALA A N 1
ATOM 4744 C CA . ALA A 1 659 ? 106.483 114.078 192.031 1.00 206.77 863 ALA A CA 1
ATOM 4745 C C . ALA A 1 659 ? 106.559 115.109 193.165 1.00 208.85 863 ALA A C 1
ATOM 4746 O O . ALA A 1 659 ? 105.609 115.908 193.302 1.00 210.70 863 ALA A O 1
ATOM 4748 N N . GLU A 1 660 ? 107.650 115.089 193.939 1.00 210.27 864 GLU A N 1
ATOM 4749 C CA . GLU A 1 660 ? 107.920 116.033 195.060 1.00 210.79 864 GLU A CA 1
ATOM 4750 C C . GLU A 1 660 ? 108.204 117.436 194.505 1.00 205.39 864 GLU A C 1
ATOM 4751 O O . GLU A 1 660 ? 107.809 118.414 195.169 1.00 207.28 864 GLU A O 1
ATOM 4757 N N . PHE A 1 661 ? 108.872 117.528 193.348 1.00 200.55 865 PHE A N 1
ATOM 4758 C CA . PHE A 1 661 ? 109.187 118.799 192.640 1.00 200.01 865 PHE A CA 1
ATOM 4759 C C . PHE A 1 661 ? 107.887 119.484 192.196 1.00 208.33 865 PHE A C 1
ATOM 4760 O O . PHE A 1 661 ? 107.761 120.709 192.404 1.00 215.24 865 PHE A O 1
ATOM 4768 N N . LEU A 1 662 ? 106.960 118.720 191.604 1.00 216.03 866 LEU A N 1
ATOM 4769 C CA . LEU A 1 662 ? 105.619 119.201 191.162 1.00 224.87 866 LEU A CA 1
ATOM 4770 C C . LEU A 1 662 ? 104.791 119.595 192.394 1.00 229.33 866 LEU A C 1
ATOM 4771 O O . LEU A 1 662 ? 104.148 120.665 192.351 1.00 233.07 866 LEU A O 1
ATOM 4776 N N . ARG A 1 663 ? 104.813 118.761 193.442 1.00 228.13 867 ARG A N 1
ATOM 4777 C CA . ARG A 1 663 ? 104.181 119.025 194.766 1.00 222.85 867 ARG A CA 1
ATOM 4778 C C . ARG A 1 663 ? 104.836 120.263 195.394 1.00 213.45 867 ARG A C 1
ATOM 4779 O O . ARG A 1 663 ? 104.097 121.239 195.642 1.00 202.41 867 ARG A O 1
ATOM 4787 N N . LYS A 1 754 ? 140.196 184.649 162.740 1.00 165.83 958 LYS A N 1
ATOM 4788 C CA . LYS A 1 754 ? 139.414 185.920 162.743 1.00 164.65 958 LYS A CA 1
ATOM 4789 C C . LYS A 1 754 ? 139.974 186.863 163.816 1.00 165.85 958 LYS A C 1
ATOM 4790 O O . LYS A 1 754 ? 139.866 186.517 165.011 1.00 168.98 958 LYS A O 1
ATOM 4796 N N . LEU A 1 755 ? 140.530 188.010 163.400 1.00 165.32 959 LEU A N 1
ATOM 4797 C CA . LEU A 1 755 ? 141.197 189.011 164.284 1.00 166.55 959 LEU A CA 1
ATOM 4798 C C . LEU A 1 755 ? 140.186 189.623 165.266 1.00 161.72 959 LEU A C 1
ATOM 4799 O O . LEU A 1 755 ? 140.618 190.036 166.362 1.00 162.06 959 LEU A O 1
ATOM 4804 N N . SER A 1 756 ? 138.903 189.690 164.884 1.00 151.77 960 SER A N 1
ATOM 4805 C CA . SER A 1 756 ? 137.770 190.145 165.736 1.00 146.64 960 SER A CA 1
ATOM 4806 C C . SER A 1 756 ? 137.756 189.390 167.071 1.00 147.34 960 SER A C 1
ATOM 4807 O O . SER A 1 756 ? 137.552 190.047 168.111 1.00 153.59 960 SER A O 1
ATOM 4810 N N . VAL A 1 757 ? 137.986 188.072 167.044 1.00 144.08 961 VAL A N 1
ATOM 4811 C CA . VAL A 1 757 ? 137.875 187.163 168.228 1.00 143.23 961 VAL A CA 1
ATOM 4812 C C . VAL A 1 757 ? 139.065 187.410 169.167 1.00 140.83 961 VAL A C 1
ATOM 4813 O O . VAL A 1 757 ? 138.860 187.340 170.398 1.00 138.58 961 VAL A O 1
ATOM 4817 N N . TYR A 1 758 ? 140.256 187.671 168.616 1.00 140.33 962 TYR A N 1
ATOM 4818 C CA . TYR A 1 758 ? 141.481 188.038 169.378 1.00 143.85 962 TYR A CA 1
ATOM 4819 C C . TYR A 1 758 ? 141.265 189.376 170.101 1.00 140.69 962 TYR A C 1
ATOM 4820 O O . TYR A 1 758 ? 141.709 189.504 171.260 1.00 150.21 962 TYR A O 1
ATOM 4829 N N . TRP A 1 759 ? 140.608 190.333 169.438 1.00 135.82 963 TRP A N 1
ATOM 4830 C CA . TRP A 1 759 ? 140.278 191.674 169.994 1.00 136.50 963 TRP A CA 1
ATOM 4831 C C . TRP A 1 759 ? 139.230 191.543 171.108 1.00 138.50 963 TRP A C 1
ATOM 4832 O O . TRP A 1 759 ? 139.316 192.323 172.079 1.00 146.15 963 TRP A O 1
ATOM 4843 N N . ASP A 1 760 ? 138.293 190.596 170.983 1.00 140.54 964 ASP A N 1
ATOM 4844 C CA . ASP A 1 760 ? 137.268 190.287 172.021 1.00 143.62 964 ASP A CA 1
ATOM 4845 C C . ASP A 1 760 ? 137.970 189.809 173.298 1.00 138.33 964 ASP A C 1
ATOM 4846 O O . ASP A 1 760 ? 137.580 190.273 174.391 1.00 139.07 964 ASP A O 1
ATOM 4851 N N . TYR A 1 761 ? 138.968 188.925 173.167 1.00 137.27 965 TYR A N 1
ATOM 4852 C CA . TYR A 1 761 ? 139.797 188.409 174.291 1.00 135.77 965 TYR A CA 1
ATOM 4853 C C . TYR A 1 761 ? 140.658 189.536 174.878 1.00 133.98 965 TYR A C 1
ATOM 4854 O O . TYR A 1 761 ? 140.905 189.515 176.098 1.00 135.62 965 TYR A O 1
ATOM 4863 N N . MET A 1 762 ? 141.111 190.471 174.035 1.00 137.03 966 MET A N 1
ATOM 4864 C CA . MET A 1 762 ? 141.925 191.652 174.437 1.00 141.21 966 MET A CA 1
ATOM 4865 C C . MET A 1 762 ? 141.097 192.563 175.357 1.00 137.50 966 MET A C 1
ATOM 4866 O O . MET A 1 762 ? 141.649 193.040 176.368 1.00 130.09 966 MET A O 1
ATOM 4871 N N . LYS A 1 763 ? 139.825 192.794 175.013 1.00 136.72 967 LYS A N 1
ATOM 4872 C CA . LYS A 1 763 ? 138.881 193.652 175.785 1.00 136.10 967 LYS A CA 1
ATOM 4873 C C . LYS A 1 763 ? 138.445 192.944 177.077 1.00 135.40 967 LYS A C 1
ATOM 4874 O O . LYS A 1 763 ? 138.056 193.657 178.024 1.00 134.26 967 LYS A O 1
ATOM 4880 N N . ALA A 1 764 ? 138.491 191.606 177.113 1.00 136.19 968 ALA A N 1
ATOM 4881 C CA . ALA A 1 764 ? 138.093 190.771 178.274 1.00 135.76 968 ALA A CA 1
ATOM 4882 C C . ALA A 1 764 ? 139.124 190.899 179.405 1.00 132.95 968 ALA A C 1
ATOM 4883 O O . ALA A 1 764 ? 138.704 191.158 180.553 1.00 121.66 968 ALA A O 1
ATOM 4885 N N . ILE A 1 765 ? 140.415 190.717 179.090 1.00 135.00 969 ILE A N 1
ATOM 4886 C CA . ILE A 1 765 ? 141.553 190.798 180.063 1.00 135.44 969 ILE A CA 1
ATOM 4887 C C . ILE A 1 765 ? 141.652 192.219 180.637 1.00 137.43 969 ILE A C 1
ATOM 4888 O O . ILE A 1 765 ? 142.045 192.344 181.815 1.00 137.55 969 ILE A O 1
ATOM 4893 N N . GLY A 1 766 ? 141.305 193.241 179.841 1.00 141.32 970 GLY A N 1
ATOM 4894 C CA . GLY A 1 766 ? 141.406 194.671 180.192 1.00 142.15 970 GLY A CA 1
ATOM 4895 C C . GLY A 1 766 ? 142.555 195.330 179.451 1.00 144.44 970 GLY A C 1
ATOM 4896 O O . GLY A 1 766 ? 143.610 194.683 179.314 1.00 153.24 970 GLY A O 1
ATOM 4897 N N . LEU A 1 767 ? 142.366 196.572 178.995 1.00 144.91 971 LEU A N 1
ATOM 4898 C CA . LEU A 1 767 ? 143.334 197.291 178.118 1.00 146.30 971 LEU A CA 1
ATOM 4899 C C . LEU A 1 767 ? 144.575 197.712 178.919 1.00 142.14 971 LEU A C 1
ATOM 4900 O O . LEU A 1 767 ? 145.670 197.688 178.331 1.00 146.21 971 LEU A O 1
ATOM 4905 N N . PHE A 1 768 ? 144.420 198.082 180.196 1.00 142.03 972 PHE A N 1
ATOM 4906 C CA . PHE A 1 768 ? 145.531 198.508 181.091 1.00 148.32 972 PHE A CA 1
ATOM 4907 C C . PHE A 1 768 ? 146.489 197.334 181.331 1.00 146.13 972 PHE A C 1
ATOM 4908 O O . PHE A 1 768 ? 147.716 197.546 181.255 1.00 151.60 972 PHE A O 1
ATOM 4916 N N . ILE A 1 769 ? 145.947 196.144 181.615 1.00 144.01 973 ILE A N 1
ATOM 4917 C CA . ILE A 1 769 ? 146.722 194.891 181.877 1.00 142.07 973 ILE A CA 1
ATOM 4918 C C . ILE A 1 769 ? 147.360 194.420 180.560 1.00 139.12 973 ILE A C 1
ATOM 4919 O O . ILE A 1 769 ? 148.503 193.924 180.613 1.00 139.37 973 ILE A O 1
ATOM 4924 N N . SER A 1 770 ? 146.647 194.568 179.436 1.00 135.64 974 SER A N 1
ATOM 4925 C CA . SER A 1 770 ? 147.083 194.167 178.071 1.00 139.46 974 SER A CA 1
ATOM 4926 C C . SER A 1 770 ? 148.318 194.971 177.642 1.00 140.24 974 SER A C 1
ATOM 4927 O O . SER A 1 770 ? 149.327 194.346 177.260 1.00 142.46 974 SER A O 1
ATOM 4930 N N . PHE A 1 771 ? 148.230 196.303 177.697 1.00 141.18 975 PHE A N 1
ATOM 4931 C CA . PHE A 1 771 ? 149.294 197.260 177.279 1.00 143.63 975 PHE A CA 1
ATOM 4932 C C . PHE A 1 771 ? 150.521 197.119 178.190 1.00 138.51 975 PHE A C 1
ATOM 4933 O O . PHE A 1 771 ? 151.651 197.184 177.669 1.00 142.09 975 PHE A O 1
ATOM 4941 N N . LEU A 1 772 ? 150.306 196.939 179.498 1.00 131.51 976 LEU A N 1
ATOM 4942 C CA . LEU A 1 772 ? 151.381 196.789 180.520 1.00 129.77 976 LEU A CA 1
ATOM 4943 C C . LEU A 1 772 ? 152.173 195.499 180.266 1.00 130.75 976 LEU A C 1
ATOM 4944 O O . LEU A 1 772 ? 153.395 195.515 180.514 1.00 134.72 976 LEU A O 1
ATOM 4949 N N . SER A 1 773 ? 151.511 194.431 179.804 1.00 129.96 977 SER A N 1
ATOM 4950 C CA . SER A 1 773 ? 152.126 193.104 179.525 1.00 125.67 977 SER A CA 1
ATOM 4951 C C . SER A 1 773 ? 152.975 193.165 178.249 1.00 122.01 977 SER A C 1
ATOM 4952 O O . SER A 1 773 ? 154.045 192.532 178.235 1.00 129.05 977 SER A O 1
ATOM 4955 N N . ILE A 1 774 ? 152.511 193.885 177.221 1.00 123.02 978 ILE A N 1
ATOM 4956 C CA . ILE A 1 774 ? 153.210 194.045 175.906 1.00 122.44 978 ILE A CA 1
ATOM 4957 C C . ILE A 1 774 ? 154.452 194.925 176.103 1.00 118.90 978 ILE A C 1
ATOM 4958 O O . ILE A 1 774 ? 155.481 194.621 175.478 1.00 123.00 978 ILE A O 1
ATOM 4963 N N . PHE A 1 775 ? 154.352 195.976 176.925 1.00 119.70 979 PHE A N 1
ATOM 4964 C CA . PHE A 1 775 ? 155.454 196.919 177.254 1.00 119.85 979 PHE A CA 1
ATOM 4965 C C . PHE A 1 775 ? 156.557 196.193 178.034 1.00 120.93 979 PHE A C 1
ATOM 4966 O O . PHE A 1 775 ? 157.739 196.391 177.696 1.00 123.74 979 PHE A O 1
ATOM 4974 N N . LEU A 1 776 ? 156.184 195.403 179.050 1.00 122.41 980 LEU A N 1
ATOM 4975 C CA . LEU A 1 776 ? 157.123 194.609 179.899 1.00 123.91 980 LEU A CA 1
ATOM 4976 C C . LEU A 1 776 ? 157.756 193.475 179.082 1.00 122.18 980 LEU A C 1
ATOM 4977 O O . LEU A 1 776 ? 158.876 193.065 179.436 1.00 133.31 980 LEU A O 1
ATOM 4982 N N . PHE A 1 777 ? 157.063 192.974 178.055 1.00 116.58 981 PHE A N 1
ATOM 4983 C CA . PHE A 1 777 ? 157.544 191.886 177.163 1.00 117.29 981 PHE A CA 1
ATOM 4984 C C . PHE A 1 777 ? 158.656 192.417 176.247 1.00 118.97 981 PHE A C 1
ATOM 4985 O O . PHE A 1 777 ? 159.719 191.774 176.179 1.00 124.13 981 PHE A O 1
ATOM 4993 N N . LEU A 1 778 ? 158.410 193.540 175.559 1.00 120.80 982 LEU A N 1
ATOM 4994 C CA . LEU A 1 778 ? 159.382 194.199 174.636 1.00 120.43 982 LEU A CA 1
ATOM 4995 C C . LEU A 1 778 ? 160.590 194.720 175.425 1.00 121.36 982 LEU A C 1
ATOM 4996 O O . LEU A 1 778 ? 161.694 194.740 174.856 1.00 118.71 982 LEU A O 1
ATOM 5001 N N . CYS A 1 779 ? 160.379 195.135 176.678 1.00 129.30 983 CYS A N 1
ATOM 5002 C CA . CYS A 1 779 ? 161.437 195.561 177.635 1.00 133.14 983 CYS A CA 1
ATOM 5003 C C . CYS A 1 779 ? 162.387 194.390 177.941 1.00 126.51 983 CYS A C 1
ATOM 5004 O O . CYS A 1 779 ? 163.594 194.649 178.092 1.00 129.64 983 CYS A O 1
ATOM 5007 N N . ASN A 1 780 ? 161.864 193.161 178.029 1.00 118.93 984 ASN A N 1
ATOM 5008 C CA . ASN A 1 780 ? 162.651 191.925 178.299 1.00 117.74 984 ASN A CA 1
ATOM 5009 C C . ASN A 1 780 ? 163.525 191.597 177.080 1.00 117.48 984 ASN A C 1
ATOM 5010 O O . ASN A 1 780 ? 164.754 191.483 177.258 1.00 126.28 984 ASN A O 1
ATOM 5015 N N . HIS A 1 781 ? 162.911 191.438 175.902 1.00 113.11 985 HIS A N 1
ATOM 5016 C CA . HIS A 1 781 ? 163.579 191.029 174.634 1.00 112.79 985 HIS A CA 1
ATOM 5017 C C . HIS A 1 781 ? 164.652 192.046 174.222 1.00 107.98 985 HIS A C 1
ATOM 5018 O O . HIS A 1 781 ? 165.662 191.612 173.644 1.00 107.98 985 HIS A O 1
ATOM 5025 N N . VAL A 1 782 ? 164.439 193.339 174.489 1.00 105.37 986 VAL A N 1
ATOM 5026 C CA . VAL A 1 782 ? 165.443 194.420 174.245 1.00 102.02 986 VAL A CA 1
ATOM 5027 C C . VAL A 1 782 ? 166.593 194.239 175.246 1.00 104.71 986 VAL A C 1
ATOM 5028 O O . VAL A 1 782 ? 167.750 194.158 174.795 1.00 113.30 986 VAL A O 1
ATOM 5032 N N . ALA A 1 783 ? 166.278 194.148 176.543 1.00 105.97 987 ALA A N 1
ATOM 5033 C CA . ALA A 1 783 ? 167.248 193.966 177.652 1.00 107.85 987 ALA A CA 1
ATOM 5034 C C . ALA A 1 783 ? 168.075 192.691 177.441 1.00 106.40 987 ALA A C 1
ATOM 5035 O O . ALA A 1 783 ? 169.227 192.666 177.913 1.00 110.10 987 ALA A O 1
ATOM 5037 N N . SER A 1 784 ? 167.505 191.678 176.774 1.00 106.95 988 SER A N 1
ATOM 5038 C CA . SER A 1 784 ? 168.188 190.414 176.378 1.00 106.86 988 SER A CA 1
ATOM 5039 C C . SER A 1 784 ? 169.228 190.692 175.282 1.00 105.58 988 SER A C 1
ATOM 5040 O O . SER A 1 784 ? 170.416 190.398 175.513 1.00 105.42 988 SER A O 1
ATOM 5043 N N . LEU A 1 785 ? 168.794 191.237 174.139 1.00 104.28 989 LEU A N 1
ATOM 5044 C CA . LEU A 1 785 ? 169.644 191.468 172.936 1.00 107.25 989 LEU A CA 1
ATOM 5045 C C . LEU A 1 785 ? 170.821 192.392 173.273 1.00 106.51 989 LEU A C 1
ATOM 5046 O O . LEU A 1 785 ? 171.905 192.177 172.700 1.00 117.15 989 LEU A O 1
ATOM 5051 N N . VAL A 1 786 ? 170.619 193.378 174.155 1.00 103.07 990 VAL A N 1
ATOM 5052 C CA . VAL A 1 786 ? 171.668 194.370 174.550 1.00 104.72 990 VAL A CA 1
ATOM 5053 C C . VAL A 1 786 ? 172.731 193.663 175.406 1.00 113.65 990 VAL A C 1
ATOM 5054 O O . VAL A 1 786 ? 173.928 193.964 175.207 1.00 126.33 990 VAL A O 1
ATOM 5058 N N . SER A 1 787 ? 172.325 192.766 176.313 1.00 113.85 991 SER A N 1
ATOM 5059 C CA . SER A 1 787 ? 173.239 192.016 177.219 1.00 115.32 991 SER A CA 1
ATOM 5060 C C . SER A 1 787 ? 174.149 191.085 176.403 1.00 114.30 991 SER A C 1
ATOM 5061 O O . SER A 1 787 ? 175.350 191.018 176.727 1.00 125.95 991 SER A O 1
ATOM 5064 N N . ASN A 1 788 ? 173.603 190.405 175.388 1.00 107.81 992 ASN A N 1
ATOM 5065 C CA . ASN A 1 788 ? 174.361 189.512 174.468 1.00 103.02 992 ASN A CA 1
ATOM 5066 C C . ASN A 1 788 ? 175.293 190.345 173.580 1.00 99.60 992 ASN A C 1
ATOM 5067 O O . ASN A 1 788 ? 176.393 189.848 173.268 1.00 105.04 992 ASN A O 1
ATOM 5072 N N . TYR A 1 789 ? 174.873 191.549 173.179 1.00 94.79 993 TYR A N 1
ATOM 5073 C CA . TYR A 1 789 ? 175.708 192.501 172.396 1.00 93.77 993 TYR A CA 1
ATOM 5074 C C . TYR A 1 789 ? 176.819 193.086 173.276 1.00 92.61 993 TYR A C 1
ATOM 5075 O O . TYR A 1 789 ? 177.889 193.400 172.721 1.00 92.93 993 TYR A O 1
ATOM 5084 N N . TRP A 1 790 ? 176.566 193.269 174.579 1.00 92.05 994 TRP A N 1
ATOM 5085 C CA . TRP A 1 790 ? 177.566 193.791 175.553 1.00 91.83 994 TRP A CA 1
ATOM 5086 C C . TRP A 1 790 ? 178.665 192.749 175.786 1.00 91.79 994 TRP A C 1
ATOM 5087 O O . TRP A 1 790 ? 179.839 193.153 175.884 1.00 95.82 994 TRP A O 1
ATOM 5098 N N . LEU A 1 791 ? 178.285 191.471 175.892 1.00 90.53 995 LEU A N 1
ATOM 5099 C CA . LEU A 1 791 ? 179.212 190.311 175.992 1.00 90.96 995 LEU A CA 1
ATOM 5100 C C . LEU A 1 791 ? 180.176 190.319 174.797 1.00 93.52 995 LEU A C 1
ATOM 5101 O O . LEU A 1 791 ? 181.376 190.082 175.017 1.00 99.27 995 LEU A O 1
ATOM 5106 N N . SER A 1 792 ? 179.673 190.599 173.589 1.00 95.02 996 SER A N 1
ATOM 5107 C CA . SER A 1 792 ? 180.446 190.572 172.317 1.00 95.72 996 SER A CA 1
ATOM 5108 C C . SER A 1 792 ? 181.396 191.775 172.195 1.00 96.48 996 SER A C 1
ATOM 5109 O O . SER A 1 792 ? 182.238 191.735 171.279 1.00 99.83 996 SER A O 1
ATOM 5112 N N . LEU A 1 793 ? 181.252 192.811 173.033 1.00 98.46 997 LEU A N 1
ATOM 5113 C CA . LEU A 1 793 ? 182.210 193.949 173.138 1.00 103.40 997 LEU A CA 1
ATOM 5114 C C . LEU A 1 793 ? 183.278 193.622 174.184 1.00 107.09 997 LEU A C 1
ATOM 5115 O O . LEU A 1 793 ? 184.457 193.956 173.949 1.00 113.72 997 LEU A O 1
ATOM 5120 N N . TRP A 1 794 ? 182.869 193.019 175.304 1.00 106.16 998 TRP A N 1
ATOM 5121 C CA . TRP A 1 794 ? 183.755 192.571 176.414 1.00 108.29 998 TRP A CA 1
ATOM 5122 C C . TRP A 1 794 ? 184.877 191.682 175.864 1.00 109.42 998 TRP A C 1
ATOM 5123 O O . TRP A 1 794 ? 186.018 191.847 176.321 1.00 117.20 998 TRP A O 1
ATOM 5134 N N . THR A 1 795 ? 184.569 190.797 174.909 1.00 105.05 999 THR A N 1
ATOM 5135 C CA . THR A 1 795 ? 185.550 189.892 174.253 1.00 101.16 999 THR A CA 1
ATOM 5136 C C . THR A 1 795 ? 186.593 190.727 173.497 1.00 105.09 999 THR A C 1
ATOM 5137 O O . THR A 1 795 ? 187.796 190.499 173.718 1.00 111.11 999 THR A O 1
ATOM 5141 N N . ASP A 1 796 ? 186.148 191.665 172.658 1.00 112.22 1000 ASP A N 1
ATOM 5142 C CA . ASP A 1 796 ? 187.028 192.498 171.792 1.00 121.75 1000 ASP A CA 1
ATOM 5143 C C . ASP A 1 796 ? 187.656 193.622 172.626 1.00 127.27 1000 ASP A C 1
ATOM 5144 O O . ASP A 1 796 ? 187.067 194.722 172.675 1.00 138.29 1000 ASP A O 1
ATOM 5149 N N . ASP A 1 797 ? 188.804 193.352 173.261 1.00 127.02 1001 ASP A N 1
ATOM 5150 C CA . ASP A 1 797 ? 189.673 194.390 173.887 1.00 125.42 1001 ASP A CA 1
ATOM 5151 C C . ASP A 1 797 ? 191.093 193.848 174.038 1.00 122.40 1001 ASP A C 1
ATOM 5152 O O . ASP A 1 797 ? 191.274 192.709 174.462 1.00 114.42 1001 ASP A O 1
ATOM 5157 N N . PRO A 1 798 ? 192.148 194.638 173.717 1.00 126.66 1002 PRO A N 1
ATOM 5158 C CA . PRO A 1 798 ? 193.517 194.120 173.682 1.00 125.34 1002 PRO A CA 1
ATOM 5159 C C . PRO A 1 798 ? 194.055 193.661 175.045 1.00 122.80 1002 PRO A C 1
ATOM 5160 O O . PRO A 1 798 ? 193.473 194.001 176.059 1.00 127.31 1002 PRO A O 1
ATOM 5164 N N . ILE A 1 799 ? 195.163 192.913 175.016 1.00 121.28 1003 ILE A N 1
ATOM 5165 C CA . ILE A 1 799 ? 195.882 192.355 176.202 1.00 116.57 1003 ILE A CA 1
ATOM 5166 C C . ILE A 1 799 ? 197.160 193.178 176.406 1.00 122.15 1003 ILE A C 1
ATOM 5167 O O . ILE A 1 799 ? 198.143 192.922 175.685 1.00 133.97 1003 ILE A O 1
ATOM 5172 N N . VAL A 1 800 ? 197.147 194.121 177.355 1.00 122.72 1004 VAL A N 1
ATOM 5173 C CA . VAL A 1 800 ? 198.220 195.147 177.545 1.00 127.97 1004 VAL A CA 1
ATOM 5174 C C . VAL A 1 800 ? 199.486 194.488 178.122 1.00 133.25 1004 VAL A C 1
ATOM 5175 O O . VAL A 1 800 ? 200.574 194.744 177.570 1.00 141.52 1004 VAL A O 1
ATOM 5179 N N . ASN A 1 801 ? 199.348 193.669 179.165 1.00 144.38 1005 ASN A N 1
ATOM 5180 C CA . ASN A 1 801 ? 200.474 192.974 179.855 1.00 142.57 1005 ASN A CA 1
ATOM 5181 C C . ASN A 1 801 ? 199.940 191.677 180.477 1.00 143.41 1005 ASN A C 1
ATOM 5182 O O . ASN A 1 801 ? 199.932 191.568 181.723 1.00 141.60 1005 ASN A O 1
ATOM 5187 N N . GLY A 1 802 ? 199.489 190.745 179.629 1.00 144.04 1006 GLY A N 1
ATOM 5188 C CA . GLY A 1 802 ? 198.891 189.453 180.023 1.00 145.67 1006 GLY A CA 1
ATOM 5189 C C . GLY A 1 802 ? 197.652 189.613 180.894 1.00 149.44 1006 GLY A C 1
ATOM 5190 O O . GLY A 1 802 ? 197.356 188.677 181.662 1.00 161.31 1006 GLY A O 1
ATOM 5191 N N . THR A 1 803 ? 196.973 190.734 180.780 1.00 143.76 1007 THR A N 1
ATOM 5192 C CA . THR A 1 803 ? 195.744 191.096 181.542 1.00 137.32 1007 THR A CA 1
ATOM 5193 C C . THR A 1 803 ? 194.763 191.783 180.585 1.00 129.34 1007 THR A C 1
ATOM 5194 O O . THR A 1 803 ? 195.240 192.382 179.609 1.00 127.66 1007 THR A O 1
ATOM 5198 N N . GLN A 1 804 ? 193.460 191.737 180.880 1.00 127.10 1008 GLN A N 1
ATOM 5199 C CA . GLN A 1 804 ? 192.384 192.192 179.953 1.00 127.64 1008 GLN A CA 1
ATOM 5200 C C . GLN A 1 804 ? 191.930 193.624 180.294 1.00 132.76 1008 GLN A C 1
ATOM 5201 O O . GLN A 1 804 ? 190.767 193.948 179.992 1.00 136.96 1008 GLN A O 1
ATOM 5207 N N . GLU A 1 805 ? 192.825 194.431 180.882 1.00 142.67 1009 GLU A N 1
ATOM 5208 C CA . GLU A 1 805 ? 192.505 195.837 181.265 1.00 147.65 1009 GLU A CA 1
ATOM 5209 C C . GLU A 1 805 ? 191.216 195.870 182.098 1.00 148.80 1009 GLU A C 1
ATOM 5210 O O . GLU A 1 805 ? 191.150 195.141 183.112 1.00 159.85 1009 GLU A O 1
ATOM 5216 N N . HIS A 1 806 ? 190.243 196.696 181.699 1.00 146.56 1010 HIS A N 1
ATOM 5217 C CA . HIS A 1 806 ? 188.948 196.785 182.425 1.00 147.26 1010 HIS A CA 1
ATOM 5218 C C . HIS A 1 806 ? 188.181 195.469 182.247 1.00 145.98 1010 HIS A C 1
ATOM 5219 O O . HIS A 1 806 ? 187.858 195.118 181.093 1.00 151.16 1010 HIS A O 1
ATOM 5226 N N . THR A 1 807 ? 187.919 194.762 183.349 1.00 143.78 1011 THR A N 1
ATOM 5227 C CA . THR A 1 807 ? 187.118 193.510 183.249 1.00 148.40 1011 THR A CA 1
ATOM 5228 C C . THR A 1 807 ? 185.990 193.509 184.292 1.00 160.02 1011 THR A C 1
ATOM 5229 O O . THR A 1 807 ? 184.874 193.067 183.940 1.00 178.60 1011 THR A O 1
ATOM 5233 N N . GLN A 1 808 ? 186.276 193.961 185.556 1.00 164.72 1012 GLN A N 1
ATOM 5234 C CA . GLN A 1 808 ? 185.301 194.065 186.678 1.00 158.46 1012 GLN A CA 1
ATOM 5235 C C . GLN A 1 808 ? 184.216 195.093 186.334 1.00 150.37 1012 GLN A C 1
ATOM 5236 O O . GLN A 1 808 ? 183.038 194.828 186.651 1.00 147.89 1012 GLN A O 1
ATOM 5242 N N . VAL A 1 809 ? 184.610 196.217 185.701 1.00 137.26 1013 VAL A N 1
ATOM 5243 C CA . VAL A 1 809 ? 183.688 197.310 185.262 1.00 135.22 1013 VAL A CA 1
ATOM 5244 C C . VAL A 1 809 ? 182.669 196.720 184.280 1.00 129.89 1013 VAL A C 1
ATOM 5245 O O . VAL A 1 809 ? 181.463 196.969 184.472 1.00 136.30 1013 VAL A O 1
ATOM 5249 N N . ARG A 1 810 ? 183.141 195.973 183.276 1.00 121.31 1014 ARG A N 1
ATOM 5250 C CA . ARG A 1 810 ? 182.288 195.296 182.260 1.00 118.02 1014 ARG A CA 1
ATOM 5251 C C . ARG A 1 810 ? 181.469 194.183 182.923 1.00 114.66 1014 ARG A C 1
ATOM 5252 O O . ARG A 1 810 ? 180.263 194.091 182.623 1.00 122.00 1014 ARG A O 1
ATOM 5260 N N . LEU A 1 811 ? 182.094 193.374 183.784 1.00 107.04 1015 LEU A N 1
ATOM 5261 C CA . LEU A 1 811 ? 181.444 192.222 184.466 1.00 101.74 1015 LEU A CA 1
ATOM 5262 C C . LEU A 1 811 ? 180.213 192.710 185.238 1.00 97.79 1015 LEU A C 1
ATOM 5263 O O . LEU A 1 811 ? 179.175 192.036 185.153 1.00 102.98 1015 LEU A O 1
ATOM 5268 N N . SER A 1 812 ? 180.326 193.839 185.951 1.00 95.05 1016 SER A N 1
ATOM 5269 C CA . SER A 1 812 ? 179.224 194.478 186.724 1.00 90.86 1016 SER A CA 1
ATOM 5270 C C . SER A 1 812 ? 178.050 194.798 185.790 1.00 91.50 1016 SER A C 1
ATOM 5271 O O . SER A 1 812 ? 176.955 194.240 186.006 1.00 97.41 1016 SER A O 1
ATOM 5274 N N . VAL A 1 813 ? 178.295 195.651 184.789 1.00 87.60 1017 VAL A N 1
ATOM 5275 C CA . VAL A 1 813 ? 177.300 196.117 183.773 1.00 87.65 1017 VAL A CA 1
ATOM 5276 C C . VAL A 1 813 ? 176.596 194.898 183.158 1.00 90.93 1017 VAL A C 1
ATOM 5277 O O . VAL A 1 813 ? 175.366 194.968 182.971 1.00 98.31 1017 VAL A O 1
ATOM 5281 N N . TYR A 1 814 ? 177.344 193.831 182.852 1.00 92.61 1018 TYR A N 1
ATOM 5282 C CA . TYR A 1 814 ? 176.810 192.555 182.301 1.00 92.67 1018 TYR A CA 1
ATOM 5283 C C . TYR A 1 814 ? 175.880 191.891 183.326 1.00 92.59 1018 TYR A C 1
ATOM 5284 O O . TYR A 1 814 ? 174.833 191.351 182.916 1.00 93.97 1018 TYR A O 1
ATOM 5293 N N . GLY A 1 815 ? 176.267 191.915 184.607 1.00 92.87 1019 GLY A N 1
ATOM 5294 C CA . GLY A 1 815 ? 175.462 191.410 185.736 1.00 93.31 1019 GLY A CA 1
ATOM 5295 C C . GLY A 1 815 ? 174.173 192.194 185.900 1.00 98.45 1019 GLY A C 1
ATOM 5296 O O . GLY A 1 815 ? 173.120 191.555 186.098 1.00 106.58 1019 GLY A O 1
ATOM 5297 N N . ALA A 1 816 ? 174.253 193.528 185.804 1.00 98.74 1020 ALA A N 1
ATOM 5298 C CA . ALA A 1 816 ? 173.136 194.486 185.997 1.00 96.63 1020 ALA A CA 1
ATOM 5299 C C . ALA A 1 816 ? 172.036 194.239 184.959 1.00 94.63 1020 ALA A C 1
ATOM 5300 O O . ALA A 1 816 ? 170.875 194.069 185.370 1.00 97.04 1020 ALA A O 1
ATOM 5302 N N . LEU A 1 817 ? 172.402 194.219 183.672 1.00 100.11 1021 LEU A N 1
ATOM 5303 C CA . LEU A 1 817 ? 171.484 194.010 182.513 1.00 103.19 1021 LEU A CA 1
ATOM 5304 C C . LEU A 1 817 ? 170.689 192.708 182.683 1.00 108.39 1021 LEU A C 1
ATOM 5305 O O . LEU A 1 817 ? 169.520 192.674 182.255 1.00 116.89 1021 LEU A O 1
ATOM 5310 N N . GLY A 1 818 ? 171.312 191.677 183.264 1.00 112.47 1022 GLY A N 1
ATOM 5311 C CA . GLY A 1 818 ? 170.690 190.370 183.538 1.00 115.32 1022 GLY A CA 1
ATOM 5312 C C . GLY A 1 818 ? 169.597 190.457 184.586 1.00 117.78 1022 GLY A C 1
ATOM 5313 O O . GLY A 1 818 ? 168.567 189.782 184.411 1.00 124.23 1022 GLY A O 1
ATOM 5314 N N . ILE A 1 819 ? 169.814 191.244 185.645 1.00 121.25 1023 ILE A N 1
ATOM 5315 C CA . ILE A 1 819 ? 168.802 191.510 186.713 1.00 123.33 1023 ILE A CA 1
ATOM 5316 C C . ILE A 1 819 ? 167.648 192.287 186.065 1.00 121.00 1023 ILE A C 1
ATOM 5317 O O . ILE A 1 819 ? 166.486 191.876 186.250 1.00 123.17 1023 ILE A O 1
ATOM 5322 N N . SER A 1 820 ? 167.976 193.342 185.311 1.00 121.24 1024 SER A N 1
ATOM 5323 C CA . SER A 1 820 ? 167.034 194.170 184.509 1.00 126.30 1024 SER A CA 1
ATOM 5324 C C . SER A 1 820 ? 166.225 193.288 183.545 1.00 124.07 1024 SER A C 1
ATOM 5325 O O . SER A 1 820 ? 165.035 193.589 183.343 1.00 119.08 1024 SER A O 1
ATOM 5328 N N . GLN A 1 821 ? 166.845 192.249 182.971 1.00 128.95 1025 GLN A N 1
ATOM 5329 C CA . GLN A 1 821 ? 166.171 191.241 182.105 1.00 130.21 1025 GLN A CA 1
ATOM 5330 C C . GLN A 1 821 ? 165.247 190.372 182.969 1.00 128.44 1025 GLN A C 1
ATOM 5331 O O . GLN A 1 821 ? 164.038 190.354 182.685 1.00 136.95 1025 GLN A O 1
ATOM 5337 N N . GLY A 1 822 ? 165.801 189.704 183.988 1.00 124.19 1026 GLY A N 1
ATOM 5338 C CA . GLY A 1 822 ? 165.103 188.741 184.865 1.00 122.92 1026 GLY A CA 1
ATOM 5339 C C . GLY A 1 822 ? 163.865 189.327 185.531 1.00 121.71 1026 GLY A C 1
ATOM 5340 O O . GLY A 1 822 ? 162.834 188.619 185.575 1.00 122.13 1026 GLY A O 1
ATOM 5341 N N . ILE A 1 823 ? 163.962 190.562 186.039 1.00 117.85 1027 ILE A N 1
ATOM 5342 C CA . ILE A 1 823 ? 162.845 191.312 186.698 1.00 114.83 1027 ILE A CA 1
ATOM 5343 C C . ILE A 1 823 ? 161.665 191.430 185.721 1.00 113.22 1027 ILE A C 1
ATOM 5344 O O . ILE A 1 823 ? 160.526 191.164 186.151 1.00 120.45 1027 ILE A O 1
ATOM 5349 N N . THR A 1 824 ? 161.921 191.819 184.468 1.00 105.90 1028 THR A N 1
ATOM 5350 C CA . THR A 1 824 ? 160.874 192.048 183.438 1.00 104.19 1028 THR A CA 1
ATOM 5351 C C . THR A 1 824 ? 160.298 190.715 182.942 1.00 105.54 1028 THR A C 1
ATOM 5352 O O . THR A 1 824 ? 159.162 190.746 182.446 1.00 109.59 1028 THR A O 1
ATOM 5356 N N . VAL A 1 825 ? 161.032 189.599 183.060 1.00 109.83 1029 VAL A N 1
ATOM 5357 C CA . VAL A 1 825 ? 160.523 188.237 182.707 1.00 114.90 1029 VAL A CA 1
ATOM 5358 C C . VAL A 1 825 ? 159.434 187.849 183.713 1.00 117.09 1029 VAL A C 1
ATOM 5359 O O . VAL A 1 825 ? 158.385 187.361 183.268 1.00 121.00 1029 VAL A O 1
ATOM 5363 N N . PHE A 1 826 ? 159.693 188.034 185.013 1.00 123.05 1030 PHE A N 1
ATOM 5364 C CA . PHE A 1 826 ? 158.719 187.790 186.113 1.00 126.47 1030 PHE A CA 1
ATOM 5365 C C . PHE A 1 826 ? 157.535 188.758 185.980 1.00 126.87 1030 PHE A C 1
ATOM 5366 O O . PHE A 1 826 ? 156.401 188.353 186.314 1.00 138.59 1030 PHE A O 1
ATOM 5374 N N . GLY A 1 827 ? 157.793 189.987 185.515 1.00 122.28 1031 GLY A N 1
ATOM 5375 C CA . GLY A 1 827 ? 156.780 191.026 185.248 1.00 121.71 1031 GLY A CA 1
ATOM 5376 C C . GLY A 1 827 ? 155.683 190.541 184.313 1.00 122.05 1031 GLY A C 1
ATOM 5377 O O . GLY A 1 827 ? 154.542 190.346 184.796 1.00 129.99 1031 GLY A O 1
ATOM 5378 N N . TYR A 1 828 ? 156.007 190.335 183.029 1.00 117.70 1032 TYR A N 1
ATOM 5379 C CA . TYR A 1 828 ? 155.019 190.006 181.965 1.00 120.72 1032 TYR A CA 1
ATOM 5380 C C . TYR A 1 828 ? 154.442 188.606 182.209 1.00 121.19 1032 TYR A C 1
ATOM 5381 O O . TYR A 1 828 ? 153.301 188.371 181.784 1.00 131.94 1032 TYR A O 1
ATOM 5390 N N . SER A 1 829 ? 155.194 187.716 182.863 1.00 119.53 1033 SER A N 1
ATOM 5391 C CA . SER A 1 829 ? 154.734 186.360 183.272 1.00 122.83 1033 SER A CA 1
ATOM 5392 C C . SER A 1 829 ? 153.578 186.484 184.272 1.00 121.80 1033 SER A C 1
ATOM 5393 O O . SER A 1 829 ? 152.556 185.802 184.071 1.00 125.78 1033 SER A O 1
ATOM 5396 N N . MET A 1 830 ? 153.741 187.327 185.297 1.00 121.59 1034 MET A N 1
ATOM 5397 C CA . MET A 1 830 ? 152.701 187.599 186.328 1.00 123.66 1034 MET A CA 1
ATOM 5398 C C . MET A 1 830 ? 151.556 188.407 185.708 1.00 121.09 1034 MET A C 1
ATOM 5399 O O . MET A 1 830 ? 150.386 188.032 185.940 1.00 133.45 1034 MET A O 1
ATOM 5404 N N . ALA A 1 831 ? 151.877 189.469 184.960 1.00 112.62 1035 ALA A N 1
ATOM 5405 C CA . ALA A 1 831 ? 150.898 190.379 184.313 1.00 111.48 1035 ALA A CA 1
ATOM 5406 C C . ALA A 1 831 ? 149.927 189.578 183.432 1.00 115.01 1035 ALA A C 1
ATOM 5407 O O . ALA A 1 831 ? 148.702 189.807 183.548 1.00 123.86 1035 ALA A O 1
ATOM 5409 N N . VAL A 1 832 ? 150.453 188.673 182.599 1.00 112.60 1036 VAL A N 1
ATOM 5410 C CA . VAL A 1 832 ? 149.661 187.827 181.653 1.00 112.19 1036 VAL A CA 1
ATOM 5411 C C . VAL A 1 832 ? 148.809 186.836 182.457 1.00 110.03 1036 VAL A C 1
ATOM 5412 O O . VAL A 1 832 ? 147.614 186.702 182.132 1.00 108.87 1036 VAL A O 1
ATOM 5416 N N . SER A 1 833 ? 149.397 186.164 183.453 1.00 111.78 1037 SER A N 1
ATOM 5417 C CA . SER A 1 833 ? 148.721 185.134 184.289 1.00 118.33 1037 SER A CA 1
ATOM 5418 C C . SER A 1 833 ? 147.591 185.767 185.114 1.00 117.15 1037 SER A C 1
ATOM 5419 O O . SER A 1 833 ? 146.526 185.128 185.223 1.00 121.12 1037 SER A O 1
ATOM 5422 N N . ILE A 1 834 ? 147.810 186.966 185.670 1.00 116.05 1038 ILE A N 1
ATOM 5423 C CA . ILE A 1 834 ? 146.765 187.770 186.377 1.00 119.26 1038 ILE A CA 1
ATOM 5424 C C . ILE A 1 834 ? 145.652 188.125 185.379 1.00 121.36 1038 ILE A C 1
ATOM 5425 O O . ILE A 1 834 ? 144.470 187.962 185.742 1.00 131.27 1038 ILE A O 1
ATOM 5430 N N . GLY A 1 835 ? 146.020 188.605 184.184 1.00 118.27 1039 GLY A N 1
ATOM 5431 C CA . GLY A 1 835 ? 145.083 188.955 183.097 1.00 118.07 1039 GLY A CA 1
ATOM 5432 C C . GLY A 1 835 ? 144.145 187.809 182.748 1.00 120.57 1039 GLY A C 1
ATOM 5433 O O . GLY A 1 835 ? 142.943 188.070 182.548 1.00 125.58 1039 GLY A O 1
ATOM 5434 N N . GLY A 1 836 ? 144.673 186.579 182.690 1.00 124.55 1040 GLY A N 1
ATOM 5435 C CA . GLY A 1 836 ? 143.924 185.349 182.360 1.00 125.25 1040 GLY A CA 1
ATOM 5436 C C . GLY A 1 836 ? 142.801 185.058 183.345 1.00 124.02 1040 GLY A C 1
ATOM 5437 O O . GLY A 1 836 ? 141.795 184.455 182.918 1.00 128.99 1040 GLY A O 1
ATOM 5438 N N . ILE A 1 837 ? 142.963 185.465 184.610 1.00 120.21 1041 ILE A N 1
ATOM 5439 C CA . ILE A 1 837 ? 141.958 185.283 185.702 1.00 119.92 1041 ILE A CA 1
ATOM 5440 C C . ILE A 1 837 ? 140.854 186.342 185.557 1.00 118.17 1041 ILE A C 1
ATOM 5441 O O . ILE A 1 837 ? 139.692 186.009 185.863 1.00 121.79 1041 ILE A O 1
ATOM 5446 N N . PHE A 1 838 ? 141.195 187.559 185.116 1.00 117.75 1042 PHE A N 1
ATOM 5447 C CA . PHE A 1 838 ? 140.233 188.671 184.882 1.00 117.29 1042 PHE A CA 1
ATOM 5448 C C . PHE A 1 838 ? 139.283 188.317 183.730 1.00 114.59 1042 PHE A C 1
ATOM 5449 O O . PHE A 1 838 ? 138.069 188.547 183.884 1.00 119.44 1042 PHE A O 1
ATOM 5457 N N . ALA A 1 839 ? 139.814 187.783 182.623 1.00 110.60 1043 ALA A N 1
ATOM 5458 C CA . ALA A 1 839 ? 139.041 187.322 181.442 1.00 111.47 1043 ALA A CA 1
ATOM 5459 C C . ALA A 1 839 ? 138.138 186.147 181.838 1.00 113.26 1043 ALA A C 1
ATOM 5460 O O . ALA A 1 839 ? 136.935 186.183 181.501 1.00 119.72 1043 ALA A O 1
ATOM 5462 N N . SER A 1 840 ? 138.716 185.150 182.518 1.00 113.37 1044 SER A N 1
ATOM 5463 C CA . SER A 1 840 ? 138.035 183.946 183.067 1.00 111.58 1044 SER A CA 1
ATOM 5464 C C . SER A 1 840 ? 136.817 184.354 183.911 1.00 114.04 1044 SER A C 1
ATOM 5465 O O . SER A 1 840 ? 135.745 183.744 183.726 1.00 114.68 1044 SER A O 1
ATOM 5468 N N . ARG A 1 841 ? 136.980 185.345 184.793 1.00 116.22 1045 ARG A N 1
ATOM 5469 C CA . ARG A 1 841 ? 135.907 185.879 185.679 1.00 120.46 1045 ARG A CA 1
ATOM 5470 C C . ARG A 1 841 ? 134.850 186.598 184.835 1.00 117.03 1045 ARG A C 1
ATOM 5471 O O . ARG A 1 841 ? 133.654 186.337 185.056 1.00 120.58 1045 ARG A O 1
ATOM 5479 N N . ARG A 1 842 ? 135.283 187.481 183.930 1.00 118.75 1046 ARG A N 1
ATOM 5480 C CA . ARG A 1 842 ? 134.409 188.335 183.077 1.00 124.85 1046 ARG A CA 1
ATOM 5481 C C . ARG A 1 842 ? 133.537 187.446 182.183 1.00 124.70 1046 ARG A C 1
ATOM 5482 O O . ARG A 1 842 ? 132.302 187.621 182.209 1.00 133.36 1046 ARG A O 1
ATOM 5490 N N . LEU A 1 843 ? 134.155 186.520 181.442 1.00 119.16 1047 LEU A N 1
ATOM 5491 C CA . LEU A 1 843 ? 133.485 185.692 180.400 1.00 115.86 1047 LEU A CA 1
ATOM 5492 C C . LEU A 1 843 ? 132.495 184.706 181.036 1.00 114.89 1047 LEU A C 1
ATOM 5493 O O . LEU A 1 843 ? 131.481 184.415 180.380 1.00 120.72 1047 LEU A O 1
ATOM 5498 N N . HIS A 1 844 ? 132.772 184.213 182.248 1.00 116.89 1048 HIS A N 1
ATOM 5499 C CA . HIS A 1 844 ? 131.861 183.324 183.026 1.00 117.83 1048 HIS A CA 1
ATOM 5500 C C . HIS A 1 844 ? 130.629 184.118 183.486 1.00 116.54 1048 HIS A C 1
ATOM 5501 O O . HIS A 1 844 ? 129.507 183.623 183.279 1.00 122.05 1048 HIS A O 1
ATOM 5508 N N . LEU A 1 845 ? 130.842 185.284 184.106 1.00 115.75 1049 LEU A N 1
ATOM 5509 C CA . LEU A 1 845 ? 129.767 186.177 184.625 1.00 116.31 1049 LEU A CA 1
ATOM 5510 C C . LEU A 1 845 ? 128.931 186.712 183.454 1.00 120.15 1049 LEU A C 1
ATOM 5511 O O . LEU A 1 845 ? 127.705 186.862 183.632 1.00 124.47 1049 LEU A O 1
ATOM 5516 N N . ASP A 1 846 ? 129.574 186.994 182.314 1.00 124.81 1050 ASP A N 1
ATOM 5517 C CA . ASP A 1 846 ? 128.922 187.484 181.069 1.00 126.72 1050 ASP A CA 1
ATOM 5518 C C . ASP A 1 846 ? 128.002 186.386 180.517 1.00 119.35 1050 ASP A C 1
ATOM 5519 O O . ASP A 1 846 ? 126.820 186.689 180.257 1.00 119.09 1050 ASP A O 1
ATOM 5524 N N . LEU A 1 847 ? 128.534 185.166 180.365 1.00 112.53 1051 LEU A N 1
ATOM 5525 C CA . LEU A 1 847 ? 127.822 183.968 179.834 1.00 110.18 1051 LEU A CA 1
ATOM 5526 C C . LEU A 1 847 ? 126.638 183.618 180.741 1.00 107.73 1051 LEU A C 1
ATOM 5527 O O . LEU A 1 847 ? 125.541 183.393 180.202 1.00 111.83 1051 LEU A O 1
ATOM 5532 N N . LEU A 1 848 ? 126.861 183.560 182.057 1.00 111.47 1052 LEU A N 1
ATOM 5533 C CA . LEU A 1 848 ? 125.856 183.116 183.063 1.00 114.49 1052 LEU A CA 1
ATOM 5534 C C . LEU A 1 848 ? 124.675 184.095 183.101 1.00 112.09 1052 LEU A C 1
ATOM 5535 O O . LEU A 1 848 ? 123.548 183.629 183.346 1.00 115.37 1052 LEU A O 1
ATOM 5540 N N . HIS A 1 849 ? 124.919 185.390 182.872 1.00 112.56 1053 HIS A N 1
ATOM 5541 C CA . HIS A 1 849 ? 123.859 186.430 182.771 1.00 118.00 1053 HIS A CA 1
ATOM 5542 C C . HIS A 1 849 ? 123.078 186.254 181.464 1.00 117.39 1053 HIS A C 1
ATOM 5543 O O . HIS A 1 849 ? 121.840 186.343 181.515 1.00 124.26 1053 HIS A O 1
ATOM 5550 N N . ASN A 1 850 ? 123.777 186.018 180.348 1.00 122.58 1054 ASN A N 1
ATOM 5551 C CA . ASN A 1 850 ? 123.185 185.857 178.989 1.00 123.35 1054 ASN A CA 1
ATOM 5552 C C . ASN A 1 850 ? 122.189 184.689 178.977 1.00 117.97 1054 ASN A C 1
ATOM 5553 O O . ASN A 1 850 ? 121.085 184.873 178.434 1.00 117.55 1054 ASN A O 1
ATOM 5558 N N . VAL A 1 851 ? 122.570 183.541 179.553 1.00 117.12 1055 VAL A N 1
ATOM 5559 C CA . VAL A 1 851 ? 121.738 182.298 179.606 1.00 118.89 1055 VAL A CA 1
ATOM 5560 C C . VAL A 1 851 ? 120.436 182.588 180.368 1.00 122.99 1055 VAL A C 1
ATOM 5561 O O . VAL A 1 851 ? 119.364 182.222 179.848 1.00 125.74 1055 VAL A O 1
ATOM 5565 N N . LEU A 1 852 ? 120.524 183.225 181.542 1.00 126.47 1056 LEU A N 1
ATOM 5566 C CA . LEU A 1 852 ? 119.373 183.430 182.468 1.00 129.89 1056 LEU A CA 1
ATOM 5567 C C . LEU A 1 852 ? 118.417 184.511 181.938 1.00 133.33 1056 LEU A C 1
ATOM 5568 O O . LEU A 1 852 ? 117.222 184.434 182.285 1.00 144.07 1056 LEU A O 1
ATOM 5573 N N . ARG A 1 853 ? 118.901 185.463 181.129 1.00 132.09 1057 ARG A N 1
ATOM 5574 C CA . ARG A 1 853 ? 118.060 186.518 180.489 1.00 133.39 1057 ARG A CA 1
ATOM 5575 C C . ARG A 1 853 ? 117.316 185.962 179.264 1.00 133.95 1057 ARG A C 1
ATOM 5576 O O . ARG A 1 853 ? 116.426 186.681 178.758 1.00 132.75 1057 ARG A O 1
ATOM 5584 N N . SER A 1 854 ? 117.659 184.756 178.789 1.00 134.35 1058 SER A N 1
ATOM 5585 C CA . SER A 1 854 ? 117.013 184.086 177.626 1.00 138.32 1058 SER A CA 1
ATOM 5586 C C . SER A 1 854 ? 115.596 183.648 177.994 1.00 137.05 1058 SER A C 1
ATOM 5587 O O . SER A 1 854 ? 115.314 183.410 179.167 1.00 139.79 1058 SER A O 1
ATOM 5590 N N . PRO A 1 855 ? 114.668 183.526 177.013 1.00 129.24 1059 PRO A N 1
ATOM 5591 C CA . PRO A 1 855 ? 113.354 182.926 177.254 1.00 130.78 1059 PRO A CA 1
ATOM 5592 C C . PRO A 1 855 ? 113.430 181.392 177.215 1.00 137.74 1059 PRO A C 1
ATOM 5593 O O . PRO A 1 855 ? 114.441 180.873 176.778 1.00 146.21 1059 PRO A O 1
ATOM 5597 N N . ILE A 1 856 ? 112.368 180.707 177.655 1.00 137.89 1060 ILE A N 1
ATOM 5598 C CA . ILE A 1 856 ? 112.313 179.216 177.775 1.00 139.70 1060 ILE A CA 1
ATOM 5599 C C . ILE A 1 856 ? 112.342 178.581 176.374 1.00 139.95 1060 ILE A C 1
ATOM 5600 O O . ILE A 1 856 ? 112.823 177.437 176.273 1.00 143.20 1060 ILE A O 1
ATOM 5605 N N . SER A 1 857 ? 111.880 179.296 175.338 1.00 141.03 1061 SER A N 1
ATOM 5606 C CA . SER A 1 857 ? 111.950 178.887 173.906 1.00 140.63 1061 SER A CA 1
ATOM 5607 C C . SER A 1 857 ? 113.386 178.500 173.518 1.00 140.77 1061 SER A C 1
ATOM 5608 O O . SER A 1 857 ? 113.546 177.495 172.795 1.00 155.18 1061 SER A O 1
ATOM 5611 N N . PHE A 1 858 ? 114.377 179.275 173.974 1.00 135.22 1062 PHE A N 1
ATOM 5612 C CA . PHE A 1 858 ? 115.835 179.033 173.778 1.00 136.11 1062 PHE A CA 1
ATOM 5613 C C . PHE A 1 858 ? 116.215 177.649 174.331 1.00 132.66 1062 PHE A C 1
ATOM 5614 O O . PHE A 1 858 ? 116.894 176.873 173.618 1.00 136.21 1062 PHE A O 1
ATOM 5622 N N . PHE A 1 859 ? 115.770 177.340 175.553 1.00 133.07 1063 PHE A N 1
ATOM 5623 C CA . PHE A 1 859 ? 116.105 176.095 176.298 1.00 137.42 1063 PHE A CA 1
ATOM 5624 C C . PHE A 1 859 ? 115.391 174.878 175.691 1.00 147.39 1063 PHE A C 1
ATOM 5625 O O . PHE A 1 859 ? 115.830 173.747 175.989 1.00 150.74 1063 PHE A O 1
ATOM 5633 N N . GLU A 1 860 ? 114.330 175.093 174.901 1.00 155.67 1064 GLU A N 1
ATOM 5634 C CA . GLU A 1 860 ? 113.609 174.029 174.145 1.00 159.83 1064 GLU A CA 1
ATOM 5635 C C . GLU A 1 860 ? 114.322 173.770 172.811 1.00 157.10 1064 GLU A C 1
ATOM 5636 O O . GLU A 1 860 ? 114.578 172.587 172.510 1.00 151.74 1064 GLU A O 1
ATOM 5642 N N . ARG A 1 861 ? 114.634 174.826 172.048 1.00 160.15 1065 ARG A N 1
ATOM 5643 C CA . ARG A 1 861 ? 115.265 174.714 170.703 1.00 164.90 1065 ARG A CA 1
ATOM 5644 C C . ARG A 1 861 ? 116.721 174.245 170.861 1.00 167.36 1065 ARG A C 1
ATOM 5645 O O . ARG A 1 861 ? 117.124 173.349 170.091 1.00 172.97 1065 ARG A O 1
ATOM 5653 N N . THR A 1 862 ? 117.474 174.802 171.819 1.00 168.17 1066 THR A N 1
ATOM 5654 C CA . THR A 1 862 ? 118.903 174.453 172.066 1.00 170.85 1066 THR A CA 1
ATOM 5655 C C . THR A 1 862 ? 118.966 173.120 172.813 1.00 171.67 1066 THR A C 1
ATOM 5656 O O . THR A 1 862 ? 118.274 172.955 173.816 1.00 175.58 1066 THR A O 1
ATOM 5660 N N . PRO A 1 863 ? 119.764 172.123 172.350 1.00 168.38 1067 PRO A N 1
ATOM 5661 C CA . PRO A 1 863 ? 120.022 170.910 173.133 1.00 166.64 1067 PRO A CA 1
ATOM 5662 C C . PRO A 1 863 ? 120.725 171.185 174.473 1.00 170.55 1067 PRO A C 1
ATOM 5663 O O . PRO A 1 863 ? 121.626 172.005 174.495 1.00 173.72 1067 PRO A O 1
ATOM 5667 N N . SER A 1 864 ? 120.305 170.489 175.538 1.00 176.00 1068 SER A N 1
ATOM 5668 C CA . SER A 1 864 ? 120.861 170.598 176.916 1.00 178.10 1068 SER A CA 1
ATOM 5669 C C . SER A 1 864 ? 122.351 170.227 176.919 1.00 176.34 1068 SER A C 1
ATOM 5670 O O . SER A 1 864 ? 123.126 170.926 177.605 1.00 175.25 1068 SER A O 1
ATOM 5673 N N . GLY A 1 865 ? 122.727 169.176 176.178 1.00 174.68 1069 GLY A N 1
ATOM 5674 C CA . GLY A 1 865 ? 124.116 168.701 176.015 1.00 172.01 1069 GLY A CA 1
ATOM 5675 C C . GLY A 1 865 ? 125.033 169.751 175.400 1.00 169.82 1069 GLY A C 1
ATOM 5676 O O . GLY A 1 865 ? 126.234 169.742 175.738 1.00 169.20 1069 GLY A O 1
ATOM 5677 N N . ASN A 1 866 ? 124.500 170.615 174.530 1.00 166.44 1070 ASN A N 1
ATOM 5678 C CA . ASN A 1 866 ? 125.248 171.713 173.857 1.00 165.81 1070 ASN A CA 1
ATOM 5679 C C . ASN A 1 866 ? 125.615 172.799 174.881 1.00 165.44 1070 ASN A C 1
ATOM 5680 O O . ASN A 1 866 ? 126.750 173.310 174.809 1.00 171.68 1070 ASN A O 1
ATOM 5685 N N . LEU A 1 867 ? 124.688 173.141 175.785 1.00 160.05 1071 LEU A N 1
ATOM 5686 C CA . LEU A 1 867 ? 124.877 174.162 176.853 1.00 151.67 1071 LEU A CA 1
ATOM 5687 C C . LEU A 1 867 ? 125.841 173.640 177.930 1.00 150.13 1071 LEU A C 1
ATOM 5688 O O . LEU A 1 867 ? 126.711 174.425 178.349 1.00 149.55 1071 LEU A O 1
ATOM 5693 N N . VAL A 1 868 ? 125.683 172.383 178.368 1.00 151.49 1072 VAL A N 1
ATOM 5694 C CA . VAL A 1 868 ? 126.513 171.741 179.437 1.00 156.97 1072 VAL A CA 1
ATOM 5695 C C . VAL A 1 868 ? 127.969 171.636 178.957 1.00 156.92 1072 VAL A C 1
ATOM 5696 O O . VAL A 1 868 ? 128.875 171.875 179.785 1.00 155.15 1072 VAL A O 1
ATOM 5700 N N . ASN A 1 869 ? 128.179 171.291 177.680 1.00 157.23 1073 ASN A N 1
ATOM 5701 C CA . ASN A 1 869 ? 129.517 171.178 177.032 1.00 159.62 1073 ASN A CA 1
ATOM 5702 C C . ASN A 1 869 ? 130.239 172.533 177.065 1.00 154.90 1073 ASN A C 1
ATOM 5703 O O . ASN A 1 869 ? 131.479 172.533 177.191 1.00 159.20 1073 ASN A O 1
ATOM 5708 N N . ARG A 1 870 ? 129.489 173.638 176.961 1.00 152.43 1074 ARG A N 1
ATOM 5709 C CA . ARG A 1 870 ? 130.012 175.034 176.920 1.00 149.53 1074 ARG A CA 1
ATOM 5710 C C . ARG A 1 870 ? 130.697 175.368 178.252 1.00 150.50 1074 ARG A C 1
ATOM 5711 O O . ARG A 1 870 ? 131.905 175.684 178.228 1.00 160.95 1074 ARG A O 1
ATOM 5719 N N . PHE A 1 871 ? 129.957 175.278 179.364 1.00 146.04 1075 PHE A N 1
ATOM 5720 C CA . PHE A 1 871 ? 130.436 175.562 180.746 1.00 144.09 1075 PHE A CA 1
ATOM 5721 C C . PHE A 1 871 ? 131.582 174.611 181.124 1.00 147.53 1075 PHE A C 1
ATOM 5722 O O . PHE A 1 871 ? 132.502 175.045 181.844 1.00 151.08 1075 PHE A O 1
ATOM 5730 N N . SER A 1 872 ? 131.525 173.355 180.667 1.00 147.10 1076 SER A N 1
ATOM 5731 C CA . SER A 1 872 ? 132.532 172.298 180.962 1.00 149.41 1076 SER A CA 1
ATOM 5732 C C . SER A 1 872 ? 133.817 172.553 180.163 1.00 149.61 1076 SER A C 1
ATOM 5733 O O . SER A 1 872 ? 134.848 172.871 180.789 1.00 149.21 1076 SER A O 1
ATOM 5736 N N . LYS A 1 873 ? 133.745 172.434 178.835 1.00 150.76 1077 LYS A N 1
ATOM 5737 C CA . LYS A 1 873 ? 134.923 172.390 177.925 1.00 153.04 1077 LYS A CA 1
ATOM 5738 C C . LYS A 1 873 ? 135.505 173.794 177.731 1.00 149.49 1077 LYS A C 1
ATOM 5739 O O . LYS A 1 873 ? 136.720 173.958 177.963 1.00 153.65 1077 LYS A O 1
ATOM 5745 N N . GLU A 1 874 ? 134.680 174.761 177.311 1.00 144.20 1078 GLU A N 1
ATOM 5746 C CA . GLU A 1 874 ? 135.149 176.042 176.711 1.00 145.03 1078 GLU A CA 1
ATOM 5747 C C . GLU A 1 874 ? 135.708 176.984 177.783 1.00 141.10 1078 GLU A C 1
ATOM 5748 O O . GLU A 1 874 ? 136.678 177.696 177.464 1.00 147.65 1078 GLU A O 1
ATOM 5754 N N . LEU A 1 875 ? 135.124 177.012 178.988 1.00 136.05 1079 LEU A N 1
ATOM 5755 C CA . LEU A 1 875 ? 135.646 177.823 180.127 1.00 135.99 1079 LEU A CA 1
ATOM 5756 C C . LEU A 1 875 ? 137.017 177.282 180.546 1.00 137.65 1079 LEU A C 1
ATOM 5757 O O . LEU A 1 875 ? 137.934 178.103 180.717 1.00 151.08 1079 LEU A O 1
ATOM 5762 N N . ASP A 1 876 ? 137.142 175.957 180.691 1.00 138.16 1080 ASP A N 1
ATOM 5763 C CA . ASP A 1 876 ? 138.394 175.250 181.076 1.00 141.79 1080 ASP A CA 1
ATOM 5764 C C . ASP A 1 876 ? 139.536 175.650 180.129 1.00 133.73 1080 ASP A C 1
ATOM 5765 O O . ASP A 1 876 ? 140.674 175.785 180.617 1.00 130.79 1080 ASP A O 1
ATOM 5770 N N . THR A 1 877 ? 139.240 175.831 178.835 1.00 132.28 1081 THR A N 1
ATOM 5771 C CA . THR A 1 877 ? 140.202 176.273 177.785 1.00 132.50 1081 THR A CA 1
ATOM 5772 C C . THR A 1 877 ? 140.679 177.701 178.084 1.00 132.22 1081 THR A C 1
ATOM 5773 O O . THR A 1 877 ? 141.901 177.931 178.052 1.00 141.29 1081 THR A O 1
ATOM 5777 N N . VAL A 1 878 ? 139.747 178.619 178.361 1.00 130.75 1082 VAL A N 1
ATOM 5778 C CA . VAL A 1 878 ? 140.025 180.052 178.691 1.00 131.95 1082 VAL A CA 1
ATOM 5779 C C . VAL A 1 878 ? 140.789 180.141 180.021 1.00 136.06 1082 VAL A C 1
ATOM 5780 O O . VAL A 1 878 ? 141.667 181.016 180.125 1.00 140.59 1082 VAL A O 1
ATOM 5784 N N . ASP A 1 879 ? 140.457 179.284 180.996 1.00 142.18 1083 ASP A N 1
ATOM 5785 C CA . ASP A 1 879 ? 141.038 179.294 182.368 1.00 144.88 1083 ASP A CA 1
ATOM 5786 C C . ASP A 1 879 ? 142.515 178.887 182.321 1.00 142.58 1083 ASP A C 1
ATOM 5787 O O . ASP A 1 879 ? 143.352 179.670 182.808 1.00 146.45 1083 ASP A O 1
ATOM 5792 N N . SER A 1 880 ? 142.812 177.709 181.758 1.00 141.44 1084 SER A N 1
ATOM 5793 C CA . SER A 1 880 ? 144.131 177.025 181.840 1.00 143.25 1084 SER A CA 1
ATOM 5794 C C . SER A 1 880 ? 144.953 177.246 180.563 1.00 140.35 1084 SER A C 1
ATOM 5795 O O . SER A 1 880 ? 146.091 177.749 180.681 1.00 139.81 1084 SER A O 1
ATOM 5798 N N . MET A 1 881 ? 144.401 176.880 179.400 1.00 138.57 1085 MET A N 1
ATOM 5799 C CA . MET A 1 881 ? 145.163 176.670 178.135 1.00 139.75 1085 MET A CA 1
ATOM 5800 C C . MET A 1 881 ? 145.614 178.009 177.537 1.00 133.57 1085 MET A C 1
ATOM 5801 O O . MET A 1 881 ? 146.828 178.146 177.296 1.00 138.71 1085 MET A O 1
ATOM 5806 N N . ILE A 1 882 ? 144.687 178.946 177.302 1.00 125.07 1086 ILE A N 1
ATOM 5807 C CA . ILE A 1 882 ? 144.925 180.177 176.481 1.00 122.71 1086 ILE A CA 1
ATOM 5808 C C . ILE A 1 882 ? 146.007 181.052 177.119 1.00 120.07 1086 ILE A C 1
ATOM 5809 O O . ILE A 1 882 ? 146.910 181.485 176.409 1.00 121.76 1086 ILE A O 1
ATOM 5814 N N . PRO A 1 883 ? 145.965 181.364 178.439 1.00 119.01 1087 PRO A N 1
ATOM 5815 C CA . PRO A 1 883 ? 146.979 182.226 179.055 1.00 120.22 1087 PRO A CA 1
ATOM 5816 C C . PRO A 1 883 ? 148.414 181.676 178.966 1.00 118.80 1087 PRO A C 1
ATOM 5817 O O . PRO A 1 883 ? 149.322 182.464 178.785 1.00 118.49 1087 PRO A O 1
ATOM 5821 N N . GLN A 1 884 ? 148.578 180.355 179.101 1.00 120.82 1088 GLN A N 1
ATOM 5822 C CA . GLN A 1 884 ? 149.884 179.647 178.987 1.00 123.97 1088 GLN A CA 1
ATOM 5823 C C . GLN A 1 884 ? 150.379 179.677 177.537 1.00 117.12 1088 GLN A C 1
ATOM 5824 O O . GLN A 1 884 ? 151.599 179.807 177.350 1.00 125.53 1088 GLN A O 1
ATOM 5830 N N . VAL A 1 885 ? 149.476 179.542 176.559 1.00 111.89 1089 VAL A N 1
ATOM 5831 C CA . VAL A 1 885 ? 149.810 179.441 175.105 1.00 111.64 1089 VAL A CA 1
ATOM 5832 C C . VAL A 1 885 ? 150.284 180.805 174.585 1.00 109.42 1089 VAL A C 1
ATOM 5833 O O . VAL A 1 885 ? 151.285 180.812 173.856 1.00 113.43 1089 VAL A O 1
ATOM 5837 N N . ILE A 1 886 ? 149.593 181.903 174.920 1.00 110.23 1090 ILE A N 1
ATOM 5838 C CA . ILE A 1 886 ? 149.840 183.256 174.324 1.00 114.51 1090 ILE A CA 1
ATOM 5839 C C . ILE A 1 886 ? 151.245 183.757 174.690 1.00 117.29 1090 ILE A C 1
ATOM 5840 O O . ILE A 1 886 ? 151.810 184.522 173.881 1.00 125.95 1090 ILE A O 1
ATOM 5845 N N . LYS A 1 887 ? 151.786 183.357 175.847 1.00 116.48 1091 LYS A N 1
ATOM 5846 C CA . LYS A 1 887 ? 153.152 183.746 176.299 1.00 118.24 1091 LYS A CA 1
ATOM 5847 C C . LYS A 1 887 ? 154.199 182.842 175.633 1.00 117.48 1091 LYS A C 1
ATOM 5848 O O . LYS A 1 887 ? 155.309 183.346 175.366 1.00 123.57 1091 LYS A O 1
ATOM 5854 N N . MET A 1 888 ? 153.868 181.572 175.370 1.00 117.28 1092 MET A N 1
ATOM 5855 C CA . MET A 1 888 ? 154.741 180.610 174.638 1.00 116.87 1092 MET A CA 1
ATOM 5856 C C . MET A 1 888 ? 154.796 180.974 173.149 1.00 112.93 1092 MET A C 1
ATOM 5857 O O . MET A 1 888 ? 155.869 180.788 172.551 1.00 116.85 1092 MET A O 1
ATOM 5862 N N . PHE A 1 889 ? 153.688 181.451 172.572 1.00 110.38 1093 PHE A N 1
ATOM 5863 C CA . PHE A 1 889 ? 153.587 181.868 171.147 1.00 112.88 1093 PHE A CA 1
ATOM 5864 C C . PHE A 1 889 ? 154.403 183.144 170.928 1.00 118.17 1093 PHE A C 1
ATOM 5865 O O . PHE A 1 889 ? 155.259 183.154 170.022 1.00 125.75 1093 PHE A O 1
ATOM 5873 N N . MET A 1 890 ? 154.115 184.186 171.715 1.00 122.81 1094 MET A N 1
ATOM 5874 C CA . MET A 1 890 ? 154.784 185.516 171.638 1.00 126.30 1094 MET A CA 1
ATOM 5875 C C . MET A 1 890 ? 156.273 185.355 171.962 1.00 122.96 1094 MET A C 1
ATOM 5876 O O . MET A 1 890 ? 157.097 185.923 171.214 1.00 129.18 1094 MET A O 1
ATOM 5881 N N . GLY A 1 891 ? 156.591 184.605 173.024 1.00 117.51 1095 GLY A N 1
ATOM 5882 C CA . GLY A 1 891 ? 157.967 184.242 173.413 1.00 118.02 1095 GLY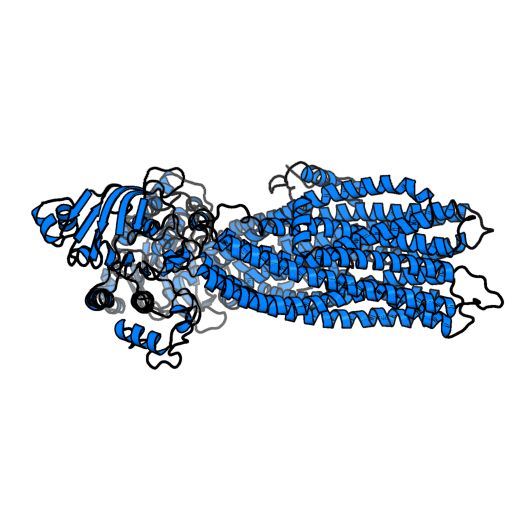 A CA 1
ATOM 5883 C C . GLY A 1 891 ? 158.756 183.703 172.232 1.00 119.67 1095 GLY A C 1
ATOM 5884 O O . GLY A 1 891 ? 159.869 184.208 171.987 1.00 126.07 1095 GLY A O 1
ATOM 5885 N N . SER A 1 892 ? 158.176 182.744 171.503 1.00 118.65 1096 SER A N 1
ATOM 5886 C CA . SER A 1 892 ? 158.778 182.078 170.317 1.00 119.81 1096 SER A CA 1
ATOM 5887 C C . SER A 1 892 ? 158.950 183.082 169.173 1.00 116.47 1096 SER A C 1
ATOM 5888 O O . SER A 1 892 ? 160.065 183.155 168.630 1.00 120.60 1096 SER A O 1
ATOM 5891 N N . LEU A 1 893 ? 157.884 183.817 168.836 1.00 118.13 1097 LEU A N 1
ATOM 5892 C CA . LEU A 1 893 ? 157.816 184.756 167.678 1.00 116.58 1097 LEU A CA 1
ATOM 5893 C C . LEU A 1 893 ? 158.913 185.824 167.781 1.00 115.38 1097 LEU A C 1
ATOM 5894 O O . LEU A 1 893 ? 159.501 186.145 166.731 1.00 121.51 1097 LEU A O 1
ATOM 5899 N N . PHE A 1 894 ? 159.169 186.357 168.982 1.00 112.96 1098 PHE A N 1
ATOM 5900 C CA . PHE A 1 894 ? 160.113 187.484 169.211 1.00 116.00 1098 PHE A CA 1
ATOM 5901 C C . PHE A 1 894 ? 161.541 186.970 169.445 1.00 116.33 1098 PHE A C 1
ATOM 5902 O O . PHE A 1 894 ? 162.475 187.783 169.298 1.00 120.56 1098 PHE A O 1
ATOM 5910 N N . ASN A 1 895 ? 161.714 185.685 169.777 1.00 116.18 1099 ASN A N 1
ATOM 5911 C CA . ASN A 1 895 ? 163.041 185.009 169.790 1.00 114.07 1099 ASN A CA 1
ATOM 5912 C C . ASN A 1 895 ? 163.526 184.815 168.346 1.00 110.24 1099 ASN A C 1
ATOM 5913 O O . ASN A 1 895 ? 164.739 184.975 168.122 1.00 116.01 1099 ASN A O 1
ATOM 5918 N N . VAL A 1 896 ? 162.620 184.484 167.416 1.00 102.48 1100 VAL A N 1
ATOM 5919 C CA . VAL A 1 896 ? 162.910 184.342 165.955 1.00 103.57 1100 VAL A CA 1
ATOM 5920 C C . VAL A 1 896 ? 163.274 185.720 165.389 1.00 106.97 1100 VAL A C 1
ATOM 5921 O O . VAL A 1 896 ? 164.313 185.816 164.702 1.00 119.26 1100 VAL A O 1
ATOM 5925 N N . ILE A 1 897 ? 162.446 186.735 165.660 1.00 106.01 1101 ILE A N 1
ATOM 5926 C CA . ILE A 1 897 ? 162.682 188.152 165.243 1.00 105.85 1101 ILE A CA 1
ATOM 5927 C C . ILE A 1 897 ? 163.997 188.633 165.871 1.00 108.63 1101 ILE A C 1
ATOM 5928 O O . ILE A 1 897 ? 164.809 189.234 165.142 1.00 115.98 1101 ILE A O 1
ATOM 5933 N N . GLY A 1 898 ? 164.195 188.363 167.166 1.00 109.22 1102 GLY A N 1
ATOM 5934 C CA . GLY A 1 898 ? 165.403 188.730 167.932 1.00 112.28 1102 GLY A CA 1
ATOM 5935 C C . GLY A 1 898 ? 166.679 188.208 167.292 1.00 115.12 1102 GLY A C 1
ATOM 5936 O O . GLY A 1 898 ? 167.656 188.981 167.223 1.00 119.29 1102 GLY A O 1
ATOM 5937 N N . ALA A 1 899 ? 166.673 186.947 166.839 1.00 116.32 1103 ALA A N 1
ATOM 5938 C CA . ALA A 1 899 ? 167.817 186.258 166.190 1.00 116.06 1103 ALA A CA 1
ATOM 5939 C C . ALA A 1 899 ? 168.153 186.930 164.853 1.00 117.55 1103 ALA A C 1
ATOM 5940 O O . ALA A 1 899 ? 169.359 187.125 164.583 1.00 123.17 1103 ALA A O 1
ATOM 5942 N N . CYS A 1 900 ? 167.131 187.273 164.057 1.00 113.60 1104 CYS A N 1
ATOM 5943 C CA . CYS A 1 900 ? 167.263 187.947 162.734 1.00 113.62 1104 CYS A CA 1
ATOM 5944 C C . CYS A 1 900 ? 167.895 189.336 162.898 1.00 112.24 1104 CYS A C 1
ATOM 5945 O O . CYS A 1 900 ? 168.770 189.678 162.075 1.00 116.03 1104 CYS A O 1
ATOM 5948 N N . ILE A 1 901 ? 167.477 190.093 163.921 1.00 109.15 1105 ILE A N 1
ATOM 5949 C CA . ILE A 1 901 ? 167.962 191.479 164.212 1.00 109.24 1105 ILE A CA 1
ATOM 5950 C C . ILE A 1 901 ? 169.480 191.457 164.447 1.00 108.15 1105 ILE A C 1
ATOM 5951 O O . ILE A 1 901 ? 170.150 192.393 163.965 1.00 110.93 1105 ILE A O 1
ATOM 5956 N N . ILE A 1 902 ? 169.994 190.438 165.149 1.00 106.68 1106 ILE A N 1
ATOM 5957 C CA . ILE A 1 902 ? 171.450 190.275 165.459 1.00 108.13 1106 ILE A CA 1
ATOM 5958 C C . ILE A 1 902 ? 172.207 189.962 164.159 1.00 105.38 1106 ILE A C 1
ATOM 5959 O O . ILE A 1 902 ? 173.287 190.559 163.949 1.00 98.38 1106 ILE A O 1
ATOM 5964 N N . ILE A 1 903 ? 171.670 189.057 163.334 1.00 101.57 1107 ILE A N 1
ATOM 5965 C CA . ILE A 1 903 ? 172.261 188.645 162.026 1.00 99.91 1107 ILE A CA 1
ATOM 5966 C C . ILE A 1 903 ? 172.362 189.885 161.125 1.00 101.85 1107 ILE A C 1
ATOM 5967 O O . ILE A 1 903 ? 173.435 190.075 160.511 1.00 112.63 1107 ILE A O 1
ATOM 5972 N N . LEU A 1 904 ? 171.304 190.704 161.068 1.00 99.87 1108 LEU A N 1
ATOM 5973 C CA . LEU A 1 904 ? 171.272 191.972 160.282 1.00 103.75 1108 LEU A CA 1
ATOM 5974 C C . LEU A 1 904 ? 172.201 193.018 160.920 1.00 108.53 1108 LEU A C 1
ATOM 5975 O O . LEU A 1 904 ? 172.842 193.765 160.154 1.00 110.61 1108 LEU A O 1
ATOM 5980 N N . LEU A 1 905 ? 172.262 193.081 162.257 1.00 114.99 1109 LEU A N 1
ATOM 5981 C CA . LEU A 1 905 ? 173.153 194.011 163.013 1.00 120.24 1109 LEU A CA 1
ATOM 5982 C C . LEU A 1 905 ? 174.624 193.655 162.755 1.00 117.58 1109 LEU A C 1
ATOM 5983 O O . LEU A 1 905 ? 175.457 194.585 162.748 1.00 112.88 1109 LEU A O 1
ATOM 5988 N N . ALA A 1 906 ? 174.931 192.365 162.577 1.00 120.33 1110 ALA A N 1
ATOM 5989 C CA . ALA A 1 906 ? 176.288 191.849 162.272 1.00 122.24 1110 ALA A CA 1
ATOM 5990 C C . ALA A 1 906 ? 176.598 192.054 160.785 1.00 118.54 1110 ALA A C 1
ATOM 5991 O O . ALA A 1 906 ? 177.645 192.654 160.483 1.00 120.07 1110 ALA A O 1
ATOM 5993 N N . THR A 1 907 ? 175.718 191.579 159.900 1.00 118.73 1111 THR A N 1
ATOM 5994 C CA . THR A 1 907 ? 175.911 191.581 158.424 1.00 126.27 1111 THR A CA 1
ATOM 5995 C C . THR A 1 907 ? 174.702 192.225 157.746 1.00 128.50 1111 THR A C 1
ATOM 5996 O O . THR A 1 907 ? 173.642 191.606 157.677 1.00 130.59 1111 THR A O 1
ATOM 6000 N N . PRO A 1 908 ? 174.812 193.462 157.200 1.00 129.86 1112 PRO A N 1
ATOM 6001 C CA . PRO A 1 908 ? 173.667 194.129 156.572 1.00 127.30 1112 PRO A CA 1
ATOM 6002 C C . PRO A 1 908 ? 173.219 193.463 155.259 1.00 127.15 1112 PRO A C 1
ATOM 6003 O O . PRO A 1 908 ? 172.063 193.605 154.913 1.00 125.92 1112 PRO A O 1
ATOM 6007 N N . MET A 1 909 ? 174.129 192.749 154.582 1.00 131.53 1113 MET A N 1
ATOM 6008 C CA . MET A 1 909 ? 173.854 191.954 153.352 1.00 134.48 1113 MET A CA 1
ATOM 6009 C C . MET A 1 909 ? 172.879 190.806 153.652 1.00 136.07 1113 MET A C 1
ATOM 6010 O O . MET A 1 909 ? 172.338 190.257 152.679 1.00 142.40 1113 MET A O 1
ATOM 6015 N N . ALA A 1 910 ? 172.680 190.440 154.927 1.00 136.66 1114 ALA A N 1
ATOM 6016 C CA . ALA A 1 910 ? 171.736 189.387 155.380 1.00 133.69 1114 ALA A CA 1
ATOM 6017 C C . ALA A 1 910 ? 170.312 189.657 154.874 1.00 127.31 1114 ALA A C 1
ATOM 6018 O O . ALA A 1 910 ? 169.579 188.678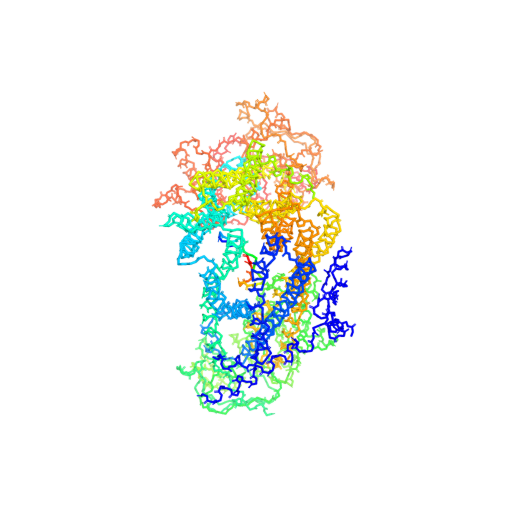 154.691 1.00 129.12 1114 ALA A O 1
ATOM 6020 N N . ALA A 1 911 ? 169.932 190.926 154.679 1.00 123.88 1115 ALA A N 1
ATOM 6021 C CA . ALA A 1 911 ? 168.587 191.367 154.232 1.00 122.51 1115 ALA A CA 1
ATOM 6022 C C . ALA A 1 911 ? 168.092 190.523 153.048 1.00 121.13 1115 ALA A C 1
ATOM 6023 O O . ALA A 1 911 ? 166.950 190.035 153.128 1.00 128.47 1115 ALA A O 1
ATOM 6025 N N . VAL A 1 912 ? 168.927 190.333 152.017 1.00 115.86 1116 VAL A N 1
ATOM 6026 C CA . VAL A 1 912 ? 168.540 189.709 150.710 1.00 111.50 1116 VAL A CA 1
ATOM 6027 C C . VAL A 1 912 ? 168.006 188.284 150.920 1.00 108.74 1116 VAL A C 1
ATOM 6028 O O . VAL A 1 912 ? 167.117 187.894 150.141 1.00 115.52 1116 VAL A O 1
ATOM 6032 N N . ILE A 1 913 ? 168.509 187.539 151.916 1.00 104.54 1117 ILE A N 1
ATOM 6033 C CA . ILE A 1 913 ? 168.131 186.110 152.160 1.00 106.16 1117 ILE A CA 1
ATOM 6034 C C . ILE A 1 913 ? 166.946 186.000 153.132 1.00 109.60 1117 ILE A C 1
ATOM 6035 O O . ILE A 1 913 ? 166.531 184.849 153.372 1.00 116.33 1117 ILE A O 1
ATOM 6040 N N . ILE A 1 914 ? 166.404 187.109 153.660 1.00 113.38 1118 ILE A N 1
ATOM 6041 C CA . ILE A 1 914 ? 165.285 187.083 154.657 1.00 114.80 1118 ILE A CA 1
ATOM 6042 C C . ILE A 1 914 ? 163.945 186.851 153.950 1.00 111.32 1118 ILE A C 1
ATOM 6043 O O . ILE A 1 914 ? 163.188 185.988 154.388 1.00 112.12 1118 ILE A O 1
ATOM 6048 N N . PRO A 1 915 ? 163.575 187.597 152.878 1.00 112.63 1119 PRO A N 1
ATOM 6049 C CA . PRO A 1 915 ? 162.321 187.333 152.163 1.00 115.99 1119 PRO A CA 1
ATOM 6050 C C . PRO A 1 915 ? 162.201 185.946 151.522 1.00 116.90 1119 PRO A C 1
ATOM 6051 O O . PRO A 1 915 ? 161.139 185.339 151.630 1.00 120.69 1119 PRO A O 1
ATOM 6055 N N . PRO A 1 916 ? 163.229 185.407 150.814 1.00 112.56 1120 PRO A N 1
ATOM 6056 C CA . PRO A 1 916 ? 163.168 184.046 150.272 1.00 108.66 1120 PRO A CA 1
ATOM 6057 C C . PRO A 1 916 ? 162.848 182.944 151.294 1.00 110.30 1120 PRO A C 1
ATOM 6058 O O . PRO A 1 916 ? 161.957 182.156 151.023 1.00 114.15 1120 PRO A O 1
ATOM 6062 N N . LEU A 1 917 ? 163.573 182.913 152.419 1.00 108.60 1121 LEU A N 1
ATOM 6063 C CA . LEU A 1 917 ? 163.426 181.880 153.487 1.00 105.81 1121 LEU A CA 1
ATOM 6064 C C . LEU A 1 917 ? 162.096 182.070 154.221 1.00 99.49 1121 LEU A C 1
ATOM 6065 O O . LEU A 1 917 ? 161.463 181.048 154.544 1.00 103.47 1121 LEU A O 1
ATOM 6070 N N . GLY A 1 918 ? 161.703 183.322 154.487 1.00 95.88 1122 GLY A N 1
ATOM 6071 C CA . GLY A 1 918 ? 160.423 183.677 155.134 1.00 97.17 1122 GLY A CA 1
ATOM 6072 C C . GLY A 1 918 ? 159.230 183.181 154.333 1.00 96.45 1122 GLY A C 1
ATOM 6073 O O . GLY A 1 918 ? 158.286 182.646 154.947 1.00 96.23 1122 GLY A O 1
ATOM 6074 N N . LEU A 1 919 ? 159.285 183.347 153.007 1.00 100.14 1123 LEU A N 1
ATOM 6075 C CA . LEU A 1 919 ? 158.253 182.894 152.033 1.00 100.17 1123 LEU A CA 1
ATOM 6076 C C . LEU A 1 919 ? 158.153 181.363 152.056 1.00 96.36 1123 LEU A C 1
ATOM 6077 O O . LEU A 1 919 ? 157.018 180.864 152.006 1.00 95.06 1123 LEU A O 1
ATOM 6082 N N . ILE A 1 920 ? 159.288 180.656 152.122 1.00 95.25 1124 ILE A N 1
ATOM 6083 C CA . ILE A 1 920 ? 159.342 179.165 152.244 1.00 99.03 1124 ILE A CA 1
ATOM 6084 C C . ILE A 1 920 ? 158.690 178.759 153.573 1.00 99.82 1124 ILE A C 1
ATOM 6085 O O . ILE A 1 920 ? 157.787 177.899 153.537 1.00 104.44 1124 ILE A O 1
ATOM 6090 N N . TYR A 1 921 ? 159.126 179.351 154.691 1.00 99.49 1125 TYR A N 1
ATOM 6091 C CA . TYR A 1 921 ? 158.615 179.059 156.058 1.00 104.34 1125 TYR A CA 1
ATOM 6092 C C . TYR A 1 921 ? 157.089 179.205 156.099 1.00 111.68 1125 TYR A C 1
ATOM 6093 O O . TYR A 1 921 ? 156.428 178.367 156.746 1.00 124.08 1125 TYR A O 1
ATOM 6102 N N . PHE A 1 922 ? 156.562 180.262 155.471 1.00 113.05 1126 PHE A N 1
ATOM 6103 C CA . PHE A 1 922 ? 155.109 180.580 155.401 1.00 108.98 1126 PHE A CA 1
ATOM 6104 C C . PHE A 1 922 ? 154.355 179.430 154.715 1.00 110.93 1126 PHE A C 1
ATOM 6105 O O . PHE A 1 922 ? 153.339 178.982 155.284 1.00 117.36 1126 PHE A O 1
ATOM 6113 N N . PHE A 1 923 ? 154.842 178.958 153.559 1.00 107.42 1127 PHE A N 1
ATOM 6114 C CA . PHE A 1 923 ? 154.178 177.922 152.717 1.00 110.12 1127 PHE A CA 1
ATOM 6115 C C . PHE A 1 923 ? 154.237 176.546 153.392 1.00 117.47 1127 PHE A C 1
ATOM 6116 O O . PHE A 1 923 ? 153.208 175.839 153.335 1.00 128.05 1127 PHE A O 1
ATOM 6124 N N . VAL A 1 924 ? 155.374 176.161 153.988 1.00 117.16 1128 VAL A N 1
ATOM 6125 C CA . VAL A 1 924 ? 155.524 174.844 154.690 1.00 116.95 1128 VAL A CA 1
ATOM 6126 C C . VAL A 1 924 ? 154.641 174.844 155.944 1.00 115.47 1128 VAL A C 1
ATOM 6127 O O . VAL A 1 924 ? 154.045 173.791 156.232 1.00 125.52 1128 VAL A O 1
ATOM 6131 N N . GLN A 1 925 ? 154.552 175.979 156.650 1.00 113.99 1129 GLN A N 1
ATOM 6132 C CA . GLN A 1 925 ? 153.639 176.169 157.811 1.00 118.63 1129 GLN A CA 1
ATOM 6133 C C . GLN A 1 925 ? 152.185 176.124 157.334 1.00 115.22 1129 GLN A C 1
ATOM 6134 O O . GLN A 1 925 ? 151.365 175.509 158.037 1.00 125.59 1129 GLN A O 1
ATOM 6140 N N . ARG A 1 926 ? 151.882 176.773 156.202 1.00 110.79 1130 ARG A N 1
ATOM 6141 C CA . ARG A 1 926 ? 150.509 176.898 155.637 1.00 108.54 1130 ARG A CA 1
ATOM 6142 C C . ARG A 1 926 ? 149.901 175.504 155.431 1.00 110.22 1130 ARG A C 1
ATOM 6143 O O . ARG A 1 926 ? 148.761 175.290 155.892 1.00 112.84 1130 ARG A O 1
ATOM 6151 N N . PHE A 1 927 ? 150.636 174.595 154.783 1.00 108.10 1131 PHE A N 1
ATOM 6152 C CA . PHE A 1 927 ? 150.161 173.229 154.435 1.00 108.05 1131 PHE A CA 1
ATOM 6153 C C . PHE A 1 927 ? 150.106 172.351 155.690 1.00 110.08 1131 PHE A C 1
ATOM 6154 O O . PHE A 1 927 ? 149.099 171.633 155.845 1.00 120.31 1131 PHE A O 1
ATOM 6162 N N . TYR A 1 928 ? 151.128 172.405 156.554 1.00 109.68 1132 TYR A N 1
ATOM 6163 C CA . TYR A 1 928 ? 151.225 171.55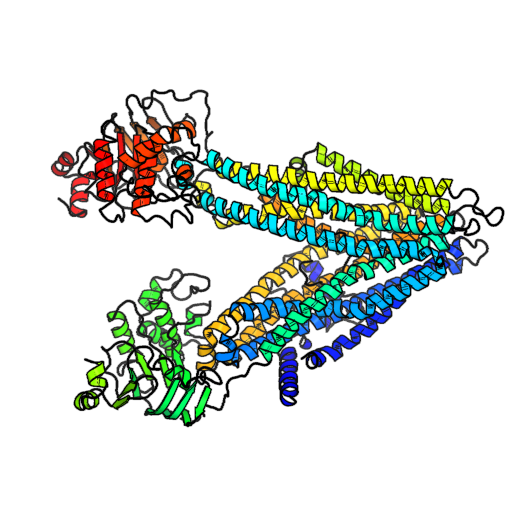8 157.774 1.00 110.62 1132 TYR A CA 1
ATOM 6164 C C . TYR A 1 928 ? 150.043 171.832 158.710 1.00 116.58 1132 TYR A C 1
ATOM 6165 O O . TYR A 1 928 ? 149.305 170.880 159.003 1.00 127.82 1132 TYR A O 1
ATOM 6174 N N . VAL A 1 929 ? 149.889 173.080 159.169 1.00 117.29 1133 VAL A N 1
ATOM 6175 C CA . VAL A 1 929 ? 148.854 173.514 160.161 1.00 118.24 1133 VAL A CA 1
ATOM 6176 C C . VAL A 1 929 ? 147.466 173.054 159.689 1.00 118.31 1133 VAL A C 1
ATOM 6177 O O . VAL A 1 929 ? 146.683 172.593 160.540 1.00 119.13 1133 VAL A O 1
ATOM 6181 N N . ALA A 1 930 ? 147.178 173.172 158.387 1.00 116.47 1134 ALA A N 1
ATOM 6182 C CA . ALA A 1 930 ? 145.896 172.767 157.761 1.00 116.63 1134 ALA A CA 1
ATOM 6183 C C . ALA A 1 930 ? 145.751 171.242 157.812 1.00 116.35 1134 ALA A C 1
ATOM 6184 O O . ALA A 1 930 ? 144.799 170.759 158.459 1.00 122.51 1134 ALA A O 1
ATOM 6186 N N . SER A 1 931 ? 146.677 170.524 157.169 1.00 115.45 1135 SER A N 1
ATOM 6187 C CA . SER A 1 931 ? 146.606 169.063 156.890 1.00 115.92 1135 SER A CA 1
ATOM 6188 C C . SER A 1 931 ? 146.741 168.239 158.179 1.00 112.78 1135 SER A C 1
ATOM 6189 O O . SER A 1 931 ? 146.004 167.250 158.303 1.00 112.14 1135 SER A O 1
ATOM 6192 N N . SER A 1 932 ? 147.643 168.629 159.084 1.00 115.51 1136 SER A N 1
ATOM 6193 C CA . SER A 1 932 ? 148.001 167.897 160.331 1.00 122.28 1136 SER A CA 1
ATOM 6194 C C . SER A 1 932 ? 146.774 167.724 161.237 1.00 124.61 1136 SER A C 1
ATOM 6195 O O . SER A 1 932 ? 146.570 166.595 161.727 1.00 130.28 1136 SER A O 1
ATOM 6198 N N . ARG A 1 933 ? 145.998 168.795 161.450 1.00 123.70 1137 ARG A N 1
ATOM 6199 C CA . ARG A 1 933 ? 144.800 168.805 162.339 1.00 127.76 1137 ARG A CA 1
ATOM 6200 C C . ARG A 1 933 ? 143.746 167.817 161.825 1.00 123.40 1137 ARG A C 1
ATOM 6201 O O . ARG A 1 933 ? 143.080 167.192 162.672 1.00 131.03 1137 ARG A O 1
ATOM 6209 N N . GLN A 1 934 ? 143.600 167.686 160.502 1.00 120.34 1138 GLN A N 1
ATOM 6210 C CA . GLN A 1 934 ? 142.661 166.730 159.849 1.00 121.29 1138 GLN A CA 1
ATOM 6211 C C . GLN A 1 934 ? 143.070 165.291 160.191 1.00 118.83 1138 GLN A C 1
ATOM 6212 O O . GLN A 1 934 ? 142.176 164.499 160.550 1.00 116.77 1138 GLN A O 1
ATOM 6218 N N . LEU A 1 935 ? 144.369 164.978 160.094 1.00 118.03 1139 LEU A N 1
ATOM 6219 C CA . LEU A 1 935 ? 144.939 163.614 160.295 1.00 116.37 1139 LEU A CA 1
ATOM 6220 C C . LEU A 1 935 ? 144.841 163.196 161.770 1.00 121.59 1139 LEU A C 1
ATOM 6221 O O . LEU A 1 935 ? 144.541 162.009 162.014 1.00 126.39 1139 LEU A O 1
ATOM 6226 N N . LYS A 1 936 ? 145.102 164.117 162.708 1.00 121.67 1140 LYS A N 1
ATOM 6227 C CA . LYS A 1 936 ? 144.997 163.879 164.176 1.00 120.83 1140 LYS A CA 1
ATOM 6228 C C . LYS A 1 936 ? 143.532 163.636 164.562 1.00 119.10 1140 LYS A C 1
ATOM 6229 O O . LYS A 1 936 ? 143.294 162.759 165.422 1.00 119.35 1140 LYS A O 1
ATOM 6235 N N . ARG A 1 937 ? 142.602 164.389 163.959 1.00 119.31 1141 ARG A N 1
ATOM 6236 C CA . ARG A 1 937 ? 141.131 164.237 164.144 1.00 120.50 1141 ARG A CA 1
ATOM 6237 C C . ARG A 1 937 ? 140.703 162.843 163.673 1.00 111.20 1141 ARG A C 1
ATOM 6238 O O . ARG A 1 937 ? 140.010 162.160 164.444 1.00 110.52 1141 ARG A O 1
ATOM 6246 N N . LEU A 1 938 ? 141.103 162.449 162.459 1.00 105.11 1142 LEU A N 1
ATOM 6247 C CA . LEU A 1 938 ? 140.805 161.114 161.859 1.00 105.16 1142 LEU A CA 1
ATOM 6248 C C . LEU A 1 938 ? 141.345 159.991 162.751 1.00 103.50 1142 LEU A C 1
ATOM 6249 O O . LEU A 1 938 ? 140.681 158.946 162.824 1.00 105.47 1142 LEU A O 1
ATOM 6254 N N . GLU A 1 939 ? 142.505 160.193 163.388 1.00 105.31 1143 GLU A N 1
ATOM 6255 C CA . GLU A 1 939 ? 143.174 159.186 164.259 1.00 110.00 1143 GLU A CA 1
ATOM 6256 C C . GLU A 1 939 ? 142.360 159.006 165.547 1.00 113.99 1143 GLU A C 1
ATOM 6257 O O . GLU A 1 939 ? 142.134 157.839 165.935 1.00 119.89 1143 GLU A O 1
ATOM 6263 N N . SER A 1 940 ? 141.938 160.111 166.174 1.00 114.71 1144 SER A N 1
ATOM 6264 C CA . SER A 1 940 ? 141.227 160.139 167.484 1.00 113.58 1144 SER A CA 1
ATOM 6265 C C . SER A 1 940 ? 139.822 159.521 167.375 1.00 110.08 1144 SER A C 1
ATOM 6266 O O . SER A 1 940 ? 139.373 158.933 168.380 1.00 115.56 1144 SER A O 1
ATOM 6269 N N . VAL A 1 941 ? 139.148 159.658 166.226 1.00 104.22 1145 VAL A N 1
ATOM 6270 C CA . VAL A 1 941 ? 137.776 159.110 165.987 1.00 107.49 1145 VAL A CA 1
ATOM 6271 C C . VAL A 1 941 ? 137.855 157.644 165.529 1.00 113.39 1145 VAL A C 1
ATOM 6272 O O . VAL A 1 941 ? 136.827 156.948 165.657 1.00 117.09 1145 VAL A O 1
ATOM 6276 N N . SER A 1 942 ? 139.003 157.199 165.002 1.00 116.23 1146 SER A N 1
ATOM 6277 C CA . SER A 1 942 ? 139.218 155.830 164.458 1.00 116.05 1146 SER A CA 1
ATOM 6278 C C . SER A 1 942 ? 139.800 154.888 165.523 1.00 119.41 1146 SER A C 1
ATOM 6279 O O . SER A 1 942 ? 139.898 153.682 165.218 1.00 131.17 1146 SER A O 1
ATOM 6282 N N . ARG A 1 943 ? 140.174 155.395 166.707 1.00 117.60 1147 ARG A N 1
ATOM 6283 C CA . ARG A 1 943 ? 140.717 154.571 167.825 1.00 123.56 1147 ARG A CA 1
ATOM 6284 C C . ARG A 1 943 ? 139.585 154.123 168.764 1.00 125.88 1147 ARG A C 1
ATOM 6285 O O . ARG A 1 943 ? 139.779 153.103 169.452 1.00 130.94 1147 ARG A O 1
ATOM 6293 N N . SER A 1 944 ? 138.463 154.849 168.802 1.00 128.17 1148 SER A N 1
ATOM 6294 C CA . SER A 1 944 ? 137.307 154.583 169.702 1.00 126.59 1148 SER A CA 1
ATOM 6295 C C . SER A 1 944 ? 136.574 153.292 169.321 1.00 121.30 1148 SER A C 1
ATOM 6296 O O . SER A 1 944 ? 136.130 152.583 170.220 1.00 121.73 1148 SER A O 1
ATOM 6299 N N . PRO A 1 945 ? 136.392 152.937 168.021 1.00 118.09 1149 PRO A N 1
ATOM 6300 C CA . PRO A 1 945 ? 135.760 151.664 167.648 1.00 118.08 1149 PRO A CA 1
ATOM 6301 C C . PRO A 1 945 ? 136.524 150.388 168.045 1.00 115.57 1149 PRO A C 1
ATOM 6302 O O . PRO A 1 945 ? 135.886 149.357 168.153 1.00 114.90 1149 PRO A O 1
ATOM 6306 N N . VAL A 1 946 ? 137.847 150.479 168.231 1.00 112.81 1150 VAL A N 1
ATOM 6307 C CA . VAL A 1 946 ? 138.743 149.339 168.601 1.00 111.39 1150 VAL A CA 1
ATOM 6308 C C . VAL A 1 946 ? 138.420 148.893 170.035 1.00 111.16 1150 VAL A C 1
ATOM 6309 O O . VAL A 1 946 ? 138.340 147.668 170.262 1.00 117.06 1150 VAL A O 1
ATOM 6313 N N . TYR A 1 947 ? 138.242 149.846 170.956 1.00 110.02 1151 TYR A N 1
ATOM 6314 C CA . TYR A 1 947 ? 137.933 149.599 172.392 1.00 111.23 1151 TYR A CA 1
ATOM 6315 C C . TYR A 1 947 ? 136.453 149.223 172.544 1.00 113.03 1151 TYR A C 1
ATOM 6316 O O . TYR A 1 947 ? 136.145 148.341 173.372 1.00 114.60 1151 TYR A O 1
ATOM 6325 N N . SER A 1 948 ? 135.573 149.881 171.778 1.00 113.84 1152 SER A N 1
ATOM 6326 C CA . SER A 1 948 ? 134.108 149.622 171.709 1.00 114.07 1152 SER A CA 1
ATOM 6327 C C . SER A 1 948 ? 133.844 148.177 171.275 1.00 108.47 1152 SER A C 1
ATOM 6328 O O . SER A 1 948 ? 132.908 147.565 171.823 1.00 104.49 1152 SER A O 1
ATOM 6331 N N . HIS A 1 949 ? 134.628 147.672 170.316 1.00 107.58 1153 HIS A N 1
ATOM 6332 C CA . HIS A 1 949 ? 134.505 146.302 169.746 1.00 105.07 1153 HIS A CA 1
ATOM 6333 C C . HIS A 1 949 ? 134.995 145.269 170.766 1.00 102.27 1153 HIS A C 1
ATOM 6334 O O . HIS A 1 949 ? 134.290 144.262 170.951 1.00 110.28 1153 HIS A O 1
ATOM 6341 N N . PHE A 1 950 ? 136.157 145.502 171.381 1.00 99.83 1154 PHE A N 1
ATOM 6342 C CA . PHE A 1 950 ? 136.811 144.556 172.328 1.00 103.67 1154 PHE A CA 1
ATOM 6343 C C . PHE A 1 950 ? 135.939 144.378 173.577 1.00 107.79 1154 PHE A C 1
ATOM 6344 O O . PHE A 1 950 ? 135.875 143.245 174.094 1.00 111.98 1154 PHE A O 1
ATOM 6352 N N . ASN A 1 951 ? 135.289 145.457 174.032 1.00 113.98 1155 ASN A N 1
ATOM 6353 C CA . ASN A 1 951 ? 134.352 145.463 175.189 1.00 117.81 1155 ASN A CA 1
ATOM 6354 C C . ASN A 1 951 ? 133.148 144.558 174.889 1.00 119.42 1155 ASN A C 1
ATOM 6355 O O . ASN A 1 951 ? 132.726 143.832 175.809 1.00 123.87 1155 ASN A O 1
ATOM 6360 N N . GLU A 1 952 ? 132.616 144.605 173.662 1.00 124.01 1156 GLU A N 1
ATOM 6361 C CA . GLU A 1 952 ? 131.471 143.766 173.206 1.00 129.27 1156 GLU A CA 1
ATOM 6362 C C . GLU A 1 952 ? 131.902 142.296 173.137 1.00 123.97 1156 GLU A C 1
ATOM 6363 O O . GLU A 1 952 ? 131.124 141.439 173.601 1.00 128.33 1156 GLU A O 1
ATOM 6369 N N . THR A 1 953 ? 133.087 142.020 172.581 1.00 120.18 1157 THR A N 1
ATOM 6370 C CA . THR A 1 953 ? 133.677 140.655 172.461 1.00 118.76 1157 THR A CA 1
ATOM 6371 C C . THR A 1 953 ? 133.764 140.018 173.852 1.00 118.90 1157 THR A C 1
ATOM 6372 O O . THR A 1 953 ? 133.297 138.869 173.996 1.00 128.51 1157 THR A O 1
ATOM 6376 N N . LEU A 1 954 ? 134.325 140.745 174.826 1.00 115.69 1158 LEU A N 1
ATOM 6377 C CA . LEU A 1 954 ? 134.557 140.272 176.220 1.00 113.93 1158 LEU A CA 1
ATOM 6378 C C . LEU A 1 954 ? 133.233 139.871 176.888 1.00 116.92 1158 LEU A C 1
ATOM 6379 O O . LEU A 1 954 ? 133.266 138.924 177.698 1.00 123.90 1158 LEU A O 1
ATOM 6384 N N . LEU A 1 955 ? 132.125 140.552 176.575 1.00 116.04 1159 LEU A N 1
ATOM 6385 C CA . LEU A 1 955 ? 130.783 140.256 177.151 1.00 117.44 1159 LEU A CA 1
ATOM 6386 C C . LEU A 1 955 ? 130.219 138.962 176.546 1.00 117.16 1159 LEU A C 1
ATOM 6387 O O . LEU A 1 955 ? 129.672 138.153 177.322 1.00 125.95 1159 LEU A O 1
ATOM 6392 N N . GLY A 1 956 ? 130.346 138.775 175.227 1.00 112.09 1160 GLY A N 1
ATOM 6393 C CA . GLY A 1 956 ? 129.718 137.662 174.485 1.00 116.16 1160 GLY A CA 1
ATOM 6394 C C . GLY A 1 956 ? 130.687 136.538 174.153 1.00 120.21 1160 GLY A C 1
ATOM 6395 O O . GLY A 1 956 ? 130.481 135.894 173.101 1.00 123.42 1160 GLY A O 1
ATOM 6396 N N . VAL A 1 957 ? 131.681 136.281 175.013 1.00 121.56 1161 VAL A N 1
ATOM 6397 C CA . VAL A 1 957 ? 132.737 135.242 174.801 1.00 122.24 1161 VAL A CA 1
ATOM 6398 C C . VAL A 1 957 ? 132.062 133.873 174.635 1.00 122.39 1161 VAL A C 1
ATOM 6399 O O . VAL A 1 957 ? 132.411 133.161 173.672 1.00 125.52 1161 VAL A O 1
ATOM 6403 N N . SER A 1 958 ? 131.130 133.535 175.532 1.00 119.94 1162 SER A N 1
ATOM 6404 C CA . SER A 1 958 ? 130.374 132.254 175.550 1.00 122.11 1162 SER A CA 1
ATOM 6405 C C . SER A 1 958 ? 129.672 132.021 174.204 1.00 117.96 1162 SER A C 1
ATOM 6406 O O . SER A 1 958 ? 129.722 130.877 173.706 1.00 112.38 1162 SER A O 1
ATOM 6409 N N . VAL A 1 959 ? 129.061 133.068 173.635 1.00 111.69 1163 VAL A N 1
ATOM 6410 C CA . VAL A 1 959 ? 128.258 133.009 172.375 1.00 110.29 1163 VAL A CA 1
ATOM 6411 C C . VAL A 1 959 ? 129.206 132.782 171.191 1.00 114.39 1163 VAL A C 1
ATOM 6412 O O . VAL A 1 959 ? 128.927 131.879 170.379 1.00 120.87 1163 VAL A O 1
ATOM 6416 N N . ILE A 1 960 ? 130.287 133.566 171.103 1.00 112.21 1164 ILE A N 1
ATOM 6417 C CA . ILE A 1 960 ? 131.258 133.565 169.966 1.00 104.86 1164 ILE A CA 1
ATOM 6418 C C . ILE A 1 960 ? 131.898 132.174 169.848 1.00 102.06 1164 ILE A C 1
ATOM 6419 O O . ILE A 1 960 ? 132.123 131.736 168.701 1.00 106.37 1164 ILE A O 1
ATOM 6424 N N . ARG A 1 961 ? 132.176 131.515 170.982 1.00 102.55 1165 ARG A N 1
ATOM 6425 C CA . ARG A 1 961 ? 132.796 130.161 171.050 1.00 105.52 1165 ARG A CA 1
ATOM 6426 C C . ARG A 1 961 ? 131.740 129.064 170.860 1.00 104.60 1165 ARG A C 1
ATOM 6427 O O . ARG A 1 961 ? 132.125 127.970 170.407 1.00 106.72 1165 ARG A O 1
ATOM 6435 N N . ALA A 1 962 ? 130.478 129.321 171.222 1.00 104.19 1166 ALA A N 1
ATOM 6436 C CA . ALA A 1 962 ? 129.352 128.371 171.055 1.00 109.23 1166 ALA A CA 1
ATOM 6437 C C . ALA A 1 962 ? 129.088 128.158 169.561 1.00 109.93 1166 ALA A C 1
ATOM 6438 O O . ALA A 1 962 ? 129.121 126.994 169.117 1.00 113.15 1166 ALA A O 1
ATOM 6440 N N . PHE A 1 963 ? 128.859 129.251 168.824 1.00 115.36 1167 PHE A N 1
ATOM 6441 C CA . PHE A 1 963 ? 128.654 129.271 167.349 1.00 123.23 1167 PHE A CA 1
ATOM 6442 C C . PHE A 1 963 ? 129.982 129.019 166.616 1.00 129.19 1167 PHE A C 1
ATOM 6443 O O . PHE A 1 963 ? 129.926 128.682 165.416 1.00 135.04 1167 PHE A O 1
ATOM 6451 N N . GLU A 1 964 ? 131.121 129.197 167.304 1.00 130.73 1168 GLU A N 1
ATOM 6452 C CA . GLU A 1 964 ? 132.500 128.936 166.806 1.00 132.22 1168 GLU A CA 1
ATOM 6453 C C . GLU A 1 964 ? 132.796 129.891 165.644 1.00 133.47 1168 GLU A C 1
ATOM 6454 O O . GLU A 1 964 ? 133.134 129.406 164.545 1.00 145.55 1168 GLU A O 1
ATOM 6460 N N . GLU A 1 965 ? 132.665 131.200 165.887 1.00 131.56 1169 GLU A N 1
ATOM 6461 C CA . GLU A 1 965 ? 132.883 132.271 164.875 1.00 131.67 1169 GLU A CA 1
ATOM 6462 C C . GLU A 1 965 ? 134.041 133.177 165.314 1.00 125.37 1169 GLU A C 1
ATOM 6463 O O . GLU A 1 965 ? 133.979 134.384 165.024 1.00 125.05 1169 GLU A O 1
ATOM 6469 N N . GLN A 1 966 ? 135.076 132.616 165.950 1.00 122.40 1170 GLN A N 1
ATOM 6470 C CA . GLN A 1 966 ? 136.271 133.370 166.423 1.00 120.88 1170 GLN A CA 1
ATOM 6471 C C . GLN A 1 966 ? 136.935 134.031 165.211 1.00 124.12 1170 GLN A C 1
ATOM 6472 O O . GLN A 1 966 ? 137.042 135.273 165.202 1.00 126.14 1170 GLN A O 1
ATOM 6478 N N . GLU A 1 967 ? 137.298 133.216 164.212 1.00 126.74 1171 GLU A N 1
ATOM 6479 C CA . GLU A 1 967 ? 137.972 133.623 162.947 1.00 126.19 1171 GLU A CA 1
ATOM 6480 C C . GLU A 1 967 ? 137.313 134.884 162.376 1.00 121.48 1171 GLU A C 1
ATOM 6481 O O . GLU A 1 967 ? 138.060 135.784 161.939 1.00 131.90 1171 GLU A O 1
ATOM 6487 N N . ARG A 1 968 ? 135.975 134.946 162.383 1.00 117.48 1172 ARG A N 1
ATOM 6488 C CA . ARG A 1 968 ? 135.182 136.105 161.887 1.00 114.58 1172 ARG A CA 1
ATOM 6489 C C . ARG A 1 968 ? 135.525 137.344 162.722 1.00 111.46 1172 ARG A C 1
ATOM 6490 O O . ARG A 1 968 ? 135.916 138.364 162.121 1.00 120.80 1172 ARG A O 1
ATOM 6498 N N . PHE A 1 969 ? 135.410 137.237 164.051 1.00 103.73 1173 PHE A N 1
ATOM 6499 C CA . PHE A 1 969 ? 135.624 138.344 165.024 1.00 98.99 1173 PHE A CA 1
ATOM 6500 C C . PHE A 1 969 ? 137.107 138.739 165.096 1.00 101.94 1173 PHE A C 1
ATOM 6501 O O . PHE A 1 969 ? 137.370 139.875 165.533 1.00 101.57 1173 PHE A O 1
ATOM 6509 N N . ILE A 1 970 ? 138.034 137.845 164.718 1.00 105.05 1174 ILE A N 1
ATOM 6510 C CA . ILE A 1 970 ? 139.493 138.155 164.604 1.00 104.29 1174 ILE A CA 1
ATOM 6511 C C . ILE A 1 970 ? 139.660 139.148 163.449 1.00 108.79 1174 ILE A C 1
ATOM 6512 O O . ILE A 1 970 ? 140.194 140.248 163.696 1.00 118.83 1174 ILE A O 1
ATOM 6517 N N . ARG A 1 971 ? 139.204 138.773 162.248 1.00 114.14 1175 ARG A N 1
ATOM 6518 C CA . ARG A 1 971 ? 139.232 139.627 161.026 1.00 122.58 1175 ARG A CA 1
ATOM 6519 C C . ARG A 1 971 ? 138.500 140.946 161.298 1.00 123.18 1175 ARG A C 1
ATOM 6520 O O . ARG A 1 971 ? 138.971 141.985 160.799 1.00 131.69 1175 ARG A O 1
ATOM 6528 N N . GLN A 1 972 ? 137.397 140.892 162.057 1.00 123.23 1176 GLN A N 1
ATOM 6529 C CA . GLN A 1 972 ? 136.584 142.068 162.482 1.00 121.11 1176 GLN A CA 1
ATOM 6530 C C . GLN A 1 972 ? 137.458 143.044 163.283 1.00 115.84 1176 GLN A C 1
ATOM 6531 O O . GLN A 1 972 ? 137.316 144.261 163.072 1.00 114.41 1176 GLN A O 1
ATOM 6537 N N . SER A 1 973 ? 138.312 142.521 164.171 1.00 114.87 1177 SER A N 1
ATOM 6538 C CA . SER A 1 973 ? 139.214 143.301 165.061 1.00 116.25 1177 SER A CA 1
ATOM 6539 C C . SER A 1 973 ? 140.452 143.773 164.291 1.00 117.38 1177 SER A C 1
ATOM 6540 O O . SER A 1 973 ? 140.860 144.930 164.502 1.00 124.18 1177 SER A O 1
ATOM 6543 N N . ASP A 1 974 ? 141.032 142.909 163.448 1.00 118.35 1178 ASP A N 1
ATOM 6544 C CA . ASP A 1 974 ? 142.198 143.227 162.577 1.00 122.02 1178 ASP A CA 1
ATOM 6545 C C . ASP A 1 974 ? 141.846 144.390 161.639 1.00 118.55 1178 ASP A C 1
ATOM 6546 O O . ASP A 1 974 ? 142.701 145.273 161.458 1.00 114.38 1178 ASP A O 1
ATOM 6551 N N . LEU A 1 975 ? 140.636 144.382 161.068 1.00 119.15 1179 LEU A N 1
ATOM 6552 C CA . LEU A 1 975 ? 140.111 145.443 160.161 1.00 119.14 1179 LEU A CA 1
ATOM 6553 C C . LEU A 1 975 ? 140.069 146.791 160.897 1.00 114.50 1179 LEU A C 1
ATOM 6554 O O . LEU A 1 975 ? 140.502 147.795 160.299 1.00 120.09 1179 LEU A O 1
ATOM 6559 N N . LYS A 1 976 ? 139.565 146.805 162.136 1.00 110.36 1180 LYS A N 1
ATOM 6560 C CA . LYS A 1 976 ? 139.336 148.039 162.941 1.00 110.71 1180 LYS A CA 1
ATOM 6561 C C . LYS A 1 976 ? 140.675 148.625 163.401 1.00 106.48 1180 LYS A C 1
ATOM 6562 O O . LYS A 1 976 ? 140.801 149.865 163.385 1.00 109.75 1180 LYS A O 1
ATOM 6568 N N . VAL A 1 977 ? 141.627 147.775 163.804 1.00 103.80 1181 VAL A N 1
ATOM 6569 C CA . VAL A 1 977 ? 143.004 148.185 164.214 1.00 104.27 1181 VAL A CA 1
ATOM 6570 C C . VAL A 1 977 ? 143.712 148.808 163.004 1.00 105.45 1181 VAL A C 1
ATOM 6571 O O . VAL A 1 977 ? 144.322 149.875 163.171 1.00 106.64 1181 VAL A O 1
ATOM 6575 N N . ASP A 1 978 ? 143.628 148.169 161.832 1.00 110.72 1182 ASP A N 1
ATOM 6576 C CA . ASP A 1 978 ? 144.219 148.663 160.559 1.00 112.96 1182 ASP A CA 1
ATOM 6577 C C . ASP A 1 978 ? 143.661 150.056 160.239 1.00 111.36 1182 ASP A C 1
ATOM 6578 O O . ASP A 1 978 ? 144.473 150.943 159.938 1.00 121.56 1182 ASP A O 1
ATOM 6583 N N . GLU A 1 979 ? 142.339 150.239 160.326 1.00 108.74 1183 GLU A N 1
ATOM 6584 C CA . GLU A 1 979 ? 141.644 151.531 160.047 1.00 110.41 1183 GLU A CA 1
ATOM 6585 C C . GLU A 1 979 ? 142.152 152.636 160.982 1.00 106.42 1183 GLU A C 1
ATOM 6586 O O . GLU A 1 979 ? 142.094 153.812 160.572 1.00 105.90 1183 GLU A O 1
ATOM 6592 N N . ASN A 1 980 ? 142.611 152.283 162.190 1.00 105.12 1184 ASN A N 1
ATOM 6593 C CA . ASN A 1 980 ? 143.222 153.225 163.166 1.00 104.60 1184 ASN A CA 1
ATOM 6594 C C . ASN A 1 980 ? 144.648 153.582 162.724 1.00 102.58 1184 ASN A C 1
ATOM 6595 O O . ASN A 1 980 ? 144.996 154.772 162.816 1.00 107.17 1184 ASN A O 1
ATOM 6600 N N . GLN A 1 981 ? 145.440 152.598 162.276 1.00 102.71 1185 GLN A N 1
ATOM 6601 C CA . GLN A 1 981 ? 146.846 152.799 161.820 1.00 107.15 1185 GLN A CA 1
ATOM 6602 C C . GLN A 1 981 ? 146.866 153.581 160.498 1.00 106.53 1185 GLN A C 1
ATOM 6603 O O . GLN A 1 981 ? 147.783 154.409 160.327 1.00 113.45 1185 GLN A O 1
ATOM 6609 N N . LYS A 1 982 ? 145.899 153.329 159.605 1.00 104.03 1186 LYS A N 1
ATOM 6610 C CA . LYS A 1 982 ? 145.706 154.055 158.314 1.00 107.37 1186 LYS A CA 1
ATOM 6611 C C . LYS A 1 982 ? 145.616 155.569 158.558 1.00 105.57 1186 LYS A C 1
ATOM 6612 O O . LYS A 1 982 ? 146.046 156.328 157.667 1.00 109.30 1186 LYS A O 1
ATOM 6618 N N . ALA A 1 983 ? 145.056 155.983 159.701 1.00 100.51 1187 ALA A N 1
ATOM 6619 C CA . ALA A 1 983 ? 144.933 157.394 160.135 1.00 97.60 1187 ALA A CA 1
ATOM 6620 C C . ALA A 1 983 ? 146.219 157.851 160.833 1.00 96.08 1187 ALA A C 1
ATOM 6621 O O . ALA A 1 983 ? 146.631 159.006 160.597 1.00 101.68 1187 ALA A O 1
ATOM 6623 N N . TYR A 1 984 ? 146.823 156.991 161.659 1.00 93.76 1188 TYR A N 1
ATOM 6624 C CA . TYR A 1 984 ? 147.990 157.315 162.523 1.00 95.52 1188 TYR A CA 1
ATOM 6625 C C . TYR A 1 984 ? 149.278 157.429 161.695 1.00 95.26 1188 TYR A C 1
ATOM 6626 O O . TYR A 1 984 ? 150.139 158.234 162.093 1.00 98.51 1188 TYR A O 1
ATOM 6635 N N . TYR A 1 985 ? 149.435 156.652 160.615 1.00 94.58 1189 TYR A N 1
ATOM 6636 C CA . TYR A 1 985 ? 150.715 156.566 159.860 1.00 95.83 1189 TYR A CA 1
ATOM 6637 C C . TYR A 1 985 ? 150.995 157.872 159.116 1.00 100.10 1189 TYR A C 1
ATOM 6638 O O . TYR A 1 985 ? 152.113 158.372 159.198 1.00 109.46 1189 TYR A O 1
ATOM 6647 N N . PRO A 1 986 ? 150.041 158.466 158.357 1.00 98.94 1190 PRO A N 1
ATOM 6648 C CA . PRO A 1 986 ? 150.236 159.812 157.811 1.00 96.25 1190 PRO A CA 1
ATOM 6649 C C . PRO A 1 986 ? 150.540 160.853 158.901 1.00 95.65 1190 PRO A C 1
ATOM 6650 O O . PRO A 1 986 ? 151.426 161.669 158.694 1.00 102.82 1190 PRO A O 1
ATOM 6654 N N . SER A 1 987 ? 149.819 160.780 160.026 1.00 89.94 1191 SER A N 1
ATOM 6655 C CA . SER A 1 987 ? 149.926 161.706 161.188 1.00 91.71 1191 SER A CA 1
ATOM 6656 C C . SER A 1 987 ? 151.387 161.836 161.635 1.00 89.08 1191 SER A C 1
ATOM 6657 O O . SER A 1 987 ? 151.832 162.983 161.840 1.00 90.06 1191 SER A O 1
ATOM 6660 N N . ILE A 1 988 ? 152.103 160.713 161.765 1.00 90.07 1192 ILE A N 1
ATOM 6661 C CA . ILE A 1 988 ? 153.519 160.676 162.251 1.00 91.70 1192 ILE A CA 1
ATOM 6662 C C . ILE A 1 988 ? 154.465 161.128 161.130 1.00 91.28 1192 ILE A C 1
ATOM 6663 O O . ILE A 1 988 ? 155.458 161.801 161.459 1.00 95.54 1192 ILE A O 1
ATOM 6668 N N . VAL A 1 989 ? 154.180 160.778 159.869 1.00 89.73 1193 VAL A N 1
ATOM 6669 C CA . VAL A 1 989 ? 155.033 161.150 158.699 1.00 89.92 1193 VAL A CA 1
ATOM 6670 C C . VAL A 1 989 ? 154.932 162.667 158.494 1.00 90.47 1193 VAL A C 1
ATOM 6671 O O . VAL A 1 989 ? 155.960 163.279 158.162 1.00 95.62 1193 VAL A O 1
ATOM 6675 N N . ALA A 1 990 ? 153.742 163.245 158.690 1.00 95.40 1194 ALA A N 1
ATOM 6676 C CA . ALA A 1 990 ? 153.493 164.706 158.617 1.00 100.23 1194 ALA A CA 1
ATOM 6677 C C . ALA A 1 990 ? 154.496 165.459 159.503 1.00 98.89 1194 ALA A C 1
ATOM 6678 O O . ALA A 1 990 ? 154.987 166.515 159.058 1.00 101.09 1194 ALA A O 1
ATOM 6680 N N . ASN A 1 991 ? 154.794 164.934 160.699 1.00 96.21 1195 ASN A N 1
ATOM 6681 C CA . ASN A 1 991 ? 155.760 165.532 161.664 1.00 96.74 1195 ASN A CA 1
ATOM 6682 C C . ASN A 1 991 ? 157.181 165.457 161.092 1.00 93.19 1195 ASN A C 1
ATOM 6683 O O . ASN A 1 991 ? 157.911 166.465 161.204 1.00 91.78 1195 ASN A O 1
ATOM 6688 N N . ARG A 1 992 ? 157.556 164.311 160.516 1.00 90.88 1196 ARG A N 1
ATOM 6689 C CA . ARG A 1 992 ? 158.887 164.090 159.884 1.00 91.09 1196 ARG A CA 1
ATOM 6690 C C . ARG A 1 992 ? 159.032 165.028 158.682 1.00 88.58 1196 ARG A C 1
ATOM 6691 O O . ARG A 1 992 ? 160.140 165.564 158.506 1.00 94.62 1196 ARG A O 1
ATOM 6699 N N . TRP A 1 993 ? 157.959 165.222 157.900 1.00 84.38 1197 TRP A N 1
ATOM 6700 C CA . TRP A 1 993 ? 157.938 166.100 156.699 1.00 83.31 1197 TRP A CA 1
ATOM 6701 C C . TRP A 1 993 ? 158.298 167.531 157.109 1.00 81.33 1197 TRP A C 1
ATOM 6702 O O . TRP A 1 993 ? 159.292 168.049 156.581 1.00 82.05 1197 TRP A O 1
ATOM 6713 N N . LEU A 1 994 ? 157.517 168.112 158.029 1.00 81.69 1198 LEU A N 1
ATOM 6714 C CA . LEU A 1 994 ? 157.681 169.493 158.565 1.00 81.44 1198 LEU A CA 1
ATOM 6715 C C . LEU A 1 994 ? 159.102 169.683 159.106 1.00 82.69 1198 LEU A C 1
ATOM 6716 O O . LEU A 1 994 ? 159.733 170.699 158.756 1.00 84.65 1198 LEU A O 1
ATOM 6721 N N . ALA A 1 995 ? 159.555 168.757 159.955 1.00 84.66 1199 ALA A N 1
ATOM 6722 C CA . ALA A 1 995 ? 160.837 168.822 160.697 1.00 82.78 1199 ALA A CA 1
ATOM 6723 C C . ALA A 1 995 ? 162.017 168.937 159.725 1.00 84.74 1199 ALA A C 1
ATOM 6724 O O . ALA A 1 995 ? 162.937 169.713 160.026 1.00 94.50 1199 ALA A O 1
ATOM 6726 N N . VAL A 1 996 ? 161.992 168.207 158.605 1.00 83.52 1200 VAL A N 1
ATOM 6727 C CA . VAL A 1 996 ? 163.067 168.238 157.565 1.00 84.55 1200 VAL A CA 1
ATOM 6728 C C . VAL A 1 996 ? 163.041 169.599 156.853 1.00 86.44 1200 VAL A C 1
ATOM 6729 O O . VAL A 1 996 ? 164.131 170.137 156.606 1.00 91.99 1200 VAL A O 1
ATOM 6733 N N . ARG A 1 997 ? 161.854 170.134 156.541 1.00 88.83 1201 ARG A N 1
ATOM 6734 C CA . ARG A 1 997 ? 161.684 171.455 155.872 1.00 92.42 1201 ARG A CA 1
ATOM 6735 C C . ARG A 1 997 ? 162.144 172.580 156.811 1.00 96.00 1201 ARG A C 1
ATOM 6736 O O . ARG A 1 997 ? 162.913 173.438 156.346 1.00 101.28 1201 ARG A O 1
ATOM 6744 N N . LEU A 1 998 ? 161.680 172.589 158.068 1.00 96.37 1202 LEU A N 1
ATOM 6745 C CA . LEU A 1 998 ? 161.998 173.653 159.065 1.00 100.55 1202 LEU A CA 1
ATOM 6746 C C . LEU A 1 998 ? 163.505 173.675 159.348 1.00 105.06 1202 LEU A C 1
ATOM 6747 O O . LEU A 1 998 ? 164.092 174.773 159.269 1.00 114.29 1202 LEU A O 1
ATOM 6752 N N . GLU A 1 999 ? 164.100 172.519 159.670 1.00 105.01 1203 GLU A N 1
ATOM 6753 C CA . GLU A 1 999 ? 165.545 172.391 160.013 1.00 109.07 1203 GLU A CA 1
ATOM 6754 C C . GLU A 1 999 ? 166.407 172.758 158.797 1.00 112.71 1203 GLU A C 1
ATOM 6755 O O . GLU A 1 999 ? 167.532 173.252 159.013 1.00 122.66 1203 GLU A O 1
ATOM 6761 N N . CYS A 1 1000 ? 165.903 172.539 157.576 1.00 112.75 1204 CYS A N 1
ATOM 6762 C CA . CYS A 1 1000 ? 166.567 172.925 156.299 1.00 113.32 1204 CYS A CA 1
ATOM 6763 C C . CYS A 1 1000 ? 166.581 174.452 156.147 1.00 105.84 1204 CYS A C 1
ATOM 6764 O O . CYS A 1 1000 ? 167.583 174.962 155.615 1.00 106.55 1204 CYS A O 1
ATOM 6767 N N . VAL A 1 1001 ? 165.513 175.141 156.567 1.00 102.41 1205 VAL A N 1
ATOM 6768 C CA . VAL A 1 1001 ? 165.433 176.636 156.619 1.00 102.34 1205 VAL A CA 1
ATOM 6769 C C . VAL A 1 1001 ? 166.301 177.138 157.783 1.00 100.52 1205 VAL A C 1
ATOM 6770 O O . VAL A 1 1001 ? 166.908 178.216 157.636 1.00 103.43 1205 VAL A O 1
ATOM 6774 N N . GLY A 1 1002 ? 166.346 176.390 158.893 1.00 100.76 1206 GLY A N 1
ATOM 6775 C CA . GLY A 1 1002 ? 167.271 176.627 160.020 1.00 98.37 1206 GLY A CA 1
ATOM 6776 C C . GLY A 1 1002 ? 168.725 176.590 159.574 1.00 98.61 1206 GLY A C 1
ATOM 6777 O O . GLY A 1 1002 ? 169.470 177.527 159.922 1.00 106.41 1206 GLY A O 1
ATOM 6778 N N . ASN A 1 1003 ? 169.110 175.558 158.817 1.00 98.09 1207 ASN A N 1
ATOM 6779 C CA . ASN A 1 1003 ? 170.499 175.342 158.322 1.00 101.94 1207 ASN A CA 1
ATOM 6780 C C . ASN A 1 1003 ? 170.859 176.376 157.246 1.00 101.73 1207 ASN A C 1
ATOM 6781 O O . ASN A 1 1003 ? 172.067 176.609 157.059 1.00 102.62 1207 ASN A O 1
ATOM 6786 N N . CYS A 1 1004 ? 169.874 176.957 156.553 1.00 103.67 1208 CYS A N 1
ATOM 6787 C CA . CYS A 1 1004 ? 170.078 178.041 155.552 1.00 108.15 1208 CYS A CA 1
ATOM 6788 C C . CYS A 1 1004 ? 170.428 179.353 156.266 1.00 109.20 1208 CYS A C 1
ATOM 6789 O O . CYS A 1 1004 ? 171.258 180.107 155.724 1.00 119.36 1208 CYS A O 1
ATOM 6792 N N . ILE A 1 1005 ? 169.822 179.615 157.430 1.00 105.94 1209 ILE A N 1
ATOM 6793 C CA . ILE A 1 1005 ? 170.055 180.851 158.238 1.00 106.53 1209 ILE A CA 1
ATOM 6794 C C . ILE A 1 1005 ? 171.479 180.821 158.813 1.00 107.86 1209 ILE A C 1
ATOM 6795 O O . ILE A 1 1005 ? 172.154 181.863 158.733 1.00 110.44 1209 ILE A O 1
ATOM 6800 N N . VAL A 1 1006 ? 171.925 179.682 159.357 1.00 111.60 1210 VAL A N 1
ATOM 6801 C CA . VAL A 1 1006 ? 173.300 179.516 159.928 1.00 114.18 1210 VAL A CA 1
ATOM 6802 C C . VAL A 1 1006 ? 174.343 179.541 158.798 1.00 112.96 1210 VAL A C 1
ATOM 6803 O O . VAL A 1 1006 ? 175.467 180.005 159.067 1.00 121.01 1210 VAL A O 1
ATOM 6807 N N . LEU A 1 1007 ? 173.998 179.055 157.598 1.00 110.84 1211 LEU A N 1
ATOM 6808 C CA . LEU A 1 1007 ? 174.878 179.066 156.392 1.00 116.05 1211 LEU A CA 1
ATOM 6809 C C . LEU A 1 1007 ? 175.174 180.511 155.974 1.00 117.07 1211 LEU A C 1
ATOM 6810 O O . LEU A 1 1007 ? 176.367 180.877 155.942 1.00 128.11 1211 LEU A O 1
ATOM 6815 N N . PHE A 1 1008 ? 174.131 181.282 155.642 1.00 116.59 1212 PHE A N 1
ATOM 6816 C CA . PHE A 1 1008 ? 174.233 182.664 155.097 1.00 119.47 1212 PHE A CA 1
ATOM 6817 C C . PHE A 1 1008 ? 174.883 183.594 156.130 1.00 116.17 1212 PHE A C 1
ATOM 6818 O O . PHE A 1 1008 ? 175.753 184.397 155.736 1.00 112.40 1212 PHE A O 1
ATOM 6826 N N . ALA A 1 1009 ? 174.484 183.482 157.403 1.00 115.24 1213 ALA A N 1
ATOM 6827 C CA . ALA A 1 1009 ? 175.024 184.267 158.540 1.00 116.33 1213 ALA A CA 1
ATOM 6828 C C . ALA A 1 1009 ? 176.547 184.102 158.604 1.00 114.73 1213 ALA A C 1
ATOM 6829 O O . ALA A 1 1009 ? 177.258 185.130 158.574 1.00 118.35 1213 ALA A O 1
ATOM 6831 N N . SER A 1 1010 ? 177.020 182.852 158.664 1.00 109.23 1214 SER A N 1
ATOM 6832 C CA . SER A 1 1010 ? 178.459 182.487 158.767 1.00 108.21 1214 SER A CA 1
ATOM 6833 C C . SER A 1 1010 ? 179.197 182.860 157.475 1.00 104.73 1214 SER A C 1
ATOM 6834 O O . SER A 1 1010 ? 180.378 183.239 157.574 1.00 113.22 1214 SER A O 1
ATOM 6837 N N . LEU A 1 1011 ? 178.531 182.759 156.317 1.00 100.10 1215 LEU A N 1
ATOM 6838 C CA . LEU A 1 1011 ? 179.126 183.049 154.981 1.00 100.64 1215 LEU A CA 1
ATOM 6839 C C . LEU A 1 1011 ? 179.413 184.551 154.837 1.00 107.41 1215 LEU A C 1
ATOM 6840 O O . LEU A 1 1011 ? 180.541 184.887 154.429 1.00 117.59 1215 LEU A O 1
ATOM 6845 N N . PHE A 1 1012 ? 178.436 185.417 155.136 1.00 109.26 1216 PHE A N 1
ATOM 6846 C CA . PHE A 1 1012 ? 178.545 186.892 154.962 1.00 107.40 1216 PHE A CA 1
ATOM 6847 C C . PHE A 1 1012 ? 179.631 187.459 155.885 1.00 110.40 1216 PHE A C 1
ATOM 6848 O O . PHE A 1 1012 ? 180.230 188.484 155.508 1.00 124.27 1216 PHE A O 1
ATOM 6856 N N . ALA A 1 1013 ? 179.877 186.825 157.039 1.00 105.67 1217 ALA A N 1
ATOM 6857 C CA . ALA A 1 1013 ? 180.978 187.169 157.973 1.00 106.79 1217 ALA A CA 1
ATOM 6858 C C . ALA A 1 1013 ? 182.332 187.026 157.262 1.00 107.98 1217 ALA A C 1
ATOM 6859 O O . ALA A 1 1013 ? 183.181 187.930 157.410 1.00 109.54 1217 ALA A O 1
ATOM 6861 N N . VAL A 1 1014 ? 182.512 185.937 156.506 1.00 106.39 1218 VAL A N 1
ATOM 6862 C CA . VAL A 1 1014 ? 183.756 185.620 155.738 1.00 103.92 1218 VAL A CA 1
ATOM 6863 C C . VAL A 1 1014 ? 183.894 186.604 154.564 1.00 106.41 1218 VAL A C 1
ATOM 6864 O O . VAL A 1 1014 ? 185.041 186.974 154.240 1.00 102.19 1218 VAL A O 1
ATOM 6868 N N . ILE A 1 1015 ? 182.775 187.010 153.950 1.00 110.62 1219 ILE A N 1
ATOM 6869 C CA . ILE A 1 1015 ? 182.731 187.989 152.820 1.00 112.79 1219 ILE A CA 1
ATOM 6870 C C . ILE A 1 1015 ? 183.155 189.378 153.320 1.00 117.78 1219 ILE A C 1
ATOM 6871 O O . ILE A 1 1015 ? 183.736 190.131 152.512 1.00 124.95 1219 ILE A O 1
ATOM 6876 N N . SER A 1 1016 ? 182.879 189.706 154.589 1.00 118.51 1220 SER A N 1
ATOM 6877 C CA . SER A 1 1016 ? 183.237 190.996 155.240 1.00 118.38 1220 SER A CA 1
ATOM 6878 C C . SER A 1 1016 ? 184.064 190.732 156.507 1.00 125.20 1220 SER A C 1
ATOM 6879 O O . SER A 1 1016 ? 183.626 191.141 157.600 1.00 141.91 1220 SER A O 1
ATOM 6882 N N . ARG A 1 1017 ? 185.215 190.063 156.362 1.00 122.72 1221 ARG A N 1
ATOM 6883 C CA . ARG A 1 1017 ? 186.197 189.809 157.456 1.00 121.90 1221 ARG A CA 1
ATOM 6884 C C . ARG A 1 1017 ? 186.800 191.126 157.946 1.00 122.85 1221 ARG A C 1
ATOM 6885 O O . ARG A 1 1017 ? 186.725 191.393 159.159 1.00 133.86 1221 ARG A O 1
ATOM 6893 N N . HIS A 1 1018 ? 187.380 191.901 157.024 1.00 123.55 1222 HIS A N 1
ATOM 6894 C CA . HIS A 1 1018 ? 188.235 193.092 157.298 1.00 127.97 1222 HIS A CA 1
ATOM 6895 C C . HIS A 1 1018 ? 187.439 194.213 157.982 1.00 125.35 1222 HIS A C 1
ATOM 6896 O O . HIS A 1 1018 ? 188.082 195.078 158.602 1.00 124.42 1222 HIS A O 1
ATOM 6903 N N . SER A 1 1019 ? 186.106 194.201 157.873 1.00 129.43 1223 SER A N 1
ATOM 6904 C CA . SER A 1 1019 ? 185.184 195.161 158.539 1.00 131.65 1223 SER A CA 1
ATOM 6905 C C . SER A 1 1019 ? 184.943 194.744 159.996 1.00 129.14 1223 SER A C 1
ATOM 6906 O O . SER A 1 1019 ? 185.190 195.573 160.893 1.00 129.53 1223 SER A O 1
ATOM 6909 N N . LEU A 1 1020 ? 184.488 193.504 160.213 1.00 128.28 1224 LEU A N 1
ATOM 6910 C CA . LEU A 1 1020 ? 183.966 193.009 161.519 1.00 132.05 1224 LEU A CA 1
ATOM 6911 C C . LEU A 1 1020 ? 185.114 192.696 162.487 1.00 133.36 1224 LEU A C 1
ATOM 6912 O O . LEU A 1 1020 ? 186.281 192.678 162.050 1.00 139.21 1224 LEU A O 1
ATOM 6917 N N . SER A 1 1021 ? 184.761 192.457 163.755 1.00 134.26 1225 SER A N 1
ATOM 6918 C CA . SER A 1 1021 ? 185.644 191.959 164.843 1.00 131.14 1225 SER A CA 1
ATOM 6919 C C . SER A 1 1021 ? 185.228 190.533 165.220 1.00 122.84 1225 SER A C 1
ATOM 6920 O O . SER A 1 1021 ? 184.104 190.130 164.859 1.00 128.01 1225 SER A O 1
ATOM 6923 N N . ALA A 1 1022 ? 186.093 189.817 165.946 1.00 114.73 1226 ALA A N 1
ATOM 6924 C CA . ALA A 1 1022 ? 185.942 188.386 166.313 1.00 110.95 1226 ALA A CA 1
ATOM 6925 C C . ALA A 1 1022 ? 184.693 188.166 167.177 1.00 107.65 1226 ALA A C 1
ATOM 6926 O O . ALA A 1 1022 ? 184.099 187.077 167.068 1.00 105.58 1226 ALA A O 1
ATOM 6928 N N . GLY A 1 1023 ? 184.324 189.152 168.001 1.00 109.69 1227 GLY A N 1
ATOM 6929 C CA . GLY A 1 1023 ? 183.200 189.074 168.956 1.00 114.16 1227 GLY A CA 1
ATOM 6930 C C . GLY A 1 1023 ? 181.846 189.056 168.265 1.00 118.83 1227 GLY A C 1
ATOM 6931 O O . GLY A 1 1023 ? 180.997 188.231 168.662 1.00 116.44 1227 GLY A O 1
ATOM 6932 N N . LEU A 1 1024 ? 181.645 189.938 167.277 1.00 124.68 1228 LEU A N 1
ATOM 6933 C CA . LEU A 1 1024 ? 180.366 190.099 166.525 1.00 122.28 1228 LEU A CA 1
ATOM 6934 C C . LEU A 1 1024 ? 180.055 188.823 165.738 1.00 113.99 1228 LEU A C 1
ATOM 6935 O O . LEU A 1 1024 ? 178.871 188.454 165.682 1.00 117.70 1228 LEU A O 1
ATOM 6940 N N . VAL A 1 1025 ? 181.077 188.191 165.148 1.00 104.94 1229 VAL A N 1
ATOM 6941 C CA . VAL A 1 1025 ? 180.944 186.944 164.335 1.00 103.70 1229 VAL A CA 1
ATOM 6942 C C . VAL A 1 1025 ? 180.527 185.793 165.257 1.00 102.94 1229 VAL A C 1
ATOM 6943 O O . VAL A 1 1025 ? 179.640 185.022 164.856 1.00 107.60 1229 VAL A O 1
ATOM 6947 N N . GLY A 1 1026 ? 181.161 185.673 166.428 1.00 101.05 1230 GLY A N 1
ATOM 6948 C CA . GLY A 1 1026 ? 180.792 184.693 167.466 1.00 98.15 1230 GLY A CA 1
ATOM 6949 C C . GLY A 1 1026 ? 179.318 184.803 167.814 1.00 98.92 1230 GLY A C 1
ATOM 6950 O O . GLY A 1 1026 ? 178.607 183.795 167.663 1.00 101.91 1230 GLY A O 1
ATOM 6951 N N . LEU A 1 1027 ? 178.883 186.002 168.217 1.00 103.98 1231 LEU A N 1
ATOM 6952 C CA . LEU A 1 1027 ? 177.496 186.325 168.657 1.00 104.40 1231 LEU A CA 1
ATOM 6953 C C . LEU A 1 1027 ? 176.497 186.030 167.531 1.00 104.59 1231 LEU A C 1
ATOM 6954 O O . LEU A 1 1027 ? 175.441 185.441 167.828 1.00 112.18 1231 LEU A O 1
ATOM 6959 N N . SER A 1 1028 ? 176.815 186.460 166.304 1.00 100.46 1232 SER A N 1
ATOM 6960 C CA . SER A 1 1028 ? 175.958 186.351 165.092 1.00 96.35 1232 SER A CA 1
ATOM 6961 C C . SER A 1 1028 ? 175.673 184.877 164.785 1.00 95.89 1232 SER A C 1
ATOM 6962 O O . SER A 1 1028 ? 174.490 184.522 164.640 1.00 99.73 1232 SER A O 1
ATOM 6965 N N . VAL A 1 1029 ? 176.727 184.063 164.709 1.00 96.02 1233 VAL A N 1
ATOM 6966 C CA . VAL A 1 1029 ? 176.663 182.619 164.336 1.00 97.96 1233 VAL A CA 1
ATOM 6967 C C . VAL A 1 1029 ? 176.024 181.829 165.487 1.00 100.33 1233 VAL A C 1
ATOM 6968 O O . VAL A 1 1029 ? 175.185 180.960 165.191 1.00 112.61 1233 VAL A O 1
ATOM 6972 N N . SER A 1 1030 ? 176.396 182.114 166.741 1.00 100.01 1234 SER A N 1
ATOM 6973 C CA . SER A 1 1030 ? 175.894 181.414 167.956 1.00 100.06 1234 SER A CA 1
ATOM 6974 C C . SER A 1 1030 ? 174.375 181.577 168.093 1.00 99.65 1234 SER A C 1
ATOM 6975 O O . SER A 1 1030 ? 173.733 180.620 168.565 1.00 103.31 1234 SER A O 1
ATOM 6978 N N . TYR A 1 1031 ? 173.826 182.739 167.710 1.00 100.69 1235 TYR A N 1
ATOM 6979 C CA . TYR A 1 1031 ? 172.363 183.027 167.712 1.00 104.22 1235 TYR A CA 1
ATOM 6980 C C . TYR A 1 1031 ? 171.686 182.221 166.600 1.00 104.24 1235 TYR A C 1
ATOM 6981 O O . TYR A 1 1031 ? 170.755 181.447 166.903 1.00 109.03 1235 TYR A O 1
ATOM 6990 N N . SER A 1 1032 ? 172.158 182.386 165.358 1.00 103.64 1236 SER A N 1
ATOM 6991 C CA . SER A 1 1032 ? 171.638 181.709 164.138 1.00 102.66 1236 SER A CA 1
ATOM 6992 C C . SER A 1 1032 ? 171.571 180.190 164.354 1.00 104.42 1236 SER A C 1
ATOM 6993 O O . SER A 1 1032 ? 170.627 179.564 163.839 1.00 115.36 1236 SER A O 1
ATOM 6996 N N . LEU A 1 1033 ? 172.521 179.636 165.112 1.00 107.65 1237 LEU A N 1
ATOM 6997 C CA . LEU A 1 1033 ? 172.628 178.185 165.428 1.00 113.03 1237 LEU A CA 1
ATOM 6998 C C . LEU A 1 1033 ? 171.475 177.726 166.341 1.00 117.00 1237 LEU A C 1
ATOM 6999 O O . LEU A 1 1033 ? 171.257 176.500 166.407 1.00 122.28 1237 LEU A O 1
ATOM 7004 N N . GLN A 1 1034 ? 170.763 178.647 167.010 1.00 119.04 1238 GLN A N 1
ATOM 7005 C CA . GLN A 1 1034 ? 169.611 178.337 167.908 1.00 120.56 1238 GLN A CA 1
ATOM 7006 C C . GLN A 1 1034 ? 168.258 178.567 167.212 1.00 115.77 1238 GLN A C 1
ATOM 7007 O O . GLN A 1 1034 ? 167.233 178.235 167.839 1.00 118.50 1238 GLN A O 1
ATOM 7013 N N . VAL A 1 1035 ? 168.235 179.097 165.982 1.00 111.59 1239 VAL A N 1
ATOM 7014 C CA . VAL A 1 1035 ? 166.982 179.506 165.272 1.00 115.29 1239 VAL A CA 1
ATOM 7015 C C . VAL A 1 1035 ? 166.072 178.285 165.080 1.00 117.97 1239 VAL A C 1
ATOM 7016 O O . VAL A 1 1035 ? 164.855 178.417 165.333 1.00 123.76 1239 VAL A O 1
ATOM 7020 N N . THR A 1 1036 ? 166.643 177.156 164.647 1.00 121.64 1240 THR A N 1
ATOM 7021 C CA . THR A 1 1036 ? 165.923 175.904 164.276 1.00 122.93 1240 THR A CA 1
ATOM 7022 C C . THR A 1 1036 ? 164.892 175.521 165.349 1.00 122.54 1240 THR A C 1
ATOM 7023 O O . THR A 1 1036 ? 163.781 175.116 164.959 1.00 127.70 1240 THR A O 1
ATOM 7027 N N . THR A 1 1037 ? 165.240 175.647 166.635 1.00 124.54 1241 THR A N 1
ATOM 7028 C CA . THR A 1 1037 ? 164.401 175.221 167.791 1.00 124.04 1241 THR A CA 1
ATOM 7029 C C . THR A 1 1037 ? 163.161 176.117 167.908 1.00 123.54 1241 THR A C 1
ATOM 7030 O O . THR A 1 1037 ? 162.078 175.568 168.184 1.00 128.74 1241 THR A O 1
ATOM 7034 N N . TYR A 1 1038 ? 163.317 177.433 167.720 1.00 119.69 1242 TYR A N 1
ATOM 7035 C CA . TYR A 1 1038 ? 162.239 178.445 167.886 1.00 116.89 1242 TYR A CA 1
ATOM 7036 C C . TYR A 1 1038 ? 161.181 178.278 166.789 1.00 110.49 1242 TYR A C 1
ATOM 7037 O O . TYR A 1 1038 ? 159.978 178.450 167.097 1.00 116.39 1242 TYR A O 1
ATOM 7046 N N . LEU A 1 1039 ? 161.613 177.961 165.562 1.00 103.87 1243 LEU A N 1
ATOM 7047 C CA . LEU A 1 1039 ? 160.730 177.736 164.382 1.00 101.95 1243 LEU A CA 1
ATOM 7048 C C . LEU A 1 1039 ? 159.750 176.590 164.663 1.00 100.95 1243 LEU A C 1
ATOM 7049 O O . LEU A 1 1039 ? 158.597 176.700 164.210 1.00 102.85 1243 LEU A O 1
ATOM 7054 N N . ASN A 1 1040 ? 160.188 175.539 165.368 1.00 98.74 1244 ASN A N 1
ATOM 7055 C CA . ASN A 1 1040 ? 159.331 174.387 165.767 1.00 100.47 1244 ASN A CA 1
ATOM 7056 C C . ASN A 1 1040 ? 158.212 174.883 166.691 1.00 98.60 1244 ASN A C 1
ATOM 7057 O O . ASN A 1 1040 ? 157.044 174.565 166.407 1.00 99.43 1244 ASN A O 1
ATOM 7062 N N . TRP A 1 1041 ? 158.561 175.631 167.743 1.00 98.89 1245 TRP A N 1
ATOM 7063 C CA . TRP A 1 1041 ? 157.603 176.222 168.719 1.00 101.30 1245 TRP A CA 1
ATOM 7064 C C . TRP A 1 1041 ? 156.667 177.213 168.018 1.00 100.94 1245 TRP A C 1
ATOM 7065 O O . TRP A 1 1041 ? 155.456 177.189 168.325 1.00 111.54 1245 TRP A O 1
ATOM 7076 N N . LEU A 1 1042 ? 157.203 178.054 167.128 1.00 96.62 1246 LEU A N 1
ATOM 7077 C CA . LEU A 1 1042 ? 156.416 179.093 166.409 1.00 94.48 1246 LEU A CA 1
ATOM 7078 C C . LEU A 1 1042 ? 155.319 178.430 165.564 1.00 96.09 1246 LEU A C 1
ATOM 7079 O O . LEU A 1 1042 ? 154.212 178.988 165.528 1.00 104.01 1246 LEU A O 1
ATOM 7084 N N . VAL A 1 1043 ? 155.606 177.290 164.924 1.00 99.48 1247 VAL A N 1
ATOM 7085 C CA . VAL A 1 1043 ? 154.638 176.541 164.063 1.00 100.72 1247 VAL A CA 1
ATOM 7086 C C . VAL A 1 1043 ? 153.629 175.805 164.954 1.00 100.12 1247 VAL A C 1
ATOM 7087 O O . VAL A 1 1043 ? 152.435 175.815 164.606 1.00 109.25 1247 VAL A O 1
ATOM 7091 N N . ARG A 1 1044 ? 154.091 175.163 166.033 1.00 100.17 1248 ARG A N 1
ATOM 7092 C CA . ARG A 1 1044 ? 153.223 174.426 166.993 1.00 107.68 1248 ARG A CA 1
ATOM 7093 C C . ARG A 1 1044 ? 152.237 175.419 167.621 1.00 109.66 1248 ARG A C 1
ATOM 7094 O O . ARG A 1 1044 ? 151.016 175.256 167.412 1.00 118.95 1248 ARG A O 1
ATOM 7102 N N . MET A 1 1045 ? 152.759 176.432 168.317 1.00 109.95 1249 MET A N 1
ATOM 7103 C CA . MET A 1 1045 ? 151.957 177.397 169.117 1.00 108.90 1249 MET A CA 1
ATOM 7104 C C . MET A 1 1045 ? 151.102 178.289 168.207 1.00 109.35 1249 MET A C 1
ATOM 7105 O O . MET A 1 1045 ? 150.164 178.898 168.741 1.00 125.53 1249 MET A O 1
ATOM 7110 N N . SER A 1 1046 ? 151.404 178.375 166.906 1.00 106.29 1250 SER A N 1
ATOM 7111 C CA . SER A 1 1046 ? 150.497 178.959 165.879 1.00 107.14 1250 SER A CA 1
ATOM 7112 C C . SER A 1 1046 ? 149.255 178.073 165.732 1.00 112.18 1250 SER A C 1
ATOM 7113 O O . SER A 1 1046 ? 148.140 178.626 165.712 1.00 112.32 1250 SER A O 1
ATOM 7116 N N . SER A 1 1047 ? 149.449 176.752 165.633 1.00 119.99 1251 SER A N 1
ATOM 7117 C CA . SER A 1 1047 ? 148.370 175.741 165.453 1.00 122.70 1251 SER A CA 1
ATOM 7118 C C . SER A 1 1047 ? 147.539 175.625 166.737 1.00 123.44 1251 SER A C 1
ATOM 7119 O O . SER A 1 1047 ? 146.301 175.556 166.628 1.00 129.02 1251 SER A O 1
ATOM 7122 N N . GLU A 1 1048 ? 148.202 175.603 167.899 1.00 127.47 1252 GLU A N 1
ATOM 7123 C CA . GLU A 1 1048 ? 147.567 175.524 169.245 1.00 131.54 1252 GLU A CA 1
ATOM 7124 C C . GLU A 1 1048 ? 146.699 176.769 169.485 1.00 131.93 1252 GLU A C 1
ATOM 7125 O O . GLU A 1 1048 ? 145.622 176.618 170.090 1.00 134.70 1252 GLU A O 1
ATOM 7131 N N . MET A 1 1049 ? 147.149 177.945 169.032 1.00 134.11 1253 MET A N 1
ATOM 7132 C CA . MET A 1 1049 ? 146.427 179.242 169.174 1.00 143.42 1253 MET A CA 1
ATOM 7133 C C . MET A 1 1049 ? 145.121 179.198 168.370 1.00 147.56 1253 MET A C 1
ATOM 7134 O O . MET A 1 1049 ? 144.072 179.563 168.937 1.00 159.22 1253 MET A O 1
ATOM 7139 N N . GLU A 1 1050 ? 145.191 178.776 167.103 1.00 146.75 1254 GLU A N 1
ATOM 7140 C CA . GLU A 1 1050 ? 144.064 178.821 166.130 1.00 147.30 1254 GLU A CA 1
ATOM 7141 C C . GLU A 1 1050 ? 142.917 177.906 166.583 1.00 143.35 1254 GLU A C 1
ATOM 7142 O O . GLU A 1 1050 ? 141.763 178.222 166.241 1.00 146.31 1254 GLU A O 1
ATOM 7148 N N . THR A 1 1051 ? 143.214 176.824 167.315 1.00 137.00 1255 THR A N 1
ATOM 7149 C CA . THR A 1 1051 ? 142.211 175.865 167.858 1.00 137.74 1255 THR A CA 1
ATOM 7150 C C . THR A 1 1051 ? 141.582 176.412 169.149 1.00 138.03 1255 THR A C 1
ATOM 7151 O O . THR A 1 1051 ? 140.356 176.251 169.310 1.00 141.34 1255 THR A O 1
ATOM 7155 N N . ASN A 1 1052 ? 142.383 177.024 170.030 1.00 134.48 1256 ASN A N 1
ATOM 7156 C CA . ASN A 1 1052 ? 141.968 177.451 171.396 1.00 130.24 1256 ASN A CA 1
ATOM 7157 C C . ASN A 1 1052 ? 141.132 178.736 171.343 1.00 129.16 1256 ASN A C 1
ATOM 7158 O O . ASN A 1 1052 ? 140.227 178.867 172.187 1.00 133.26 1256 ASN A O 1
ATOM 7163 N N . ILE A 1 1053 ? 141.419 179.648 170.408 1.00 128.52 1257 ILE A N 1
ATOM 7164 C CA . ILE A 1 1053 ? 140.741 180.976 170.287 1.00 136.60 1257 ILE A CA 1
ATOM 7165 C C . ILE A 1 1053 ? 139.298 180.788 169.787 1.00 140.45 1257 ILE A C 1
ATOM 7166 O O . ILE A 1 1053 ? 138.475 181.687 170.050 1.00 143.37 1257 ILE A O 1
ATOM 7171 N N . VAL A 1 1054 ? 138.992 179.668 169.117 1.00 144.02 1258 VAL A N 1
ATOM 7172 C CA . VAL A 1 1054 ? 137.610 179.290 168.678 1.00 143.24 1258 VAL A CA 1
ATOM 7173 C C . VAL A 1 1054 ? 136.689 179.240 169.909 1.00 139.09 1258 VAL A C 1
ATOM 7174 O O . VAL A 1 1054 ? 135.536 179.702 169.793 1.00 142.24 1258 VAL A O 1
ATOM 7178 N N . ALA A 1 1055 ? 137.184 178.714 171.036 1.00 133.77 1259 ALA A N 1
ATOM 7179 C CA . ALA A 1 1055 ? 136.438 178.541 172.308 1.00 137.59 1259 ALA A CA 1
ATOM 7180 C C . ALA A 1 1055 ? 136.030 179.896 172.909 1.00 139.61 1259 ALA A C 1
ATOM 7181 O O . ALA A 1 1055 ? 134.995 179.930 173.602 1.00 145.91 1259 ALA A O 1
ATOM 7183 N N . VAL A 1 1056 ? 136.799 180.964 172.661 1.00 142.37 1260 VAL A N 1
ATOM 7184 C CA . VAL A 1 1056 ? 136.540 182.337 173.197 1.00 149.07 1260 VAL A CA 1
ATOM 7185 C C . VAL A 1 1056 ? 135.262 182.895 172.553 1.00 154.92 1260 VAL A C 1
ATOM 7186 O O . VAL A 1 1056 ? 134.432 183.452 173.298 1.00 163.87 1260 VAL A O 1
ATOM 7190 N N . GLU A 1 1057 ? 135.133 182.773 171.226 1.00 156.71 1261 GLU A N 1
ATOM 7191 C CA . GLU A 1 1057 ? 133.966 183.266 170.437 1.00 155.36 1261 GLU A CA 1
ATOM 7192 C C . GLU A 1 1057 ? 132.697 182.509 170.849 1.00 151.15 1261 GLU A C 1
ATOM 7193 O O . GLU A 1 1057 ? 131.619 183.140 170.869 1.00 155.13 1261 GLU A O 1
ATOM 7199 N N . ARG A 1 1058 ? 132.819 181.215 171.157 1.00 143.98 1262 ARG A N 1
ATOM 7200 C CA . ARG A 1 1058 ? 131.673 180.316 171.468 1.00 143.15 1262 ARG A CA 1
ATOM 7201 C C . ARG A 1 1058 ? 131.168 180.553 172.900 1.00 144.02 1262 ARG A C 1
ATOM 7202 O O . ARG A 1 1058 ? 130.041 180.103 173.184 1.00 155.20 1262 ARG A O 1
ATOM 7210 N N . LEU A 1 1059 ? 131.948 181.218 173.765 1.00 141.26 1263 LEU A N 1
ATOM 7211 C CA . LEU A 1 1059 ? 131.502 181.680 175.114 1.00 136.87 1263 LEU A CA 1
ATOM 7212 C C . LEU A 1 1059 ? 130.690 182.978 174.994 1.00 141.72 1263 LEU A C 1
ATOM 7213 O O . LEU A 1 1059 ? 129.946 183.280 175.949 1.00 150.12 1263 LEU A O 1
ATOM 7218 N N . LYS A 1 1060 ? 130.847 183.724 173.891 1.00 144.62 1264 LYS A N 1
ATOM 7219 C CA . LYS A 1 1060 ? 130.064 184.949 173.559 1.00 143.81 1264 LYS A CA 1
ATOM 7220 C C . LYS A 1 1060 ? 128.971 184.626 172.525 1.00 140.89 1264 LYS A C 1
ATOM 7221 O O . LYS A 1 1060 ? 128.416 185.584 171.949 1.00 141.05 1264 LYS A O 1
ATOM 7227 N N . GLU A 1 1061 ? 128.650 183.341 172.319 1.00 137.93 1265 GLU A N 1
ATOM 7228 C CA . GLU A 1 1061 ? 127.680 182.860 171.293 1.00 143.51 1265 GLU A CA 1
ATOM 7229 C C . GLU A 1 1061 ? 126.292 183.462 171.560 1.00 146.16 1265 GLU A C 1
ATOM 7230 O O . GLU A 1 1061 ? 125.681 183.969 170.595 1.00 149.49 1265 GLU A O 1
ATOM 7236 N N . TYR A 1 1062 ? 125.826 183.430 172.815 1.00 142.61 1266 TYR A N 1
ATOM 7237 C CA . TYR A 1 1062 ? 124.447 183.816 173.224 1.00 136.09 1266 TYR A CA 1
ATOM 7238 C C . TYR A 1 1062 ? 124.412 185.268 173.725 1.00 139.32 1266 TYR A C 1
ATOM 7239 O O . TYR A 1 1062 ? 123.565 185.575 174.587 1.00 139.96 1266 TYR A O 1
ATOM 7248 N N . SER A 1 1063 ? 125.266 186.143 173.182 1.00 143.62 1267 SER A N 1
ATOM 7249 C CA . SER A 1 1063 ? 125.366 187.579 173.559 1.00 147.19 1267 SER A CA 1
ATOM 7250 C C . SER A 1 1063 ? 124.309 188.404 172.809 1.00 144.95 1267 SER A C 1
ATOM 7251 O O . SER A 1 1063 ? 123.729 189.314 173.433 1.00 133.62 1267 SER A O 1
ATOM 7254 N N . GLU A 1 1064 ? 124.075 188.095 171.526 1.00 154.48 1268 GLU A N 1
ATOM 7255 C CA . GLU A 1 1064 ? 123.206 188.873 170.600 1.00 163.50 1268 GLU A CA 1
ATOM 7256 C C . GLU A 1 1064 ? 121.879 188.141 170.335 1.00 163.69 1268 GLU A C 1
ATOM 7257 O O . GLU A 1 1064 ? 121.085 188.664 169.525 1.00 164.80 1268 GLU A O 1
ATOM 7263 N N . THR A 1 1065 ? 121.627 187.002 170.995 1.00 165.58 1269 THR A N 1
ATOM 7264 C CA . THR A 1 1065 ? 120.382 186.193 170.845 1.00 167.00 1269 THR A CA 1
ATOM 7265 C C . THR A 1 1065 ? 119.193 186.947 171.458 1.00 169.82 1269 THR A C 1
ATOM 7266 O O . THR A 1 1065 ? 119.424 187.953 172.163 1.00 178.86 1269 THR A O 1
ATOM 7270 N N . GLU A 1 1066 ? 117.971 186.470 171.198 1.00 168.58 1270 GLU A N 1
ATOM 7271 C CA . GLU A 1 1066 ? 116.701 187.118 171.630 1.00 168.57 1270 GLU A CA 1
ATOM 7272 C C . GLU A 1 1066 ? 116.574 186.993 173.154 1.00 160.66 1270 GLU A C 1
ATOM 7273 O O . GLU A 1 1066 ? 116.543 185.848 173.650 1.00 156.55 1270 GLU A O 1
ATOM 7279 N N . LYS A 1 1067 ? 116.524 188.131 173.858 1.00 156.01 1271 LYS A N 1
ATOM 7280 C CA . LYS A 1 1067 ? 116.388 188.232 175.338 1.00 151.31 1271 LYS A CA 1
ATOM 7281 C C . LYS A 1 1067 ? 114.942 188.598 175.684 1.00 154.71 1271 LYS A C 1
ATOM 7282 O O . LYS A 1 1067 ? 114.337 189.379 174.919 1.00 160.99 1271 LYS A O 1
ATOM 7288 N N . GLU A 1 1068 ? 114.419 188.078 176.801 1.00 155.97 1272 GLU A N 1
ATOM 7289 C CA . GLU A 1 1068 ? 113.036 188.361 177.283 1.00 160.07 1272 GLU A CA 1
ATOM 7290 C C . GLU A 1 1068 ? 112.974 189.790 177.844 1.00 160.05 1272 GLU A C 1
ATOM 7291 O O . GLU A 1 1068 ? 114.030 190.455 177.896 1.00 166.54 1272 GLU A O 1
ATOM 7297 N N . ALA A 1 1069 ? 111.781 190.234 178.258 1.00 157.84 1273 ALA A N 1
ATOM 7298 C CA . ALA A 1 1069 ? 111.482 191.617 178.714 1.00 159.99 1273 ALA A CA 1
ATOM 7299 C C . ALA A 1 1069 ? 112.329 191.980 179.936 1.00 158.33 1273 ALA A C 1
ATOM 7300 O O . ALA A 1 1069 ? 112.868 191.091 180.597 1.00 157.61 1273 ALA A O 1
ATOM 7302 N N . PRO A 1 1070 ? 112.493 193.287 180.271 1.00 154.58 1274 PRO A N 1
ATOM 7303 C CA . PRO A 1 1070 ? 113.244 193.695 181.463 1.00 149.69 1274 PRO A CA 1
ATOM 7304 C C . PRO A 1 1070 ? 112.671 193.119 182.767 1.00 143.83 1274 PRO A C 1
ATOM 7305 O O . PRO A 1 1070 ? 111.471 193.214 182.959 1.00 132.22 1274 PRO A O 1
ATOM 7309 N N . TRP A 1 1071 ? 113.540 192.553 183.615 1.00 145.27 1275 TRP A N 1
ATOM 7310 C CA . TRP A 1 1071 ? 113.178 191.851 184.880 1.00 147.88 1275 TRP A CA 1
ATOM 7311 C C . TRP A 1 1071 ? 112.457 192.806 185.840 1.00 155.75 1275 TRP A C 1
ATOM 7312 O O . TRP A 1 1071 ? 111.476 192.363 186.465 1.00 164.03 1275 TRP A O 1
ATOM 7323 N N . GLN A 1 1072 ? 112.921 194.054 185.962 1.00 159.55 1276 GLN A N 1
ATOM 7324 C CA . GLN A 1 1072 ? 112.180 195.146 186.654 1.00 160.33 1276 GLN A CA 1
ATOM 7325 C C . GLN A 1 1072 ? 112.498 196.484 185.972 1.00 163.20 1276 GLN A C 1
ATOM 7326 O O . GLN A 1 1072 ? 113.691 196.775 185.756 1.00 158.67 1276 GLN A O 1
ATOM 7332 N N . ILE A 1 1073 ? 111.454 197.238 185.612 1.00 174.80 1277 ILE A N 1
ATOM 7333 C CA . ILE A 1 1073 ? 111.545 198.636 185.091 1.00 185.16 1277 ILE A CA 1
ATOM 7334 C C . ILE A 1 1073 ? 111.656 199.582 186.295 1.00 193.62 1277 ILE A C 1
ATOM 7335 O O . ILE A 1 1073 ? 112.368 200.601 186.172 1.00 199.75 1277 ILE A O 1
ATOM 7340 N N . GLN A 1 1074 ? 110.972 199.247 187.401 1.00 197.55 1278 GLN A N 1
ATOM 7341 C CA . GLN A 1 1074 ? 110.930 199.976 188.705 1.00 199.44 1278 GLN A CA 1
ATOM 7342 C C . GLN A 1 1074 ? 110.714 201.482 188.474 1.00 197.96 1278 GLN A C 1
ATOM 7343 O O . GLN A 1 1074 ? 111.324 202.293 189.203 1.00 193.10 1278 GLN A O 1
ATOM 7349 N N . ASP A 1 1075 ? 109.846 201.826 187.514 1.00 203.42 1279 ASP A N 1
ATOM 7350 C CA . ASP A 1 1075 ? 109.388 203.207 187.198 1.00 208.57 1279 ASP A CA 1
ATOM 7351 C C . ASP A 1 1075 ? 107.871 203.258 187.416 1.00 214.65 1279 ASP A C 1
ATOM 7352 O O . ASP A 1 1075 ? 107.418 204.097 188.221 1.00 217.69 1279 ASP A O 1
ATOM 7357 N N . MET A 1 1076 ? 107.131 202.385 186.720 1.00 218.47 1280 MET A N 1
ATOM 7358 C CA . MET A 1 1076 ? 105.696 202.075 186.967 1.00 217.76 1280 MET A CA 1
ATOM 7359 C C . MET A 1 1076 ? 105.623 200.790 187.807 1.00 215.48 1280 MET A C 1
ATOM 7360 O O . MET A 1 1076 ? 105.017 199.801 187.348 1.00 217.94 1280 MET A O 1
ATOM 7365 N N . ALA A 1 1077 ? 106.239 200.814 188.995 1.00 214.91 1281 ALA A N 1
ATOM 7366 C CA . ALA A 1 1077 ? 106.342 199.669 189.932 1.00 215.82 1281 ALA A CA 1
ATOM 7367 C C . ALA A 1 1077 ? 104.982 199.425 190.585 1.00 217.80 1281 ALA A C 1
ATOM 7368 O O . ALA A 1 1077 ? 104.333 200.380 191.010 1.00 227.66 1281 ALA A O 1
ATOM 7370 N N . PRO A 1 1078 ? 104.492 198.163 190.668 1.00 213.58 1282 PRO A N 1
ATOM 7371 C CA . PRO A 1 1078 ? 103.260 197.866 191.404 1.00 210.62 1282 PRO A CA 1
ATOM 7372 C C . PRO A 1 1078 ? 103.343 198.189 192.897 1.00 203.02 1282 PRO A C 1
ATOM 7373 O O . PRO A 1 1078 ? 104.302 197.792 193.557 1.00 195.48 1282 PRO A O 1
ATOM 7377 N N . PRO A 1 1079 ? 102.353 198.915 193.475 1.00 201.58 1283 PRO A N 1
ATOM 7378 C CA . PRO A 1 1079 ? 102.259 199.093 194.927 1.00 204.26 1283 PRO A CA 1
ATOM 7379 C C . PRO A 1 1079 ? 101.590 197.877 195.594 1.00 208.89 1283 PRO A C 1
ATOM 7380 O O . PRO A 1 1079 ? 101.498 196.846 194.949 1.00 216.45 1283 PRO A O 1
ATOM 7384 N N . LYS A 1 1080 ? 101.151 198.011 196.853 1.00 215.51 1284 LYS A N 1
ATOM 7385 C CA . LYS A 1 1080 ? 100.426 196.954 197.615 1.00 225.29 1284 LYS A CA 1
ATOM 7386 C C . LYS A 1 1080 ? 98.910 197.123 197.413 1.00 233.85 1284 LYS A C 1
ATOM 7387 O O . LYS A 1 1080 ? 98.182 197.238 198.423 1.00 235.07 1284 LYS A O 1
ATOM 7393 N N . ASP A 1 1081 ? 98.462 197.136 196.150 1.00 244.58 1285 ASP A N 1
ATOM 7394 C CA . ASP A 1 1081 ? 97.034 197.230 195.730 1.00 247.13 1285 ASP A CA 1
ATOM 7395 C C . ASP A 1 1081 ? 96.545 195.882 195.171 1.00 248.45 1285 ASP A C 1
ATOM 7396 O O . ASP A 1 1081 ? 95.333 195.612 195.296 1.00 251.56 1285 ASP A O 1
ATOM 7401 N N . TRP A 1 1082 ? 97.441 195.080 194.578 1.00 241.62 1286 TRP A N 1
ATOM 7402 C CA . TRP A 1 1082 ? 97.141 193.799 193.877 1.00 228.65 1286 TRP A CA 1
ATOM 7403 C C . TRP A 1 1082 ? 96.380 192.838 194.792 1.00 231.05 1286 TRP A C 1
ATOM 7404 O O . TRP A 1 1082 ? 95.374 192.274 194.368 1.00 220.51 1286 TRP A O 1
ATOM 7415 N N . PRO A 1 1083 ? 96.812 192.614 196.060 1.00 239.95 1287 PRO A N 1
ATOM 7416 C CA . PRO A 1 1083 ? 96.117 191.682 196.951 1.00 242.55 1287 PRO A CA 1
ATOM 7417 C C . PRO A 1 1083 ? 94.787 192.170 197.558 1.00 239.92 1287 PRO A C 1
ATOM 7418 O O . PRO A 1 1083 ? 94.140 191.363 198.200 1.00 246.74 1287 PRO A O 1
ATOM 7422 N N . GLN A 1 1084 ? 94.412 193.443 197.365 1.00 232.06 1288 GLN A N 1
ATOM 7423 C CA . GLN A 1 1084 ? 93.224 194.071 198.013 1.00 233.39 1288 GLN A CA 1
ATOM 7424 C C . GLN A 1 1084 ? 91.933 193.376 197.561 1.00 230.53 1288 GLN A C 1
ATOM 7425 O O . GLN A 1 1084 ? 91.045 193.190 198.419 1.00 232.02 1288 GLN A O 1
ATOM 7431 N N . VAL A 1 1085 ? 91.831 193.018 196.276 1.00 227.16 1289 VAL A N 1
ATOM 7432 C CA . VAL A 1 1085 ? 90.664 192.295 195.681 1.00 225.19 1289 VAL A CA 1
ATOM 7433 C C . VAL A 1 1085 ? 91.177 191.031 194.975 1.00 218.63 1289 VAL A C 1
ATOM 7434 O O . VAL A 1 1085 ? 90.840 189.923 195.440 1.00 210.83 1289 VAL A O 1
ATOM 7438 N N . GLY A 1 1086 ? 91.965 191.199 193.906 1.00 217.48 1290 GLY A N 1
ATOM 7439 C CA . GLY A 1 1086 ? 92.502 190.108 193.067 1.00 214.55 1290 GLY A CA 1
ATOM 7440 C C . GLY A 1 1086 ? 91.625 189.832 191.853 1.00 207.19 1290 GLY A C 1
ATOM 7441 O O . GLY A 1 1086 ? 91.377 188.643 191.566 1.00 205.96 1290 GLY A O 1
ATOM 7442 N N . ARG A 1 1087 ? 91.180 190.888 191.161 1.00 194.78 1291 ARG A N 1
ATOM 7443 C CA . ARG A 1 1087 ? 90.399 190.801 189.897 1.00 184.00 1291 ARG A CA 1
ATOM 7444 C C . ARG A 1 1087 ? 91.315 190.291 188.780 1.00 182.69 1291 ARG A C 1
ATOM 7445 O O . ARG A 1 1087 ? 92.473 190.750 188.722 1.00 186.92 1291 ARG A O 1
ATOM 7453 N N . VAL A 1 1088 ? 90.810 189.381 187.939 1.00 184.05 1292 VAL A N 1
ATOM 7454 C CA . VAL A 1 1088 ? 91.515 188.837 186.737 1.00 186.51 1292 VAL A CA 1
ATOM 7455 C C . VAL A 1 1088 ? 90.554 188.931 185.544 1.00 188.24 1292 VAL A C 1
ATOM 7456 O O . VAL A 1 1088 ? 89.394 188.509 185.695 1.00 187.86 1292 VAL A O 1
ATOM 7460 N N . GLU A 1 1089 ? 91.021 189.474 184.414 1.00 195.57 1293 GLU A N 1
ATOM 7461 C CA . GLU A 1 1089 ? 90.220 189.664 183.174 1.00 202.66 1293 GLU A CA 1
ATOM 7462 C C . GLU A 1 1089 ? 91.095 189.381 181.948 1.00 204.86 1293 GLU A C 1
ATOM 7463 O O . GLU A 1 1089 ? 92.192 189.973 181.864 1.00 208.07 1293 GLU A O 1
ATOM 7469 N N . PHE A 1 1090 ? 90.625 188.513 181.046 1.00 208.22 1294 PHE A N 1
ATOM 7470 C CA . PHE A 1 1090 ? 91.204 188.287 179.694 1.00 217.83 1294 PHE A CA 1
ATOM 7471 C C . PHE A 1 1090 ? 90.356 189.047 178.667 1.00 220.88 1294 PHE A C 1
ATOM 7472 O O . PHE A 1 1090 ? 89.114 188.935 178.724 1.00 229.29 1294 PHE A O 1
ATOM 7480 N N . ARG A 1 1091 ? 91.007 189.803 177.774 1.00 212.78 1295 ARG A N 1
ATOM 7481 C CA . ARG A 1 1091 ? 90.361 190.675 176.754 1.00 202.72 1295 ARG A CA 1
ATOM 7482 C C . ARG A 1 1091 ? 90.781 190.196 175.358 1.00 203.24 1295 ARG A C 1
ATOM 7483 O O . ARG A 1 1091 ? 91.808 190.693 174.844 1.00 216.69 1295 ARG A O 1
ATOM 7491 N N . ASP A 1 1092 ? 90.019 189.249 174.791 1.00 190.52 1296 ASP A N 1
ATOM 7492 C CA . ASP A 1 1092 ? 90.176 188.699 173.414 1.00 176.28 1296 ASP A CA 1
ATOM 7493 C C . ASP A 1 1092 ? 91.590 188.113 173.262 1.00 170.31 1296 ASP A C 1
ATOM 7494 O O . ASP A 1 1092 ? 92.217 188.318 172.203 1.00 169.91 1296 ASP A O 1
ATOM 7499 N N . TYR A 1 1093 ? 92.053 187.387 174.283 1.00 165.85 1297 TYR A N 1
ATOM 7500 C CA . TYR A 1 1093 ? 93.446 186.889 174.438 1.00 165.84 1297 TYR A CA 1
ATOM 7501 C C . TYR A 1 1093 ? 93.679 185.706 173.488 1.00 168.07 1297 TYR A C 1
ATOM 7502 O O . TYR A 1 1093 ? 92.698 184.999 173.160 1.00 178.48 1297 TYR A O 1
ATOM 7511 N N . GLY A 1 1094 ? 94.932 185.509 173.055 1.00 166.74 1298 GLY A N 1
ATOM 7512 C CA . GLY A 1 1094 ? 95.346 184.411 172.156 1.00 168.12 1298 GLY A CA 1
ATOM 7513 C C . GLY A 1 1094 ? 96.859 184.237 172.105 1.00 171.27 1298 GLY A C 1
ATOM 7514 O O . GLY A 1 1094 ? 97.566 185.266 172.095 1.00 174.46 1298 GLY A O 1
ATOM 7515 N N . LEU A 1 1095 ? 97.331 182.983 172.057 1.00 177.01 1299 LEU A N 1
ATOM 7516 C CA . LEU A 1 1095 ? 98.773 182.596 172.091 1.00 182.28 1299 LEU A CA 1
ATOM 7517 C C . LEU A 1 1095 ? 99.092 181.584 170.982 1.00 190.12 1299 LEU A C 1
ATOM 7518 O O . LEU A 1 1095 ? 98.170 180.857 170.542 1.00 200.26 1299 LEU A O 1
ATOM 7523 N N . ARG A 1 1096 ? 100.368 181.535 170.577 1.00 191.93 1300 ARG A N 1
ATOM 7524 C CA . ARG A 1 1096 ? 100.977 180.477 169.727 1.00 193.05 1300 ARG A CA 1
ATOM 7525 C C . ARG A 1 1096 ? 102.062 179.757 170.538 1.00 195.43 1300 ARG A C 1
ATOM 7526 O O . ARG A 1 1096 ? 102.648 180.400 171.434 1.00 192.85 1300 ARG A O 1
ATOM 7534 N N . TYR A 1 1097 ? 102.322 178.482 170.230 1.00 201.20 1301 TYR A N 1
ATOM 7535 C CA . TYR A 1 1097 ? 103.394 177.660 170.854 1.00 207.93 1301 TYR A CA 1
ATOM 7536 C C . TYR A 1 1097 ? 104.738 178.042 170.219 1.00 212.50 1301 TYR A C 1
ATOM 7537 O O . TYR A 1 1097 ? 105.646 178.482 170.952 1.00 215.55 1301 TYR A O 1
ATOM 7546 N N . ARG A 1 1098 ? 104.843 177.880 168.894 1.00 214.11 1302 ARG A N 1
ATOM 7547 C CA . ARG A 1 1098 ? 106.005 178.297 168.060 1.00 212.97 1302 ARG A CA 1
ATOM 7548 C C . ARG A 1 1098 ? 105.710 179.691 167.490 1.00 214.16 1302 ARG A C 1
ATOM 7549 O O . ARG A 1 1098 ? 104.521 180.067 167.445 1.00 208.02 1302 ARG A O 1
ATOM 7557 N N . GLU A 1 1099 ? 106.755 180.427 167.088 1.00 219.23 1303 GLU A N 1
ATOM 7558 C CA . GLU A 1 1099 ? 106.671 181.816 166.553 1.00 222.21 1303 GLU A CA 1
ATOM 7559 C C . GLU A 1 1099 ? 105.785 181.842 165.300 1.00 223.22 1303 GLU A C 1
ATOM 7560 O O . GLU A 1 1099 ? 104.843 182.662 165.265 1.00 223.02 1303 GLU A O 1
ATOM 7566 N N . ASP A 1 1100 ? 106.079 180.976 164.321 1.00 222.23 1304 ASP A N 1
ATOM 7567 C CA . ASP A 1 1100 ? 105.315 180.816 163.051 1.00 218.99 1304 ASP A CA 1
ATOM 7568 C C . ASP A 1 1100 ? 104.530 179.497 163.104 1.00 211.81 1304 ASP A C 1
ATOM 7569 O O . ASP A 1 1100 ? 105.113 178.446 162.764 1.00 208.32 1304 ASP A O 1
ATOM 7574 N N . LEU A 1 1101 ? 103.260 179.556 163.526 1.00 204.96 1305 LEU A N 1
ATOM 7575 C CA . LEU A 1 1101 ? 102.371 178.376 163.726 1.00 204.41 1305 LEU A CA 1
ATOM 7576 C C . LEU A 1 1101 ? 100.914 178.844 163.867 1.00 202.38 1305 LEU A C 1
ATOM 7577 O O . LEU A 1 1101 ? 100.699 180.058 164.055 1.00 202.47 1305 LEU A O 1
ATOM 7582 N N . ASP A 1 1102 ? 99.958 177.914 163.751 1.00 201.98 1306 ASP A N 1
ATOM 7583 C CA . ASP A 1 1102 ? 98.511 178.122 164.036 1.00 202.11 1306 ASP A CA 1
ATOM 7584 C C . ASP A 1 1102 ? 98.325 178.451 165.526 1.00 200.40 1306 ASP A C 1
ATOM 7585 O O . ASP A 1 1102 ? 99.113 177.938 166.348 1.00 201.91 1306 ASP A O 1
ATOM 7590 N N . LEU A 1 1103 ? 97.307 179.259 165.852 1.00 197.70 1307 LEU A N 1
ATOM 7591 C CA . LEU A 1 1103 ? 97.023 179.774 167.223 1.00 195.62 1307 LEU A CA 1
ATOM 7592 C C . LEU A 1 1103 ? 96.583 178.618 168.131 1.00 199.52 1307 LEU A C 1
ATOM 7593 O O . LEU A 1 1103 ? 95.727 177.823 167.691 1.00 208.38 1307 LEU A O 1
ATOM 7598 N N . VAL A 1 1104 ? 97.135 178.544 169.350 1.00 196.74 1308 VAL A N 1
ATOM 7599 C CA . VAL A 1 1104 ? 96.820 177.491 170.366 1.00 192.17 1308 VAL A CA 1
ATOM 7600 C C . VAL A 1 1104 ? 95.561 177.921 171.128 1.00 189.76 1308 VAL A C 1
ATOM 7601 O O . VAL A 1 1104 ? 94.623 177.100 171.227 1.00 188.06 1308 VAL A O 1
ATOM 7605 N N . LEU A 1 1105 ? 95.561 179.149 171.657 1.00 188.10 1309 LEU A N 1
ATOM 7606 C CA . LEU A 1 1105 ? 94.395 179.815 172.302 1.00 191.62 1309 LEU A CA 1
ATOM 7607 C C . LEU A 1 1105 ? 93.928 180.968 171.406 1.00 191.23 1309 LEU A C 1
ATOM 7608 O O . LEU A 1 1105 ? 94.787 181.569 170.729 1.00 200.36 1309 LEU A O 1
ATOM 7613 N N . LYS A 1 1106 ? 92.621 181.251 171.391 1.00 185.66 1310 LYS A N 1
ATOM 7614 C CA . LYS A 1 1106 ? 92.002 182.281 170.508 1.00 185.11 1310 LYS A CA 1
ATOM 7615 C C . LYS A 1 1106 ? 90.626 182.680 171.054 1.00 185.44 1310 LYS A C 1
ATOM 7616 O O . LYS A 1 1106 ? 89.858 181.776 171.428 1.00 183.13 1310 LYS A O 1
ATOM 7622 N N . HIS A 1 1107 ? 90.338 183.988 171.079 1.00 192.77 1311 HIS A N 1
ATOM 7623 C CA . HIS A 1 1107 ? 89.029 184.586 171.465 1.00 197.64 1311 HIS A CA 1
ATOM 7624 C C . HIS A 1 1107 ? 88.745 184.335 172.958 1.00 188.12 1311 HIS A C 1
ATOM 7625 O O . HIS A 1 1107 ? 87.555 184.224 173.324 1.00 181.67 1311 HIS A O 1
ATOM 7632 N N . ILE A 1 1108 ? 89.793 184.285 173.790 1.00 179.32 1312 ILE A N 1
ATOM 7633 C CA . ILE A 1 1108 ? 89.701 183.987 175.252 1.00 171.92 1312 ILE A CA 1
ATOM 7634 C C . ILE A 1 1108 ? 89.220 185.258 175.965 1.00 168.19 1312 ILE A C 1
ATOM 7635 O O . ILE A 1 1108 ? 90.062 186.140 176.235 1.00 162.58 1312 ILE A O 1
ATOM 7640 N N . ASN A 1 1109 ? 87.912 185.346 176.240 1.00 169.89 1313 ASN A N 1
ATOM 7641 C CA . ASN A 1 1109 ? 87.247 186.496 176.911 1.00 173.82 1313 ASN A CA 1
ATOM 7642 C C . ASN A 1 1109 ? 86.452 185.980 178.120 1.00 174.75 1313 ASN A C 1
ATOM 7643 O O . ASN A 1 1109 ? 85.460 185.254 177.906 1.00 178.08 1313 ASN A O 1
ATOM 7648 N N . VAL A 1 1110 ? 86.880 186.332 179.340 1.00 171.16 1314 VAL A N 1
ATOM 7649 C CA . VAL A 1 1110 ? 86.215 185.949 180.625 1.00 173.45 1314 VAL A CA 1
ATOM 7650 C C . VAL A 1 1110 ? 86.701 186.881 181.746 1.00 180.05 1314 VAL A C 1
ATOM 7651 O O . VAL A 1 1110 ? 87.881 187.293 181.703 1.00 187.10 1314 VAL A O 1
ATOM 7655 N N . THR A 1 1111 ? 85.818 187.177 182.711 1.00 185.13 1315 THR A N 1
ATOM 7656 C CA . THR A 1 1111 ? 86.073 188.038 183.901 1.00 186.79 1315 THR A CA 1
ATOM 7657 C C . THR A 1 1111 ? 85.919 187.201 185.179 1.00 187.85 1315 THR A C 1
ATOM 7658 O O . THR A 1 1111 ? 84.871 186.537 185.323 1.00 194.28 1315 THR A O 1
ATOM 7662 N N . ILE A 1 1112 ? 86.924 187.244 186.063 1.00 182.46 1316 ILE A N 1
ATOM 7663 C CA . ILE A 1 1112 ? 87.009 186.471 187.340 1.00 174.30 1316 ILE A CA 1
ATOM 7664 C C . ILE A 1 1112 ? 87.070 187.472 188.500 1.00 180.12 1316 ILE A C 1
ATOM 7665 O O . ILE A 1 1112 ? 88.030 188.275 188.530 1.00 193.22 1316 ILE A O 1
ATOM 7670 N N . ASP A 1 1113 ? 86.099 187.413 189.418 1.00 182.74 1317 ASP A N 1
ATOM 7671 C CA . ASP A 1 1113 ? 86.015 188.297 190.614 1.00 184.13 1317 ASP A CA 1
ATOM 7672 C C . ASP A 1 1113 ? 87.001 187.801 191.679 1.00 180.35 1317 ASP A C 1
ATOM 7673 O O . ASP A 1 1113 ? 87.404 186.619 191.617 1.00 180.51 1317 ASP A O 1
ATOM 7678 N N . GLY A 1 1114 ? 87.368 188.676 192.622 1.00 178.30 1318 GLY A N 1
ATOM 7679 C CA . GLY A 1 1114 ? 88.301 188.376 193.726 1.00 175.93 1318 GLY A CA 1
ATOM 7680 C C . GLY A 1 1114 ? 87.683 187.425 194.740 1.00 172.41 1318 GLY A C 1
ATOM 7681 O O . GLY A 1 1114 ? 86.561 187.712 195.204 1.00 173.99 1318 GLY A O 1
ATOM 7682 N N . GLY A 1 1115 ? 88.384 186.328 195.059 1.00 166.10 1319 GLY A N 1
ATOM 7683 C CA . GLY A 1 1115 ? 87.952 185.306 196.035 1.00 163.08 1319 GLY A CA 1
ATOM 7684 C C . GLY A 1 1115 ? 87.242 184.123 195.388 1.00 165.38 1319 GLY A C 1
ATOM 7685 O O . GLY A 1 1115 ? 86.976 183.147 196.117 1.00 161.28 1319 GLY A O 1
ATOM 7686 N N . GLU A 1 1116 ? 86.939 184.191 194.084 1.00 175.24 1320 GLU A N 1
ATOM 7687 C CA . GLU A 1 1116 ? 86.257 183.104 193.326 1.00 176.64 1320 GLU A CA 1
ATOM 7688 C C . GLU A 1 1116 ? 87.239 181.953 193.082 1.00 171.35 1320 GLU A C 1
ATOM 7689 O O . GLU A 1 1116 ? 88.408 182.231 192.748 1.00 170.63 1320 GLU A O 1
ATOM 7695 N N . LYS A 1 1117 ? 86.765 180.712 193.236 1.00 167.97 1321 LYS A N 1
ATOM 7696 C CA . LYS A 1 1117 ? 87.523 179.464 192.946 1.00 168.85 1321 LYS A CA 1
ATOM 7697 C C . LYS A 1 1117 ? 87.090 178.961 191.562 1.00 167.96 1321 LYS A C 1
ATOM 7698 O O . LYS A 1 1117 ? 85.970 178.420 191.458 1.00 170.52 1321 LYS A O 1
ATOM 7704 N N . VAL A 1 1118 ? 87.936 179.156 190.542 1.00 168.86 1322 VAL A N 1
ATOM 7705 C CA . VAL A 1 1118 ? 87.614 178.893 189.104 1.00 172.00 1322 VAL A CA 1
ATOM 7706 C C . VAL A 1 1118 ? 88.323 177.608 188.659 1.00 167.32 1322 VAL A C 1
ATOM 7707 O O . VAL A 1 1118 ? 89.529 177.470 188.950 1.00 162.97 1322 VAL A O 1
ATOM 7711 N N . GLY A 1 1119 ? 87.596 176.723 187.966 1.00 167.98 1323 GLY A N 1
ATOM 7712 C CA . GLY A 1 1119 ? 88.107 175.454 187.410 1.00 172.40 1323 GLY A CA 1
ATOM 7713 C C . GLY A 1 1119 ? 88.284 175.534 185.902 1.00 173.74 1323 GLY A C 1
ATOM 7714 O O . GLY A 1 1119 ? 87.425 176.148 185.242 1.00 174.25 1323 GLY A O 1
ATOM 7715 N N . ILE A 1 1120 ? 89.365 174.943 185.379 1.00 180.60 1324 ILE A N 1
ATOM 7716 C CA . ILE A 1 1120 ? 89.691 174.872 183.921 1.00 187.73 1324 ILE A CA 1
ATOM 7717 C C . ILE A 1 1120 ? 89.912 173.398 183.555 1.00 193.88 1324 ILE A C 1
ATOM 7718 O O . ILE A 1 1120 ? 90.856 172.794 184.107 1.00 202.86 1324 ILE A O 1
ATOM 7723 N N . VAL A 1 1121 ? 89.076 172.854 182.660 1.00 196.07 1325 VAL A N 1
ATOM 7724 C CA . VAL A 1 1121 ? 89.075 171.416 182.248 1.00 196.49 1325 VAL A CA 1
ATOM 7725 C C . VAL A 1 1121 ? 88.867 171.325 180.729 1.00 195.57 1325 VAL A C 1
ATOM 7726 O O . VAL A 1 1121 ? 88.211 172.223 180.164 1.00 188.07 1325 VAL A O 1
ATOM 7730 N N . GLY A 1 1122 ? 89.402 170.270 180.105 1.00 203.44 1326 GLY A N 1
ATOM 7731 C CA . GLY A 1 1122 ? 89.274 170.000 178.658 1.00 206.98 1326 GLY A CA 1
ATOM 7732 C C . GLY A 1 1122 ? 89.841 168.642 178.272 1.00 209.42 1326 GLY A C 1
ATOM 7733 O O . GLY A 1 1122 ? 90.267 167.895 179.179 1.00 212.42 1326 GLY A O 1
ATOM 7734 N N . ARG A 1 1123 ? 89.846 168.335 176.970 1.00 211.47 1327 ARG A N 1
ATOM 7735 C CA . ARG A 1 1123 ? 90.416 167.086 176.391 1.00 215.29 1327 ARG A CA 1
ATOM 7736 C C . ARG A 1 1123 ? 91.921 167.277 176.161 1.00 217.66 1327 ARG A C 1
ATOM 7737 O O . ARG A 1 1123 ? 92.402 168.421 176.301 1.00 218.35 1327 ARG A O 1
ATOM 7745 N N . THR A 1 1124 ? 92.628 166.194 175.819 1.00 222.12 1328 THR A N 1
ATOM 7746 C CA . THR A 1 1124 ? 94.099 166.172 175.583 1.00 227.08 1328 THR A CA 1
ATOM 7747 C C . THR A 1 1124 ? 94.427 166.956 174.304 1.00 228.05 1328 THR A C 1
ATOM 7748 O O . THR A 1 1124 ? 93.714 166.765 173.297 1.00 233.56 1328 THR A O 1
ATOM 7752 N N . GLY A 1 1125 ? 95.463 167.801 174.353 1.00 223.06 1329 GLY A N 1
ATOM 7753 C CA . GLY A 1 1125 ? 95.921 168.641 173.230 1.00 218.07 1329 GLY A CA 1
ATOM 7754 C C . GLY A 1 1125 ? 94.931 169.746 172.895 1.00 215.86 1329 GLY A C 1
ATOM 7755 O O . GLY A 1 1125 ? 94.738 170.013 171.691 1.00 218.19 1329 GLY A O 1
ATOM 7756 N N . ALA A 1 1126 ? 94.333 170.368 173.918 1.00 210.06 1330 ALA A N 1
ATOM 7757 C CA . ALA A 1 1126 ? 93.364 171.487 173.805 1.00 204.41 1330 ALA A CA 1
ATOM 7758 C C . ALA A 1 1126 ? 94.104 172.829 173.887 1.00 199.79 1330 ALA A C 1
ATOM 7759 O O . ALA A 1 1126 ? 93.771 173.730 173.090 1.00 198.49 1330 ALA A O 1
ATOM 7761 N N . GLY A 1 1127 ? 95.062 172.947 174.817 1.00 198.37 1331 GLY A N 1
ATOM 7762 C CA . GLY A 1 1127 ? 95.874 174.158 175.062 1.00 197.51 1331 GLY A CA 1
ATOM 7763 C C . GLY A 1 1127 ? 95.599 174.809 176.413 1.00 194.09 1331 GLY A C 1
ATOM 7764 O O . GLY A 1 1127 ? 96.066 175.949 176.604 1.00 191.33 1331 GLY A O 1
ATOM 7765 N N . LYS A 1 1128 ? 94.885 174.127 177.321 1.00 190.62 1332 LYS A N 1
ATOM 7766 C CA . LYS A 1 1128 ? 94.592 174.602 178.704 1.00 190.50 1332 LYS A CA 1
ATOM 7767 C C . LYS A 1 1128 ? 95.904 174.841 179.467 1.00 189.55 1332 LYS A C 1
ATOM 7768 O O . LYS A 1 1128 ? 95.951 175.804 180.260 1.00 198.23 1332 LYS A O 1
ATOM 7774 N N . SER A 1 1129 ? 96.918 173.998 179.234 1.00 180.03 1333 SER A N 1
ATOM 7775 C CA . SER A 1 1129 ? 98.287 174.106 179.812 1.00 175.29 1333 SER A CA 1
ATOM 7776 C C . SER A 1 1129 ? 98.920 175.456 179.452 1.00 173.27 1333 SER A C 1
ATOM 7777 O O . SER A 1 1129 ? 99.569 176.053 180.336 1.00 177.12 1333 SER A O 1
ATOM 7780 N N . SER A 1 1130 ? 98.724 175.919 178.211 1.00 172.84 1334 SER A N 1
ATOM 7781 C CA . SER A 1 1130 ? 99.324 177.160 177.645 1.00 175.95 1334 SER A CA 1
ATOM 7782 C C . SER A 1 1130 ? 98.830 178.411 178.392 1.00 175.57 1334 SER A C 1
ATOM 7783 O O . SER A 1 1130 ? 99.583 179.408 178.414 1.00 178.54 1334 SER A O 1
ATOM 7786 N N . LEU A 1 1131 ? 97.622 178.372 178.972 1.00 170.82 1335 LEU A N 1
ATOM 7787 C CA . LEU A 1 1131 ? 97.006 179.518 179.700 1.00 167.42 1335 LEU A CA 1
ATOM 7788 C C . LEU A 1 1131 ? 97.804 179.833 180.974 1.00 159.88 1335 LEU A C 1
ATOM 7789 O O . LEU A 1 1131 ? 97.787 181.006 181.397 1.00 158.84 1335 LEU A O 1
ATOM 7794 N N . THR A 1 1132 ? 98.469 178.832 181.565 1.00 156.83 1336 THR A N 1
ATOM 7795 C CA . THR A 1 1132 ? 99.357 178.990 182.750 1.00 155.66 1336 THR A CA 1
ATOM 7796 C C . THR A 1 1132 ? 100.658 179.689 182.335 1.00 145.04 1336 THR A C 1
ATOM 7797 O O . THR A 1 1132 ? 101.175 180.485 183.145 1.00 149.73 1336 THR A O 1
ATOM 7801 N N . LEU A 1 1133 ? 101.166 179.399 181.132 1.00 135.75 1337 LEU A N 1
ATOM 7802 C CA . LEU A 1 1133 ? 102.401 180.018 180.571 1.00 137.22 1337 LEU A CA 1
ATOM 7803 C C . LEU A 1 1133 ? 102.126 181.492 180.244 1.00 135.30 1337 LEU A C 1
ATOM 7804 O O . LEU A 1 1133 ? 103.047 182.316 180.418 1.00 131.53 1337 LEU A O 1
ATOM 7809 N N . GLY A 1 1134 ? 100.908 181.802 179.784 1.00 136.11 1338 GLY A N 1
ATOM 7810 C CA . GLY A 1 1134 ? 100.454 183.167 179.444 1.00 134.15 1338 GLY A CA 1
ATOM 7811 C C . GLY A 1 1134 ? 100.283 184.048 180.671 1.00 127.96 1338 GLY A C 1
ATOM 7812 O O . GLY A 1 1134 ? 100.665 185.232 180.595 1.00 129.70 1338 GLY A O 1
ATOM 7813 N N . LEU A 1 1135 ? 99.726 183.505 181.757 1.00 127.39 1339 LEU A N 1
ATOM 7814 C CA . LEU A 1 1135 ? 99.451 184.240 183.022 1.00 131.82 1339 LEU A CA 1
ATOM 7815 C C . LEU A 1 1135 ? 100.768 184.689 183.673 1.00 132.90 1339 LEU A C 1
ATOM 7816 O O . LEU A 1 1135 ? 100.764 185.768 184.300 1.00 136.21 1339 LEU A O 1
ATOM 7821 N N . PHE A 1 1136 ? 101.840 183.899 183.532 1.00 132.87 1340 PHE A N 1
ATOM 7822 C CA . PHE A 1 1136 ? 103.187 184.164 184.109 1.00 133.76 1340 PHE A CA 1
ATOM 7823 C C . PHE A 1 1136 ? 104.130 184.778 183.059 1.00 135.55 1340 PHE A C 1
ATOM 7824 O O . PHE A 1 1136 ? 105.301 185.028 183.406 1.00 141.09 1340 PHE A O 1
ATOM 7832 N N . ARG A 1 1137 ? 103.642 185.027 181.837 1.00 136.32 1341 ARG A N 1
ATOM 7833 C CA . ARG A 1 1137 ? 104.362 185.744 180.745 1.00 134.79 1341 ARG A CA 1
ATOM 7834 C C . ARG A 1 1137 ? 105.672 185.020 180.402 1.00 136.91 1341 ARG A C 1
ATOM 7835 O O . ARG A 1 1137 ? 106.704 185.707 180.251 1.00 137.76 1341 ARG A O 1
ATOM 7843 N N . ILE A 1 1138 ? 105.633 183.690 180.282 1.00 139.84 1342 ILE A N 1
ATOM 7844 C CA . ILE A 1 1138 ? 106.748 182.865 179.724 1.00 145.27 1342 ILE A CA 1
ATOM 7845 C C . ILE A 1 1138 ? 106.851 183.186 178.228 1.00 151.69 1342 ILE A C 1
ATOM 7846 O O . ILE A 1 1138 ? 107.955 183.558 177.776 1.00 158.70 1342 ILE A O 1
ATOM 7851 N N . LYS A 1 1139 ? 105.733 183.044 177.507 1.00 150.02 1343 LYS A N 1
ATOM 7852 C CA . LYS A 1 1139 ? 105.552 183.501 176.103 1.00 147.22 1343 LYS A CA 1
ATOM 7853 C C . LYS A 1 1139 ? 104.740 184.800 176.130 1.00 143.21 1343 LYS A C 1
ATOM 7854 O O . LYS A 1 1139 ? 103.681 184.811 176.789 1.00 139.36 1343 LYS A O 1
ATOM 7860 N N . GLU A 1 1140 ? 105.223 185.848 175.455 1.00 144.02 1344 GLU A N 1
ATOM 7861 C CA . GLU A 1 1140 ? 104.555 187.178 175.400 1.00 152.18 1344 GLU A CA 1
ATOM 7862 C C . GLU A 1 1140 ? 103.270 187.040 174.574 1.00 153.04 1344 GLU A C 1
ATOM 7863 O O . GLU A 1 1140 ? 103.279 186.249 173.607 1.00 157.19 1344 GLU A O 1
ATOM 7869 N N . SER A 1 1141 ? 102.210 187.762 174.955 1.00 157.78 1345 SER A N 1
ATOM 7870 C CA . SER A 1 1141 ? 100.840 187.656 174.379 1.00 163.15 1345 SER A CA 1
ATOM 7871 C C . SER A 1 1141 ? 100.887 187.896 172.865 1.00 168.38 1345 SER A C 1
ATOM 7872 O O . SER A 1 1141 ? 101.213 189.031 172.457 1.00 172.68 1345 SER A O 1
ATOM 7875 N N . ALA A 1 1142 ? 100.581 186.859 172.074 1.00 169.49 1346 ALA A N 1
ATOM 7876 C CA . ALA A 1 1142 ? 100.646 186.854 170.593 1.00 167.82 1346 ALA A CA 1
ATOM 7877 C C . ALA A 1 1142 ? 99.651 187.874 170.024 1.00 170.52 1346 ALA A C 1
ATOM 7878 O O . ALA A 1 1142 ? 100.006 188.555 169.040 1.00 174.12 1346 ALA A O 1
ATOM 7880 N N . GLU A 1 1143 ? 98.456 187.967 170.617 1.00 173.80 1347 GLU A N 1
ATOM 7881 C CA . GLU A 1 1143 ? 97.422 188.982 170.275 1.00 178.34 1347 GLU A CA 1
ATOM 7882 C C . GLU A 1 1143 ? 96.465 189.150 171.464 1.00 177.82 1347 GLU A C 1
ATOM 7883 O O . GLU A 1 1143 ? 96.168 188.134 172.131 1.00 184.09 1347 GLU A O 1
ATOM 7889 N N . GLY A 1 1144 ? 96.008 190.384 171.710 1.00 171.22 1348 GLY A N 1
ATOM 7890 C CA . GLY A 1 1144 ? 95.016 190.730 172.747 1.00 173.57 1348 GLY A CA 1
ATOM 7891 C C . GLY A 1 1144 ? 95.658 191.378 173.962 1.00 177.86 1348 GLY A C 1
ATOM 7892 O O . GLY A 1 1144 ? 96.708 192.031 173.795 1.00 179.23 1348 GLY A O 1
ATOM 7893 N N . GLU A 1 1145 ? 95.044 191.208 175.140 1.00 181.84 1349 GLU A N 1
ATOM 7894 C CA . GLU A 1 1145 ? 95.458 191.841 176.424 1.00 181.62 1349 GLU A CA 1
ATOM 7895 C C . GLU A 1 1145 ? 95.090 190.925 177.599 1.00 182.77 1349 GLU A C 1
ATOM 7896 O O . GLU A 1 1145 ? 94.160 190.107 177.439 1.00 183.32 1349 GLU A O 1
ATOM 7902 N N . ILE A 1 1146 ? 95.797 191.067 178.729 1.00 185.60 1350 ILE A N 1
ATOM 7903 C CA . ILE A 1 1146 ? 95.565 190.316 180.006 1.00 181.18 1350 ILE A CA 1
ATOM 7904 C C . ILE A 1 1146 ? 95.749 191.285 181.186 1.00 177.35 1350 ILE A C 1
ATOM 7905 O O . ILE A 1 1146 ? 96.841 191.877 181.300 1.00 180.02 1350 ILE A O 1
ATOM 7910 N N . ILE A 1 1147 ? 94.712 191.443 182.019 1.00 172.91 1351 ILE A N 1
ATOM 7911 C CA . ILE A 1 1147 ? 94.631 192.460 183.117 1.00 172.30 1351 ILE A CA 1
ATOM 7912 C C . ILE A 1 1147 ? 94.553 191.729 184.464 1.00 177.34 1351 ILE A C 1
ATOM 7913 O O . ILE A 1 1147 ? 93.887 190.672 184.522 1.00 184.26 1351 ILE A O 1
ATOM 7918 N N . ILE A 1 1148 ? 95.210 192.274 185.499 1.00 175.54 1352 ILE A N 1
ATOM 7919 C CA . ILE A 1 1148 ? 95.122 191.806 186.917 1.00 170.30 1352 ILE A CA 1
ATOM 7920 C C . ILE A 1 1148 ? 94.957 193.033 187.828 1.00 164.26 1352 ILE A C 1
ATOM 7921 O O . ILE A 1 1148 ? 95.941 193.785 187.984 1.00 157.90 1352 ILE A O 1
ATOM 7926 N N . ASP A 1 1149 ? 93.757 193.218 188.395 1.00 169.35 1353 ASP A N 1
ATOM 7927 C CA . ASP A 1 1149 ? 93.423 194.264 189.402 1.00 179.53 1353 ASP A CA 1
ATOM 7928 C C . ASP A 1 1149 ? 93.514 195.656 188.753 1.00 178.20 1353 ASP A C 1
ATOM 7929 O O . ASP A 1 1149 ? 94.145 196.555 189.350 1.00 181.32 1353 ASP A O 1
ATOM 7934 N N . ASP A 1 1150 ? 92.899 195.819 187.573 1.00 173.55 1354 ASP A N 1
ATOM 7935 C CA . ASP A 1 1150 ? 92.788 197.101 186.817 1.00 169.88 1354 ASP A CA 1
ATOM 7936 C C . ASP A 1 1150 ? 94.182 197.627 186.431 1.00 162.83 1354 ASP A C 1
ATOM 7937 O O . ASP A 1 1150 ? 94.301 198.850 186.209 1.00 163.88 1354 ASP A O 1
ATOM 7942 N N . ILE A 1 1151 ? 95.188 196.747 186.345 1.00 158.33 1355 ILE A N 1
ATOM 7943 C CA . ILE A 1 1151 ? 96.627 197.099 186.140 1.00 153.01 1355 ILE A CA 1
ATOM 7944 C C . ILE A 1 1151 ? 97.230 196.093 185.149 1.00 152.74 1355 ILE A C 1
ATOM 7945 O O . ILE A 1 1151 ? 97.465 194.936 185.553 1.00 153.53 1355 ILE A O 1
ATOM 7950 N N . ASN A 1 1152 ? 97.463 196.527 183.905 1.00 159.11 1356 ASN A N 1
ATOM 7951 C CA . ASN A 1 1152 ? 97.929 195.682 182.770 1.00 161.11 1356 ASN A CA 1
ATOM 7952 C C . ASN A 1 1152 ? 99.347 195.173 183.064 1.00 160.93 1356 ASN A C 1
ATOM 7953 O O . ASN A 1 1152 ? 100.219 196.007 183.378 1.00 166.65 1356 ASN A O 1
ATOM 7958 N N . ILE A 1 1153 ? 99.564 193.856 182.950 1.00 157.05 1357 ILE A N 1
ATOM 7959 C CA . ILE A 1 1153 ? 100.830 193.158 183.335 1.00 157.13 1357 ILE A CA 1
ATOM 7960 C C . ILE A 1 1153 ? 101.808 193.116 182.151 1.00 154.25 1357 ILE A C 1
ATOM 7961 O O . ILE A 1 1153 ? 103.007 192.903 182.406 1.00 160.87 1357 ILE A O 1
ATOM 7966 N N . ALA A 1 1154 ? 101.322 193.291 180.916 1.00 153.35 1358 ALA A N 1
ATOM 7967 C CA . ALA A 1 1154 ? 102.118 193.209 179.665 1.00 155.18 1358 ALA A CA 1
ATOM 7968 C C . ALA A 1 1154 ? 103.220 194.279 179.646 1.00 157.97 1358 ALA A C 1
ATOM 7969 O O . ALA A 1 1154 ? 104.290 193.998 179.070 1.00 163.05 1358 ALA A O 1
ATOM 7971 N N . LYS A 1 1155 ? 102.968 195.452 180.241 1.00 156.28 1359 LYS A N 1
ATOM 7972 C CA . LYS A 1 1155 ? 103.914 196.603 180.278 1.00 154.32 1359 LYS A CA 1
ATOM 7973 C C . LYS A 1 1155 ? 104.869 196.481 181.474 1.00 152.07 1359 LYS A C 1
ATOM 7974 O O . LYS A 1 1155 ? 106.051 196.837 181.307 1.00 152.49 1359 LYS A O 1
ATOM 7980 N N . ILE A 1 1156 ? 104.374 196.005 182.625 1.00 150.75 1360 ILE A N 1
ATOM 7981 C CA . ILE A 1 1156 ? 105.099 195.969 183.937 1.00 149.85 1360 ILE A CA 1
ATOM 7982 C C . ILE A 1 1156 ? 106.212 194.912 183.888 1.00 148.23 1360 ILE A C 1
ATOM 7983 O O . ILE A 1 1156 ? 106.048 193.910 183.164 1.00 153.04 1360 ILE A O 1
ATOM 7988 N N . GLY A 1 1157 ? 107.294 195.134 184.649 1.00 141.43 1361 GLY A N 1
ATOM 7989 C CA . GLY A 1 1157 ? 108.466 194.240 184.762 1.00 141.93 1361 GLY A CA 1
ATOM 7990 C C . GLY A 1 1157 ? 108.082 192.832 185.191 1.00 144.79 1361 GLY A C 1
ATOM 7991 O O . GLY A 1 1157 ? 107.075 192.688 185.913 1.00 151.38 1361 GLY A O 1
ATOM 7992 N N . LEU A 1 1158 ? 108.870 191.834 184.778 1.00 146.53 1362 LEU A N 1
ATOM 7993 C CA . LEU A 1 1158 ? 108.554 190.384 184.919 1.00 145.34 1362 LEU A CA 1
ATOM 7994 C C . LEU A 1 1158 ? 108.613 189.969 186.394 1.00 145.31 1362 LEU A C 1
ATOM 7995 O O . LEU A 1 1158 ? 107.635 189.368 186.866 1.00 150.87 1362 LEU A O 1
ATOM 8000 N N . HIS A 1 1159 ? 109.711 190.283 187.092 1.00 139.78 1363 HIS A N 1
ATOM 8001 C CA . HIS A 1 1159 ? 109.978 189.845 188.491 1.00 137.83 1363 HIS A CA 1
ATOM 8002 C C . HIS A 1 1159 ? 108.967 190.469 189.463 1.00 140.70 1363 HIS A C 1
ATOM 8003 O O . HIS A 1 1159 ? 108.687 189.825 190.488 1.00 147.99 1363 HIS A O 1
ATOM 8010 N N . ASP A 1 1160 ? 108.425 191.651 189.150 1.00 141.95 1364 ASP A N 1
ATOM 8011 C CA . ASP A 1 1160 ? 107.366 192.321 189.957 1.00 149.52 1364 ASP A CA 1
ATOM 8012 C C . ASP A 1 1160 ? 106.039 191.554 189.819 1.00 149.00 1364 ASP A C 1
ATOM 8013 O O . ASP A 1 1160 ? 105.297 191.498 190.821 1.00 152.13 1364 ASP A O 1
ATOM 8018 N N . LEU A 1 1161 ? 105.748 190.997 188.637 1.00 144.25 1365 LEU A N 1
ATOM 8019 C CA . LEU A 1 1161 ? 104.582 190.098 188.398 1.00 145.90 1365 LEU A CA 1
ATOM 8020 C C . LEU A 1 1161 ? 104.839 188.730 189.049 1.00 148.66 1365 LEU A C 1
ATOM 8021 O O . LEU A 1 1161 ? 103.953 188.258 189.787 1.00 160.86 1365 LEU A O 1
ATOM 8026 N N . ARG A 1 1162 ? 105.995 188.119 188.760 1.00 141.70 1366 ARG A N 1
ATOM 8027 C CA . ARG A 1 1162 ? 106.336 186.710 189.107 1.00 136.53 1366 ARG A CA 1
ATOM 8028 C C . ARG A 1 1162 ? 106.220 186.468 190.619 1.00 135.16 1366 ARG A C 1
ATOM 8029 O O . ARG A 1 1162 ? 105.809 185.357 190.988 1.00 140.87 1366 ARG A O 1
ATOM 8037 N N . PHE A 1 1163 ? 106.584 187.445 191.460 1.00 136.61 1367 PHE A N 1
ATOM 8038 C CA . PHE A 1 1163 ? 106.535 187.323 192.944 1.00 142.76 1367 PHE A CA 1
ATOM 8039 C C . PHE A 1 1163 ? 105.082 187.404 193.431 1.00 143.07 1367 PHE A C 1
ATOM 8040 O O . PHE A 1 1163 ? 104.705 186.584 194.292 1.00 146.51 1367 PHE A O 1
ATOM 8048 N N . LYS A 1 1164 ? 104.303 188.347 192.891 1.00 140.08 1368 LYS A N 1
ATOM 8049 C CA . LYS A 1 1164 ? 102.951 188.722 193.392 1.00 140.55 1368 LYS A CA 1
ATOM 8050 C C . LYS A 1 1164 ? 101.935 187.586 193.182 1.00 136.32 1368 LYS A C 1
ATOM 8051 O O . LYS A 1 1164 ? 100.915 187.612 193.892 1.00 135.41 1368 LYS A O 1
ATOM 8057 N N . ILE A 1 1165 ? 102.184 186.650 192.253 1.00 141.12 1369 ILE A N 1
ATOM 8058 C CA . ILE A 1 1165 ? 101.335 185.436 192.022 1.00 146.84 1369 ILE A CA 1
ATOM 8059 C C . ILE A 1 1165 ? 102.200 184.177 192.187 1.00 149.94 1369 ILE A C 1
ATOM 8060 O O . ILE A 1 1165 ? 103.394 184.238 191.839 1.00 156.78 1369 ILE A O 1
ATOM 8065 N N . THR A 1 1166 ? 101.615 183.086 192.696 1.00 148.53 1370 THR A N 1
ATOM 8066 C CA . THR A 1 1166 ? 102.299 181.791 192.981 1.00 146.29 1370 THR A CA 1
ATOM 8067 C C . THR A 1 1166 ? 101.696 180.671 192.130 1.00 132.50 1370 THR A C 1
ATOM 8068 O O . THR A 1 1166 ? 100.544 180.815 191.682 1.00 123.85 1370 THR A O 1
ATOM 8072 N N . ILE A 1 1167 ? 102.461 179.589 191.950 1.00 131.59 1371 ILE A N 1
ATOM 8073 C CA . ILE A 1 1167 ? 102.139 178.431 191.063 1.00 139.64 1371 ILE A CA 1
ATOM 8074 C C . ILE A 1 1167 ? 102.559 177.131 191.765 1.00 145.17 1371 ILE A C 1
ATOM 8075 O O . ILE A 1 1167 ? 103.608 177.136 192.444 1.00 153.03 1371 ILE A O 1
ATOM 8080 N N . ILE A 1 1168 ? 101.761 176.071 191.613 1.00 145.47 1372 ILE A N 1
ATOM 8081 C CA . ILE A 1 1168 ? 102.108 174.676 192.022 1.00 145.38 1372 ILE A CA 1
ATOM 8082 C C . ILE A 1 1168 ? 102.313 173.864 190.741 1.00 153.31 1372 ILE A C 1
ATOM 8083 O O . ILE A 1 1168 ? 101.337 173.499 190.087 1.00 158.40 1372 ILE A O 1
ATOM 8088 N N . PRO A 1 1169 ? 103.572 173.593 190.317 1.00 159.33 1373 PRO A N 1
ATOM 8089 C CA . PRO A 1 1169 ? 103.836 172.772 189.129 1.00 164.76 1373 PRO A CA 1
ATOM 8090 C C . PRO A 1 1169 ? 103.332 171.318 189.191 1.00 171.00 1373 PRO A C 1
ATOM 8091 O O . PRO A 1 1169 ? 102.723 170.932 190.176 1.00 170.85 1373 PRO A O 1
ATOM 8095 N N . GLN A 1 1170 ? 103.624 170.545 188.138 1.00 180.19 1374 GLN A N 1
ATOM 8096 C CA . GLN A 1 1170 ? 103.218 169.124 187.967 1.00 187.75 1374 GLN A CA 1
ATOM 8097 C C . GLN A 1 1170 ? 104.141 168.230 188.801 1.00 191.31 1374 GLN A C 1
ATOM 8098 O O . GLN A 1 1170 ? 103.619 167.457 189.630 1.00 191.87 1374 GLN A O 1
ATOM 8104 N N . ASP A 1 1171 ? 105.456 168.337 188.576 1.00 197.52 1375 ASP A N 1
ATOM 8105 C CA . ASP A 1 1171 ? 106.524 167.569 189.275 1.00 202.51 1375 ASP A CA 1
ATOM 8106 C C . ASP A 1 1171 ? 107.481 168.560 189.940 1.00 202.52 1375 ASP A C 1
ATOM 8107 O O . ASP A 1 1171 ? 108.492 168.929 189.344 1.00 209.11 1375 ASP A O 1
ATOM 8112 N N . PRO A 1 1172 ? 107.196 169.037 191.179 1.00 197.28 1376 PRO A N 1
ATOM 8113 C CA . PRO A 1 1172 ? 108.051 170.024 191.839 1.00 198.61 1376 PRO A CA 1
ATOM 8114 C C . PRO A 1 1172 ? 109.438 169.440 192.156 1.00 203.22 1376 PRO A C 1
ATOM 8115 O O . PRO A 1 1172 ? 109.551 168.654 193.081 1.00 210.78 1376 PRO A O 1
ATOM 8119 N N . VAL A 1 1173 ? 110.445 169.813 191.358 1.00 204.40 1377 VAL A N 1
ATOM 8120 C CA . VAL A 1 1173 ? 111.862 169.364 191.519 1.00 206.53 1377 VAL A CA 1
ATOM 8121 C C . VAL A 1 1173 ? 112.493 170.138 192.687 1.00 207.09 1377 VAL A C 1
ATOM 8122 O O . VAL A 1 1173 ? 112.160 171.331 192.858 1.00 203.85 1377 VAL A O 1
ATOM 8126 N N . LEU A 1 1174 ? 113.356 169.466 193.459 1.00 208.67 1378 LEU A N 1
ATOM 8127 C CA . LEU A 1 1174 ? 114.116 170.043 194.602 1.00 210.90 1378 LEU A CA 1
ATOM 8128 C C . LEU A 1 1174 ? 115.587 170.188 194.191 1.00 204.87 1378 LEU A C 1
ATOM 8129 O O . LEU A 1 1174 ? 116.163 169.189 193.716 1.00 204.48 1378 LEU A O 1
ATOM 8134 N N . PHE A 1 1175 ? 116.159 171.383 194.359 1.00 201.18 1379 PHE A N 1
ATOM 8135 C CA . PHE A 1 1175 ? 117.578 171.703 194.046 1.00 200.32 1379 PHE A CA 1
ATOM 8136 C C . PHE A 1 1175 ? 118.461 171.249 195.216 1.00 198.63 1379 PHE A C 1
ATOM 8137 O O . PHE A 1 1175 ? 118.075 171.488 196.379 1.00 202.21 1379 PHE A O 1
ATOM 8145 N N . SER A 1 1176 ? 119.603 170.621 194.906 1.00 194.06 1380 SER A N 1
ATOM 8146 C CA . SER A 1 1176 ? 120.529 169.980 195.878 1.00 188.72 1380 SER A CA 1
ATOM 8147 C C . SER A 1 1176 ? 121.083 171.027 196.853 1.00 180.16 1380 SER A C 1
ATOM 8148 O O . SER A 1 1176 ? 121.566 172.077 196.381 1.00 174.76 1380 SER A O 1
ATOM 8151 N N . GLY A 1 1177 ? 121.013 170.739 198.158 1.00 175.20 1381 GLY A N 1
ATOM 8152 C CA . GLY A 1 1177 ? 121.431 171.641 199.250 1.00 172.77 1381 GLY A CA 1
ATOM 8153 C C . GLY A 1 1177 ? 120.466 171.589 200.422 1.00 169.20 1381 GLY A C 1
ATOM 8154 O O . GLY A 1 1177 ? 119.759 170.569 200.563 1.00 163.16 1381 GLY A O 1
ATOM 8155 N N . SER A 1 1178 ? 120.432 172.658 201.225 1.00 168.09 1382 SER A N 1
ATOM 8156 C CA . SER A 1 1178 ? 119.620 172.780 202.466 1.00 165.42 1382 SER A CA 1
ATOM 8157 C C . SER A 1 1178 ? 118.124 172.758 202.129 1.00 160.15 1382 SER A C 1
ATOM 8158 O O . SER A 1 1178 ? 117.750 173.245 201.045 1.00 169.36 1382 SER A O 1
ATOM 8161 N N . LEU A 1 1179 ? 117.311 172.195 203.029 1.00 157.54 1383 LEU A N 1
ATOM 8162 C CA . LEU A 1 1179 ? 115.824 172.225 202.971 1.00 155.68 1383 LEU A CA 1
ATOM 8163 C C . LEU A 1 1179 ? 115.334 173.603 203.442 1.00 151.78 1383 LEU A C 1
ATOM 8164 O O . LEU A 1 1179 ? 114.254 174.028 202.984 1.00 149.53 1383 LEU A O 1
ATOM 8169 N N . ARG A 1 1180 ? 116.095 174.265 204.325 1.00 152.59 1384 ARG A N 1
ATOM 8170 C CA . ARG A 1 1180 ? 115.887 175.684 204.731 1.00 162.38 1384 ARG A CA 1
ATOM 8171 C C . ARG A 1 1180 ? 116.043 176.600 203.507 1.00 176.86 1384 ARG A C 1
ATOM 8172 O O . ARG A 1 1180 ? 115.230 177.536 203.363 1.00 183.38 1384 ARG A O 1
ATOM 8180 N N . MET A 1 1181 ? 117.060 176.338 202.675 1.00 188.01 1385 MET A N 1
ATOM 8181 C CA . MET A 1 1181 ? 117.338 177.054 201.397 1.00 185.52 1385 MET A CA 1
ATOM 8182 C C . MET A 1 1181 ? 116.240 176.736 200.372 1.00 172.35 1385 MET A C 1
ATOM 8183 O O . MET A 1 1181 ? 115.825 177.666 199.654 1.00 168.03 1385 MET A O 1
ATOM 8188 N N . ASN A 1 1182 ? 115.806 175.472 200.302 1.00 163.65 1386 ASN A N 1
ATOM 8189 C CA . ASN A 1 1182 ? 114.818 174.952 199.313 1.00 161.81 1386 ASN A CA 1
ATOM 8190 C C . ASN A 1 1182 ? 113.464 175.657 199.483 1.00 160.54 1386 ASN A C 1
ATOM 8191 O O . ASN A 1 1182 ? 112.780 175.850 198.460 1.00 157.55 1386 ASN A O 1
ATOM 8196 N N . LEU A 1 1183 ? 113.088 176.015 200.718 1.00 163.52 1387 LEU A N 1
ATOM 8197 C CA . LEU A 1 1183 ? 111.814 176.721 201.037 1.00 167.24 1387 LEU A CA 1
ATOM 8198 C C . LEU A 1 1183 ? 111.964 178.226 200.774 1.00 169.51 1387 LEU A C 1
ATOM 8199 O O . LEU A 1 1183 ? 111.040 178.801 200.168 1.00 177.14 1387 LEU A O 1
ATOM 8204 N N . ASP A 1 1184 ? 113.069 178.834 201.224 1.00 173.45 1388 ASP A N 1
ATOM 8205 C CA . ASP A 1 1184 ? 113.356 180.288 201.065 1.00 181.72 1388 ASP A CA 1
ATOM 8206 C C . ASP A 1 1184 ? 114.846 180.474 200.771 1.00 186.18 1388 ASP A C 1
ATOM 8207 O O . ASP A 1 1184 ? 115.654 180.510 201.698 1.00 197.10 1388 ASP A O 1
ATOM 8212 N N . PRO A 1 1185 ? 115.265 180.586 199.485 1.00 184.81 1389 PRO A N 1
ATOM 8213 C CA . PRO A 1 1185 ? 116.685 180.710 199.144 1.00 181.41 1389 PRO A CA 1
ATOM 8214 C C . PRO A 1 1185 ? 117.286 182.087 199.475 1.00 177.13 1389 PRO A C 1
ATOM 8215 O O . PRO A 1 1185 ? 118.493 182.164 199.624 1.00 176.75 1389 PRO A O 1
ATOM 8219 N N . PHE A 1 1186 ? 116.446 183.123 199.577 1.00 171.53 1390 PHE A N 1
ATOM 8220 C CA . PHE A 1 1186 ? 116.833 184.502 199.981 1.00 173.11 1390 PHE A CA 1
ATOM 8221 C C . PHE A 1 1186 ? 117.011 184.574 201.504 1.00 176.32 1390 PHE A C 1
ATOM 8222 O O . PHE A 1 1186 ? 117.881 185.343 201.957 1.00 178.24 1390 PHE A O 1
ATOM 8230 N N . SER A 1 1187 ? 116.212 183.803 202.255 1.00 180.22 1391 SER A N 1
ATOM 8231 C CA . SER A 1 1187 ? 116.178 183.761 203.743 1.00 183.80 1391 SER A CA 1
ATOM 8232 C C . SER A 1 1187 ? 115.866 185.160 204.292 1.00 186.73 1391 SER A C 1
ATOM 8233 O O . SER A 1 1187 ? 116.721 185.731 204.999 1.00 192.18 1391 SER A O 1
ATOM 8236 N N . GLN A 1 1188 ? 114.679 185.684 203.965 1.00 191.36 1392 GLN A N 1
ATOM 8237 C CA . GLN A 1 1188 ? 114.243 187.070 204.291 1.00 199.59 1392 GLN A CA 1
ATOM 8238 C C . GLN A 1 1188 ? 113.482 187.070 205.624 1.00 202.33 1392 GLN A C 1
ATOM 8239 O O . GLN A 1 1188 ? 113.926 187.772 206.556 1.00 198.86 1392 GLN A O 1
ATOM 8245 N N . TYR A 1 1189 ? 112.391 186.302 205.703 1.00 205.75 1393 TYR A N 1
ATOM 8246 C CA . TYR A 1 1189 ? 111.451 186.253 206.859 1.00 208.65 1393 TYR A CA 1
ATOM 8247 C C . TYR A 1 1189 ? 111.981 185.273 207.915 1.00 210.06 1393 TYR A C 1
ATOM 8248 O O . TYR A 1 1189 ? 112.962 184.553 207.636 1.00 216.50 1393 TYR A O 1
ATOM 8257 N N . SER A 1 1190 ? 111.340 185.252 209.092 1.00 209.67 1394 SER A N 1
ATOM 8258 C CA . SER A 1 1190 ? 111.792 184.555 210.330 1.00 206.83 1394 SER A CA 1
ATOM 8259 C C . SER A 1 1190 ? 111.745 183.027 210.167 1.00 197.96 1394 SER A C 1
ATOM 8260 O O . SER A 1 1190 ? 111.243 182.548 209.130 1.00 191.94 1394 SER A O 1
ATOM 8263 N N . ASP A 1 1191 ? 112.252 182.303 211.172 1.00 191.35 1395 ASP A N 1
ATOM 8264 C CA . ASP A 1 1191 ? 112.334 180.816 211.203 1.00 194.43 1395 ASP A CA 1
ATOM 8265 C C . ASP A 1 1191 ? 111.032 180.221 211.765 1.00 200.62 1395 ASP A C 1
ATOM 8266 O O . ASP A 1 1191 ? 110.671 179.110 211.335 1.00 209.39 1395 ASP A O 1
ATOM 8271 N N . GLU A 1 1192 ? 110.373 180.912 212.705 1.00 202.13 1396 GLU A N 1
ATOM 8272 C CA . GLU A 1 1192 ? 109.041 180.526 213.254 1.00 201.90 1396 GLU A CA 1
ATOM 8273 C C . GLU A 1 1192 ? 108.004 180.500 212.120 1.00 198.29 1396 GLU A C 1
ATOM 8274 O O . GLU A 1 1192 ? 107.130 179.601 212.140 1.00 188.48 1396 GLU A O 1
ATOM 8280 N N . GLU A 1 1193 ? 108.116 181.434 211.166 1.00 200.58 1397 GLU A N 1
ATOM 8281 C CA . GLU A 1 1193 ? 107.254 181.543 209.955 1.00 201.16 1397 GLU A CA 1
ATOM 8282 C C . GLU A 1 1193 ? 107.408 180.280 209.093 1.00 195.72 1397 GLU A C 1
ATOM 8283 O O . GLU A 1 1193 ? 106.389 179.820 208.539 1.00 203.52 1397 GLU A O 1
ATOM 8289 N N . VAL A 1 1194 ? 108.631 179.744 208.992 1.00 184.37 1398 VAL A N 1
ATOM 8290 C CA . VAL A 1 1194 ? 108.959 178.495 208.238 1.00 182.27 1398 VAL A CA 1
ATOM 8291 C C . VAL A 1 1194 ? 108.355 177.290 208.976 1.00 182.93 1398 VAL A C 1
ATOM 8292 O O . VAL A 1 1194 ? 107.915 176.349 208.288 1.00 184.89 1398 VAL A O 1
ATOM 8296 N N . TRP A 1 1195 ? 108.333 177.313 210.314 1.00 184.25 1399 TRP A N 1
ATOM 8297 C CA . TRP A 1 1195 ? 107.764 176.224 211.159 1.00 188.07 1399 TRP A CA 1
ATOM 8298 C C . TRP A 1 1195 ? 106.232 176.242 211.080 1.00 186.46 1399 TRP A C 1
ATOM 8299 O O . TRP A 1 1195 ? 105.648 175.163 210.830 1.00 188.99 1399 TRP A O 1
ATOM 8310 N N . THR A 1 1196 ? 105.611 177.412 211.275 1.00 188.46 1400 THR A N 1
ATOM 8311 C CA . THR A 1 1196 ? 104.130 177.595 211.261 1.00 191.11 1400 THR A CA 1
ATOM 8312 C C . THR A 1 1196 ? 103.562 177.308 209.862 1.00 186.47 1400 THR A C 1
ATOM 8313 O O . THR A 1 1196 ? 102.369 176.953 209.789 1.00 185.03 1400 THR A O 1
ATOM 8317 N N . SER A 1 1197 ? 104.368 177.450 208.801 1.00 183.77 1401 SER A N 1
ATOM 8318 C CA . SER A 1 1197 ? 103.998 177.111 207.399 1.00 184.53 1401 SER A CA 1
ATOM 8319 C C . SER A 1 1197 ? 103.971 175.587 207.207 1.00 185.48 1401 SER A C 1
ATOM 8320 O O . SER A 1 1197 ? 103.026 175.099 206.558 1.00 187.94 1401 SER A O 1
ATOM 8323 N N . LEU A 1 1198 ? 104.976 174.875 207.733 1.00 184.63 1402 LEU A N 1
ATOM 8324 C CA . LEU A 1 1198 ? 105.085 173.388 207.677 1.00 181.94 1402 LEU A CA 1
ATOM 8325 C C . LEU A 1 1198 ? 104.056 172.741 208.617 1.00 178.46 1402 LEU A C 1
ATOM 8326 O O . LEU A 1 1198 ? 103.660 171.587 208.337 1.00 174.96 1402 LEU A O 1
ATOM 8331 N N . GLU A 1 1199 ? 103.655 173.444 209.684 1.00 181.52 1403 GLU A N 1
ATOM 8332 C CA . GLU A 1 1199 ? 102.611 172.997 210.652 1.00 186.71 1403 GLU A CA 1
ATOM 8333 C C . GLU A 1 1199 ? 101.241 172.989 209.957 1.00 189.82 1403 GLU A C 1
ATOM 8334 O O . GLU A 1 1199 ? 100.526 171.975 210.090 1.00 196.32 1403 GLU A O 1
ATOM 8340 N N . LEU A 1 1200 ? 100.894 174.075 209.253 1.00 190.81 1404 LEU A N 1
ATOM 8341 C CA . LEU A 1 1200 ? 99.612 174.229 208.503 1.00 192.95 1404 LEU A CA 1
ATOM 8342 C C . LEU A 1 1200 ? 99.566 173.252 207.318 1.00 195.10 1404 LEU A C 1
ATOM 8343 O O . LEU A 1 1200 ? 98.466 172.746 207.022 1.00 196.71 1404 LEU A O 1
ATOM 8348 N N . ALA A 1 1201 ? 100.712 173.005 206.673 1.00 197.63 1405 ALA A N 1
ATOM 8349 C CA . ALA A 1 1201 ? 100.868 172.105 205.502 1.00 202.52 1405 ALA A CA 1
ATOM 8350 C C . ALA A 1 1201 ? 100.675 170.636 205.904 1.00 205.72 1405 ALA A C 1
ATOM 8351 O O . ALA A 1 1201 ? 100.412 169.819 204.997 1.00 207.03 1405 ALA A O 1
ATOM 8353 N N . HIS A 1 1202 ? 100.821 170.314 207.196 1.00 210.72 1406 HIS A N 1
ATOM 8354 C CA . HIS A 1 1202 ? 100.729 168.942 207.770 1.00 215.57 1406 HIS A CA 1
ATOM 8355 C C . HIS A 1 1202 ? 101.890 168.090 207.234 1.00 219.08 1406 HIS A C 1
ATOM 8356 O O . HIS A 1 1202 ? 101.660 166.905 206.911 1.00 218.91 1406 HIS A O 1
ATOM 8363 N N . LEU A 1 1203 ? 103.085 168.687 207.141 1.00 223.88 1407 LEU A N 1
ATOM 8364 C CA . LEU A 1 1203 ? 104.378 167.985 206.915 1.00 228.35 1407 LEU A CA 1
ATOM 8365 C C . LEU A 1 1203 ? 105.226 168.107 208.192 1.00 233.77 1407 LEU A C 1
ATOM 8366 O O . LEU A 1 1203 ? 106.463 167.971 208.102 1.00 244.07 1407 LEU A O 1
ATOM 8371 N N . LYS A 1 1204 ? 104.570 168.323 209.342 1.00 232.45 1408 LYS A N 1
ATOM 8372 C CA . LYS A 1 1204 ? 105.198 168.486 210.682 1.00 226.05 1408 LYS A CA 1
ATOM 8373 C C . LYS A 1 1204 ? 105.960 167.205 211.043 1.00 220.08 1408 LYS A C 1
ATOM 8374 O O . LYS A 1 1204 ? 107.109 167.328 211.498 1.00 210.00 1408 LYS A O 1
ATOM 8380 N N . GLY A 1 1205 ? 105.333 166.040 210.834 1.00 218.01 1409 GLY A N 1
ATOM 8381 C CA . GLY A 1 1205 ? 105.876 164.698 211.134 1.00 216.98 1409 GLY A CA 1
ATOM 8382 C C . GLY A 1 1205 ? 107.224 164.449 210.477 1.00 216.94 1409 GLY A C 1
ATOM 8383 O O . GLY A 1 1205 ? 108.106 163.886 211.156 1.00 218.71 1409 GLY A O 1
ATOM 8384 N N . PHE A 1 1206 ? 107.382 164.846 209.208 1.00 213.99 1410 PHE A N 1
ATOM 8385 C CA . PHE A 1 1206 ? 108.657 164.739 208.447 1.00 215.46 1410 PHE A CA 1
ATOM 8386 C C . PHE A 1 1206 ? 109.589 165.870 208.901 1.00 220.47 1410 PHE A C 1
ATOM 8387 O O . PHE A 1 1206 ? 109.086 166.984 209.149 1.00 222.56 1410 PHE A O 1
ATOM 8395 N N . VAL A 1 1207 ? 110.895 165.579 208.999 1.00 225.39 1411 VAL A N 1
ATOM 8396 C CA . VAL A 1 1207 ? 111.982 166.465 209.530 1.00 228.10 1411 VAL A CA 1
ATOM 8397 C C . VAL A 1 1207 ? 111.489 167.221 210.778 1.00 227.08 1411 VAL A C 1
ATOM 8398 O O . VAL A 1 1207 ? 111.706 168.449 210.864 1.00 228.74 1411 VAL A O 1
ATOM 8402 N N . SER A 1 1208 ? 110.876 166.499 211.724 1.00 226.57 1412 SER A N 1
ATOM 8403 C CA . SER A 1 1208 ? 110.350 167.032 213.010 1.00 227.41 1412 SER A CA 1
ATOM 8404 C C . SER A 1 1208 ? 111.479 167.075 214.045 1.00 230.26 1412 SER A C 1
ATOM 8405 O O . SER A 1 1208 ? 111.830 168.184 214.494 1.00 231.20 1412 SER A O 1
ATOM 8408 N N . ALA A 1 1209 ? 112.021 165.901 214.389 1.00 236.33 1413 ALA A N 1
ATOM 8409 C CA . ALA A 1 1209 ? 113.050 165.693 215.436 1.00 243.70 1413 ALA A CA 1
ATOM 8410 C C . ALA A 1 1209 ? 114.232 164.890 214.869 1.00 251.39 1413 ALA A C 1
ATOM 8411 O O . ALA A 1 1209 ? 114.873 164.153 215.649 1.00 257.09 1413 ALA A O 1
ATOM 8413 N N . LEU A 1 1210 ? 114.515 165.032 213.567 1.00 255.45 1414 LEU A N 1
ATOM 8414 C CA . LEU A 1 1210 ? 115.756 164.514 212.925 1.00 255.82 1414 LEU A CA 1
ATOM 8415 C C . LEU A 1 1210 ? 116.895 165.478 213.249 1.00 254.61 1414 LEU A C 1
ATOM 8416 O O . LEU A 1 1210 ? 116.669 166.686 213.322 1.00 251.13 1414 LEU A O 1
ATOM 8421 N N . PRO A 1 1211 ? 118.152 164.993 213.418 1.00 252.52 1415 PRO A N 1
ATOM 8422 C CA . PRO A 1 1211 ? 119.282 165.872 213.723 1.00 248.73 1415 PRO A CA 1
ATOM 8423 C C . PRO A 1 1211 ? 119.461 166.943 212.635 1.00 243.93 1415 PRO A C 1
ATOM 8424 O O . PRO A 1 1211 ? 119.931 168.024 212.945 1.00 245.52 1415 PRO A O 1
ATOM 8428 N N . ASP A 1 1212 ? 119.079 166.603 211.399 1.00 235.45 1416 ASP A N 1
ATOM 8429 C CA . ASP A 1 1212 ? 118.851 167.542 210.271 1.00 229.52 1416 ASP A CA 1
ATOM 8430 C C . ASP A 1 1212 ? 117.391 168.017 210.311 1.00 232.77 1416 ASP A C 1
ATOM 8431 O O . ASP A 1 1212 ? 116.572 167.491 209.525 1.00 231.99 1416 ASP A O 1
ATOM 8436 N N . LYS A 1 1213 ? 117.074 168.963 211.205 1.00 235.69 1417 LYS A N 1
ATOM 8437 C CA . LYS A 1 1213 ? 115.723 169.583 211.334 1.00 236.66 1417 LYS A CA 1
ATOM 8438 C C . LYS A 1 1213 ? 115.441 170.466 210.109 1.00 232.68 1417 LYS A C 1
ATOM 8439 O O . LYS A 1 1213 ? 114.577 170.085 209.300 1.00 240.66 1417 LYS A O 1
ATOM 8445 N N . LEU A 1 1214 ? 116.147 171.597 209.985 1.00 221.04 1418 LEU A N 1
ATOM 8446 C CA . LEU A 1 1214 ? 115.923 172.631 208.934 1.00 213.65 1418 LEU A CA 1
ATOM 8447 C C . LEU A 1 1214 ? 116.956 172.495 207.806 1.00 203.68 1418 LEU A C 1
ATOM 8448 O O . LEU A 1 1214 ? 116.583 172.770 206.644 1.00 213.26 1418 LEU A O 1
ATOM 8453 N N . ASN A 1 1215 ? 118.197 172.108 208.133 1.00 191.91 1419 ASN A N 1
ATOM 8454 C CA . ASN A 1 1215 ? 119.354 172.067 207.197 1.00 187.25 1419 ASN A CA 1
ATOM 8455 C C . ASN A 1 1215 ? 119.616 170.619 206.762 1.00 183.90 1419 ASN A C 1
ATOM 8456 O O . ASN A 1 1215 ? 120.772 170.165 206.882 1.00 186.87 1419 ASN A O 1
ATOM 8461 N N . HIS A 1 1216 ? 118.586 169.932 206.255 1.00 185.26 1420 HIS A N 1
ATOM 8462 C CA . HIS A 1 1216 ? 118.680 168.561 205.683 1.00 193.40 1420 HIS A CA 1
ATOM 8463 C C . HIS A 1 1216 ? 119.205 168.655 204.247 1.00 197.68 1420 HIS A C 1
ATOM 8464 O O . HIS A 1 1216 ? 118.567 169.350 203.433 1.00 207.32 1420 HIS A O 1
ATOM 8471 N N . GLU A 1 1217 ? 120.321 167.977 203.956 1.00 202.33 1421 GLU A N 1
ATOM 8472 C CA . GLU A 1 1217 ? 120.997 168.010 202.632 1.00 209.91 1421 GLU A CA 1
ATOM 8473 C C . GLU A 1 1217 ? 120.196 167.155 201.640 1.00 211.90 1421 GLU A C 1
ATOM 8474 O O . GLU A 1 1217 ? 120.330 165.914 201.677 1.00 201.57 1421 GLU A O 1
ATOM 8480 N N . CYS A 1 1218 ? 119.373 167.806 200.809 1.00 220.44 1422 CYS A N 1
ATOM 8481 C CA . CYS A 1 1218 ? 118.656 167.201 199.652 1.00 223.50 1422 CYS A CA 1
ATOM 8482 C C . CYS A 1 1218 ? 119.630 167.074 198.475 1.00 224.26 1422 CYS A C 1
ATOM 8483 O O . CYS A 1 1218 ? 120.630 167.823 198.455 1.00 228.38 1422 CYS A O 1
ATOM 8486 N N . ALA A 1 1219 ? 119.354 166.162 197.536 1.00 221.33 1423 ALA A N 1
ATOM 8487 C CA . ALA A 1 1219 ? 120.202 165.901 196.347 1.00 221.62 1423 ALA A CA 1
ATOM 8488 C C . ALA A 1 1219 ? 119.441 165.081 195.297 1.00 227.80 1423 ALA A C 1
ATOM 8489 O O . ALA A 1 1219 ? 118.423 164.447 195.653 1.00 230.22 1423 ALA A O 1
ATOM 8491 N N . GLU A 1 1220 ? 119.928 165.119 194.050 1.00 236.23 1424 GLU A N 1
ATOM 8492 C CA . GLU A 1 1220 ? 119.520 164.240 192.918 1.00 243.82 1424 GLU A CA 1
ATOM 8493 C C . GLU A 1 1220 ? 118.038 164.466 192.575 1.00 249.19 1424 GLU A C 1
ATOM 8494 O O . GLU A 1 1220 ? 117.319 163.466 192.357 1.00 252.89 1424 GLU A O 1
ATOM 8500 N N . GLY A 1 1221 ? 117.609 165.732 192.510 1.00 251.69 1425 GLY A N 1
ATOM 8501 C CA . GLY A 1 1221 ? 116.231 166.141 192.169 1.00 251.44 1425 GLY A CA 1
ATOM 8502 C C . GLY A 1 1221 ? 115.212 165.687 193.204 1.00 252.90 1425 GLY A C 1
ATOM 8503 O O . GLY A 1 1221 ? 114.084 165.339 192.797 1.00 252.63 1425 GLY A O 1
ATOM 8504 N N . GLY A 1 1222 ? 115.584 165.696 194.491 1.00 254.08 1426 GLY A N 1
ATOM 8505 C CA . GLY A 1 1222 ? 114.720 165.281 195.615 1.00 254.38 1426 GLY A CA 1
ATOM 8506 C C . GLY A 1 1222 ? 114.454 163.784 195.601 1.00 255.92 1426 GLY A C 1
ATOM 8507 O O . GLY A 1 1222 ? 113.267 163.396 195.623 1.00 257.99 1426 GLY A O 1
ATOM 8508 N N . GLU A 1 1223 ? 115.521 162.976 195.567 1.00 252.87 1427 GLU A N 1
ATOM 8509 C CA . GLU A 1 1223 ? 115.465 161.487 195.547 1.00 247.80 1427 GLU A CA 1
ATOM 8510 C C . GLU A 1 1223 ? 115.252 160.968 196.977 1.00 245.62 1427 GLU A C 1
ATOM 8511 O O . GLU A 1 1223 ? 114.552 159.946 197.127 1.00 241.87 1427 GLU A O 1
ATOM 8517 N N . ASN A 1 1224 ? 115.833 161.650 197.975 1.00 245.76 1428 ASN A N 1
ATOM 8518 C CA . ASN A 1 1224 ? 115.744 161.311 199.425 1.00 244.83 1428 ASN A CA 1
ATOM 8519 C C . ASN A 1 1224 ? 114.274 161.238 199.859 1.00 242.84 1428 ASN A C 1
ATOM 8520 O O . ASN A 1 1224 ? 113.906 160.244 200.517 1.00 245.44 1428 ASN A O 1
ATOM 8525 N N . LEU A 1 1225 ? 113.478 162.253 199.502 1.00 239.33 1429 LEU A N 1
ATOM 8526 C CA . LEU A 1 1225 ? 112.032 162.368 199.851 1.00 234.33 1429 LEU A CA 1
ATOM 8527 C C . LEU A 1 1225 ? 111.189 161.693 198.759 1.00 226.39 1429 LEU A C 1
ATOM 8528 O O . LEU A 1 1225 ? 111.627 161.683 197.590 1.00 221.91 1429 LEU A O 1
ATOM 8533 N N . SER A 1 1226 ? 110.021 161.162 199.137 1.00 217.43 1430 SER A N 1
ATOM 8534 C CA . SER A 1 1226 ? 109.090 160.401 198.258 1.00 214.76 1430 SER A CA 1
ATOM 8535 C C . SER A 1 1226 ? 108.229 161.364 197.426 1.00 215.27 1430 SER A C 1
ATOM 8536 O O . SER A 1 1226 ? 108.372 162.593 197.599 1.00 215.79 1430 SER A O 1
ATOM 8539 N N . VAL A 1 1227 ? 107.362 160.812 196.566 1.00 213.47 1431 VAL A N 1
ATOM 8540 C CA . VAL A 1 1227 ? 106.529 161.550 195.566 1.00 213.26 1431 VAL A CA 1
ATOM 8541 C C . VAL A 1 1227 ? 105.601 162.531 196.299 1.00 209.05 1431 VAL A C 1
ATOM 8542 O O . VAL A 1 1227 ? 105.606 163.723 195.936 1.00 209.42 1431 VAL A O 1
ATOM 8546 N N . GLY A 1 1228 ? 104.840 162.035 197.282 1.00 206.40 1432 GLY A N 1
ATOM 8547 C CA . GLY A 1 1228 ? 103.833 162.801 198.045 1.00 204.12 1432 GLY A CA 1
ATOM 8548 C C . GLY A 1 1228 ? 104.421 163.994 198.781 1.00 203.09 1432 GLY A C 1
ATOM 8549 O O . GLY A 1 1228 ? 103.724 165.026 198.872 1.00 201.01 1432 GLY A O 1
ATOM 8550 N N . GLN A 1 1229 ? 105.650 163.863 199.294 1.00 202.84 1433 GLN A N 1
ATOM 8551 C CA . GLN A 1 1229 ? 106.364 164.913 200.076 1.00 201.34 1433 GLN A CA 1
ATOM 8552 C C . GLN A 1 1229 ? 106.602 166.152 199.200 1.00 200.11 1433 GLN A C 1
ATOM 8553 O O . GLN A 1 1229 ? 106.467 167.271 199.731 1.00 203.45 1433 GLN A O 1
ATOM 8559 N N . ARG A 1 1230 ? 106.928 165.956 197.916 1.00 194.71 1434 ARG A N 1
ATOM 8560 C CA . ARG A 1 1230 ? 107.277 167.040 196.953 1.00 194.67 1434 ARG A CA 1
ATOM 8561 C C . ARG A 1 1230 ? 106.095 168.010 196.797 1.00 195.01 1434 ARG A C 1
ATOM 8562 O O . ARG A 1 1230 ? 106.346 169.232 196.780 1.00 199.47 1434 ARG A O 1
ATOM 8570 N N . GLN A 1 1231 ? 104.868 167.482 196.693 1.00 196.64 1435 GLN A N 1
ATOM 8571 C CA . GLN A 1 1231 ? 103.611 168.270 196.535 1.00 196.89 1435 GLN A CA 1
ATOM 8572 C C . GLN A 1 1231 ? 103.385 169.161 197.768 1.00 194.85 1435 GLN A C 1
ATOM 8573 O O . GLN A 1 1231 ? 102.916 170.301 197.586 1.00 185.92 1435 GLN A O 1
ATOM 8579 N N . LEU A 1 1232 ? 103.698 168.654 198.965 1.00 198.85 1436 LEU A N 1
ATOM 8580 C CA . LEU A 1 1232 ? 103.525 169.370 200.263 1.00 199.46 1436 LEU A CA 1
ATOM 8581 C C . LEU A 1 1232 ? 104.608 170.447 200.433 1.00 189.13 1436 LEU A C 1
ATOM 8582 O O . LEU A 1 1232 ? 104.305 171.475 201.072 1.00 182.86 1436 LEU A O 1
ATOM 8587 N N . VAL A 1 1233 ? 105.817 170.219 199.901 1.00 182.37 1437 VAL A N 1
ATOM 8588 C CA . VAL A 1 1233 ? 106.955 171.190 199.949 1.00 180.32 1437 VAL A CA 1
ATOM 8589 C C . VAL A 1 1233 ? 106.590 172.428 199.113 1.00 174.59 1437 VAL A C 1
ATOM 8590 O O . VAL A 1 1233 ? 106.787 173.553 199.615 1.00 164.51 1437 VAL A O 1
ATOM 8594 N N . CYS A 1 1234 ? 106.090 172.230 197.888 1.00 175.77 1438 CYS A N 1
ATOM 8595 C CA . CYS A 1 1234 ? 105.696 173.320 196.951 1.00 178.64 1438 CYS A CA 1
ATOM 8596 C C . CYS A 1 1234 ? 104.424 174.022 197.451 1.00 178.13 1438 CYS A C 1
ATOM 8597 O O . CYS A 1 1234 ? 104.256 175.217 197.135 1.00 175.28 1438 CYS A O 1
ATOM 8600 N N . LEU A 1 1235 ? 103.562 173.314 198.191 1.00 179.57 1439 LEU A N 1
ATOM 8601 C CA . LEU A 1 1235 ? 102.372 173.888 198.879 1.00 179.45 1439 LEU A CA 1
ATOM 8602 C C . LEU A 1 1235 ? 102.840 174.810 200.013 1.00 172.34 1439 LEU A C 1
ATOM 8603 O O . LEU A 1 1235 ? 102.258 175.906 200.164 1.00 164.40 1439 LEU A O 1
ATOM 8608 N N . ALA A 1 1236 ? 103.850 174.377 200.778 1.00 167.95 1440 ALA A N 1
ATOM 8609 C CA . ALA A 1 1236 ? 104.482 175.154 201.872 1.00 165.56 1440 ALA A CA 1
ATOM 8610 C C . ALA A 1 1236 ? 105.090 176.446 201.311 1.00 160.48 1440 ALA A C 1
ATOM 8611 O O . ALA A 1 1236 ? 104.942 177.489 201.974 1.00 159.46 1440 ALA A O 1
ATOM 8613 N N . ARG A 1 1237 ? 105.733 176.381 200.137 1.00 154.98 1441 ARG A N 1
ATOM 8614 C CA . ARG A 1 1237 ? 106.316 177.555 199.422 1.00 151.77 1441 ARG A CA 1
ATOM 8615 C C . ARG A 1 1237 ? 105.219 178.595 199.143 1.00 153.63 1441 ARG A C 1
ATOM 8616 O O . ARG A 1 1237 ? 105.492 179.796 199.337 1.00 148.86 1441 ARG A O 1
ATOM 8624 N N . ALA A 1 1238 ? 104.035 178.147 198.710 1.00 163.17 1442 ALA A N 1
ATOM 8625 C CA . ALA A 1 1238 ? 102.849 178.997 198.440 1.00 171.40 1442 ALA A CA 1
ATOM 8626 C C . ALA A 1 1238 ? 102.270 179.531 199.759 1.00 177.48 1442 ALA A C 1
ATOM 8627 O O . ALA A 1 1238 ? 101.823 180.698 199.774 1.00 181.72 1442 ALA A O 1
ATOM 8629 N N . LEU A 1 1239 ? 102.278 178.713 200.820 1.00 177.64 1443 LEU A N 1
ATOM 8630 C CA . LEU A 1 1239 ? 101.779 179.085 202.176 1.00 176.39 1443 LEU A CA 1
ATOM 8631 C C . LEU A 1 1239 ? 102.717 180.097 202.854 1.00 172.94 1443 LEU A C 1
ATOM 8632 O O . LEU A 1 1239 ? 102.256 180.748 203.813 1.00 166.28 1443 LEU A O 1
ATOM 8637 N N . LEU A 1 1240 ? 103.973 180.214 202.402 1.00 175.96 1444 LEU A N 1
ATOM 8638 C CA . LEU A 1 1240 ? 104.973 181.183 202.937 1.00 181.27 1444 LEU A CA 1
ATOM 8639 C C . LEU A 1 1240 ? 104.750 182.566 202.314 1.00 182.92 1444 LEU A C 1
ATOM 8640 O O . LEU A 1 1240 ? 104.759 183.556 203.076 1.00 188.62 1444 LEU A O 1
ATOM 8645 N N . ARG A 1 1241 ? 104.570 182.637 200.989 1.00 179.32 1445 ARG A N 1
ATOM 8646 C CA . ARG A 1 1241 ? 104.365 183.907 200.236 1.00 177.43 1445 ARG A CA 1
ATOM 8647 C C . ARG A 1 1241 ? 102.973 184.478 200.535 1.00 177.51 1445 ARG A C 1
ATOM 8648 O O . ARG A 1 1241 ? 102.877 185.709 200.720 1.00 174.13 1445 ARG A O 1
ATOM 8656 N N . LYS A 1 1242 ? 101.944 183.620 200.557 1.00 179.46 1446 LYS A N 1
ATOM 8657 C CA . LYS A 1 1242 ? 100.528 183.960 200.882 1.00 184.54 1446 LYS A CA 1
ATOM 8658 C C . LYS A 1 1242 ? 99.992 184.971 199.857 1.00 186.94 1446 LYS A C 1
ATOM 8659 O O . LYS A 1 1242 ? 99.444 186.016 200.276 1.00 183.38 1446 LYS A O 1
ATOM 8665 N N . THR A 1 1243 ? 100.141 184.664 198.564 1.00 191.20 1447 THR A N 1
ATOM 8666 C CA . THR A 1 1243 ? 99.623 185.472 197.425 1.00 189.10 1447 THR A CA 1
ATOM 8667 C C . THR A 1 1243 ? 98.137 185.155 197.215 1.00 185.61 1447 THR A C 1
ATOM 8668 O O . THR A 1 1243 ? 97.715 184.033 197.570 1.00 191.98 1447 THR A O 1
ATOM 8672 N N . LYS A 1 1244 ? 97.386 186.101 196.642 1.00 174.54 1448 LYS A N 1
ATOM 8673 C CA . LYS A 1 1244 ? 95.901 186.059 196.550 1.00 173.26 1448 LYS A CA 1
ATOM 8674 C C . LYS A 1 1244 ? 95.437 185.380 195.251 1.00 173.55 1448 LYS A C 1
ATOM 8675 O O . LYS A 1 1244 ? 94.235 185.060 195.180 1.00 185.16 1448 LYS A O 1
ATOM 8681 N N . ILE A 1 1245 ? 96.329 185.178 194.270 1.00 165.58 1449 ILE A N 1
ATOM 8682 C CA . ILE A 1 1245 ? 96.047 184.442 192.998 1.00 155.92 1449 ILE A CA 1
ATOM 8683 C C . ILE A 1 1245 ? 97.018 183.254 192.905 1.00 147.05 1449 ILE A C 1
ATOM 8684 O O . ILE A 1 1245 ? 98.218 183.493 192.668 1.00 148.86 1449 ILE A O 1
ATOM 8689 N N . LEU A 1 1246 ? 96.504 182.031 193.081 1.00 140.29 1450 LEU A N 1
ATOM 8690 C CA . LEU A 1 1246 ? 97.263 180.752 193.009 1.00 145.63 1450 LEU A CA 1
ATOM 8691 C C . LEU A 1 1246 ? 96.832 179.978 191.753 1.00 142.00 1450 LEU A C 1
ATOM 8692 O O . LEU A 1 1246 ? 95.691 180.188 191.304 1.00 142.39 1450 LEU A O 1
ATOM 8697 N N . VAL A 1 1247 ? 97.714 179.133 191.205 1.00 145.26 1451 VAL A N 1
ATOM 8698 C CA . VAL A 1 1247 ? 97.422 178.234 190.042 1.00 147.41 1451 VAL A CA 1
ATOM 8699 C C . VAL A 1 1247 ? 98.023 176.843 190.300 1.00 150.18 1451 VAL A C 1
ATOM 8700 O O . VAL A 1 1247 ? 99.173 176.768 190.790 1.00 151.85 1451 VAL A O 1
ATOM 8704 N N . LEU A 1 1248 ? 97.259 175.789 189.987 1.00 158.05 1452 LEU A N 1
ATOM 8705 C CA . LEU A 1 1248 ? 97.622 174.359 190.206 1.00 171.46 1452 LEU A CA 1
ATOM 8706 C C . LEU A 1 1248 ? 97.652 173.629 188.856 1.00 182.13 1452 LEU A C 1
ATOM 8707 O O . LEU A 1 1248 ? 96.639 173.697 188.130 1.00 187.25 1452 LEU A O 1
ATOM 8712 N N . ASP A 1 1249 ? 98.770 172.954 188.550 1.00 195.99 1453 ASP A N 1
ATOM 8713 C CA . ASP A 1 1249 ? 99.001 172.172 187.305 1.00 207.20 1453 ASP A CA 1
ATOM 8714 C C . ASP A 1 1249 ? 99.160 170.691 187.665 1.00 214.79 1453 ASP A C 1
ATOM 8715 O O . ASP A 1 1249 ? 100.177 170.354 188.310 1.00 220.95 1453 ASP A O 1
ATOM 8720 N N . GLU A 1 1250 ? 98.199 169.852 187.258 1.00 221.15 1454 GLU A N 1
ATOM 8721 C CA . GLU A 1 1250 ? 98.181 168.378 187.481 1.00 229.97 1454 GLU A CA 1
ATOM 8722 C C . GLU A 1 1250 ? 98.354 168.088 188.978 1.00 236.78 1454 GLU A C 1
ATOM 8723 O O . GLU A 1 1250 ? 99.301 167.360 189.345 1.00 232.72 1454 GLU A O 1
ATOM 8729 N N . ALA A 1 1251 ? 97.469 168.653 189.804 1.00 248.85 1455 ALA A N 1
ATOM 8730 C CA . ALA A 1 1251 ? 97.457 168.513 191.281 1.00 258.43 1455 ALA A CA 1
ATOM 8731 C C . ALA A 1 1251 ? 97.076 167.081 191.682 1.00 270.98 1455 ALA A C 1
ATOM 8732 O O . ALA A 1 1251 ? 97.554 166.630 192.744 1.00 276.09 1455 ALA A O 1
ATOM 8734 N N . THR A 1 1252 ? 96.256 166.403 190.867 1.00 282.43 1456 THR A N 1
ATOM 8735 C CA . THR A 1 1252 ? 95.711 165.039 191.123 1.00 286.91 1456 THR A CA 1
ATOM 8736 C C . THR A 1 1252 ? 96.043 164.132 189.926 1.00 288.24 1456 THR A C 1
ATOM 8737 O O . THR A 1 1252 ? 95.114 163.514 189.368 1.00 289.83 1456 THR A O 1
ATOM 8741 N N . ALA A 1 1253 ? 97.332 164.044 189.574 1.00 286.83 1457 ALA A N 1
ATOM 8742 C CA . ALA A 1 1253 ? 97.877 163.215 188.470 1.00 283.66 1457 ALA A CA 1
ATOM 8743 C C . ALA A 1 1253 ? 98.858 162.179 189.036 1.00 282.73 1457 ALA A C 1
ATOM 8744 O O . ALA A 1 1253 ? 99.994 162.567 189.380 1.00 284.16 1457 ALA A O 1
ATOM 8746 N N . ALA A 1 1254 ? 98.421 160.915 189.131 1.00 279.44 1458 ALA A N 1
ATOM 8747 C CA . ALA A 1 1254 ? 99.195 159.750 189.627 1.00 275.13 1458 ALA A CA 1
ATOM 8748 C C . ALA A 1 1254 ? 99.627 159.979 191.084 1.00 273.44 1458 ALA A C 1
ATOM 8749 O O . ALA A 1 1254 ? 100.829 159.817 191.386 1.00 273.27 1458 ALA A O 1
ATOM 8751 N N . VAL A 1 1255 ? 98.667 160.331 191.949 1.00 269.81 1459 VAL A N 1
ATOM 8752 C CA . VAL A 1 1255 ? 98.861 160.585 193.411 1.00 263.92 1459 VAL A CA 1
ATOM 8753 C C . VAL A 1 1255 ? 98.395 159.340 194.178 1.00 256.24 1459 VAL A C 1
ATOM 8754 O O . VAL A 1 1255 ? 97.517 158.617 193.659 1.00 248.62 1459 VAL A O 1
ATOM 8758 N N . ASP A 1 1256 ? 98.952 159.112 195.373 1.00 252.79 1460 ASP A N 1
ATOM 8759 C CA . ASP A 1 1256 ? 98.720 157.900 196.211 1.00 250.62 1460 ASP A CA 1
ATOM 8760 C C . ASP A 1 1256 ? 97.391 157.986 196.983 1.00 248.40 1460 ASP A C 1
ATOM 8761 O O . ASP A 1 1256 ? 97.101 157.026 197.726 1.00 249.92 1460 ASP A O 1
ATOM 8766 N N . LEU A 1 1257 ? 96.625 159.078 196.830 1.00 246.92 1461 LEU A N 1
ATOM 8767 C CA . LEU A 1 1257 ? 95.298 159.319 197.467 1.00 246.55 1461 LEU A CA 1
ATOM 8768 C C . LEU A 1 1257 ? 95.446 159.399 198.996 1.00 244.32 1461 LEU A C 1
ATOM 8769 O O . LEU A 1 1257 ? 94.523 158.948 199.708 1.00 245.12 1461 LEU A O 1
ATOM 8774 N N . GLU A 1 1258 ? 96.565 159.960 199.471 1.00 240.39 1462 GLU A N 1
ATOM 8775 C CA . GLU A 1 1258 ? 96.815 160.338 200.890 1.00 236.75 1462 GLU A CA 1
ATOM 8776 C C . GLU A 1 1258 ? 97.103 161.844 200.940 1.00 234.15 1462 GLU A C 1
ATOM 8777 O O . GLU A 1 1258 ? 96.381 162.560 201.664 1.00 231.21 1462 GLU A O 1
ATOM 8783 N N . THR A 1 1259 ? 98.118 162.290 200.192 1.00 233.51 1463 THR A N 1
ATOM 8784 C CA . THR A 1 1259 ? 98.500 163.718 200.012 1.00 232.74 1463 THR A CA 1
ATOM 8785 C C . THR A 1 1259 ? 97.468 164.438 199.131 1.00 228.68 1463 THR A C 1
ATOM 8786 O O . THR A 1 1259 ? 97.375 165.672 199.247 1.00 231.99 1463 THR A O 1
ATOM 8790 N N . ASP A 1 1260 ? 96.742 163.698 198.283 1.00 221.51 1464 ASP A N 1
ATOM 8791 C CA . ASP A 1 1260 ? 95.648 164.217 197.415 1.00 218.01 1464 ASP A CA 1
ATOM 8792 C C . ASP A 1 1260 ? 94.570 164.878 198.286 1.00 215.11 1464 ASP A C 1
ATOM 8793 O O . ASP A 1 1260 ? 94.149 166.001 197.948 1.00 217.53 1464 ASP A O 1
ATOM 8798 N N . ASP A 1 1261 ? 94.149 164.202 199.362 1.00 212.21 1465 ASP A N 1
ATOM 8799 C CA . ASP A 1 1261 ? 93.126 164.688 200.328 1.00 212.88 1465 ASP A CA 1
ATOM 8800 C C . ASP A 1 1261 ? 93.689 165.876 201.123 1.00 213.49 1465 ASP A C 1
ATOM 8801 O O . ASP A 1 1261 ? 92.946 166.864 201.300 1.00 208.22 1465 ASP A O 1
ATOM 8806 N N . LEU A 1 1262 ? 94.942 165.772 201.587 1.00 217.10 1466 LEU A N 1
ATOM 8807 C CA . LEU A 1 1262 ? 95.667 166.829 202.352 1.00 216.13 1466 LEU A CA 1
ATOM 8808 C C . LEU A 1 1262 ? 95.798 168.103 201.503 1.00 215.19 1466 LEU A C 1
ATOM 8809 O O . LEU A 1 1262 ? 95.645 169.198 202.077 1.00 217.52 1466 LEU A O 1
ATOM 8814 N N . ILE A 1 1263 ? 96.080 167.965 200.201 1.00 210.91 1467 ILE A N 1
ATOM 8815 C CA . ILE A 1 1263 ? 96.144 169.093 199.218 1.00 213.06 1467 ILE A CA 1
ATOM 8816 C C . ILE A 1 1263 ? 94.777 169.795 199.191 1.00 213.36 1467 ILE A C 1
ATOM 8817 O O . ILE A 1 1263 ? 94.744 171.018 199.429 1.00 216.42 1467 ILE A O 1
ATOM 8822 N N . GLN A 1 1264 ? 93.701 169.043 198.932 1.00 210.09 1468 GLN A N 1
ATOM 8823 C CA . GLN A 1 1264 ? 92.315 169.567 198.758 1.00 206.78 1468 GLN A CA 1
ATOM 8824 C C . GLN A 1 1264 ? 91.788 170.162 200.072 1.00 206.44 1468 GLN A C 1
ATOM 8825 O O . GLN A 1 1264 ? 91.106 171.206 200.001 1.00 211.93 1468 GLN A O 1
ATOM 8831 N N . SER A 1 1265 ? 92.080 169.527 201.213 1.00 204.09 1469 SER A N 1
ATOM 8832 C CA . SER A 1 1265 ? 91.620 169.944 202.567 1.00 200.23 1469 SER A CA 1
ATOM 8833 C C . SER A 1 1265 ? 92.279 171.267 202.983 1.00 190.19 1469 SER A C 1
ATOM 8834 O O . SER A 1 1265 ? 91.586 172.091 203.610 1.00 181.09 1469 SER A O 1
ATOM 8837 N N . THR A 1 1266 ? 93.567 171.453 202.666 1.00 185.21 1470 THR A N 1
ATOM 8838 C CA . THR A 1 1266 ? 94.344 172.695 202.947 1.00 185.27 1470 THR A CA 1
ATOM 8839 C C . THR A 1 1266 ? 93.848 173.835 202.047 1.00 187.48 1470 THR A C 1
ATOM 8840 O O . THR A 1 1266 ? 93.670 174.952 202.568 1.00 184.66 1470 THR A O 1
ATOM 8844 N N . ILE A 1 1267 ? 93.638 173.563 200.753 1.00 188.90 1471 ILE A N 1
ATOM 8845 C CA . ILE A 1 1267 ? 93.108 174.535 199.744 1.00 191.01 1471 ILE A CA 1
ATOM 8846 C C . ILE A 1 1267 ? 91.789 175.138 200.255 1.00 192.30 1471 ILE A C 1
ATOM 8847 O O . ILE A 1 1267 ? 91.602 176.358 200.072 1.00 196.42 1471 ILE A O 1
ATOM 8852 N N . ARG A 1 1268 ? 90.924 174.322 200.871 1.00 189.25 1472 ARG A N 1
ATOM 8853 C CA . ARG A 1 1268 ? 89.568 174.717 201.348 1.00 191.37 1472 ARG A CA 1
ATOM 8854 C C . ARG A 1 1268 ? 89.675 175.828 202.405 1.00 193.45 1472 ARG A C 1
ATOM 8855 O O . ARG A 1 1268 ? 89.105 176.914 202.171 1.00 198.16 1472 ARG A O 1
ATOM 8863 N N . THR A 1 1269 ? 90.374 175.564 203.516 1.00 191.35 1473 THR A N 1
ATOM 8864 C CA . THR A 1 1269 ? 90.402 176.422 204.735 1.00 184.67 1473 THR A CA 1
ATOM 8865 C C . THR A 1 1269 ? 91.433 177.550 204.596 1.00 181.56 1473 THR A C 1
ATOM 8866 O O . THR A 1 1269 ? 91.088 178.692 204.958 1.00 178.84 1473 THR A O 1
ATOM 8870 N N . GLN A 1 1270 ? 92.644 177.246 204.112 1.00 184.18 1474 GLN A N 1
ATOM 8871 C CA . GLN A 1 1270 ? 93.795 178.193 204.082 1.00 186.92 1474 GLN A CA 1
ATOM 8872 C C . GLN A 1 1270 ? 93.546 179.268 203.014 1.00 186.94 1474 GLN A C 1
ATOM 8873 O O . GLN A 1 1270 ? 93.655 180.464 203.354 1.00 181.67 1474 GLN A O 1
ATOM 8879 N N . PHE A 1 1271 ? 93.227 178.851 201.783 1.00 190.30 1475 PHE A N 1
ATOM 8880 C CA . PHE A 1 1271 ? 92.898 179.732 200.630 1.00 192.52 1475 PHE A CA 1
ATOM 8881 C C . PHE A 1 1271 ? 91.371 179.826 200.491 1.00 197.60 1475 PHE A C 1
ATOM 8882 O O . PHE A 1 1271 ? 90.822 179.385 199.459 1.00 198.83 1475 PHE A O 1
ATOM 8890 N N . ASP A 1 1272 ? 90.712 180.396 201.507 1.00 205.07 1476 ASP A N 1
ATOM 8891 C CA . ASP A 1 1272 ? 89.229 180.516 201.602 1.00 209.30 1476 ASP A CA 1
ATOM 8892 C C . ASP A 1 1272 ? 88.765 181.818 200.932 1.00 210.19 1476 ASP A C 1
ATOM 8893 O O . ASP A 1 1272 ? 87.756 181.764 200.200 1.00 213.17 1476 ASP A O 1
ATOM 8898 N N . ASP A 1 1273 ? 89.472 182.932 201.171 1.00 212.18 1477 ASP A N 1
ATOM 8899 C CA . ASP A 1 1273 ? 89.149 184.284 200.631 1.00 210.34 1477 ASP A CA 1
ATOM 8900 C C . ASP A 1 1273 ? 90.048 184.617 199.430 1.00 212.76 1477 ASP A C 1
ATOM 8901 O O . ASP A 1 1273 ? 89.873 185.717 198.869 1.00 217.17 1477 ASP A O 1
ATOM 8906 N N . CYS A 1 1274 ? 90.962 183.714 199.050 1.00 212.97 1478 CYS A N 1
ATOM 8907 C CA . CYS A 1 1274 ? 91.966 183.906 197.966 1.00 211.43 1478 CYS A CA 1
ATOM 8908 C C . CYS A 1 1274 ? 91.459 183.288 196.657 1.00 209.11 1478 CYS A C 1
ATOM 8909 O O . CYS A 1 1274 ? 90.882 182.181 196.708 1.00 211.84 1478 CYS A O 1
ATOM 8912 N N . THR A 1 1275 ? 91.674 183.984 195.534 1.00 199.96 1479 THR A N 1
ATOM 8913 C CA . THR A 1 1275 ? 91.357 183.523 194.153 1.00 188.84 1479 THR A CA 1
ATOM 8914 C C . THR A 1 1275 ? 92.272 182.345 193.796 1.00 184.15 1479 THR A C 1
ATOM 8915 O O . THR A 1 1275 ? 93.454 182.374 194.199 1.00 186.25 1479 THR A O 1
ATOM 8919 N N . VAL A 1 1276 ? 91.745 181.351 193.074 1.00 178.29 1480 VAL A N 1
ATOM 8920 C CA . VAL A 1 1276 ? 92.525 180.177 192.579 1.00 176.89 1480 VAL A CA 1
ATOM 8921 C C . VAL A 1 1276 ? 91.998 179.769 191.194 1.00 178.41 1480 VAL A C 1
ATOM 8922 O O . VAL A 1 1276 ? 90.763 179.632 191.042 1.00 181.98 1480 VAL A O 1
ATOM 8926 N N . LEU A 1 1277 ? 92.912 179.614 190.224 1.00 178.63 1481 LEU A N 1
ATOM 8927 C CA . LEU A 1 1277 ? 92.632 179.203 188.820 1.00 177.40 1481 LEU A CA 1
ATOM 8928 C C . LEU A 1 1277 ? 93.317 177.854 188.571 1.00 174.90 1481 LEU A C 1
ATOM 8929 O O . LEU A 1 1277 ? 94.509 177.848 188.201 1.00 182.72 1481 LEU A O 1
ATOM 8934 N N . THR A 1 1278 ? 92.588 176.753 188.780 1.00 166.57 1482 THR A N 1
ATOM 8935 C CA . THR A 1 1278 ? 93.127 175.367 188.812 1.00 167.37 1482 THR A CA 1
ATOM 8936 C C . THR A 1 1278 ? 93.027 174.721 187.423 1.00 165.67 1482 THR A C 1
ATOM 8937 O O . THR A 1 1278 ? 91.951 174.822 186.800 1.00 161.53 1482 THR A O 1
ATOM 8941 N N . ILE A 1 1279 ? 94.122 174.095 186.971 1.00 166.58 1483 ILE A N 1
ATOM 8942 C CA . ILE A 1 1279 ? 94.193 173.239 185.747 1.00 168.47 1483 ILE A CA 1
ATOM 8943 C C . ILE A 1 1279 ? 94.170 171.776 186.209 1.00 177.05 1483 ILE A C 1
ATOM 8944 O O . ILE A 1 1279 ? 95.195 171.320 186.760 1.00 185.33 1483 ILE A O 1
ATOM 8949 N N . ALA A 1 1280 ? 93.042 171.081 186.015 1.00 179.94 1484 ALA A N 1
ATOM 8950 C CA . ALA A 1 1280 ? 92.806 169.693 186.484 1.00 184.22 1484 ALA A CA 1
ATOM 8951 C C . ALA A 1 1280 ? 92.310 168.813 185.329 1.00 188.53 1484 ALA A C 1
ATOM 8952 O O . ALA A 1 1280 ? 91.759 169.363 184.354 1.00 189.62 1484 ALA A O 1
ATOM 8954 N N . HIS A 1 1281 ? 92.513 167.496 185.452 1.00 196.70 1485 HIS A N 1
ATOM 8955 C CA . HIS A 1 1281 ? 92.058 166.441 184.504 1.00 203.44 1485 HIS A CA 1
ATOM 8956 C C . HIS A 1 1281 ? 90.864 165.688 185.101 1.00 206.68 1485 HIS A C 1
ATOM 8957 O O . HIS A 1 1281 ? 89.823 165.597 184.419 1.00 205.88 1485 HIS A O 1
ATOM 8964 N N . ARG A 1 1282 ? 91.017 165.169 186.325 1.00 212.21 1486 ARG A N 1
ATOM 8965 C CA . ARG A 1 1282 ? 89.978 164.384 187.048 1.00 219.45 1486 ARG A CA 1
ATOM 8966 C C . ARG A 1 1282 ? 88.834 165.310 187.482 1.00 219.24 1486 ARG A C 1
ATOM 8967 O O . ARG A 1 1282 ? 89.117 166.444 187.914 1.00 220.32 1486 ARG A O 1
ATOM 8975 N N . LEU A 1 1283 ? 87.592 164.819 187.385 1.00 220.12 1487 LEU A N 1
ATOM 8976 C CA . LEU A 1 1283 ? 86.338 165.591 187.614 1.00 225.98 1487 LEU A CA 1
ATOM 8977 C C . LEU A 1 1283 ? 86.129 165.860 189.112 1.00 227.10 1487 LEU A C 1
ATOM 8978 O O . LEU A 1 1283 ? 85.530 166.908 189.429 1.00 227.88 1487 LEU A O 1
ATOM 8983 N N . ASN A 1 1284 ? 86.588 164.952 189.987 1.00 226.40 1488 ASN A N 1
ATOM 8984 C CA . ASN A 1 1284 ? 86.340 164.967 191.458 1.00 226.89 1488 ASN A CA 1
ATOM 8985 C C . ASN A 1 1284 ? 86.705 166.333 192.056 1.00 229.78 1488 ASN A C 1
ATOM 8986 O O . ASN A 1 1284 ? 85.914 166.848 192.870 1.00 231.24 1488 ASN A O 1
ATOM 8991 N N . THR A 1 1285 ? 87.859 166.888 191.666 1.00 232.39 1489 THR A N 1
ATOM 8992 C CA . THR A 1 1285 ? 88.370 168.212 192.118 1.00 232.65 1489 THR A CA 1
ATOM 8993 C C . THR A 1 1285 ? 87.516 169.333 191.505 1.00 232.72 1489 THR A C 1
ATOM 8994 O O . THR A 1 1285 ? 87.089 170.227 192.266 1.00 227.74 1489 THR A O 1
ATOM 8998 N N . ILE A 1 1286 ? 87.280 169.268 190.189 1.00 233.87 1490 ILE A N 1
ATOM 8999 C CA . ILE A 1 1286 ? 86.528 170.282 189.382 1.00 236.67 1490 ILE A CA 1
ATOM 9000 C C . ILE A 1 1286 ? 85.095 170.428 189.922 1.00 234.77 1490 ILE A C 1
ATOM 9001 O O . ILE A 1 1286 ? 84.589 171.570 189.920 1.00 239.22 1490 ILE A O 1
ATOM 9006 N N . MET A 1 1287 ? 84.467 169.328 190.357 1.00 229.49 1491 MET A N 1
ATOM 9007 C CA . MET A 1 1287 ? 83.042 169.283 190.795 1.00 225.71 1491 MET A CA 1
ATOM 9008 C C . MET A 1 1287 ? 82.812 170.209 192.000 1.00 222.02 1491 MET A C 1
ATOM 9009 O O . MET A 1 1287 ? 81.713 170.795 192.073 1.00 222.66 1491 MET A O 1
ATOM 9014 N N . ASP A 1 1288 ? 83.796 170.333 192.901 1.00 216.79 1492 ASP A N 1
ATOM 9015 C CA . ASP A 1 1288 ? 83.693 171.129 194.156 1.00 214.98 1492 ASP A CA 1
ATOM 9016 C C . ASP A 1 1288 ? 84.304 172.521 193.924 1.00 212.57 1492 ASP A C 1
ATOM 9017 O O . ASP A 1 1288 ? 85.374 172.804 194.502 1.00 219.84 1492 ASP A O 1
ATOM 9022 N N . TYR A 1 1289 ? 83.645 173.347 193.103 1.00 202.64 1493 TYR A N 1
ATOM 9023 C CA . TYR A 1 1289 ? 83.968 174.782 192.871 1.00 192.70 1493 TYR A CA 1
ATOM 9024 C C . TYR A 1 1289 ? 82.681 175.572 192.601 1.00 192.15 1493 TYR A C 1
ATOM 9025 O O . TYR A 1 1289 ? 81.628 174.954 192.338 1.00 190.91 1493 TYR A O 1
ATOM 9034 N N . THR A 1 1290 ? 82.776 176.905 192.659 1.00 191.39 1494 THR A N 1
ATOM 9035 C CA . THR A 1 1290 ? 81.663 177.861 192.405 1.00 191.24 1494 THR A CA 1
ATOM 9036 C C . THR A 1 1290 ? 81.439 178.002 190.893 1.00 191.69 1494 THR A C 1
ATOM 9037 O O . THR A 1 1290 ? 80.270 177.901 190.465 1.00 192.94 1494 THR A O 1
ATOM 9041 N N . ARG A 1 1291 ? 82.514 178.229 190.127 1.00 189.19 1495 ARG A N 1
ATOM 9042 C CA . ARG A 1 1291 ? 82.489 178.436 188.651 1.00 185.41 1495 ARG A CA 1
ATOM 9043 C C . ARG A 1 1291 ? 83.513 177.509 187.979 1.00 183.18 1495 ARG A C 1
ATOM 9044 O O . ARG A 1 1291 ? 84.563 177.236 188.596 1.00 186.78 1495 ARG A O 1
ATOM 9052 N N . VAL A 1 1292 ? 83.205 177.053 186.759 1.00 177.93 1496 VAL A N 1
ATOM 9053 C CA . VAL A 1 1292 ? 84.079 176.179 185.916 1.00 178.44 1496 VAL A CA 1
ATOM 9054 C C . VAL A 1 1292 ? 83.994 176.652 184.457 1.00 179.10 1496 VAL A C 1
ATOM 9055 O O . VAL A 1 1292 ? 82.903 177.093 184.043 1.00 183.88 1496 VAL A O 1
ATOM 9059 N N . ILE A 1 1293 ? 85.109 176.560 183.721 1.00 181.37 1497 ILE A N 1
ATOM 9060 C CA . ILE A 1 1293 ? 85.232 176.938 182.279 1.00 183.48 1497 ILE A CA 1
ATOM 9061 C C . ILE A 1 1293 ? 85.738 175.711 181.509 1.00 188.13 1497 ILE A C 1
ATOM 9062 O O . ILE A 1 1293 ? 86.761 175.134 181.934 1.00 182.36 1497 ILE A O 1
ATOM 9067 N N . VAL A 1 1294 ? 85.054 175.347 180.416 1.00 197.14 1498 VAL A N 1
ATOM 9068 C CA . VAL A 1 1294 ? 85.326 174.131 179.588 1.00 199.60 1498 VAL A CA 1
ATOM 9069 C C . VAL A 1 1294 ? 85.661 174.570 178.156 1.00 201.31 1498 VAL A C 1
ATOM 9070 O O . VAL A 1 1294 ? 84.807 175.246 177.524 1.00 200.38 1498 VAL A O 1
ATOM 9074 N N . LEU A 1 1295 ? 86.849 174.178 177.673 1.00 203.17 1499 LEU A N 1
ATOM 9075 C CA . LEU A 1 1295 ? 87.336 174.411 176.285 1.00 205.43 1499 LEU A CA 1
ATOM 9076 C C . LEU A 1 1295 ? 88.001 173.131 175.753 1.00 209.60 1499 LEU A C 1
ATOM 9077 O O . LEU A 1 1295 ? 88.852 172.561 176.468 1.00 201.57 1499 LEU A O 1
ATOM 9082 N N . ASP A 1 1296 ? 87.581 172.684 174.563 1.00 218.77 1500 ASP A N 1
ATOM 9083 C CA . ASP A 1 1296 ? 88.154 171.544 173.794 1.00 222.63 1500 ASP A CA 1
ATOM 9084 C C . ASP A 1 1296 ? 89.038 172.100 172.669 1.00 219.97 1500 ASP A C 1
ATOM 9085 O O . ASP A 1 1296 ? 90.164 171.591 172.498 1.00 220.34 1500 ASP A O 1
ATOM 9090 N N . LYS A 1 1297 ? 88.535 173.102 171.936 1.00 214.65 1501 LYS A N 1
ATOM 9091 C CA . LYS A 1 1297 ? 89.247 173.805 170.833 1.00 212.74 1501 LYS A CA 1
ATOM 9092 C C . LYS A 1 1297 ? 90.051 174.973 171.427 1.00 207.67 1501 LYS A C 1
ATOM 9093 O O . LYS A 1 1297 ? 90.218 175.009 172.663 1.00 210.51 1501 LYS A O 1
ATOM 9099 N N . GLY A 1 1298 ? 90.539 175.886 170.581 1.00 202.95 1502 GLY A N 1
ATOM 9100 C CA . GLY A 1 1298 ? 91.230 177.123 170.996 1.00 199.38 1502 GLY A CA 1
ATOM 9101 C C . GLY A 1 1298 ? 90.306 178.116 171.686 1.00 196.99 1502 GLY A C 1
ATOM 9102 O O . GLY A 1 1298 ? 90.829 178.969 172.430 1.00 198.21 1502 GLY A O 1
ATOM 9103 N N . GLU A 1 1299 ? 88.990 178.026 171.446 1.00 197.66 1503 GLU A N 1
ATOM 9104 C CA . GLU A 1 1299 ? 87.953 178.954 171.982 1.00 200.51 1503 GLU A CA 1
ATOM 9105 C C . GLU A 1 1299 ? 87.339 178.380 173.266 1.00 196.11 1503 GLU A C 1
ATOM 9106 O O . GLU A 1 1299 ? 87.363 177.145 173.437 1.00 189.55 1503 GLU A O 1
ATOM 9112 N N . ILE A 1 1300 ? 86.798 179.259 174.122 1.00 196.41 1504 ILE A N 1
ATOM 9113 C CA . ILE A 1 1300 ? 85.999 178.902 175.335 1.00 192.27 1504 ILE A CA 1
ATOM 9114 C C . ILE A 1 1300 ? 84.659 178.331 174.856 1.00 199.55 1504 ILE A C 1
ATOM 9115 O O . ILE A 1 1300 ? 83.806 179.127 174.410 1.00 206.83 1504 ILE A O 1
ATOM 9120 N N . GLN A 1 1301 ? 84.485 177.009 174.946 1.00 200.68 1505 GLN A N 1
ATOM 9121 C CA . GLN A 1 1301 ? 83.272 176.297 174.459 1.00 201.13 1505 GLN A CA 1
ATOM 9122 C C . GLN A 1 1301 ? 82.117 176.545 175.435 1.00 195.04 1505 GLN A C 1
ATOM 9123 O O . GLN A 1 1301 ? 81.050 176.992 174.967 1.00 179.18 1505 GLN A O 1
ATOM 9129 N N . GLU A 1 1302 ? 82.326 176.283 176.732 1.00 204.86 1506 GLU A N 1
ATOM 9130 C CA . GLU A 1 1302 ? 81.262 176.378 177.772 1.00 215.49 1506 GLU A CA 1
ATOM 9131 C C . GLU A 1 1302 ? 81.830 176.953 179.076 1.00 217.75 1506 GLU A C 1
ATOM 9132 O O . GLU A 1 1302 ? 83.040 176.788 179.320 1.00 223.76 1506 GLU A O 1
ATOM 9138 N N . TRP A 1 1303 ? 80.979 177.610 179.873 1.00 215.92 1507 TRP A N 1
ATOM 9139 C CA . TRP A 1 1303 ? 81.324 178.176 181.208 1.00 213.24 1507 TRP A CA 1
ATOM 9140 C C . TRP A 1 1303 ? 80.054 178.375 182.047 1.00 204.71 1507 TRP A C 1
ATOM 9141 O O . TRP A 1 1303 ? 78.983 178.622 181.456 1.00 201.15 1507 TRP A O 1
ATOM 9152 N N . GLY A 1 1304 ? 80.184 178.283 183.375 1.00 204.13 1508 GLY A N 1
ATOM 9153 C CA . GLY A 1 1304 ? 79.078 178.407 184.349 1.00 204.60 1508 GLY A CA 1
ATOM 9154 C C . GLY A 1 1304 ? 79.368 177.645 185.632 1.00 205.25 1508 GLY A C 1
ATOM 9155 O O . GLY A 1 1304 ? 80.558 177.453 185.943 1.00 207.53 1508 GLY A O 1
ATOM 9156 N N . SER A 1 1305 ? 78.320 177.230 186.355 1.00 203.68 1509 SER A N 1
ATOM 9157 C CA . SER A 1 1305 ? 78.403 176.424 187.606 1.00 199.28 1509 SER A CA 1
ATOM 9158 C C . SER A 1 1305 ? 78.375 174.937 187.257 1.00 197.83 1509 SER A C 1
ATOM 9159 O O . SER A 1 1305 ? 77.660 174.545 186.337 1.00 201.01 1509 SER A O 1
ATOM 9162 N N . PRO A 1 1306 ? 79.137 174.063 187.964 1.00 198.86 1510 PRO A N 1
ATOM 9163 C CA . PRO A 1 1306 ? 79.094 172.618 187.719 1.00 202.44 1510 PRO A CA 1
ATOM 9164 C C . PRO A 1 1306 ? 77.677 172.015 187.735 1.00 210.88 1510 PRO A C 1
ATOM 9165 O O . PRO A 1 1306 ? 77.369 171.240 186.847 1.00 224.39 1510 PRO A O 1
ATOM 9169 N N . SER A 1 1307 ? 76.861 172.392 188.727 1.00 210.79 1511 SER A N 1
ATOM 9170 C CA . SER A 1 1307 ? 75.444 171.961 188.891 1.00 208.21 1511 SER A CA 1
ATOM 9171 C C . SER A 1 1307 ? 74.571 172.514 187.755 1.00 208.62 1511 SER A C 1
ATOM 9172 O O . SER A 1 1307 ? 73.611 171.819 187.366 1.00 203.00 1511 SER A O 1
ATOM 9175 N N . ASP A 1 1308 ? 74.885 173.716 187.257 1.00 212.56 1512 ASP A N 1
ATOM 9176 C CA . ASP A 1 1308 ? 74.124 174.431 186.195 1.00 211.96 1512 ASP A CA 1
ATOM 9177 C C . ASP A 1 1308 ? 74.399 173.795 184.824 1.00 210.37 1512 ASP A C 1
ATOM 9178 O O . ASP A 1 1308 ? 73.431 173.626 184.056 1.00 207.89 1512 ASP A O 1
ATOM 9183 N N . LEU A 1 1309 ? 75.663 173.472 184.524 1.00 212.37 1513 LEU A N 1
ATOM 9184 C CA . LEU A 1 1309 ? 76.107 172.949 183.199 1.00 217.99 1513 LEU A CA 1
ATOM 9185 C C . LEU A 1 1309 ? 75.669 171.489 183.011 1.00 215.22 1513 LEU A C 1
ATOM 9186 O O . LEU A 1 1309 ? 75.525 171.075 181.841 1.00 221.49 1513 LEU A O 1
ATOM 9191 N N . LEU A 1 1310 ? 75.485 170.734 184.101 1.00 209.04 1514 LEU A N 1
ATOM 9192 C CA . LEU A 1 1310 ? 74.902 169.360 184.078 1.00 206.99 1514 LEU A CA 1
ATOM 9193 C C . LEU A 1 1310 ? 73.427 169.427 183.653 1.00 208.27 1514 LEU A C 1
ATOM 9194 O O . LEU A 1 1310 ? 72.993 168.526 182.907 1.00 200.01 1514 LEU A O 1
ATOM 9199 N N . GLN A 1 1311 ? 72.693 170.445 184.118 1.00 214.83 1515 GLN A N 1
ATOM 9200 C CA . GLN A 1 1311 ? 71.257 170.684 183.793 1.00 216.01 1515 GLN A CA 1
ATOM 9201 C C . GLN A 1 1311 ? 71.121 171.264 182.377 1.00 215.20 1515 GLN A C 1
ATOM 9202 O O . GLN A 1 1311 ? 70.123 170.935 181.707 1.00 217.81 1515 GLN A O 1
ATOM 9208 N N . GLN A 1 1312 ? 72.073 172.103 181.950 1.00 215.20 1516 GLN A N 1
ATOM 9209 C CA . GLN A 1 1312 ? 72.078 172.779 180.622 1.00 220.90 1516 GLN A CA 1
ATOM 9210 C C . GLN A 1 1312 ? 72.372 171.770 179.499 1.00 223.28 1516 GLN A C 1
ATOM 9211 O O . GLN A 1 1312 ? 71.977 172.054 178.350 1.00 225.06 1516 GLN A O 1
ATOM 9217 N N . ARG A 1 1313 ? 73.040 170.651 179.818 1.00 222.65 1517 ARG A N 1
ATOM 9218 C CA . ARG A 1 1313 ? 73.414 169.557 178.875 1.00 216.26 1517 ARG A CA 1
ATOM 9219 C C . ARG A 1 1313 ? 74.446 170.090 177.870 1.00 213.61 1517 ARG A C 1
ATOM 9220 O O . ARG A 1 1313 ? 74.255 169.889 176.652 1.00 215.18 1517 ARG A O 1
ATOM 9228 N N . GLY A 1 1314 ? 75.510 170.731 178.372 1.00 210.64 1518 GLY A N 1
ATOM 9229 C CA . GLY A 1 1314 ? 76.606 171.301 177.563 1.00 209.40 1518 GLY A CA 1
ATOM 9230 C C . GLY A 1 1314 ? 77.716 170.293 177.319 1.00 210.54 1518 GLY A C 1
ATOM 9231 O O . GLY A 1 1314 ? 77.464 169.080 177.474 1.00 208.90 1518 GLY A O 1
ATOM 9232 N N . LEU A 1 1315 ? 78.908 170.776 176.950 1.00 213.09 1519 LEU A N 1
ATOM 9233 C CA . LEU A 1 1315 ? 80.128 169.945 176.744 1.00 213.77 1519 LEU A CA 1
ATOM 9234 C C . LEU A 1 1315 ? 80.627 169.414 178.097 1.00 217.54 1519 LEU A C 1
ATOM 9235 O O . LEU A 1 1315 ? 81.274 168.348 178.097 1.00 217.33 1519 LEU A O 1
ATOM 9240 N N . PHE A 1 1316 ? 80.341 170.129 179.194 1.00 221.26 1520 PHE A N 1
ATOM 9241 C CA . PHE A 1 1316 ? 80.641 169.725 180.597 1.00 218.35 1520 PHE A CA 1
ATOM 9242 C C . PHE A 1 1316 ? 79.892 168.433 180.945 1.00 220.62 1520 PHE A C 1
ATOM 9243 O O . PHE A 1 1316 ? 80.502 167.551 181.582 1.00 218.63 1520 PHE A O 1
ATOM 9251 N N . TYR A 1 1317 ? 78.613 168.341 180.560 1.00 222.50 1521 TYR A N 1
ATOM 9252 C CA . TYR A 1 1317 ? 77.737 167.150 180.759 1.00 223.08 1521 TYR A CA 1
ATOM 9253 C C . TYR A 1 1317 ? 78.301 165.955 179.974 1.00 224.93 1521 TYR A C 1
ATOM 9254 O O . TYR A 1 1317 ? 78.288 164.830 180.517 1.00 218.58 1521 TYR A O 1
ATOM 9263 N N . SER A 1 1318 ? 78.773 166.196 178.745 1.00 226.73 1522 SER A N 1
ATOM 9264 C CA . SER A 1 1318 ? 79.427 165.190 177.863 1.00 225.55 1522 SER A CA 1
ATOM 9265 C C . SER A 1 1318 ? 80.760 164.744 178.476 1.00 227.57 1522 SER A C 1
ATOM 9266 O O . SER A 1 1318 ? 81.015 163.524 178.495 1.00 225.54 1522 SER A O 1
ATOM 9269 N N . MET A 1 1319 ? 81.569 165.698 178.951 1.00 235.43 1523 MET A N 1
ATOM 9270 C CA . MET A 1 1319 ? 82.878 165.464 179.627 1.00 240.20 1523 MET A CA 1
ATOM 9271 C C . MET A 1 1319 ? 82.672 164.645 180.910 1.00 244.80 1523 MET A C 1
ATOM 9272 O O . MET A 1 1319 ? 83.451 163.696 181.128 1.00 246.26 1523 MET A O 1
ATOM 9277 N N . ALA A 1 1320 ? 81.671 165.013 181.721 1.00 248.69 1524 ALA A N 1
ATOM 9278 C CA . ALA A 1 1320 ? 81.321 164.370 183.012 1.00 251.38 1524 ALA A CA 1
ATOM 9279 C C . ALA A 1 1320 ? 80.867 162.921 182.784 1.00 250.72 1524 ALA A C 1
ATOM 9280 O O . ALA A 1 1320 ? 81.238 162.054 183.603 1.00 249.85 1524 ALA A O 1
ATOM 9282 N N . LYS A 1 1321 ? 80.090 162.676 181.722 1.00 248.45 1525 LYS A N 1
ATOM 9283 C CA . LYS A 1 1321 ? 79.592 161.330 181.325 1.00 245.10 1525 LYS A CA 1
ATOM 9284 C C . LYS A 1 1321 ? 80.778 160.458 180.883 1.00 239.78 1525 LYS A C 1
ATOM 9285 O O . LYS A 1 1321 ? 80.901 159.331 181.406 1.00 235.40 1525 LYS A O 1
ATOM 9291 N N . ASP A 1 1322 ? 81.613 160.973 179.972 1.00 237.78 1526 ASP A N 1
ATOM 9292 C CA . ASP A 1 1322 ? 82.813 160.284 179.413 1.00 234.46 1526 ASP A CA 1
ATOM 9293 C C . ASP A 1 1322 ? 83.817 159.968 180.532 1.00 229.69 1526 ASP A C 1
ATOM 9294 O O . ASP A 1 1322 ? 84.501 158.931 180.418 1.00 228.46 1526 ASP A O 1
ATOM 9299 N N . SER A 1 1323 ? 83.911 160.829 181.551 1.00 228.06 1527 SER A N 1
ATOM 9300 C CA . SER A 1 1323 ? 84.768 160.646 182.754 1.00 225.56 1527 SER A CA 1
ATOM 9301 C C . SER A 1 1323 ? 84.310 159.410 183.541 1.00 222.40 1527 SER A C 1
ATOM 9302 O O . SER A 1 1323 ? 85.181 158.597 183.915 1.00 223.61 1527 SER A O 1
ATOM 9305 N N . GLY A 1 1324 ? 82.997 159.285 183.777 1.00 218.42 1528 GLY A N 1
ATOM 9306 C CA . GLY A 1 1324 ? 82.369 158.136 184.459 1.00 215.36 1528 GLY A CA 1
ATOM 9307 C C . GLY A 1 1324 ? 81.391 158.575 185.536 1.00 214.28 1528 GLY A C 1
ATOM 9308 O O . GLY A 1 1324 ? 80.249 158.073 185.533 1.00 215.23 1528 GLY A O 1
ATOM 9309 N N . LEU A 1 1325 ? 81.820 159.479 186.423 1.00 211.63 1529 LEU A N 1
ATOM 9310 C CA . LEU A 1 1325 ? 81.025 159.967 187.585 1.00 208.40 1529 LEU A CA 1
ATOM 9311 C C . LEU A 1 1325 ? 79.926 160.912 187.081 1.00 202.01 1529 LEU A C 1
ATOM 9312 O O . LEU A 1 1325 ? 80.274 161.929 186.447 1.00 196.33 1529 LEU A O 1
ATOM 9317 N N . VAL A 1 1326 ? 78.659 160.574 187.354 1.00 200.20 1530 VAL A N 1
ATOM 9318 C CA . VAL A 1 1326 ? 77.448 161.365 186.973 1.00 200.82 1530 VAL A CA 1
ATOM 9319 C C . VAL A 1 1326 ? 76.591 161.563 188.229 1.00 198.77 1530 VAL A C 1
ATOM 9320 O O . VAL A 1 1326 ? 75.957 160.630 188.723 1.00 196.42 1530 VAL A O 1
ATOM 9336 N N . PHE B 2 2 ? 155.391 171.032 179.396 1.00 204.00 2 PHE B N 1
ATOM 9337 C CA . PHE B 2 2 ? 155.863 170.660 180.722 1.00 197.84 2 PHE B CA 1
ATOM 9338 C C . PHE B 2 2 ? 156.120 171.928 181.548 1.00 188.52 2 PHE B C 1
ATOM 9339 O O . PHE B 2 2 ? 155.894 173.043 181.034 1.00 188.36 2 PHE B O 1
ATOM 9347 N N . TRP B 2 3 ? 156.566 171.750 182.795 1.00 181.01 3 TRP B N 1
ATOM 9348 C CA . TRP B 2 3 ? 157.001 172.846 183.702 1.00 180.23 3 TRP B CA 1
ATOM 9349 C C . TRP B 2 3 ? 158.418 173.293 183.324 1.00 175.88 3 TRP B C 1
ATOM 9350 O O . TRP B 2 3 ? 159.292 172.408 183.204 1.00 180.30 3 TRP B O 1
ATOM 9361 N N . GLY B 2 4 ? 158.634 174.609 183.188 1.00 168.78 4 GLY B N 1
ATOM 9362 C CA . GLY B 2 4 ? 159.946 175.247 182.949 1.00 162.34 4 GLY B CA 1
ATOM 9363 C C . GLY B 2 4 ? 160.742 174.568 181.845 1.00 157.88 4 GLY B C 1
ATOM 9364 O O . GLY B 2 4 ? 161.979 174.476 181.986 1.00 151.52 4 GLY B O 1
ATOM 9365 N N . ASN B 2 5 ? 160.055 174.108 180.791 1.00 153.40 5 ASN B N 1
ATOM 9366 C CA . ASN B 2 5 ? 160.632 173.380 179.629 1.00 148.19 5 ASN B CA 1
ATOM 9367 C C . ASN B 2 5 ? 159.963 173.887 178.348 1.00 145.36 5 ASN B C 1
ATOM 9368 O O . ASN B 2 5 ? 158.847 173.422 178.036 1.00 149.17 5 ASN B O 1
ATOM 9373 N N . LEU B 2 6 ? 160.621 174.819 177.655 1.00 140.50 6 LEU B N 1
ATOM 9374 C CA . LEU B 2 6 ? 160.367 175.129 176.223 1.00 143.63 6 LEU B CA 1
ATOM 9375 C C . LEU B 2 6 ? 161.488 174.476 175.395 1.00 137.03 6 LEU B C 1
ATOM 9376 O O . LEU B 2 6 ? 162.018 175.130 174.473 1.00 136.96 6 LEU B O 1
ATOM 9381 N N . HIS B 2 7 ? 161.846 173.232 175.747 1.00 128.49 7 HIS B N 1
ATOM 9382 C CA . HIS B 2 7 ? 162.687 172.302 174.949 1.00 122.78 7 HIS B CA 1
ATOM 9383 C C . HIS B 2 7 ? 161.781 171.561 173.965 1.00 118.43 7 HIS B C 1
ATOM 9384 O O . HIS B 2 7 ? 160.786 170.971 174.432 1.00 117.85 7 HIS B O 1
ATOM 9391 N N . TRP B 2 8 ? 162.112 171.582 172.672 1.00 116.90 8 TRP B N 1
ATOM 9392 C CA . TRP B 2 8 ? 161.370 170.826 171.630 1.00 114.84 8 TRP B CA 1
ATOM 9393 C C . TRP B 2 8 ? 161.751 169.347 171.718 1.00 115.56 8 TRP B C 1
ATOM 9394 O O . TRP B 2 8 ? 162.945 169.039 171.534 1.00 125.04 8 TRP B O 1
ATOM 9405 N N . TYR B 2 9 ? 160.770 168.480 171.991 1.00 109.65 9 TYR B N 1
ATOM 9406 C CA . TYR B 2 9 ? 160.919 167.003 172.041 1.00 105.23 9 TYR B CA 1
ATOM 9407 C C . TYR B 2 9 ? 160.210 166.387 170.832 1.00 103.65 9 TYR B C 1
ATOM 9408 O O . TYR B 2 9 ? 158.965 166.389 170.804 1.00 110.67 9 TYR B O 1
ATOM 9417 N N . TYR B 2 10 ? 160.985 165.875 169.870 1.00 100.34 10 TYR B N 1
ATOM 9418 C CA . TYR B 2 10 ? 160.500 165.036 168.739 1.00 100.29 10 TYR B CA 1
ATOM 9419 C C . TYR B 2 10 ? 159.932 163.715 169.279 1.00 104.90 10 TYR B C 1
ATOM 9420 O O . TYR B 2 10 ? 159.168 163.055 168.546 1.00 107.96 10 TYR B O 1
ATOM 9429 N N . GLU B 2 11 ? 160.300 163.346 170.513 1.00 108.31 11 GLU B N 1
ATOM 9430 C CA . GLU B 2 11 ? 159.781 162.165 171.255 1.00 111.56 11 GLU B CA 1
ATOM 9431 C C . GLU B 2 11 ? 158.318 162.398 171.654 1.00 113.52 11 GLU B C 1
ATOM 9432 O O . GLU B 2 11 ? 157.912 163.571 171.752 1.00 117.42 11 GLU B O 1
ATOM 9438 N N . GLN B 2 12 ? 157.565 161.312 171.869 1.00 118.09 12 GLN B N 1
ATOM 9439 C CA . GLN B 2 12 ? 156.199 161.321 172.463 1.00 128.46 12 GLN B CA 1
ATOM 9440 C C . GLN B 2 12 ? 156.321 160.762 173.883 1.00 136.91 12 GLN B C 1
ATOM 9441 O O . GLN B 2 12 ? 156.230 159.529 174.033 1.00 144.15 12 GLN B O 1
ATOM 9447 N N . PHE B 2 13 ? 156.564 161.620 174.876 1.00 143.32 13 PHE B N 1
ATOM 9448 C CA . PHE B 2 13 ? 156.581 161.129 176.278 1.00 145.47 13 PHE B CA 1
ATOM 9449 C C . PHE B 2 13 ? 155.126 160.829 176.652 1.00 154.47 13 PHE B C 1
ATOM 9450 O O . PHE B 2 13 ? 154.470 161.701 177.252 1.00 154.92 13 PHE B O 1
ATOM 9458 N N . ASP B 2 14 ? 154.637 159.647 176.266 1.00 169.41 14 ASP B N 1
ATOM 9459 C CA . ASP B 2 14 ? 153.218 159.266 176.515 1.00 181.22 14 ASP B CA 1
ATOM 9460 C C . ASP B 2 14 ? 152.286 160.263 175.819 1.00 186.90 14 ASP B C 1
ATOM 9461 O O . ASP B 2 14 ? 151.190 160.516 176.359 1.00 192.07 14 ASP B O 1
ATOM 9466 N N . SER B 2 15 ? 152.702 160.798 174.667 1.00 191.52 15 SER B N 1
ATOM 9467 C CA . SER B 2 15 ? 151.836 161.710 173.873 1.00 199.82 15 SER B CA 1
ATOM 9468 C C . SER B 2 15 ? 151.176 162.765 174.767 1.00 205.53 15 SER B C 1
ATOM 9469 O O . SER B 2 15 ? 151.821 163.188 175.748 1.00 205.53 15 SER B O 1
ATOM 9472 N N . THR B 2 16 ? 149.945 163.175 174.433 1.00 213.90 16 THR B N 1
ATOM 9473 C CA . THR B 2 16 ? 149.237 164.233 175.196 1.00 219.22 16 THR B CA 1
ATOM 9474 C C . THR B 2 16 ? 150.309 165.176 175.730 1.00 223.29 16 THR B C 1
ATOM 9475 O O . THR B 2 16 ? 150.319 165.424 176.951 1.00 225.13 16 THR B O 1
ATOM 9479 N N . CYS B 2 17 ? 151.179 165.675 174.846 1.00 224.81 17 CYS B N 1
ATOM 9480 C CA . CYS B 2 17 ? 152.314 166.462 175.361 1.00 224.92 17 CYS B CA 1
ATOM 9481 C C . CYS B 2 17 ? 151.775 167.644 176.181 1.00 226.73 17 CYS B C 1
ATOM 9482 O O . CYS B 2 17 ? 151.910 167.627 177.404 1.00 196.50 17 CYS B O 1
#

GO terms:
  GO:0008559 ABC-type xenobiotic transporter activity (F, EXP)

Organism: Bos taurus (NCBI:txid9913)

Foldseek 3Di:
DFAQCLVVDDPVCVLQVVSCVVVLVVLLVDPDDLVNFHFDDPCLFLVNLAVLLLVLVVVVLVVVVVVSVCSLVVLLVVLLVLLVLLLVLLLVLLVLLLVLLVVLFCPPDDLVVLVVSLVVNLVSLLSNLSSVLVSQLSLLSSLSSQLSRLLLLLLVLLLQFALQLLVVDDLVLSLCLNVPLSNLSSVCSRCVSLVVNLVVSLVVLVVVLCVLQHPLLVQLVVLLLVVQVVLVVLVVVLVVLVVVLVVLLVVLLQQVLCCLVPVVVCLLLVCLVLSLVVSLVSVVSNLVSLLVSLLSVLVVLLCVVLSLLSSLLRSCVSRCPVDQLRAFALSRNLSSSLSSVSNNPSSNCVVVSVVSVVVSVVSVVSSVSSSPHDGFDPPLAPAPQKWKFQKWWDSDPDDPTQAGGETDDDDFQFEEEEDEDPQLCSLVPLVVLLRNTHIDDIYIYHYWAEFEQALQFFFAWFWLLCRLCVPPDDDPVVLVLLCVQLVVQVVQCPDPVRRTATECVPHDYDDSQNSLSSSVSSRQSLPIQAYEYSASPPHPDVVSVVSNCCQPPFCNHDSNRGHYYYYHHDPPCQLRGAKYFYGGRNYGQDIGHPVVVCVVCGVVVVSVCDVVLVVLLCVQLPVVLNVQLVVLVVQLLVLVLVLLVLQLVQNPADCPDSGRPDNVVSSVVSVVSSVSNSVSSSVSSSSLSSSLSSSLSRLVSLLSVLVSLAFVVCSVVDDSVLVSCLSVPLSVLSSPPQSVLVCLQVVLVSLLVSLLVLLCVLFVVLVVVCVVLVVLLCVLLSSLLSSLVSLVVQLVVLVVVLSSLSSSCSVCSSRCSSSVVSVVSSVVNSVSSSSNVSSVVSNSSSVSSSLSSLSSSLSVQLSVSSSSCSVVSVPGRSSSSSSSNSSSNCSSVSSVSNSVSVSSNVVSSVSSVVSCVSVPPDGDDAQFPVPPFDDPQLQVKWKKWFFQFWADPDPPDDILAGRDGDIDTFQFAEEEEEDPSNCSVVVVCDQLPSDQTPDGFIDINNHGCNPGHNNSSSLQEAEQEQQQFARWWWQLCRLPVPNDDDPVLLQVLCVLLVVCVPLPPDPSNGGDGADDRRPVDDRLVSSSSSSSSCSSSVHQEYEYYALPPPDPVPSSVSVLVSCCPVNRRGYYYYYYHQCPSVLPGQKYWYTHHSYGQDIGHLVVCCVVVGVSVVSCVVNPHD/DPPDPDDDPDQPVNPD

InterPro domains:
  IPR003439 ABC transporter-like, ATP-binding domain [PF00005] (661-795)
  IPR003439 ABC transporter-like, ATP-binding domain [PF00005] (1309-1457)
  IPR003439 ABC transporter-like, ATP-binding domain [PS50893] (644-868)
  IPR003439 ABC transporter-like, ATP-binding domain [PS50893] (1292-1526)
  IPR003593 AAA+ ATPase domain [SM00382] (670-861)
  IPR003593 AAA+ ATPase domain [SM00382] (1318-1503)
  IPR005292 Multi drug resistance-associated protein [TIGR00957] (7-1529)
  IPR011527 ABC transporter type 1, transmembrane domain [PF00664] (326-596)
  IPR011527 ABC transporter type 1, transmembrane domain [PF00664] (975-1241)
  IPR011527 ABC transporter type 1, transmembrane domain [PS50929] (326-608)
  IPR011527 ABC transporter type 1, transmembrane domain [PS50929] (975-1255)
  IPR017871 ABC transporter-like, conserved site [PS00211] (768-782)
  IPR017871 ABC transporter-like, conserved site [PS00211] (1429-1443)
  IPR027417 P-loop containing nucleoside triphosphate hydrolase [G3DSA:3.40.50.300] (641-877)
  IPR027417 P-loop containing nucleoside triphosphate hydrolase [G3DSA:3.40.50.300] (1275-1523)
  IPR027417 P-loop containing nucleoside triphosphate hydrolase [SSF52540] (640-867)
  IPR027417 P-loop containing nucleoside triphosphate hydrolase [SSF52540] (1286-1524)
  IPR036640 ABC transporter type 1, transmembrane domain superfamily [G3DSA:1.20.1560.10] (296-625)
  IPR036640 ABC transporter type 1, transmembrane domain superfamily [G3DSA:1.20.1560.10] (940-1273)
  IPR036640 ABC transporter type 1, transmembrane domain superfamily [SSF90123] (307-616)

Radius of gyration: 40.38 Å; Cα contacts (8 Å, |Δi|>4): 1719; chains: 2; bounding box: 129×97×71 Å

B-factor: mean 148.14, std 38.17, range [20.0, 292.43]

Secondary structure (DSSP, 8-state):
----TTTTS-HHHHHHTGGGHHHHHHHHHS---SSSSPPPPTTTSHHHHHHHHHHHHHHHHHH---STTSSSHHHHTTHHHHHHHHHHHHTSHHHHHHHHHHHHH--SS-THHHHHHHHHHHHHHHHHHHHHHHHHHHHHHHHHHHHHHHHHHHHHHHHHB-HHHHTTS-HHHHHHIIIIIHHHHHHHHHHTTHHHHHHHHHHHHHHHHHHHT-GGGHHHHHHHHHHHHHHHHHHHHHHHHHHHHHHHHHHHHHHHHHHHHTHHHHHHHT-HHHHHHHHHHHHHHHHHHHHHHHHHHHHHHHHHHHHHHHHHHHHHHHHHHH-TT----HHHHHHHHHHHHHHHHHHHHHHHHHHHHHHHHHHHHHHHHHHTSPBP-GGGS----EEEEEEEEESSSSS--SEEEE--EE-TT-EEEEE-STTSSHHHHHHHHTT-SEEEEEEEEE-S-EEEE-SS----SS-HHHHHHTS----HHHHHHHHHHTT-HHHHHHSSS-SS---GGGSSPPPHHHHHHHHHHHHHHH--SEEEEE-----S-HHHHHHHIIIIISTTSS-TTS-EEEE-S-SSSGGGSSEEEEESSSSEEEEE-HHHHHHTTSHHHHHH--HHHHHHHHHHH-HHHHHHHHHHHHHHHHHHHHHHHHHHHHHS---SSSS-SS-HHHHHHHHHHHHHHHHHHHHHHHHHHHHHHHHHHHHHHHHHHHHHTS-HHHHHHS-HHHHHHIIIIIHHIIIIIHHHHHHHHHHHHHHHHHHHHHHHHH-GGGGGGHHHHHHHHHHHHHHHHHHHHHHHHHHHHHSHHHHHHHHHHHHTHHHHHHTT-HHHHHHHHHHHHHHHHHHHHHHHHHHHHHHHHHHHHHHHHHHHHHHHHHHTTTTS-HHHHHHHHHHHTTHHHHHHHHHHHHHHHHHHTHHHHHTSGGGSSPP-S-S---SS---TTGGGS--EEEEEEEE-SSSSS--SEEEEEEEE-TT-EEEEE--TTSSTTHHHHHHTTSS--SEEEEEESSSBTTTS-HHHHHHHSEEE-SS----SB-HHHHH-SS--S-SHHHHHHHHHTT--STTSSSSSSS---B-TTTTSS-HHHHHHHHHHHHHHH--SEEEEESTTSS--SSHHHHHHHHHHHHTSSSEEEEE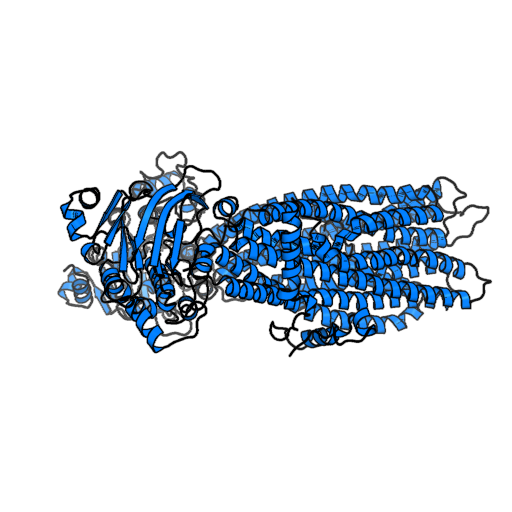-SSHHHHHSSSEEEE-SSSS--EEE-HHHHHHHT-HHHHHHHHHS--/-TT-----SS-SSS--